Protein 2QB7 (pdb70)

B-factor: mean 24.37, std 9.55, range [9.09, 62.65]

GO terms:
  GO:0005737 cytoplasm (C, IDA)
  GO:0004309 exopolyphosphatase activity (F, IDA)
  GO:0006798 polyphosphate catabolic process (P, IDA)
  GO:0005759 mitochondrial matrix (C, IMP)
  GO:0004309 exopolyphosphatase activity (F, IMP)
  GO:0006798 polyphosphate catabolic process (P, IMP)

Solvent-accessible surface area: 35084 Å² total; per-residue (Å²): 155,68,47,0,19,88,0,0,41,55,1,74,84,37,77,40,92,136,6,16,62,149,90,42,0,14,0,0,0,2,10,48,2,1,45,3,2,4,1,0,0,0,0,1,4,0,0,1,26,27,1,13,46,94,24,117,34,14,122,183,104,174,180,45,42,46,6,0,2,1,5,6,9,54,62,152,11,4,62,14,6,68,7,0,57,29,0,5,101,101,26,127,9,106,74,107,28,1,10,0,24,81,28,1,100,56,10,63,145,102,22,65,191,67,12,77,2,16,0,38,1,0,2,21,4,20,14,5,124,75,1,98,141,53,18,76,64,18,49,0,1,0,0,25,48,154,28,96,108,90,51,120,134,9,126,10,60,33,28,125,112,13,9,0,0,2,0,16,0,4,18,52,2,8,89,60,3,117,2,20,61,84,3,2,86,33,0,7,30,0,0,19,0,0,0,4,10,37,0,20,11,20,85,76,122,3,46,68,17,0,20,18,0,20,15,0,1,33,40,9,93,50,28,114,76,125,62,14,64,27,100,40,18,92,79,18,30,99,29,32,108,69,0,65,70,76,62,58,57,5,132,76,19,53,6,39,31,2,0,52,20,30,11,36,46,58,64,3,112,26,136,18,183,171,13,6,30,0,0,0,0,28,7,29,61,106,1,68,62,0,28,125,67,35,64,26,87,83,81,0,33,81,71,1,82,131,4,20,79,120,96,53,13,70,0,0,0,0,14,2,36,48,123,152,99,64,91,26,77,52,9,1,4,0,1,4,91,40,86,34,0,84,73,0,3,98,133,3,30,130,117,0,91,22,85,99,84,17,51,73,19,88,54,1,29,0,4,11,98,3,88,24,42,130,4,36,28,107,51,0,12,65,48,1,80,116,4,24,56,75,22,160,163,194,70,79,43,0,17,86,0,0,41,58,0,75,82,29,72,47,87,133,8,17,42,134,86,46,0,14,0,0,0,2,10,53,2,1,46,4,3,3,2,0,0,0,0,2,4,0,1,1,28,30,1,20,41,80,21,121,38,41,192,146,138,106,197,48,43,48,6,0,2,0,4,6,9,51,109,116,10,1,56,10,6,66,7,1,53,39,0,5,116,115,24,173,9,139,38,116,34,3,10,1,28,78,41,0,77,45,18,58,146,92,21,64,193,58,15,80,0,17,0,37,0,0,2,19,4,35,23,6,153,74,0,126,141,54,21,72,67,20,48,0,1,1,0,31,40,166,33,94,116,103,65,116,134,10,142,24,60,36,33,119,102,10,3,0,0,2,0,11,0,3,19,46,8,10,102,86,4,104,3,28,131,43,5,3,95,24,2,2,40,1,0,20,0,0,0,4,9,22,0,16,9,19,85,70,135,4,35,72,19,0,19,18,0,20,15,2,0,34,48,17,80,52,41,112,85,107,59,14,67,29,100,42,16,99,75,15,20,114,28,30,144,61,0,63,70,88,63,61,36,4,121,83,20,53,1,43,32,1,0,49,20,32,25,34,57,64,85,2,122,79,6,48,0,0,0,0,29,7,30,64,111,0,68,54,0,23,125,84,30,66,29,80,77,64,0,10,79,64,2,109,183,2,22,77,128,77,55,13,66,0,0,0,1,7,0,35,49,120,155,105,55,94,26,78,46,8,2,2,1,2,18,80,39,76,36,0,60,44,0,4,106,90,3,28,137,119,0,93,22,90,91,84,15,46,83,66,93,52,4,16,0,2,6,102,3,85,26,43,135,3,45,26,95,65,1,14,52,46,2,78,111,5,24,45,104,46,109,195

CATH classification: 3.90.1640.10 (+1 more: 3.10.310.20)

Organism: Saccharomyces cerevisiae (strain ATCC 204508 / S288c) (NCBI:txid559292)

Secondary structure (DSSP, 8-state):
---HHHHHHHHHHS-HHHHSBTTEEEEEE--TT--HHHHHHHHHHHHHHHHHHHSGGGSSS------EEE-SS-GGGGGG-HHHHHHHHHTT--GGGS--HHHHHHHHHHS-TT-EEEEEEES-SS--GGGTTT--EEEEEEE-S------TT-SSEEE---S-HHHHHHHHHHHHTTT-HHHHHHHHHHHHHHHHHHTTTTTSS--HHHHHHHHHHHHHHH-S-SS--SHHHHHHHHHHHHHHHHHT--TT--HHHHHHTTEEEEEE--SSSS-EEEEEEEESS-HHHHHHHTTSHHHHHHHHHHHHHHTT-SEEEEEEEEEETTEEEEEEEEEE-HHHHHHHHHHHHHHHTEEEEEEEGGGTEEEEEE--TT--HHHHHHHHHHHHHTS--/----HHHHHHHHHHS-HHHHSBTTEEEEEE--TT--HHHHHHHHHHHHHHHHHHTS--SSSPPP---EEEE-SS-GGGGGG-HHHHHHHHHTT--GGGS--HHHHHHHHHHS-TT-EEEEEEES-SS--GGGTTT-SEEEEEEE-S------TT-SSEEE---S-HHHHHHHHHHHHTTT-HHHHHHHHHHHHHHHHHHTTTTTSS--HHHHHHHHHHHHHHH-S-SS--SHHHHHHHHHHHHHHHHHT--TT--HHHHHHTTEEEEEE--EEEEEEEESS-HHHHHHHTT-HHHHHHHHHHHHHHTT-SEEEEEEEEEETTEEEEEEEEEE-HHHHHHHHHHHHHHHTEEEEEEETTTTEEEEEE--TT--HHHHHHHHHHHHHHHH-

Foldseek 3Di:
DDFLQRVLVVVVVDDLPQQDDPLEHEAEFEEQLLALQGQLLRSLLQVLLVDLQVDPLCPVNHDGGGYAYEREDPLVLPVLQQLNVVLCVVLPRDSVSHHYPVNLVCSCVVDDVSHAYEYEYFQDADDHPVCPVRHDYYAAYQHAAPDPPPPVVHVPYHHHQALGSLLRSQVVSCVSVVLPLVSLVSSVSSSLSRLCVSQVHVPHSHDPSSVVSVVSSQPSVVDDDPDDDCVVSVVSVVSSVSSVVSNLDNQPPALLSQQSNRKGWDWFDAPDPGTFIEMEGEGADDPVVVQVRQVHDVRSVVVVVVNCVVVVGQKYKYWYWYDDPHDIWIKIKMAHALVLQVQLCVQCCVVQVWDWDDDDSNVRITMTTRPNRVDDPSRSVVSSSVSRRPDDD/DDDFLQRVLVVVVVDDLPQQADPQEHEEEFEEQLLALQRQLLRSLLQVLLVVLLPDDQDPDRDDGHGYAYEREDPLVLVVLQQLNVVLCVVLVHDSVSHHYPVNLVVSLVRGDPSHAYEYEYFQDADDHPVCVVSHDYHAAYQHAADDPCPPVVHVPYHYHQALGSLLVSQVVSCVSVVLPLVSLVRSVSSSLSRLCQSQVHVPHSHDPSSVVNVVSSQPSVVDDDVDDDCVVSVVSVVSSVVSNVSNLDNQPDALLSQQSNRKDWDQQVHFTEMEGEHADDPVVVQVRQVHDVRSVVVVVVSCVVVVGQKYKYWYWYDDPNDIWIKIKMAHPQVLQLQLCVQCCVVQVWDWDDDDSRPRITMTTRPNRVDDVSNVVVSSSVSVVVVPD

Sequence (782 aa):
RKTVPEFLAHLKSLPISKIASNDVLTICVGNESADMDSIASAITYSYCQYIYNEGTYSEEKKKGSFIVPIIDIPREDLSLRRDVMYVLEKLKIKEEELFFIEDLKSLKQNVSQGTELNSYLVDNNDTPKNLKNYIDNVVGIIDHHFDLQKHLDAEPRIVKVSGSCSSLVFNYWYEKLQGDREVVMNIAPLLMGAILIDTSNMRRKVEESDKLAIERCQAVLSGAVNEVSAQGLEDSSEFYKEIKSRKNDIKGFSVSDILKKDYKQFNFQGKGHKGLEIGLSSIVKRMSWLFNEHGGEADFVNQCRRFQAERGLDVLVLLTSWRKKAGDSHRELVILGDSNVVRELIERVSDKLQLQLFGGNLDGGVAMFKQLNVEATRKQVVPYLEEAYSNLEELRKTVPEFLAHLKSLPISKIASNDVLTICVGNESADMDSIASAITYSYCQYIYNEGTYSEEKKKGSFIVPIIDIPREDLSLRRDVMYVLEKLKIKEEELFFIEDLKSLKQNVSQGTELNSYLVDNNDTPKNLKNYIDNVVGIIDHHFDLQKHLDAEPRIVKVSGSCSSLVFNYWYEKLQGDREVVMNIAPLLMGAILIDTSNMRRKVEESDKLAIERCQAVLSGAVNEVSAQGLEDSSEFYKEIKSRKNDIKGFSVSDILKKDYKQFNFQGLEIGLSSIVKRMSWLFNEHGGEADFVNQCRRFQAERGLDVLVLLTSWRKAGDSHRELVILGDSNVVRELIERVSDKLQLQLFGGNLDGGVAMFKQLNVEATRKQVVPYLEEAYSNLEE

Nearest PDB structures (foldseek):
  2qb6-assembly1_A  TM=1.002E+00  e=1.529E-77  Saccharomyces cerevisiae
  2qb8-assembly2_B  TM=9.885E-01  e=1.041E-71  Saccharomyces cerevisiae
  2qb6-assembly2_B  TM=9.940E-01  e=3.792E-71  Saccharomyces cerevisiae
  6e52-assembly1_B  TM=3.989E-01  e=2.034E-01  Saccharomyces cerevisiae S288C
  4rf9-assembly1_A  TM=3.911E-01  e=1.098E+00  Anthopleura japonica

Structure (mmCIF, N/CA/C/O backbone):
data_2QB7
#
_entry.id   2QB7
#
_cell.length_a   79.992
_cell.length_b   83.039
_cell.length_c   118.900
_cell.angle_alpha   90.00
_cell.angle_beta   90.00
_cell.angle_gamma   90.00
#
_symmetry.space_group_name_H-M   'P 21 21 21'
#
loop_
_entity.id
_entity.type
_entity.pdbx_description
1 polymer Exopolyphosphatase
2 non-polymer 'COBALT (II) ION'
3 non-polymer 'PHOSPHATE ION'
4 non-polymer 'ACETATE ION'
5 non-polymer 1,2-ETHANEDIOL
6 water water
#
loop_
_atom_site.group_PDB
_atom_site.id
_atom_site.type_symbol
_atom_site.label_atom_id
_atom_site.label_alt_id
_atom_site.label_comp_id
_atom_site.label_asym_id
_atom_site.label_entity_id
_atom_site.label_seq_id
_atom_site.pdbx_PDB_ins_code
_atom_site.Cartn_x
_atom_site.Cartn_y
_atom_site.Cartn_z
_atom_site.occupancy
_atom_site.B_iso_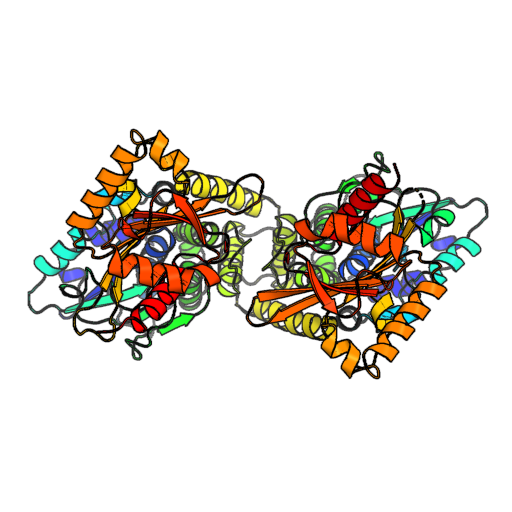or_equiv
_atom_site.auth_seq_id
_atom_site.auth_comp_id
_atom_site.auth_asym_id
_atom_site.auth_atom_id
_atom_site.pdbx_PDB_model_num
ATOM 1 N N . ARG A 1 5 ? 53.463 -27.719 17.490 1.00 29.26 5 ARG A N 1
ATOM 2 C CA . ARG A 1 5 ? 53.483 -26.942 18.777 1.00 28.26 5 ARG A CA 1
ATOM 3 C C . ARG A 1 5 ? 52.089 -26.572 19.255 1.00 27.02 5 ARG A C 1
ATOM 4 O O . ARG A 1 5 ? 51.475 -25.617 18.748 1.00 28.01 5 ARG A O 1
ATOM 12 N N . LYS A 1 6 ? 51.596 -27.293 20.259 1.00 24.31 6 LYS A N 1
ATOM 13 C CA . LYS A 1 6 ? 50.242 -27.082 20.698 1.00 22.09 6 LYS A CA 1
ATOM 14 C C . LYS A 1 6 ? 50.163 -25.826 21.553 1.00 19.32 6 LYS A C 1
ATOM 15 O O . LYS A 1 6 ? 51.051 -25.552 22.353 1.00 18.53 6 LYS A O 1
ATOM 21 N N . THR A 1 7 ? 49.082 -25.084 21.366 1.00 17.98 7 THR A N 1
ATOM 22 C CA . THR A 1 7 ? 48.705 -23.984 22.259 1.00 17.47 7 THR A CA 1
ATOM 23 C C . THR A 1 7 ? 48.153 -24.567 23.544 1.00 16.05 7 THR A C 1
ATOM 24 O O . THR A 1 7 ? 47.991 -25.775 23.662 1.00 14.35 7 THR A O 1
ATOM 28 N N . VAL A 1 8 ? 47.852 -23.715 24.513 1.00 14.68 8 VAL A N 1
ATOM 29 C CA . VAL A 1 8 ? 47.305 -24.217 25.766 1.00 14.28 8 VAL A CA 1
ATOM 30 C C . VAL A 1 8 ? 45.991 -24.987 25.578 1.00 14.03 8 VAL A C 1
ATOM 31 O O . VAL A 1 8 ? 45.862 -26.117 26.065 1.00 13.47 8 VAL A O 1
ATOM 35 N N . PRO A 1 9 ? 44.991 -24.401 24.893 1.00 14.97 9 PRO A N 1
ATOM 36 C CA . PRO A 1 9 ? 43.780 -25.201 24.682 1.00 15.07 9 PRO A CA 1
ATOM 37 C C . PRO A 1 9 ? 44.004 -26.504 23.909 1.00 15.24 9 PRO A C 1
ATOM 38 O O . PRO A 1 9 ? 43.345 -27.509 24.196 1.00 15.78 9 PRO A O 1
ATOM 42 N N . GLU A 1 10 ? 44.905 -26.480 22.936 1.00 15.59 10 GLU A N 1
ATOM 43 C CA . GLU A 1 10 ? 45.226 -27.681 22.158 1.00 16.40 10 GLU A CA 1
ATOM 44 C C . GLU A 1 10 ? 45.852 -28.760 23.065 1.00 15.92 10 GLU A C 1
ATOM 45 O O . GLU A 1 10 ? 45.556 -29.948 22.927 1.00 16.17 10 GLU A O 1
ATOM 51 N N . PHE A 1 11 ? 46.738 -28.333 23.960 1.00 14.86 11 PHE A N 1
ATOM 52 C CA . PHE A 1 11 ? 47.345 -29.225 24.970 1.00 14.97 11 PHE A CA 1
ATOM 53 C C . PHE A 1 11 ? 46.262 -29.843 25.872 1.00 14.16 11 PHE A C 1
ATOM 54 O O . PHE A 1 11 ? 46.243 -31.060 26.110 1.00 13.53 11 PHE A O 1
ATOM 62 N N . LEU A 1 12 ? 45.369 -29.011 26.376 1.00 13.20 12 LEU A N 1
ATOM 63 C CA . LEU A 1 12 ? 44.296 -29.485 27.249 1.00 13.30 12 LEU A CA 1
ATOM 64 C C . LEU A 1 12 ? 43.366 -30.444 26.518 1.00 13.63 12 LEU A C 1
ATOM 65 O O . LEU A 1 12 ? 43.020 -31.502 27.038 1.00 12.50 12 LEU A O 1
ATOM 70 N N . ALA A 1 13 ? 42.971 -30.085 25.308 1.00 13.66 13 ALA A N 1
ATOM 71 C CA . ALA A 1 13 ? 42.128 -30.971 24.503 1.00 14.64 13 ALA A CA 1
ATOM 72 C C . ALA A 1 13 ? 42.853 -32.296 24.210 1.00 15.07 13 ALA A C 1
ATOM 73 O O . ALA A 1 13 ? 42.225 -33.368 24.216 1.00 15.31 13 ALA A O 1
ATOM 75 N N . HIS A 1 14 ? 44.166 -32.240 23.986 1.00 14.86 14 HIS A N 1
ATOM 76 C CA . HIS A 1 14 ? 44.943 -33.468 23.799 1.00 15.27 14 HIS A CA 1
ATOM 77 C C . HIS A 1 14 ? 44.856 -34.352 25.029 1.00 15.11 14 HIS A C 1
ATOM 78 O O . HIS A 1 14 ? 44.631 -35.546 24.903 1.00 15.66 14 HIS A O 1
ATOM 85 N N . LEU A 1 15 ? 45.060 -33.793 26.219 1.00 14.34 15 LEU A N 1
ATOM 86 C CA . LEU A 1 15 ? 44.928 -34.597 27.453 1.00 14.32 15 LEU A CA 1
ATOM 87 C C . LEU A 1 15 ? 43.561 -35.267 27.546 1.00 14.42 15 LEU A C 1
ATOM 88 O O . LEU A 1 15 ? 43.455 -36.447 27.895 1.00 13.75 15 LEU A O 1
ATOM 93 N N . LYS A 1 16 ? 42.517 -34.506 27.246 1.00 14.21 16 LYS A N 1
ATOM 94 C CA . LYS A 1 16 ? 41.147 -34.999 27.312 1.00 14.64 16 LYS A CA 1
ATOM 95 C C . LYS A 1 16 ? 40.918 -36.138 26.327 1.00 14.76 16 LYS A C 1
ATOM 96 O O . LYS A 1 16 ? 40.087 -37.006 26.566 1.00 16.67 16 LYS A O 1
ATOM 102 N N . SER A 1 17 ? 41.659 -36.131 25.222 1.00 14.77 17 SER A N 1
ATOM 103 C CA . SER A 1 17 ? 41.518 -37.147 24.182 1.00 15.53 17 SER A CA 1
ATOM 104 C C . SER A 1 17 ? 42.237 -38.466 24.503 1.00 15.61 17 SER A C 1
ATOM 105 O O . SER A 1 17 ? 42.010 -39.460 23.827 1.00 16.54 17 SER A O 1
ATOM 108 N N . LEU A 1 18 ? 43.121 -38.462 25.499 1.00 15.13 18 LEU A N 1
ATOM 109 C CA . LEU A 1 18 ? 43.970 -39.612 25.775 1.00 15.71 18 LEU A CA 1
ATOM 110 C C . LEU A 1 18 ? 43.317 -40.564 26.762 1.00 15.35 18 LEU A C 1
ATOM 111 O O . LEU A 1 18 ? 42.587 -40.137 27.673 1.00 15.38 18 LEU A O 1
ATOM 116 N N . PRO A 1 19 ? 43.631 -41.869 26.630 1.00 16.09 19 PRO A N 1
ATOM 117 C CA . PRO A 1 19 ? 43.266 -42.798 27.690 1.00 17.09 19 PRO A CA 1
ATOM 118 C C . PRO A 1 19 ? 44.105 -42.520 28.917 1.00 17.36 19 PRO A C 1
ATOM 119 O O . PRO A 1 19 ? 45.256 -42.093 28.799 1.00 16.45 19 PRO A O 1
ATOM 123 N N . ILE A 1 20 ? 43.546 -42.783 30.089 1.00 18.38 20 ILE A N 1
ATOM 124 C CA . ILE A 1 20 ? 44.244 -42.507 31.333 1.00 18.76 20 ILE A CA 1
ATOM 125 C C . ILE A 1 20 ? 45.585 -43.254 31.348 1.00 19.01 20 ILE A C 1
ATOM 126 O O . ILE A 1 20 ? 46.571 -42.745 31.856 1.00 17.43 20 ILE A O 1
ATOM 131 N N . SER A 1 21 ? 45.628 -44.441 30.742 1.00 19.45 21 SER A N 1
ATOM 132 C CA . SER A 1 21 ? 46.876 -45.226 30.622 1.00 21.05 21 SER A CA 1
ATOM 133 C C . SER A 1 21 ? 48.018 -44.555 29.839 1.00 21.61 21 SER A C 1
ATOM 134 O O . SER A 1 21 ? 49.191 -44.912 30.024 1.00 23.36 21 SER A O 1
ATOM 138 N N . LYS A 1 22 ? 47.695 -43.618 28.952 1.00 22.03 22 LYS A N 1
ATOM 139 C CA . LYS A 1 22 ? 48.713 -42.852 28.205 1.00 21.89 22 LYS A CA 1
ATOM 140 C C . LYS A 1 22 ? 49.088 -41.543 28.884 1.00 21.74 22 LYS A C 1
ATOM 141 O O . LYS A 1 22 ? 50.005 -40.835 28.435 1.00 22.75 22 LYS A O 1
ATOM 147 N N . ILE A 1 23 ? 48.319 -41.176 29.899 1.00 20.14 23 ILE A N 1
ATOM 148 C CA . ILE A 1 23 ? 48.638 -40.022 30.718 1.00 19.22 23 ILE A CA 1
ATOM 149 C C . ILE A 1 23 ? 49.552 -40.515 31.846 1.00 19.35 23 ILE A C 1
ATOM 150 O O . ILE A 1 23 ? 50.606 -39.927 32.107 1.00 19.63 23 ILE A O 1
ATOM 155 N N . ALA A 1 24 ? 49.144 -41.594 32.507 1.00 19.69 24 ALA A N 1
ATOM 156 C CA . ALA A 1 24 ? 49.967 -42.236 33.524 1.00 20.70 24 ALA A CA 1
ATOM 157 C C . ALA A 1 24 ? 51.212 -42.857 32.906 1.00 22.28 24 ALA A C 1
ATOM 158 O O . ALA A 1 24 ? 51.248 -43.134 31.712 1.00 22.21 24 ALA A O 1
ATOM 160 N N . SER A 1 25 ? 52.228 -43.069 33.743 1.00 23.39 25 SER A N 1
ATOM 161 C CA . SER A 1 25 ? 53.438 -43.785 33.349 1.00 25.27 25 SER A CA 1
ATOM 162 C C . SER A 1 25 ? 53.880 -44.638 34.542 1.00 26.04 25 SER A C 1
ATOM 163 O O . SER A 1 25 ? 53.906 -44.137 35.666 1.00 26.47 25 SER A O 1
ATOM 166 N N . ASN A 1 26 ? 54.178 -45.916 34.288 1.00 27.67 26 ASN A N 1
ATOM 167 C CA . ASN A 1 26 ? 54.569 -46.913 35.312 1.00 28.33 26 ASN A CA 1
ATOM 168 C C . ASN A 1 26 ? 53.732 -46.883 36.610 1.00 28.42 26 ASN A C 1
ATOM 169 O O . ASN A 1 26 ? 54.258 -46.895 37.744 1.00 29.29 26 ASN A O 1
ATOM 174 N N . ASP A 1 27 ? 52.417 -46.896 36.418 1.00 27.83 27 ASP A N 1
ATOM 175 C CA . ASP A 1 27 ? 51.452 -46.944 37.511 1.00 27.03 27 ASP A CA 1
ATOM 176 C C . ASP A 1 27 ? 51.542 -45.711 38.417 1.00 25.99 27 ASP A C 1
ATOM 177 O O . ASP A 1 27 ? 51.227 -45.797 39.608 1.00 26.38 27 ASP A O 1
ATOM 182 N N . VAL A 1 28 ? 51.957 -44.575 37.826 1.00 24.36 28 VAL A N 1
ATOM 183 C CA . VAL A 1 28 ? 51.862 -43.235 38.448 1.00 22.87 28 VAL A CA 1
ATOM 184 C C . VAL A 1 28 ? 51.180 -42.234 37.508 1.00 21.62 28 VAL A C 1
ATOM 185 O O . VAL A 1 28 ? 51.629 -42.016 36.382 1.00 20.44 28 VAL A O 1
ATOM 189 N N . LEU A 1 29 ? 50.116 -41.623 38.010 1.00 20.30 29 LEU A N 1
ATOM 190 C CA . LEU A 1 29 ? 49.422 -40.539 37.322 1.00 19.91 29 LEU A CA 1
ATOM 191 C C . LEU A 1 29 ? 49.826 -39.257 38.041 1.00 18.63 29 LEU A C 1
ATOM 192 O O . LEU A 1 29 ? 49.680 -39.189 39.255 1.00 18.69 29 LEU A O 1
ATOM 197 N N . THR A 1 30 ? 50.355 -38.280 37.314 1.00 17.32 30 THR A N 1
ATOM 198 C CA . THR A 1 30 ? 50.834 -37.041 37.934 1.00 16.89 30 THR A CA 1
ATOM 199 C C . THR A 1 30 ? 49.928 -35.870 37.574 1.00 15.90 30 THR A C 1
ATOM 200 O O . THR A 1 30 ? 49.565 -35.677 36.413 1.00 14.65 30 THR A O 1
ATOM 204 N N . ILE A 1 31 ? 49.577 -35.094 38.599 1.00 14.42 31 ILE A N 1
ATOM 205 C CA . ILE A 1 31 ? 48.756 -33.896 38.455 1.00 14.08 31 ILE A CA 1
ATOM 206 C C . ILE A 1 31 ? 49.512 -32.698 39.001 1.00 13.06 31 ILE A C 1
ATOM 207 O O . ILE A 1 31 ? 50.557 -32.842 39.650 1.00 13.04 31 ILE A O 1
ATOM 212 N N . CYS A 1 32 ? 48.950 -31.522 38.762 1.00 12.48 32 CYS A N 1
ATOM 213 C CA . CYS A 1 32 ? 49.396 -30.291 39.402 1.00 12.46 32 CYS A CA 1
ATOM 214 C C . CYS A 1 32 ? 48.154 -29.571 39.852 1.00 12.42 32 CYS A C 1
ATOM 215 O O . CYS A 1 32 ? 47.256 -29.327 39.052 1.00 12.76 32 CYS A O 1
ATOM 218 N N . VAL A 1 33 ? 48.094 -29.222 41.130 1.00 11.65 33 VAL A N 1
ATOM 219 C CA . VAL A 1 33 ? 46.903 -28.599 41.669 1.00 11.65 33 VAL A CA 1
ATOM 220 C C . VAL A 1 33 ? 47.267 -27.373 42.492 1.00 11.01 33 VAL A C 1
ATOM 221 O O . VAL A 1 33 ? 48.284 -27.350 43.182 1.00 11.17 33 VAL A O 1
ATOM 225 N N . GLY A 1 34 ? 46.441 -26.340 42.364 1.00 10.75 34 GLY A N 1
ATOM 226 C CA . GLY A 1 34 ? 46.523 -25.152 43.196 1.00 11.02 34 GLY A CA 1
ATOM 227 C C . GLY A 1 34 ? 45.803 -25.344 44.513 1.00 10.95 34 GLY A C 1
ATOM 228 O O . GLY A 1 34 ? 45.626 -26.481 44.982 1.00 12.51 34 GLY A O 1
ATOM 229 N N . ASN A 1 35 ? 45.421 -24.244 45.156 1.00 10.77 35 ASN A N 1
ATOM 230 C CA . ASN A 1 35 ? 44.752 -24.342 46.438 1.00 10.92 35 ASN A CA 1
ATOM 231 C C . ASN A 1 35 ? 43.240 -24.347 46.289 1.00 10.93 35 ASN A C 1
ATOM 232 O O . ASN A 1 35 ? 42.691 -24.128 45.197 1.00 11.50 35 ASN A O 1
ATOM 237 N N . GLU A 1 36 ? 42.563 -24.587 47.402 1.00 12.12 36 GLU A N 1
ATOM 238 C CA . GLU A 1 36 ? 41.114 -24.778 47.389 1.00 13.41 36 GLU A CA 1
ATOM 239 C C . GLU A 1 36 ? 40.320 -23.515 47.036 1.00 12.96 36 GLU A C 1
ATOM 240 O O . GLU A 1 36 ? 39.111 -23.603 46.753 1.00 13.88 36 GLU A O 1
ATOM 246 N N . SER A 1 37 ? 40.955 -22.346 47.065 1.00 12.58 37 SER A N 1
ATOM 247 C CA . SER A 1 37 ? 40.248 -21.128 46.653 1.00 11.90 37 SER A CA 1
ATOM 248 C C . SER A 1 37 ? 40.015 -21.076 45.152 1.00 11.25 37 SER A C 1
ATOM 249 O O . SER A 1 37 ? 39.119 -20.378 44.703 1.00 11.71 37 SER A O 1
ATOM 252 N N . ALA A 1 38 ? 40.846 -21.786 44.375 1.00 10.46 38 ALA A N 1
ATOM 253 C CA . ALA A 1 38 ? 40.716 -21.845 42.910 1.00 11.14 38 ALA A CA 1
ATOM 254 C C . ALA A 1 38 ? 40.588 -20.446 42.320 1.00 11.01 38 ALA A C 1
ATOM 255 O O . ALA A 1 38 ? 39.734 -20.181 41.489 1.00 11.76 38 ALA A O 1
ATOM 257 N N . ASP A 1 39 ? 41.428 -19.553 42.813 1.00 11.16 39 ASP A N 1
ATOM 258 C CA . ASP A 1 39 ? 41.479 -18.198 42.290 1.00 10.23 39 ASP A CA 1
ATOM 259 C C . ASP A 1 39 ? 42.335 -18.145 41.017 1.00 9.80 39 ASP A C 1
ATOM 260 O O . ASP A 1 39 ? 42.854 -19.161 40.516 1.00 9.33 39 ASP A O 1
ATOM 265 N N . MET A 1 40 ? 42.466 -16.950 40.462 1.00 10.11 40 MET A N 1
ATOM 266 C CA . MET A 1 40 ? 43.250 -16.745 39.246 1.00 10.37 40 MET A CA 1
ATOM 267 C C . MET A 1 40 ? 44.653 -17.311 39.392 1.00 10.77 40 MET A C 1
ATOM 268 O O . MET A 1 40 ? 45.166 -17.992 38.488 1.00 11.10 40 MET A O 1
ATOM 273 N N . ASP A 1 41 ? 45.283 -17.033 40.527 1.00 10.06 41 ASP A N 1
ATOM 274 C CA . ASP A 1 41 ? 46.662 -17.504 40.750 1.00 9.66 41 ASP A CA 1
ATOM 275 C C . ASP A 1 41 ? 46.724 -19.037 40.729 1.00 9.65 41 ASP A C 1
ATOM 276 O O . ASP A 1 41 ? 47.568 -19.627 40.052 1.00 10.02 41 ASP A O 1
ATOM 281 N N . SER A 1 42 ? 45.825 -19.690 41.448 1.00 9.53 42 SER A N 1
ATOM 282 C CA . SER A 1 42 ? 45.837 -21.152 41.510 1.00 9.70 42 SER A CA 1
ATOM 283 C C . SER A 1 42 ? 45.573 -21.803 40.144 1.00 9.84 42 SER A C 1
ATOM 284 O O . SER A 1 42 ? 46.177 -22.825 39.783 1.00 10.86 42 SER A O 1
ATOM 287 N N . ILE A 1 43 ? 44.657 -21.209 39.391 1.00 10.05 43 ILE A N 1
ATOM 288 C CA . ILE A 1 43 ? 44.311 -21.744 38.073 1.00 10.23 43 ILE A CA 1
ATOM 289 C C . ILE A 1 43 ? 45.428 -21.480 37.060 1.00 10.66 43 ILE A C 1
ATOM 290 O O . ILE A 1 43 ? 45.868 -22.394 36.363 1.00 11.15 43 ILE A O 1
ATOM 295 N N . ALA A 1 44 ? 45.896 -20.232 36.981 1.00 10.14 44 ALA A N 1
ATOM 296 C CA . ALA A 1 44 ? 47.010 -19.877 36.101 1.00 10.61 44 ALA A CA 1
ATOM 297 C C . ALA A 1 44 ? 48.272 -20.665 36.409 1.00 11.02 44 ALA A C 1
ATOM 298 O O . ALA A 1 44 ? 48.934 -21.174 35.497 1.00 12.00 44 ALA A O 1
ATOM 300 N N . SER A 1 45 ? 48.613 -20.768 37.689 1.00 10.57 45 SER A N 1
ATOM 301 C CA . SER A 1 45 ? 49.805 -21.492 38.098 1.00 10.97 45 SER A CA 1
ATOM 302 C C . SER A 1 45 ? 49.767 -22.971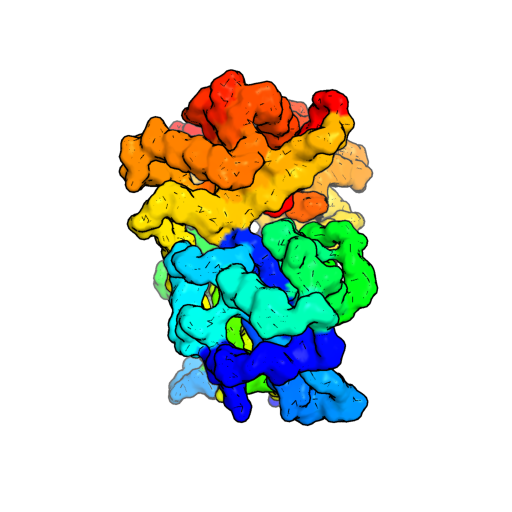 37.703 1.00 10.95 45 SER A C 1
ATOM 303 O O . SER A 1 45 ? 50.752 -23.488 37.169 1.00 11.75 45 SER A O 1
ATOM 306 N N . ALA A 1 46 ? 48.631 -23.642 37.912 1.00 10.39 46 ALA A N 1
ATOM 307 C CA . ALA A 1 46 ? 48.531 -25.091 37.600 1.00 11.15 46 ALA A CA 1
ATOM 308 C C . ALA A 1 46 ? 48.585 -25.333 36.095 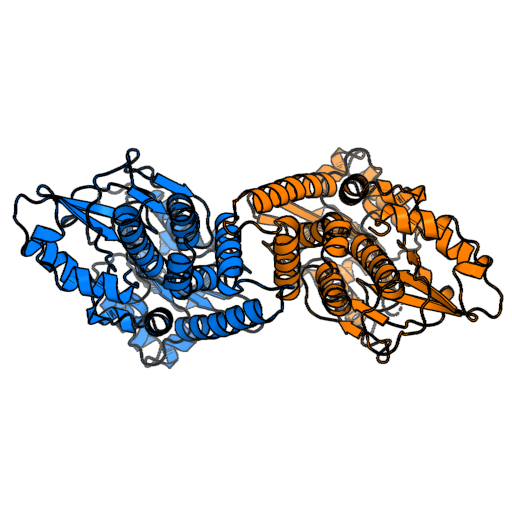1.00 11.21 46 ALA A C 1
ATOM 309 O O . ALA A 1 46 ? 49.271 -26.232 35.619 1.00 11.06 46 ALA A O 1
ATOM 311 N N . ILE A 1 47 ? 47.873 -24.519 35.325 1.00 11.59 47 ILE A N 1
ATOM 312 C CA . ILE A 1 47 ? 47.847 -24.697 33.873 1.00 11.94 47 ILE A CA 1
ATOM 313 C C . ILE A 1 47 ? 49.233 -24.387 33.290 1.00 12.33 47 ILE A C 1
ATOM 314 O O . ILE A 1 47 ? 49.745 -25.117 32.428 1.00 12.67 47 ILE A O 1
ATOM 319 N N . THR A 1 48 ? 49.864 -23.329 33.792 1.00 12.67 48 THR A N 1
ATOM 320 C CA . THR A 1 48 ? 51.176 -22.927 33.294 1.00 12.84 48 THR A CA 1
ATOM 321 C C . THR A 1 48 ? 52.192 -24.031 33.572 1.00 12.87 48 THR A C 1
ATOM 322 O O . THR A 1 48 ? 52.962 -24.406 32.692 1.00 12.91 48 THR A O 1
ATOM 326 N N . TYR A 1 49 ? 52.199 -24.556 34.792 1.00 12.28 49 TYR A N 1
ATOM 327 C CA . TYR A 1 49 ? 53.159 -25.593 35.173 1.00 13.04 49 TYR A CA 1
ATOM 328 C C . TYR A 1 49 ? 53.024 -26.781 34.234 1.00 13.03 49 TYR A C 1
ATOM 329 O O . TYR A 1 49 ? 54.018 -27.248 33.658 1.00 13.63 49 TYR A O 1
ATOM 338 N N . SER A 1 50 ? 51.792 -27.256 34.083 1.00 12.79 50 SER A N 1
ATOM 339 C CA . SER A 1 50 ? 51.501 -28.422 33.250 1.00 12.91 50 SER A CA 1
ATOM 340 C C . SER A 1 50 ? 51.838 -28.191 31.781 1.00 12.82 50 SER A C 1
ATOM 341 O O . SER A 1 50 ? 52.432 -29.060 31.119 1.00 13.37 50 SER A O 1
ATOM 344 N N . TYR A 1 51 ? 51.451 -27.032 31.262 1.00 13.10 51 TYR A N 1
ATOM 345 C CA . TYR A 1 51 ? 51.715 -26.722 29.862 1.00 13.47 51 TYR A CA 1
ATOM 346 C C . TYR A 1 51 ? 53.218 -26.584 29.571 1.00 13.93 51 TYR A C 1
ATOM 347 O O . TYR A 1 51 ? 53.720 -27.090 28.568 1.00 13.62 51 TYR A O 1
ATOM 356 N N . CYS A 1 52 ? 53.936 -25.865 30.426 1.00 14.13 52 CYS A N 1
ATOM 357 C CA . CYS A 1 52 ? 55.367 -25.697 30.239 1.00 15.00 52 CYS A CA 1
ATOM 358 C C . CYS A 1 52 ? 56.118 -27.019 30.349 1.00 15.40 52 CYS A C 1
ATOM 359 O O . CYS A 1 52 ? 57.071 -27.245 29.617 1.00 15.84 52 CYS A O 1
ATOM 362 N N . GLN A 1 53 ? 55.718 -27.881 31.278 1.00 15.18 53 GLN A N 1
ATOM 363 C CA . GLN A 1 53 ? 56.364 -29.197 31.360 1.00 16.07 53 GLN A CA 1
ATOM 364 C C . GLN A 1 53 ? 56.182 -29.962 30.045 1.00 16.68 53 GLN A C 1
ATOM 365 O O . GLN A 1 53 ? 57.106 -30.598 29.543 1.00 17.87 53 GLN A O 1
ATOM 371 N N . TYR A 1 54 ? 54.982 -29.895 29.484 1.00 16.93 54 TYR A N 1
ATOM 372 C CA . TYR A 1 54 ? 54.695 -30.541 28.202 1.00 17.17 54 TYR A CA 1
ATOM 373 C C . TYR A 1 54 ? 55.621 -30.042 27.087 1.00 17.33 54 TYR A C 1
ATOM 374 O O . TYR A 1 54 ? 56.214 -30.837 26.352 1.00 17.52 54 TYR A O 1
ATOM 383 N N . ILE A 1 55 ? 55.730 -28.723 26.951 1.00 16.96 55 ILE A N 1
ATOM 384 C CA . ILE A 1 55 ? 56.588 -28.138 25.908 1.00 17.65 55 ILE A CA 1
ATOM 385 C C . ILE A 1 55 ? 58.053 -28.496 26.145 1.00 18.21 55 ILE A C 1
ATOM 386 O O . ILE A 1 55 ? 58.773 -28.861 25.201 1.00 18.32 55 ILE A O 1
ATOM 391 N N . TYR A 1 56 ? 58.494 -28.405 27.394 1.00 18.33 56 TYR A N 1
ATOM 392 C CA . TYR A 1 56 ? 59.861 -28.793 27.772 1.00 19.97 56 TYR A CA 1
ATOM 393 C C . TYR A 1 56 ? 60.186 -30.233 27.368 1.00 20.96 56 TYR A C 1
ATOM 394 O O . TYR A 1 56 ? 61.229 -30.511 26.741 1.00 20.66 56 TYR A O 1
ATOM 403 N N . ASN A 1 57 ? 59.304 -31.157 27.725 1.00 21.71 57 ASN A N 1
ATOM 404 C CA . ASN A 1 57 ? 59.536 -32.578 27.460 1.00 24.06 57 ASN A CA 1
ATOM 405 C C . ASN A 1 57 ? 59.570 -32.891 25.969 1.00 25.46 57 ASN A C 1
ATOM 406 O O . ASN A 1 57 ? 60.217 -33.856 25.564 1.00 25.61 57 ASN A O 1
ATOM 411 N N . GLU A 1 58 ? 58.856 -32.106 25.162 1.00 26.79 58 GLU A N 1
ATOM 412 C CA . GLU A 1 58 ? 58.727 -32.368 23.717 1.00 28.82 58 GLU A CA 1
ATOM 413 C C . GLU A 1 58 ? 59.850 -31.704 22.907 1.00 29.97 58 GLU A C 1
ATOM 414 O O . GLU A 1 58 ? 60.109 -32.089 21.759 1.00 30.16 58 GLU A O 1
ATOM 420 N N . GLY A 1 59 ? 60.518 -30.723 23.511 1.00 30.89 59 GLY A N 1
ATOM 421 C CA . GLY A 1 59 ? 61.474 -29.875 22.808 1.00 32.70 59 GLY A CA 1
ATOM 422 C C . GLY A 1 59 ? 62.924 -30.263 23.016 1.00 34.24 59 GLY A C 1
ATOM 423 O O . GLY A 1 59 ? 63.232 -31.231 23.718 1.00 34.02 59 GLY A O 1
ATOM 424 N N . THR A 1 60 ? 63.815 -29.478 22.415 1.00 36.27 60 THR A N 1
ATOM 425 C CA . THR A 1 60 ? 65.248 -29.771 22.423 1.00 38.63 60 THR A CA 1
ATOM 426 C C . THR A 1 60 ? 65.948 -29.385 23.729 1.00 39.30 60 THR A C 1
ATOM 427 O O . THR A 1 60 ? 67.090 -29.771 23.950 1.00 40.34 60 THR A O 1
ATOM 431 N N . TYR A 1 61 ? 65.273 -28.626 24.588 1.00 40.18 61 TYR A N 1
ATOM 432 C CA . TYR A 1 61 ? 65.853 -28.240 25.886 1.00 40.95 61 TYR A CA 1
ATOM 433 C C . TYR A 1 61 ? 66.075 -29.479 26.753 1.00 42.39 61 TYR A C 1
ATOM 434 O O . TYR A 1 61 ? 67.038 -29.541 27.521 1.00 43.40 61 TYR A O 1
ATOM 443 N N . SER A 1 62 ? 65.178 -30.459 26.625 1.00 43.52 62 SER A N 1
ATOM 444 C CA . SER A 1 62 ? 65.221 -31.664 27.455 1.00 44.47 62 SER A CA 1
ATOM 445 C C . SER A 1 62 ? 65.952 -32.830 26.784 1.00 46.47 62 SER A C 1
ATOM 446 O O . SER A 1 62 ? 65.634 -33.991 27.046 1.00 46.85 62 SER A O 1
ATOM 449 N N . GLU A 1 63 ? 66.919 -32.532 25.921 1.00 48.34 63 GLU A N 1
ATOM 450 C CA . GLU A 1 63 ? 67.786 -33.571 25.358 1.00 50.03 63 GLU A CA 1
ATOM 451 C C . GLU A 1 63 ? 68.904 -33.875 26.361 1.00 51.11 63 GLU A C 1
ATOM 452 O O . GLU A 1 63 ? 69.357 -32.978 27.075 1.00 51.49 63 GLU A O 1
ATOM 458 N N . GLU A 1 64 ? 69.311 -35.146 26.429 1.00 52.37 64 GLU A N 1
ATOM 459 C CA . GLU A 1 64 ? 70.277 -35.660 27.429 1.00 53.02 64 GLU A CA 1
ATOM 460 C C . GLU A 1 64 ? 69.754 -35.625 28.874 1.00 52.75 64 GLU A C 1
ATOM 461 O O . GLU A 1 64 ? 70.137 -36.459 29.699 1.00 53.50 64 GLU A O 1
ATOM 467 N N . LYS A 1 65 ? 68.903 -34.652 29.182 1.00 51.97 65 LYS A N 1
ATOM 468 C CA . LYS A 1 65 ? 67.878 -34.837 30.201 1.00 51.21 65 LYS A CA 1
ATOM 469 C C . LYS A 1 65 ? 66.884 -35.801 29.547 1.00 50.92 65 LYS A C 1
ATOM 470 O O . LYS A 1 65 ? 66.998 -36.067 28.347 1.00 51.65 65 LYS A O 1
ATOM 476 N N . LYS A 1 66 ? 65.925 -36.342 30.294 1.00 50.00 66 LYS A N 1
ATOM 477 C CA . LYS A 1 66 ? 64.926 -37.227 29.666 1.00 49.36 66 LYS A CA 1
ATOM 478 C C . LYS A 1 66 ? 63.681 -37.455 30.526 1.00 48.15 66 LYS A C 1
ATOM 479 O O . LYS A 1 66 ? 63.346 -36.625 31.371 1.00 47.95 66 LYS A O 1
ATOM 485 N N . LYS A 1 67 ? 62.998 -38.576 30.275 1.00 47.25 67 LYS A N 1
ATOM 486 C CA . LYS A 1 67 ? 61.859 -39.046 31.064 1.00 45.69 67 LYS A CA 1
ATOM 487 C C . LYS A 1 67 ? 60.661 -38.138 30.791 1.00 43.64 67 LYS A C 1
ATOM 488 O O . LYS A 1 67 ? 60.301 -37.926 29.628 1.00 43.99 67 LYS A O 1
ATOM 494 N N . GLY A 1 68 ? 60.044 -37.597 31.836 1.00 41.06 68 GLY A N 1
ATOM 495 C CA . GLY A 1 68 ? 58.919 -36.708 31.651 1.00 38.34 68 GLY A CA 1
ATOM 496 C C . GLY A 1 68 ? 57.665 -37.450 31.218 1.00 36.54 68 GLY A C 1
ATOM 497 O O . GLY A 1 68 ? 57.649 -38.163 30.200 1.00 37.30 68 GLY A O 1
ATOM 498 N N . SER A 1 69 ? 56.628 -37.313 32.030 1.00 33.16 69 SER A N 1
ATOM 499 C CA . SER A 1 69 ? 55.293 -37.779 31.695 1.00 30.93 69 SER A CA 1
ATOM 500 C C . SER A 1 69 ? 54.429 -36.534 31.667 1.00 27.50 69 SER A C 1
ATOM 501 O O . SER A 1 69 ? 54.883 -35.459 32.071 1.00 26.43 69 SER A O 1
ATOM 504 N N . PHE A 1 70 ? 53.195 -36.677 31.196 1.00 24.56 70 PHE A N 1
ATOM 505 C CA . PHE A 1 70 ? 52.227 -35.573 31.240 1.00 22.50 70 PHE A CA 1
ATOM 506 C C . PHE A 1 70 ? 51.903 -35.240 32.688 1.00 20.08 70 PHE A C 1
ATOM 507 O O . PHE A 1 70 ? 51.940 -36.101 33.573 1.00 19.56 70 PHE A O 1
ATOM 515 N N . ILE A 1 71 ? 51.581 -33.972 32.917 1.00 17.10 71 ILE A N 1
ATOM 516 C CA . ILE A 1 71 ? 51.035 -33.508 34.193 1.00 16.39 71 ILE A CA 1
ATOM 517 C C . ILE A 1 71 ? 49.653 -32.940 33.919 1.00 15.12 71 ILE A C 1
ATOM 518 O O . ILE A 1 71 ? 49.511 -31.998 33.113 1.00 14.18 71 ILE A O 1
ATOM 523 N N . VAL A 1 72 ? 48.634 -33.479 34.580 1.00 13.01 72 VAL A N 1
ATOM 524 C CA . VAL A 1 72 ? 47.271 -33.000 34.373 1.00 13.25 72 VAL A CA 1
ATOM 525 C C . VAL A 1 72 ? 47.041 -31.842 35.341 1.00 12.68 72 VAL A C 1
ATOM 526 O O . VAL A 1 72 ? 47.153 -32.047 36.542 1.00 12.87 72 VAL A O 1
ATOM 530 N N . PRO A 1 73 ? 46.703 -30.637 34.829 1.00 12.12 73 PRO A N 1
ATOM 531 C CA . PRO A 1 73 ? 46.422 -29.518 35.714 1.00 11.69 73 PRO A CA 1
ATOM 532 C C . PRO A 1 73 ? 45.019 -29.687 36.284 1.00 11.48 73 PRO A C 1
ATOM 533 O O . PRO A 1 73 ? 44.079 -29.924 35.525 1.00 11.39 73 PRO A O 1
ATOM 537 N N . ILE A 1 74 ? 44.882 -29.542 37.599 1.00 12.22 74 ILE A N 1
ATOM 538 C CA . ILE A 1 74 ? 43.603 -29.685 38.286 1.00 11.74 74 ILE A CA 1
ATOM 539 C C . ILE A 1 74 ? 43.200 -28.362 38.927 1.00 11.69 74 ILE A C 1
ATOM 540 O O . ILE A 1 74 ? 44.041 -27.650 39.467 1.00 10.81 74 ILE A O 1
ATOM 545 N N . ILE A 1 75 ? 41.914 -28.050 38.846 1.00 11.20 75 IL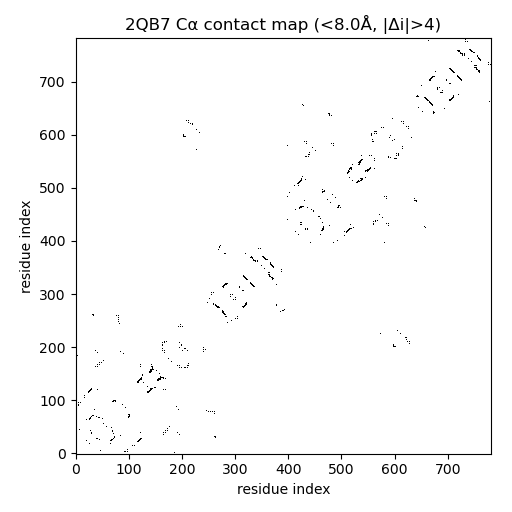E A N 1
ATOM 546 C CA . ILE A 1 75 ? 41.334 -26.883 39.518 1.00 11.34 75 ILE A CA 1
ATOM 547 C C . ILE A 1 75 ? 40.460 -27.458 40.650 1.00 11.75 75 ILE A C 1
ATOM 548 O O . ILE A 1 75 ? 39.520 -28.230 40.400 1.00 12.16 75 ILE A O 1
ATOM 553 N N . ASP A 1 76 ? 40.773 -27.099 41.895 1.00 11.72 76 ASP A N 1
ATOM 554 C CA . ASP A 1 76 ? 40.230 -27.813 43.041 1.00 12.14 76 ASP A CA 1
ATOM 555 C C . ASP A 1 76 ? 38.866 -27.304 43.485 1.00 12.38 76 ASP A C 1
ATOM 556 O O . ASP A 1 76 ? 38.704 -26.875 44.626 1.00 13.56 76 ASP A O 1
ATOM 561 N N . ILE A 1 77 ? 37.903 -27.348 42.572 1.00 12.41 77 ILE A N 1
ATOM 562 C CA . ILE A 1 77 ? 36.502 -27.012 42.863 1.00 13.33 77 ILE A CA 1
ATOM 563 C C . ILE A 1 77 ? 35.627 -27.862 41.956 1.00 13.73 77 ILE A C 1
ATOM 564 O O . ILE A 1 77 ? 36.108 -28.400 40.973 1.00 13.12 77 ILE A O 1
ATOM 569 N N . PRO A 1 78 ? 34.327 -27.941 42.259 1.00 13.99 78 PRO A N 1
ATOM 570 C CA . PRO A 1 78 ? 33.391 -28.524 41.299 1.00 14.75 78 PRO A CA 1
ATOM 571 C C . PRO A 1 78 ? 33.365 -27.715 40.000 1.00 14.65 78 PRO A C 1
ATOM 572 O O . PRO A 1 78 ? 33.467 -26.491 40.026 1.00 13.96 78 PRO A O 1
ATOM 576 N N . ARG A 1 79 ? 33.212 -28.401 38.872 1.00 15.63 79 ARG A N 1
ATOM 577 C CA . ARG A 1 79 ? 33.151 -27.763 37.562 1.00 16.46 79 ARG A CA 1
ATOM 578 C C . ARG A 1 79 ? 32.174 -26.585 37.511 1.00 16.47 79 ARG A C 1
ATOM 579 O O . ARG A 1 79 ? 32.480 -25.540 36.940 1.00 16.45 79 ARG A O 1
ATOM 587 N N . GLU A 1 80 ? 31.009 -26.761 38.124 1.00 17.44 80 GLU A N 1
ATOM 588 C CA . GLU A 1 80 ? 29.966 -25.756 38.101 1.00 17.66 80 GLU A CA 1
ATOM 589 C C . GLU A 1 80 ? 30.422 -24.446 38.746 1.00 15.99 80 GLU A C 1
ATOM 590 O O . GLU A 1 80 ? 29.890 -23.377 38.412 1.00 17.00 80 GLU A O 1
ATOM 596 N N . ASP A 1 81 ? 31.387 -24.515 39.666 1.00 14.19 81 ASP A N 1
ATOM 597 C CA . ASP A 1 81 ? 31.795 -23.335 40.428 1.00 14.43 81 ASP A CA 1
ATOM 598 C C . ASP A 1 81 ? 32.703 -22.413 39.621 1.00 12.92 81 ASP A C 1
ATOM 599 O O . ASP A 1 81 ? 32.953 -21.274 40.026 1.00 12.53 81 ASP A O 1
ATOM 604 N N . LEU A 1 82 ? 33.246 -22.874 38.503 1.00 13.21 82 LEU A N 1
ATOM 605 C CA . LEU A 1 82 ? 34.147 -22.020 37.730 1.00 13.73 82 LEU A CA 1
ATOM 606 C C . LEU A 1 82 ? 33.523 -20.671 37.354 1.00 13.55 82 LEU A C 1
ATOM 607 O O . LEU A 1 82 ? 34.177 -19.628 37.453 1.00 14.00 82 LEU A O 1
ATOM 612 N N . SER A 1 83 ? 32.256 -20.688 36.963 1.00 14.33 83 SER A N 1
ATOM 613 C CA . SER A 1 83 ? 31.590 -19.479 36.473 1.00 15.01 83 SER A CA 1
ATOM 614 C C . SER A 1 83 ? 31.402 -18.416 37.540 1.00 14.36 83 SER A C 1
ATOM 615 O O . SER A 1 83 ? 31.070 -17.276 37.213 1.00 15.50 83 SER A O 1
ATOM 618 N N . LEU A 1 84 ? 31.595 -18.779 38.808 1.00 12.99 84 LEU A N 1
ATOM 619 C CA . LEU A 1 84 ? 31.550 -17.788 39.875 1.00 13.20 84 LEU A CA 1
ATOM 620 C C . LEU A 1 84 ? 32.768 -16.875 39.875 1.00 12.82 84 LEU A C 1
ATOM 621 O O . LEU A 1 84 ? 32.749 -15.839 40.524 1.00 13.44 84 LEU A O 1
ATOM 626 N N . ARG A 1 85 ? 33.827 -17.263 39.162 1.00 12.61 85 ARG A N 1
ATOM 627 C CA . ARG A 1 85 ? 35.025 -16.434 39.054 1.00 12.35 85 ARG A CA 1
ATOM 628 C C . ARG A 1 85 ? 34.975 -15.717 37.703 1.00 11.77 85 ARG A C 1
ATOM 629 O O . ARG A 1 85 ? 35.578 -16.150 36.729 1.00 11.52 85 ARG A O 1
ATOM 637 N N . ARG A 1 86 ? 34.243 -14.614 37.643 1.00 12.18 86 ARG A N 1
ATOM 638 C CA . ARG A 1 86 ? 34.047 -13.918 36.359 1.00 12.71 86 ARG A CA 1
ATOM 639 C C . ARG A 1 86 ? 35.362 -13.398 35.766 1.00 12.53 86 ARG A C 1
ATOM 640 O O . ARG A 1 86 ? 35.509 -13.309 34.540 1.00 13.10 86 ARG A O 1
ATOM 648 N N . ASP A 1 87 ? 36.307 -13.034 36.624 1.00 12.05 87 ASP A N 1
ATOM 649 C CA . ASP A 1 87 ? 37.653 -12.655 36.170 1.00 11.70 87 ASP A CA 1
ATOM 650 C C . ASP A 1 87 ? 38.354 -13.817 35.448 1.00 11.89 87 ASP A C 1
ATOM 651 O O . ASP A 1 87 ? 38.903 -13.660 34.360 1.00 11.73 87 ASP A O 1
ATOM 656 N N . VAL A 1 88 ? 38.317 -14.989 36.048 1.00 11.25 88 VAL A N 1
ATOM 657 C CA . VAL A 1 88 ? 38.985 -16.147 35.459 1.00 11.78 88 VAL A CA 1
ATOM 658 C C . VAL A 1 88 ? 38.311 -16.507 34.130 1.00 12.67 88 VAL A C 1
ATOM 659 O O . VAL A 1 88 ? 38.982 -16.810 33.144 1.00 12.53 88 VAL A O 1
ATOM 663 N N . MET A 1 89 ? 36.986 -16.427 34.082 1.00 12.55 89 MET A N 1
ATOM 664 C CA . MET A 1 89 ? 36.270 -16.745 32.836 1.00 13.54 89 MET A CA 1
ATOM 665 C C . MET A 1 89 ? 36.759 -15.860 31.696 1.00 13.81 89 MET A C 1
ATOM 666 O O . MET A 1 89 ? 36.966 -16.325 30.569 1.00 14.38 89 MET A O 1
ATOM 671 N N . TYR A 1 90 ? 36.933 -14.573 31.984 1.00 14.04 90 TYR A N 1
ATOM 672 C CA . TYR A 1 90 ? 37.374 -13.601 30.990 1.00 14.83 90 TYR A CA 1
ATOM 673 C C . TYR A 1 90 ? 38.757 -13.976 30.457 1.00 14.62 90 TYR A C 1
ATOM 674 O O . TYR A 1 90 ? 38.998 -13.935 29.256 1.00 15.36 90 TYR A O 1
ATOM 683 N N . VAL A 1 91 ? 39.651 -14.351 31.365 1.00 14.42 91 VAL A N 1
ATOM 684 C CA . VAL A 1 91 ? 41.020 -14.663 30.999 1.00 14.60 91 VAL A CA 1
ATOM 685 C C . VAL A 1 91 ? 41.044 -15.966 30.190 1.00 15.11 91 VAL A C 1
ATOM 686 O O . VAL A 1 91 ? 41.730 -16.067 29.165 1.00 15.21 91 VAL A O 1
ATOM 690 N N . LEU A 1 92 ? 40.283 -16.961 30.631 1.00 14.48 92 LEU A N 1
ATOM 691 C CA . LEU A 1 92 ? 40.223 -18.222 29.866 1.00 16.14 92 LEU A CA 1
ATOM 692 C C . LEU A 1 92 ? 39.710 -17.986 28.445 1.00 17.79 92 LEU A C 1
ATOM 693 O O . LEU A 1 92 ? 40.213 -18.576 27.483 1.00 17.75 92 LEU A O 1
ATOM 698 N N . GLU A 1 93 ? 38.737 -17.091 28.315 1.00 18.22 93 GLU A N 1
ATOM 699 C CA . GLU A 1 93 ? 38.161 -16.718 27.017 1.00 20.25 93 GLU A CA 1
ATOM 700 C C . GLU A 1 93 ? 39.203 -16.076 26.095 1.00 20.49 93 GLU A C 1
ATOM 701 O O . GLU A 1 93 ? 39.221 -16.333 24.889 1.00 20.36 93 GLU A O 1
ATOM 707 N N . LYS A 1 94 ? 40.066 -15.230 26.644 1.00 20.95 94 LYS A N 1
ATOM 708 C CA . LYS A 1 94 ? 41.147 -14.624 25.850 1.00 21.84 94 LYS A CA 1
ATOM 709 C C . LYS A 1 94 ? 42.068 -15.660 25.206 1.00 22.12 94 LYS A C 1
ATOM 710 O O . LYS A 1 94 ? 42.593 -15.447 24.109 1.00 22.51 94 LYS A O 1
ATOM 716 N N . LEU A 1 95 ? 42.255 -16.781 25.891 1.00 20.93 95 LEU A N 1
ATOM 717 C CA . LEU A 1 95 ? 43.066 -17.871 25.360 1.00 21.23 95 LEU A CA 1
ATOM 718 C C . LEU A 1 95 ? 42.260 -18.970 24.663 1.00 20.71 95 LEU A C 1
ATOM 719 O O . LEU A 1 95 ? 42.839 -19.944 24.179 1.00 21.16 95 LEU A O 1
ATOM 724 N N . LYS A 1 96 ? 40.943 -18.812 24.594 1.00 19.85 96 LYS A N 1
ATOM 725 C CA . LYS A 1 96 ? 40.067 -19.796 23.968 1.00 20.17 96 LYS A CA 1
ATOM 726 C C . LYS A 1 96 ? 40.126 -21.156 24.668 1.00 19.12 96 LYS A C 1
ATOM 727 O O . LYS A 1 96 ? 39.995 -22.206 24.026 1.00 19.04 96 LYS A O 1
ATOM 733 N N . ILE A 1 97 ? 40.306 -21.120 25.989 1.00 18.04 97 ILE A N 1
ATOM 734 C CA . ILE A 1 97 ? 40.263 -22.312 26.808 1.00 18.11 97 ILE A CA 1
ATOM 735 C C . ILE A 1 97 ? 38.809 -22.530 27.184 1.00 19.24 97 ILE A C 1
ATOM 736 O O . ILE A 1 97 ? 38.203 -21.697 27.850 1.00 19.67 97 ILE A O 1
ATOM 741 N N . LYS A 1 98 ? 38.251 -23.638 26.720 1.00 19.62 98 LYS A N 1
ATOM 742 C CA . LYS A 1 98 ? 36.870 -24.015 27.013 1.00 20.26 98 LYS A CA 1
ATOM 743 C C . LYS A 1 98 ? 36.764 -24.737 28.344 1.00 19.95 98 LYS A C 1
ATOM 744 O O . LYS A 1 98 ? 37.657 -25.502 28.721 1.00 19.32 98 LYS A O 1
ATOM 750 N N . GLU A 1 99 ? 35.661 -24.547 29.065 1.00 19.91 99 GLU A N 1
ATOM 751 C CA . GLU A 1 99 ? 35.509 -25.243 30.342 1.00 20.20 99 GLU A CA 1
ATOM 752 C C . GLU A 1 99 ? 35.602 -26.765 30.191 1.00 19.69 99 GLU A C 1
ATOM 753 O O . GLU A 1 99 ? 36.147 -27.429 31.061 1.00 19.35 99 GLU A O 1
ATOM 759 N N . GLU A 1 100 ? 35.110 -27.319 29.080 1.00 19.43 100 GLU A N 1
ATOM 760 C CA . GLU A 1 100 ? 35.148 -28.767 28.868 1.00 19.24 100 GLU A CA 1
ATOM 761 C C . GLU A 1 100 ? 36.569 -29.312 28.621 1.00 18.37 100 GLU A C 1
ATOM 762 O O . GLU A 1 100 ? 36.764 -30.529 28.629 1.00 19.03 100 GLU A O 1
ATOM 768 N N . GLU A 1 101 ? 37.536 -28.411 28.410 1.00 16.76 101 GLU A N 1
ATOM 769 C CA . GLU A 1 101 ? 38.951 -28.763 28.280 1.00 16.56 101 GLU A CA 1
ATOM 770 C C . GLU A 1 101 ? 39.670 -28.783 29.624 1.00 15.21 101 GLU A C 1
ATOM 771 O O . GLU A 1 101 ? 40.816 -29.205 29.695 1.00 15.67 101 GLU A O 1
ATOM 777 N N . LEU A 1 102 ? 39.006 -28.328 30.682 1.00 14.47 102 LEU A N 1
ATOM 778 C CA . LEU A 1 102 ? 39.631 -28.230 31.998 1.00 14.10 102 LEU A CA 1
ATOM 779 C C . LEU A 1 102 ? 39.279 -29.419 32.859 1.00 13.70 102 LEU A C 1
ATOM 780 O O . LEU A 1 102 ? 38.348 -30.161 32.567 1.00 13.51 102 LEU A O 1
ATOM 785 N N . PHE A 1 103 ? 40.051 -29.595 33.924 1.00 13.04 103 PHE A N 1
ATOM 786 C CA . PHE A 1 103 ? 39.901 -30.707 34.840 1.00 13.25 103 PHE A CA 1
ATOM 787 C C . PHE A 1 103 ? 39.590 -30.158 36.230 1.00 12.99 103 PHE A C 1
ATOM 788 O O . PHE A 1 103 ? 40.336 -29.341 36.764 1.00 12.64 103 PHE A O 1
ATOM 796 N N . PHE A 1 104 ? 38.492 -30.633 36.794 1.00 12.97 104 PHE A N 1
ATOM 797 C CA . PHE A 1 104 ? 37.992 -30.201 38.091 1.00 13.59 104 PHE A CA 1
ATOM 798 C C . PHE A 1 104 ? 37.976 -31.371 39.066 1.00 13.96 104 PHE A C 1
ATOM 799 O O . PHE A 1 104 ? 38.509 -32.435 38.783 1.00 14.68 104 PHE A O 1
ATOM 807 N N . ILE A 1 105 ? 37.366 -31.178 40.232 1.00 15.01 105 ILE A N 1
ATOM 808 C CA . ILE A 1 105 ? 37.305 -32.244 41.224 1.00 16.37 105 ILE A CA 1
ATOM 809 C C . ILE A 1 105 ? 36.627 -33.491 40.647 1.00 17.63 105 ILE A C 1
ATOM 810 O O . ILE A 1 105 ? 37.085 -34.603 40.893 1.00 18.81 105 ILE A O 1
ATOM 815 N N . GLU A 1 106 ? 35.544 -33.302 39.901 1.00 18.45 106 GLU A N 1
ATOM 816 C CA . GLU A 1 106 ? 34.837 -34.431 39.280 1.00 19.90 106 GLU A CA 1
ATOM 817 C C . GLU A 1 106 ? 35.774 -35.213 38.388 1.00 20.82 106 GLU A C 1
ATOM 818 O O . GLU A 1 106 ? 35.697 -36.438 38.326 1.00 21.14 106 GLU A O 1
ATOM 824 N N . ASP A 1 107 ? 36.642 -34.506 37.678 1.00 21.01 107 ASP A N 1
ATOM 825 C CA . ASP A 1 107 ? 37.591 -35.156 36.764 1.00 21.93 107 ASP A CA 1
ATOM 826 C C . ASP A 1 107 ? 38.684 -35.903 37.516 1.00 22.81 107 ASP A C 1
ATOM 827 O O . ASP A 1 107 ? 39.085 -37.017 37.116 1.00 23.73 107 ASP A O 1
ATOM 832 N N . LEU A 1 108 ? 39.158 -35.312 38.606 1.00 23.20 108 LEU A N 1
ATOM 833 C CA . LEU A 1 108 ? 40.172 -35.942 39.426 1.00 24.40 108 LEU A CA 1
ATOM 834 C C . LEU A 1 108 ? 39.599 -37.213 40.063 1.00 25.86 108 LEU A C 1
ATOM 835 O O . LEU A 1 108 ? 40.272 -38.238 40.103 1.00 26.87 108 LEU A O 1
ATOM 840 N N . LYS A 1 109 ? 38.353 -37.154 40.530 1.00 27.19 109 LYS A N 1
ATOM 841 C CA . LYS A 1 109 ? 37.670 -38.353 41.040 1.00 28.78 109 LYS A CA 1
ATOM 842 C C . LYS A 1 109 ? 37.561 -39.441 39.971 1.00 29.91 109 LYS A C 1
ATOM 843 O O . LYS A 1 109 ? 37.807 -40.620 40.255 1.00 30.75 109 LYS A O 1
ATOM 849 N N . SER A 1 110 ? 37.194 -39.050 38.756 1.00 30.57 110 SER A N 1
ATOM 850 C CA . SER A 1 110 ? 37.136 -39.984 37.630 1.00 31.66 110 SER A CA 1
ATOM 851 C C . SER A 1 110 ? 38.516 -40.587 37.349 1.00 32.55 110 SER A C 1
ATOM 852 O O . SER A 1 110 ? 38.620 -41.783 37.059 1.00 32.97 110 SER A O 1
ATOM 855 N N . LEU A 1 111 ? 39.568 -39.770 37.447 1.00 32.79 111 LEU A N 1
ATOM 856 C CA . LEU A 1 111 ? 40.953 -40.245 37.272 1.00 33.41 111 LEU A CA 1
ATOM 857 C C . LEU A 1 111 ? 41.383 -41.263 38.323 1.00 34.33 111 LEU A C 1
ATOM 858 O O . LEU A 1 111 ? 41.992 -42.286 37.994 1.00 35.04 111 LEU A O 1
ATOM 863 N N . LYS A 1 112 ? 41.095 -40.973 39.588 1.00 34.69 112 LYS A N 1
ATOM 864 C CA . LYS A 1 112 ? 41.389 -41.906 40.668 1.00 35.49 112 LYS A CA 1
ATOM 865 C C . LYS A 1 112 ? 40.596 -43.203 40.444 1.00 36.43 112 LYS A C 1
ATOM 866 O O . LYS A 1 112 ? 41.088 -44.296 40.744 1.00 36.98 112 LYS A O 1
ATOM 872 N N . GLN A 1 113 ? 39.393 -43.082 39.881 1.00 36.97 113 GLN A N 1
ATOM 873 C CA . GLN A 1 113 ? 38.490 -44.231 39.682 1.00 38.02 113 GLN A CA 1
ATOM 874 C C . GLN A 1 113 ? 38.800 -45.073 38.446 1.00 38.46 113 GLN A C 1
ATOM 875 O O . GLN A 1 113 ? 38.910 -46.299 38.541 1.00 39.27 113 GLN A O 1
ATOM 881 N N . ASN A 1 114 ? 38.901 -44.420 37.289 1.00 38.28 114 ASN A N 1
ATOM 882 C CA . ASN A 1 114 ? 39.020 -45.127 36.006 1.00 38.73 114 ASN A CA 1
ATOM 883 C C . ASN A 1 114 ? 40.409 -45.701 35.727 1.00 38.84 114 ASN A C 1
ATOM 884 O O . ASN A 1 114 ? 40.581 -46.474 34.781 1.00 39.84 114 ASN A O 1
ATOM 889 N N . VAL A 1 115 ? 41.389 -45.319 36.537 1.00 38.57 115 VAL A N 1
ATOM 890 C CA . VAL A 1 115 ? 42.729 -45.877 36.448 1.00 38.96 115 VAL A CA 1
ATOM 891 C C . VAL A 1 115 ? 42.779 -47.161 37.295 1.00 39.29 115 VAL A C 1
ATOM 892 O O . VAL A 1 115 ? 41.799 -47.517 37.954 1.00 39.40 115 VAL A O 1
ATOM 896 N N . SER A 1 116 ? 43.908 -47.857 37.269 1.00 39.92 116 SER A N 1
ATOM 897 C CA . SER A 1 116 ? 44.070 -49.100 38.042 1.00 40.32 116 SER A CA 1
ATOM 898 C C . SER A 1 116 ? 44.049 -48.801 39.538 1.00 40.10 116 SER A C 1
ATOM 899 O O . SER A 1 116 ? 44.435 -47.709 39.946 1.00 39.75 116 SER A O 1
ATOM 902 N N . GLN A 1 117 ? 43.611 -49.756 40.366 1.00 40.32 117 GLN A N 1
ATOM 903 C CA . GLN A 1 117 ? 43.669 -49.540 41.819 1.00 39.94 117 GLN A CA 1
ATOM 904 C C . GLN A 1 117 ? 45.122 -49.497 42.313 1.00 39.25 117 GLN A C 1
ATOM 905 O O . GLN A 1 117 ? 45.409 -48.846 43.315 1.00 39.27 117 GLN A O 1
ATOM 911 N N . GLY A 1 118 ? 46.033 -50.165 41.603 1.00 38.61 118 GLY A N 1
ATOM 912 C CA . GLY A 1 118 ? 47.461 -50.127 41.955 1.00 37.78 118 GLY A CA 1
ATOM 913 C C . GLY A 1 118 ? 48.256 -48.935 41.425 1.00 36.55 118 GLY A C 1
ATOM 914 O O . GLY A 1 118 ? 49.477 -48.889 41.589 1.00 37.54 118 GLY A O 1
ATOM 915 N N . THR A 1 119 ? 47.579 -47.977 40.786 1.00 34.47 119 THR A N 1
ATOM 916 C CA . THR A 1 119 ? 48.223 -46.775 40.237 1.00 32.57 119 THR A CA 1
ATOM 917 C C . THR A 1 119 ? 48.303 -45.674 41.307 1.00 30.66 119 THR A C 1
ATOM 918 O O . THR A 1 119 ? 47.299 -45.390 41.956 1.00 30.72 119 THR A O 1
ATOM 922 N N . GLU A 1 120 ? 49.486 -45.083 41.497 1.00 28.96 120 GLU A N 1
ATOM 923 C CA . GLU A 1 120 ? 49.663 -43.940 42.432 1.00 28.17 120 GLU A CA 1
ATOM 924 C C . GLU A 1 120 ? 49.293 -42.617 41.786 1.00 25.67 120 GLU A C 1
ATOM 925 O O . GLU A 1 120 ? 49.609 -42.388 40.627 1.00 25.10 120 GLU A O 1
ATOM 931 N N . LEU A 1 121 ? 48.685 -41.725 42.564 1.00 23.25 121 LEU A N 1
ATOM 932 C CA . LEU A 1 121 ? 48.383 -40.386 42.077 1.00 22.55 121 LEU A CA 1
ATOM 933 C C . LEU A 1 121 ? 49.268 -39.397 42.820 1.00 20.70 121 LEU A C 1
ATOM 934 O O . LEU A 1 121 ? 49.069 -39.133 44.001 1.00 21.10 121 LEU A O 1
ATOM 939 N N . ASN A 1 122 ? 50.265 -38.888 42.109 1.00 19.26 122 ASN A N 1
ATOM 940 C CA . ASN A 1 122 ? 51.247 -37.958 42.664 1.00 18.88 122 ASN A CA 1
ATOM 941 C C . ASN A 1 122 ? 50.947 -36.544 42.199 1.00 17.49 122 ASN A C 1
ATOM 942 O O . ASN A 1 122 ? 50.439 -36.352 41.096 1.00 17.56 122 ASN A O 1
ATOM 947 N N . SER A 1 123 ? 51.247 -35.548 43.038 1.00 16.31 123 SER A N 1
ATOM 948 C CA . SER A 1 123 ? 50.907 -34.177 42.690 1.00 15.63 123 SER A CA 1
ATOM 949 C C . SER A 1 123 ? 52.045 -33.191 42.866 1.00 14.76 123 SER A C 1
ATOM 950 O O . SER A 1 123 ? 52.783 -33.257 43.857 1.00 15.05 123 SER A O 1
ATOM 953 N N . TYR A 1 124 ? 52.187 -32.305 41.890 1.00 13.30 124 TYR A N 1
ATOM 954 C CA . TYR A 1 124 ? 52.889 -31.046 42.076 1.00 13.23 124 TYR A CA 1
ATOM 955 C C . TYR A 1 124 ? 51.896 -30.117 42.744 1.00 13.44 124 TYR A C 1
ATOM 956 O O . TYR A 1 124 ? 50.708 -30.116 42.400 1.00 13.72 124 TYR A O 1
ATOM 965 N N . LEU A 1 125 ? 52.376 -29.312 43.685 1.00 12.31 125 LEU A N 1
ATOM 966 C CA . LEU A 1 125 ? 51.541 -28.291 44.326 1.00 12.01 125 LEU A CA 1
ATOM 967 C C . LEU A 1 125 ? 52.004 -26.934 43.870 1.00 11.58 125 LEU A C 1
ATOM 968 O O . LEU A 1 125 ? 53.206 -26.656 43.886 1.00 12.06 125 LEU A O 1
ATOM 973 N N . VAL A 1 126 ? 51.051 -26.098 43.447 1.00 10.89 126 VAL A N 1
ATOM 974 C CA . VAL A 1 126 ? 51.319 -24.684 43.211 1.00 11.13 126 VAL A CA 1
ATOM 975 C C . VAL A 1 126 ? 50.366 -23.864 44.042 1.00 10.62 126 VAL A C 1
ATOM 976 O O . VAL A 1 126 ? 49.243 -24.290 44.274 1.00 11.49 126 VAL A O 1
ATOM 980 N N . ASP A 1 127 ? 50.811 -22.703 44.533 1.00 10.55 127 ASP A N 1
ATOM 981 C CA . ASP A 1 127 ? 49.944 -21.789 45.280 1.00 10.69 127 ASP A CA 1
ATOM 982 C C . ASP A 1 127 ? 49.436 -22.395 46.599 1.00 10.96 127 ASP A C 1
ATOM 983 O O . ASP A 1 127 ? 48.513 -21.873 47.231 1.00 11.46 127 ASP A O 1
ATOM 988 N N . ASN A 1 128 ? 50.069 -23.506 47.011 1.00 10.96 128 ASN A N 1
ATOM 989 C CA . ASN A 1 128 ? 50.045 -24.010 48.371 1.00 11.89 128 ASN A CA 1
ATOM 990 C C . ASN A 1 128 ? 51.234 -24.943 48.562 1.00 11.72 128 ASN A C 1
ATOM 991 O O . ASN A 1 128 ? 51.884 -25.335 47.591 1.00 10.97 128 ASN A O 1
ATOM 996 N N . ASN A 1 129 ? 51.562 -25.270 49.801 1.00 11.95 129 ASN A N 1
ATOM 997 C CA . ASN A 1 129 ? 52.722 -26.164 50.025 1.00 12.89 129 ASN A CA 1
ATOM 998 C C . ASN A 1 129 ? 52.412 -27.411 50.850 1.00 13.99 129 ASN A C 1
ATOM 999 O O . ASN A 1 129 ? 53.320 -28.168 51.229 1.00 13.80 129 ASN A O 1
ATOM 1004 N N . ASP A 1 130 ? 51.126 -27.664 51.080 1.00 14.79 130 ASP A N 1
ATOM 1005 C CA . ASP A 1 130 ? 50.669 -28.984 51.515 1.00 15.33 130 ASP A CA 1
ATOM 1006 C C . ASP A 1 130 ? 49.380 -29.260 50.763 1.00 16.23 130 ASP A C 1
ATOM 1007 O O . ASP A 1 130 ? 48.736 -28.338 50.264 1.00 16.95 130 ASP A O 1
ATOM 1012 N N . THR A 1 131 ? 49.042 -30.534 50.646 1.00 16.73 131 THR A N 1
ATOM 1013 C CA . THR A 1 131 ? 47.918 -30.965 49.856 1.00 17.33 131 THR A CA 1
ATOM 1014 C C . THR A 1 131 ? 46.602 -30.365 50.360 1.00 16.99 131 THR A C 1
ATOM 1015 O O . THR A 1 131 ? 46.350 -30.363 51.561 1.00 17.76 131 THR A O 1
ATOM 1019 N N . PRO A 1 132 ? 45.757 -29.844 49.441 1.00 17.64 132 PRO A N 1
ATOM 1020 C CA . PRO A 1 132 ? 44.437 -29.399 49.888 1.00 18.44 132 PRO A CA 1
ATOM 1021 C C . PRO A 1 132 ? 43.722 -30.498 50.678 1.00 19.45 132 PRO A C 1
ATOM 1022 O O . PRO A 1 132 ? 43.757 -31.676 50.291 1.00 20.49 132 PRO A O 1
ATOM 1026 N N . LYS A 1 133 ? 43.102 -30.121 51.798 1.00 22.01 133 LYS A N 1
ATOM 1027 C CA . LYS A 1 133 ? 42.540 -31.124 52.699 1.00 23.26 133 LYS A CA 1
ATOM 1028 C C . LYS A 1 133 ? 41.499 -31.985 52.001 1.00 23.21 133 LYS A C 1
ATOM 1029 O O . LYS A 1 133 ? 41.422 -33.189 52.245 1.00 23.72 133 LYS A O 1
ATOM 1035 N N . ASN A 1 134 ? 40.725 -31.385 51.096 1.00 23.18 134 ASN A N 1
ATOM 1036 C CA . ASN A 1 134 ? 39.679 -32.133 50.409 1.00 23.98 134 ASN A CA 1
ATOM 1037 C C . ASN A 1 134 ? 40.228 -33.192 49.450 1.00 24.47 134 ASN A C 1
ATOM 1038 O O . ASN A 1 134 ? 39.496 -34.094 49.030 1.00 25.11 134 ASN A O 1
ATOM 1043 N N . LEU A 1 135 ? 41.523 -33.105 49.119 1.00 24.96 135 LEU A N 1
ATOM 1044 C CA . LEU A 1 135 ? 42.154 -34.067 48.216 1.00 26.14 135 LEU A CA 1
ATOM 1045 C C . LEU A 1 135 ? 43.102 -35.062 48.897 1.00 27.70 135 LEU A C 1
ATOM 1046 O O . LEU A 1 135 ? 43.808 -35.803 48.222 1.00 27.77 135 LEU A O 1
ATOM 1051 N N . LYS A 1 136 ? 43.111 -35.101 50.221 1.00 29.31 136 LYS A N 1
ATOM 1052 C CA . LYS A 1 136 ? 44.080 -35.949 50.920 1.00 31.08 136 LYS A CA 1
ATOM 1053 C C . LYS A 1 136 ? 43.823 -37.458 50.784 1.00 32.05 136 LYS A C 1
ATOM 1054 O O . LYS A 1 136 ? 44.727 -38.255 51.036 1.00 33.42 136 LYS A O 1
ATOM 1060 N N . ASN A 1 137 ? 42.630 -37.859 50.351 1.00 32.60 137 ASN A N 1
ATOM 1061 C CA . ASN A 1 137 ? 42.383 -39.278 50.037 1.00 33.67 137 ASN A CA 1
ATOM 1062 C C . ASN A 1 137 ? 42.535 -39.601 48.550 1.00 33.36 137 ASN A C 1
ATOM 1063 O O . ASN A 1 137 ? 42.274 -40.730 48.130 1.00 34.94 1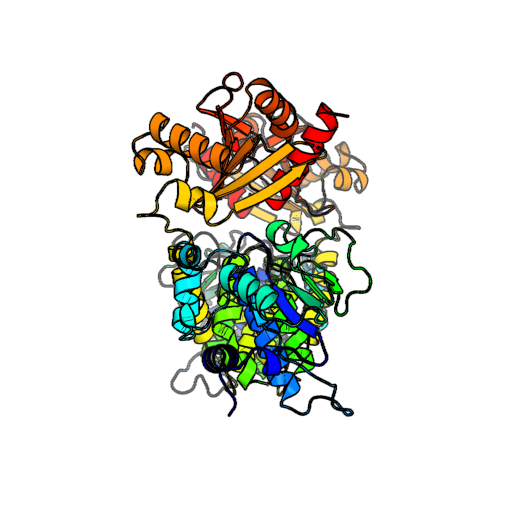37 ASN A O 1
ATOM 1068 N N . TYR A 1 138 ? 42.945 -38.617 47.755 1.00 32.30 138 TYR A N 1
ATOM 1069 C CA . TYR A 1 138 ? 43.198 -38.835 46.332 1.00 31.50 138 TYR A CA 1
ATOM 1070 C C . TYR A 1 138 ? 44.690 -38.809 46.010 1.00 30.56 138 TYR A C 1
ATOM 1071 O O . TYR A 1 138 ? 45.158 -39.595 45.185 1.00 31.04 138 TYR A O 1
ATOM 1080 N N . ILE A 1 139 ? 45.433 -37.925 46.680 1.00 28.32 139 ILE A N 1
ATOM 1081 C CA . ILE A 1 139 ? 46.845 -37.716 46.385 1.00 27.13 139 ILE A CA 1
ATOM 1082 C C . ILE A 1 139 ? 47.723 -38.578 47.293 1.00 26.77 139 ILE A C 1
ATOM 1083 O O . ILE A 1 139 ? 47.703 -38.438 48.523 1.00 26.84 139 ILE A O 1
ATOM 1088 N N . ASP A 1 140 ? 48.505 -39.451 46.665 1.00 25.92 140 ASP A N 1
ATOM 1089 C CA . ASP A 1 140 ? 49.393 -40.370 47.376 1.00 26.02 140 ASP A CA 1
ATOM 1090 C C . ASP A 1 140 ? 50.700 -39.710 47.805 1.00 25.37 140 ASP A C 1
ATOM 1091 O O . ASP A 1 140 ? 51.153 -39.923 48.930 1.00 26.36 140 ASP A O 1
ATOM 1096 N N . ASN A 1 141 ? 51.306 -38.921 46.914 1.00 23.46 141 ASN A N 1
ATOM 1097 C CA . ASN A 1 141 ? 52.600 -38.292 47.182 1.00 22.52 141 ASN A CA 1
ATOM 1098 C C . ASN A 1 141 ? 52.657 -36.906 46.583 1.00 20.86 141 ASN A C 1
ATOM 1099 O O . ASN A 1 141 ? 52.114 -36.678 45.511 1.00 20.76 141 ASN A O 1
ATOM 1104 N N . VAL A 1 142 ? 53.340 -36.002 47.274 1.00 19.78 142 VAL A N 1
ATOM 1105 C CA . VAL A 1 142 ? 53.655 -34.681 46.743 1.00 18.72 142 VAL A CA 1
ATOM 1106 C C . VAL A 1 142 ? 55.056 -34.750 46.178 1.00 19.08 142 VAL A C 1
ATOM 1107 O O . VAL A 1 142 ? 55.985 -35.139 46.901 1.00 20.98 142 VAL A O 1
ATOM 1111 N N . VAL A 1 143 ? 55.230 -34.396 44.913 1.00 18.13 143 VAL A N 1
ATOM 1112 C CA . VAL A 1 143 ? 56.544 -34.532 44.283 1.00 18.64 143 VAL A CA 1
ATOM 1113 C C . VAL A 1 143 ? 57.302 -33.240 43.975 1.00 17.62 143 VAL A C 1
ATOM 1114 O O . VAL A 1 143 ? 58.521 -33.273 43.823 1.00 18.16 143 VAL A O 1
ATOM 1118 N N . GLY A 1 144 ? 56.603 -32.112 43.928 1.00 15.70 144 GLY A N 1
ATOM 1119 C CA . GLY A 1 144 ? 57.241 -30.811 43.711 1.00 14.80 144 GLY A CA 1
ATOM 1120 C C . GLY A 1 144 ? 56.328 -29.707 44.211 1.00 13.99 144 GLY A C 1
ATOM 1121 O O . GLY A 1 144 ? 55.109 -29.900 44.291 1.00 12.99 144 GLY A O 1
ATOM 1122 N N . ILE A 1 145 ? 56.918 -28.568 44.562 1.00 12.98 145 ILE A N 1
ATOM 1123 C CA . ILE A 1 145 ? 56.165 -27.430 45.089 1.00 13.06 145 ILE A CA 1
ATOM 1124 C C . ILE A 1 145 ? 56.710 -26.107 44.570 1.00 12.91 145 ILE A C 1
ATOM 1125 O O . ILE A 1 145 ? 57.916 -25.878 44.586 1.00 12.72 145 ILE A O 1
ATOM 1130 N N . ILE A 1 146 ? 55.811 -25.236 44.111 1.00 12.10 146 ILE A N 1
ATOM 1131 C CA . ILE A 1 146 ? 56.141 -23.828 43.894 1.00 12.14 146 ILE A CA 1
ATOM 1132 C C . ILE A 1 146 ? 55.028 -22.999 44.542 1.00 11.16 146 ILE A C 1
ATOM 1133 O O . ILE A 1 146 ? 53.861 -23.080 44.151 1.00 11.22 146 ILE A O 1
ATOM 1138 N N . ASP A 1 147 ? 55.389 -22.224 45.560 1.00 11.57 147 ASP A N 1
ATOM 1139 C CA . ASP A 1 147 ? 54.386 -21.514 46.350 1.00 11.18 147 ASP A CA 1
ATOM 1140 C C . ASP A 1 147 ? 54.939 -20.227 46.950 1.00 11.12 147 ASP A C 1
ATOM 1141 O O . ASP A 1 147 ? 56.157 -20.006 46.966 1.00 10.90 147 ASP A O 1
ATOM 1146 N N . HIS A 1 148 ? 54.031 -19.377 47.409 1.00 10.72 148 HIS A N 1
ATOM 1147 C CA . HIS A 1 148 ? 54.358 -18.112 48.018 1.00 11.02 148 HIS A CA 1
ATOM 1148 C C . HIS A 1 148 ? 53.606 -17.859 49.327 1.00 11.37 148 HIS A C 1
ATOM 1149 O O . HIS A 1 148 ? 53.376 -16.712 49.694 1.00 12.04 148 HIS A O 1
ATOM 1156 N N . HIS A 1 149 ? 53.225 -18.933 50.013 1.00 11.52 149 HIS A N 1
ATOM 1157 C CA . HIS A 1 149 ? 52.525 -18.845 51.302 1.00 11.25 149 HIS A CA 1
ATOM 1158 C C . HIS A 1 149 ? 53.484 -19.206 52.411 1.00 11.38 149 HIS A C 1
ATOM 1159 O O . HIS A 1 149 ? 54.622 -19.599 52.139 1.00 11.97 149 HIS A O 1
ATOM 1166 N N . PHE A 1 150 ? 53.028 -19.046 53.660 1.00 11.88 150 PHE A N 1
ATOM 1167 C CA . PHE A 1 150 ? 53.798 -19.483 54.821 1.00 12.41 150 PHE A CA 1
ATOM 1168 C C . PHE A 1 150 ? 54.253 -20.927 54.620 1.00 12.35 150 PHE A C 1
ATOM 1169 O O . PHE A 1 150 ? 53.443 -21.795 54.269 1.00 12.75 150 PHE A O 1
ATOM 1177 N N . ASP A 1 151 ? 55.534 -21.186 54.862 1.00 12.61 151 ASP A N 1
ATOM 1178 C CA . ASP A 1 151 ? 56.094 -22.508 54.612 1.00 13.12 151 ASP A CA 1
ATOM 1179 C C . ASP A 1 151 ? 55.789 -23.450 55.782 1.00 12.96 151 ASP A C 1
ATOM 1180 O O . ASP A 1 151 ? 56.307 -23.279 56.891 1.00 14.04 151 ASP A O 1
ATOM 1185 N N . LEU A 1 152 ? 54.945 -24.442 55.524 1.00 13.12 152 LEU A N 1
ATOM 1186 C CA . LEU A 1 152 ? 54.579 -25.452 56.526 1.00 13.55 152 LEU A CA 1
ATOM 1187 C C . LEU A 1 152 ? 55.686 -26.481 56.757 1.00 13.68 152 LEU A C 1
ATOM 1188 O O . LEU A 1 152 ? 55.568 -27.317 57.648 1.00 14.01 152 LEU A O 1
ATOM 1193 N N . GLN A 1 153 ? 56.746 -26.423 55.951 1.00 12.85 153 GLN A N 1
ATOM 1194 C CA . GLN A 1 153 ? 57.950 -27.245 56.137 1.00 13.91 153 GLN A CA 1
ATOM 1195 C C . GLN A 1 153 ? 57.700 -28.752 55.986 1.00 14.11 153 GLN A C 1
ATOM 1196 O O . GLN A 1 153 ? 58.385 -29.589 56.605 1.00 14.61 153 GLN A O 1
ATOM 1202 N N . LYS A 1 154 ? 56.740 -29.084 55.122 1.00 14.06 154 LYS A N 1
ATOM 1203 C CA . LYS A 1 154 ? 56.436 -30.459 54.756 1.00 14.70 154 LYS A CA 1
ATOM 1204 C C . LYS A 1 154 ? 56.990 -30.758 53.365 1.00 14.41 154 LYS A C 1
ATOM 1205 O O . LYS A 1 154 ? 57.305 -29.847 52.600 1.00 14.21 154 LYS A O 1
ATOM 1211 N N . HIS A 1 155 ? 57.131 -32.038 53.040 1.00 14.91 155 HIS A N 1
ATOM 1212 C CA . HIS A 1 155 ? 57.580 -32.450 51.710 1.00 14.83 155 HIS A CA 1
ATOM 1213 C C . HIS A 1 155 ? 58.921 -31.817 51.387 1.00 14.25 155 HIS A C 1
ATOM 1214 O O . HIS A 1 155 ? 59.107 -31.237 50.323 1.00 14.28 155 HIS A O 1
ATOM 1221 N N . LEU A 1 156 ? 59.864 -31.927 52.326 1.00 15.15 156 LEU A N 1
ATOM 1222 C CA . LEU A 1 156 ? 61.151 -31.248 52.167 1.00 15.81 156 LEU A CA 1
ATOM 1223 C C . LEU A 1 156 ? 62.019 -31.839 51.049 1.00 16.10 156 LEU A C 1
ATOM 1224 O O . LEU A 1 156 ? 62.971 -31.177 50.602 1.00 16.57 156 LEU A O 1
ATOM 1229 N N . ASP A 1 157 ? 61.659 -33.030 50.568 1.00 16.50 157 ASP A N 1
ATOM 1230 C CA . ASP A 1 157 ? 62.365 -33.665 49.449 1.00 17.61 157 ASP A CA 1
ATOM 1231 C C . ASP A 1 157 ? 61.723 -33.382 48.091 1.00 17.07 157 ASP A C 1
ATOM 1232 O O . ASP A 1 157 ? 62.166 -33.925 47.078 1.00 18.06 157 ASP A O 1
ATOM 1237 N N . ALA A 1 158 ? 60.682 -32.564 48.075 1.00 16.66 158 ALA A N 1
ATOM 1238 C CA . ALA A 1 158 ? 60.011 -32.166 46.822 1.00 16.44 158 ALA A CA 1
ATOM 1239 C C . ALA A 1 158 ? 61.018 -31.543 45.846 1.00 16.91 158 ALA A C 1
ATOM 1240 O O . ALA A 1 158 ? 61.968 -30.852 46.252 1.00 16.00 158 ALA A O 1
ATOM 1242 N N . GLU A 1 159 ? 60.805 -31.797 44.555 1.00 17.34 159 GLU A N 1
ATOM 1243 C CA . GLU A 1 159 ? 61.636 -31.257 43.489 1.00 17.72 159 GLU A CA 1
ATOM 1244 C C . GLU A 1 159 ? 60.737 -30.771 42.342 1.00 16.73 159 GLU A C 1
ATOM 1245 O O . GLU A 1 159 ? 60.041 -31.577 41.725 1.00 18.24 159 GLU A O 1
ATOM 1251 N N . PRO A 1 160 ? 60.723 -29.461 42.076 1.00 16.16 160 PRO A N 1
ATOM 1252 C CA . PRO A 1 160 ? 61.408 -28.402 42.789 1.00 15.50 160 PRO A CA 1
ATOM 1253 C C . PRO A 1 160 ? 60.746 -28.188 44.136 1.00 14.97 160 PRO A C 1
ATOM 1254 O O . PRO A 1 160 ? 59.689 -28.778 44.419 1.00 14.01 160 PRO A O 1
ATOM 1258 N N . ARG A 1 161 ? 61.357 -27.361 44.967 1.00 14.41 161 ARG A N 1
ATOM 1259 C CA . ARG A 1 161 ? 60.691 -26.909 46.192 1.00 14.13 161 ARG A CA 1
ATOM 1260 C C . ARG A 1 161 ? 61.030 -25.449 46.395 1.00 14.74 161 ARG A C 1
ATOM 1261 O O . ARG A 1 161 ? 62.042 -25.094 47.005 1.00 15.73 161 ARG A O 1
ATOM 1269 N N . ILE A 1 162 ? 60.175 -24.604 45.838 1.00 13.68 162 ILE A N 1
ATOM 1270 C CA . ILE A 1 162 ? 60.307 -23.159 45.892 1.00 14.30 162 ILE A CA 1
ATOM 1271 C C . ILE A 1 162 ? 59.143 -22.650 46.722 1.00 14.11 162 ILE A C 1
ATOM 1272 O O . ILE A 1 162 ? 57.982 -22.790 46.331 1.00 14.30 162 ILE A O 1
ATOM 1277 N N . VAL A 1 163 ? 59.447 -22.138 47.910 1.00 14.12 163 VAL A N 1
ATOM 1278 C CA . VAL A 1 163 ? 58.453 -21.461 48.740 1.00 14.27 163 VAL A CA 1
ATOM 1279 C C . VAL A 1 163 ? 59.082 -20.128 49.113 1.00 14.63 163 VAL A C 1
ATOM 1280 O O . VAL A 1 163 ? 59.970 -20.064 49.967 1.00 14.65 163 VAL A O 1
ATOM 1284 N N . LYS A 1 164 ? 58.650 -19.070 48.439 1.00 14.43 164 LYS A N 1
ATOM 1285 C CA . LYS A 1 164 ? 59.335 -17.790 48.472 1.00 16.33 164 LYS A CA 1
ATOM 1286 C C . LYS A 1 164 ? 58.334 -16.668 48.387 1.00 15.77 164 LYS A C 1
ATOM 1287 O O . LYS A 1 164 ? 57.235 -16.854 47.861 1.00 14.42 164 LYS A O 1
ATOM 1293 N N . VAL A 1 165 ? 58.706 -15.498 48.897 1.00 15.45 165 VAL A N 1
ATOM 1294 C CA . VAL A 1 165 ? 57.858 -14.313 48.775 1.00 15.57 165 VAL A CA 1
ATOM 1295 C C . VAL A 1 165 ? 57.615 -13.956 47.302 1.00 14.73 165 VAL A C 1
ATOM 1296 O O . VAL A 1 165 ? 58.525 -14.001 46.474 1.00 15.47 165 VAL A O 1
ATOM 1300 N N . SER A 1 166 ? 56.362 -13.626 46.996 1.00 13.67 166 SER A N 1
ATOM 1301 C CA . SER A 1 166 ? 55.967 -13.222 45.657 1.00 13.35 166 SER A CA 1
ATOM 1302 C C . SER A 1 166 ? 54.580 -12.604 45.717 1.00 12.59 166 SER A C 1
ATOM 1303 O O . SER A 1 166 ? 53.727 -13.063 46.477 1.00 11.49 166 SER A O 1
ATOM 1306 N N . GLY A 1 167 ? 54.342 -11.571 44.914 1.00 12.26 167 GLY A N 1
ATOM 1307 C CA . GLY A 1 167 ? 52.987 -11.033 44.785 1.00 12.08 167 GLY A CA 1
ATOM 1308 C C . GLY A 1 167 ? 52.043 -12.098 44.279 1.00 11.58 167 GLY A C 1
ATOM 1309 O O . GLY A 1 167 ? 50.950 -12.280 44.808 1.00 12.35 167 GLY A O 1
ATOM 1310 N N . SER A 1 168 ? 52.503 -12.846 43.278 1.00 11.71 168 SER A N 1
ATOM 1311 C CA . SER A 1 168 ? 51.722 -13.913 42.659 1.00 12.03 168 SER A CA 1
ATOM 1312 C C . SER A 1 168 ? 52.557 -15.184 42.578 1.00 12.12 168 SER A C 1
ATOM 1313 O O . SER A 1 168 ? 53.733 -15.141 42.207 1.00 11.89 168 SER A O 1
ATOM 1316 N N . CYS A 1 169 ? 51.968 -16.325 42.901 1.00 11.53 169 CYS A N 1
ATOM 1317 C CA . CYS A 1 169 ? 52.650 -17.598 42.690 1.00 11.63 169 CYS A CA 1
ATOM 1318 C C . CYS A 1 169 ? 53.004 -17.788 41.221 1.00 11.34 169 CYS A C 1
ATOM 1319 O O . CYS A 1 169 ? 54.046 -18.347 40.882 1.00 11.59 169 CYS A O 1
ATOM 1322 N N . SER A 1 170 ? 52.104 -17.327 40.356 1.00 10.95 170 SER A N 1
ATOM 1323 C CA . SER A 1 170 ? 52.278 -17.436 38.926 1.00 11.16 170 SER A CA 1
ATOM 1324 C C . SER A 1 170 ? 53.649 -16.911 38.467 1.00 11.18 170 SER A C 1
ATOM 1325 O O . SER A 1 170 ? 54.251 -17.468 37.549 1.00 11.83 170 SER A O 1
ATOM 1329 N N . SER A 1 171 ? 54.160 -15.867 39.123 1.00 11.33 171 SER A N 1
ATOM 1330 C CA . SER A 1 171 ? 55.467 -15.291 38.745 1.00 12.26 171 SER A CA 1
ATOM 1331 C C . SER A 1 171 ? 56.586 -16.296 38.985 1.00 12.87 171 SER A C 1
ATOM 1332 O O . SER A 1 171 ? 57.502 -16.432 38.172 1.00 13.26 171 SER A O 1
ATOM 1335 N N . LEU A 1 172 ? 56.506 -16.989 40.118 1.00 12.52 172 LEU A N 1
ATOM 1336 C CA . LEU A 1 172 ? 57.494 -17.980 40.504 1.00 12.87 172 LEU A CA 1
ATOM 1337 C C . LEU A 1 172 ? 57.465 -19.176 39.548 1.00 12.69 172 LEU A C 1
ATOM 1338 O O . LEU A 1 172 ? 58.512 -19.675 39.121 1.00 13.39 172 LEU A O 1
ATOM 1343 N N . VAL A 1 173 ? 56.259 -19.638 39.217 1.00 12.38 173 VAL A N 1
ATOM 1344 C CA . VAL A 1 173 ? 56.083 -20.743 38.277 1.00 12.82 173 VAL A CA 1
ATOM 1345 C C . VAL A 1 173 ? 56.631 -20.377 36.904 1.00 13.39 173 VAL A C 1
ATOM 1346 O O . VAL A 1 173 ? 57.368 -21.163 36.285 1.00 13.79 173 VAL A O 1
ATOM 1350 N N . PHE A 1 174 ? 56.259 -19.194 36.430 1.00 13.22 174 PHE A N 1
ATOM 1351 C CA . PHE A 1 174 ? 56.695 -18.715 35.120 1.00 13.65 174 PHE A CA 1
ATOM 1352 C C . PHE A 1 174 ? 58.203 -18.570 35.044 1.00 14.18 174 PHE A C 1
ATOM 1353 O O . PHE A 1 174 ? 58.824 -19.044 34.099 1.00 14.40 174 PHE A O 1
ATOM 1361 N N . ASN A 1 175 ? 58.805 -17.923 36.036 1.00 14.00 175 ASN A N 1
ATOM 1362 C CA . ASN A 1 175 ? 60.243 -17.702 35.971 1.00 14.54 175 ASN A CA 1
ATOM 1363 C C . ASN A 1 175 ? 61.021 -19.024 35.985 1.00 14.77 175 ASN A C 1
ATOM 1364 O O . ASN A 1 175 ? 62.014 -19.165 35.270 1.00 15.21 175 ASN A O 1
ATOM 1369 N N . TYR A 1 176 ? 60.561 -19.984 36.795 1.00 14.28 176 TYR A N 1
ATOM 1370 C CA . TYR A 1 176 ? 61.140 -21.343 36.840 1.00 15.01 176 TYR A CA 1
ATOM 1371 C C . TYR A 1 176 ? 61.151 -21.982 35.454 1.00 15.39 176 TYR A C 1
ATOM 1372 O O . TYR A 1 176 ? 62.197 -22.430 34.959 1.00 15.74 176 TYR A O 1
ATOM 1381 N N . TRP A 1 177 ? 59.990 -21.992 34.814 1.00 15.15 177 TRP A N 1
ATOM 1382 C CA . TRP A 1 177 ? 59.863 -22.584 33.478 1.00 15.33 177 TRP A CA 1
ATOM 1383 C C . TRP A 1 177 ? 60.528 -21.794 32.364 1.00 15.85 177 TRP A C 1
ATOM 1384 O O . TRP A 1 177 ? 61.058 -22.371 31.416 1.00 16.29 177 TRP A O 1
ATOM 1395 N N . TYR A 1 178 ? 60.516 -20.474 32.477 1.00 16.05 178 TYR A N 1
ATOM 1396 C CA . TYR A 1 178 ? 61.133 -19.623 31.462 1.00 16.66 178 TYR A CA 1
ATOM 1397 C C . TYR A 1 178 ? 62.603 -19.953 31.338 1.00 17.87 178 TYR A C 1
ATOM 1398 O O . TYR A 1 178 ? 63.139 -20.021 30.228 1.00 18.03 178 TYR A O 1
ATOM 1407 N N . GLU A 1 179 ? 63.263 -20.174 32.472 1.00 18.61 179 GLU A N 1
ATOM 1408 C CA . GLU A 1 179 ? 64.687 -20.548 32.462 1.00 20.15 179 GLU A CA 1
ATOM 1409 C C . GLU A 1 179 ? 64.899 -21.907 31.810 1.00 21.11 179 GLU A C 1
ATOM 1410 O O . GLU A 1 179 ? 65.797 -22.061 30.983 1.00 21.52 179 GLU A O 1
ATOM 1416 N N . LYS A 1 180 ? 64.075 -22.883 32.174 1.00 20.32 180 LYS A N 1
ATOM 1417 C CA . LYS A 1 180 ? 64.181 -24.229 31.596 1.00 21.28 180 LYS A CA 1
ATOM 1418 C C . LYS A 1 180 ? 63.916 -24.228 30.099 1.00 21.21 180 LYS A C 1
ATOM 1419 O O . LYS A 1 180 ? 64.514 -25.032 29.364 1.00 21.25 180 LYS A O 1
ATOM 1425 N N . LEU A 1 181 ? 63.033 -23.329 29.657 1.00 20.70 181 LEU A N 1
ATOM 1426 C CA . LEU A 1 181 ? 62.644 -23.221 28.240 1.00 20.87 181 LEU A CA 1
ATOM 1427 C C . LEU A 1 181 ? 63.487 -22.212 27.458 1.00 21.31 181 LEU A C 1
ATOM 1428 O O . LEU A 1 181 ? 63.159 -21.882 26.318 1.00 21.13 181 LEU A O 1
ATOM 1433 N N . GLN A 1 182 ? 64.549 -21.716 28.078 1.00 22.47 182 GLN A N 1
ATOM 1434 C CA . GLN A 1 182 ? 65.425 -20.714 27.476 1.00 23.58 182 GLN A CA 1
ATOM 1435 C C . GLN A 1 182 ? 64.644 -19.542 26.861 1.00 23.19 182 GLN A C 1
ATOM 1436 O O . GLN A 1 182 ? 64.954 -19.062 25.772 1.00 23.53 182 GLN A O 1
ATOM 1442 N N . GLY A 1 183 ? 63.636 -19.066 27.587 1.00 22.67 183 GLY A N 1
ATOM 1443 C CA . GLY A 1 183 ? 62.863 -17.896 27.168 1.00 22.86 183 GLY A CA 1
ATOM 1444 C C . GLY A 1 183 ? 61.955 -18.080 25.958 1.00 23.05 183 GLY A C 1
ATOM 1445 O O . GLY A 1 183 ? 61.534 -17.101 25.341 1.00 23.90 183 GLY A O 1
ATOM 1446 N N . ASP A 1 184 ? 61.621 -19.327 25.643 1.00 23.48 184 ASP A N 1
ATOM 1447 C CA . ASP A 1 184 ? 60.786 -19.652 24.476 1.00 23.71 184 ASP A CA 1
ATOM 1448 C C . ASP A 1 184 ? 59.649 -18.645 24.274 1.00 23.52 184 ASP A C 1
ATOM 1449 O O . ASP A 1 184 ? 58.669 -18.620 25.016 1.00 21.91 184 ASP A O 1
ATOM 1454 N N . ARG A 1 185 ? 59.793 -17.803 23.256 1.00 24.17 185 ARG A N 1
ATOM 1455 C CA . ARG A 1 185 ? 58.869 -16.698 23.055 1.00 24.76 185 ARG A CA 1
ATOM 1456 C C . ARG A 1 185 ? 57.449 -17.140 22.744 1.00 23.85 185 ARG A C 1
ATOM 1457 O O . ARG A 1 185 ? 56.507 -16.458 23.112 1.00 22.35 185 ARG A O 1
ATOM 1465 N N . GLU A 1 186 ? 57.311 -18.271 22.053 1.00 24.33 186 GLU A N 1
ATOM 1466 C CA . GLU A 1 186 ? 55.995 -18.825 21.698 1.00 24.74 186 GLU A CA 1
ATOM 1467 C C . GLU A 1 186 ? 55.227 -19.261 22.929 1.00 23.36 186 GLU A C 1
ATOM 1468 O O . GLU A 1 186 ? 54.029 -18.996 23.051 1.00 22.87 186 GLU A O 1
ATOM 1474 N N . VAL A 1 187 ? 55.915 -19.935 23.844 1.00 22.34 187 VAL A N 1
ATOM 1475 C CA . VAL A 1 187 ? 55.297 -20.328 25.104 1.00 21.36 187 VAL A CA 1
ATOM 1476 C C . VAL A 1 187 ? 54.823 -19.065 25.831 1.00 20.39 187 VAL A C 1
ATOM 1477 O O . VAL A 1 187 ? 53.693 -19.003 26.305 1.00 19.64 187 VAL A O 1
ATOM 1481 N N . VAL A 1 188 ? 55.669 -18.041 25.874 1.00 19.89 188 VAL A N 1
ATOM 1482 C CA . VAL A 1 188 ? 55.301 -16.804 26.570 1.00 19.35 188 VAL A CA 1
ATOM 1483 C C . VAL A 1 188 ? 54.049 -16.175 25.939 1.00 19.61 188 VAL A C 1
ATOM 1484 O O . VAL A 1 188 ? 53.119 -15.798 26.629 1.00 18.64 188 VAL A O 1
ATOM 1488 N N . MET A 1 189 ? 54.028 -16.058 24.615 1.00 20.53 189 MET A N 1
ATOM 1489 C CA . MET A 1 189 ? 52.841 -15.548 23.938 1.00 21.39 189 MET A CA 1
ATOM 1490 C C . MET A 1 189 ? 51.599 -16.385 24.275 1.00 20.17 189 MET A C 1
ATOM 1491 O O . MET A 1 189 ? 50.525 -15.825 24.481 1.00 19.89 189 MET A O 1
ATOM 1496 N N . ASN A 1 190 ? 51.770 -17.712 24.335 1.00 19.92 190 ASN A N 1
ATOM 1497 C CA . ASN A 1 190 ? 50.656 -18.653 24.517 1.00 19.56 190 ASN A CA 1
ATOM 1498 C C . ASN A 1 190 ? 50.079 -18.666 25.932 1.00 18.96 190 ASN A C 1
ATOM 1499 O O . ASN A 1 190 ? 48.948 -19.108 26.127 1.00 18.49 190 ASN A O 1
ATOM 1504 N N . ILE A 1 191 ? 50.863 -18.216 26.911 1.00 18.11 191 ILE A N 1
ATOM 1505 C CA . ILE A 1 191 ? 50.404 -18.200 28.313 1.00 18.49 191 ILE A CA 1
ATOM 1506 C C . ILE A 1 191 ? 50.212 -16.789 28.863 1.00 18.17 191 ILE A C 1
ATOM 1507 O O . ILE A 1 191 ? 49.645 -16.612 29.941 1.00 17.08 191 ILE A O 1
ATOM 1512 N N . ALA A 1 192 ? 50.673 -15.771 28.141 1.00 18.79 192 ALA A N 1
ATOM 1513 C CA . ALA A 1 192 ? 50.698 -14.411 28.702 1.00 18.60 192 ALA A CA 1
ATOM 1514 C C . ALA A 1 192 ? 49.403 -13.920 29.366 1.00 18.80 192 ALA A C 1
ATOM 1515 O O . ALA A 1 192 ? 49.455 -13.340 30.452 1.00 18.43 192 ALA A O 1
ATOM 1517 N N . PRO A 1 193 ? 48.238 -14.102 28.721 1.00 19.21 193 PRO A N 1
ATOM 1518 C CA . PRO A 1 193 ? 47.031 -13.584 29.369 1.00 19.19 193 PRO A CA 1
ATOM 1519 C C . PRO A 1 193 ? 46.740 -14.257 30.705 1.00 18.96 193 PRO A C 1
ATOM 1520 O O . PRO A 1 193 ? 46.234 -13.629 31.619 1.00 18.29 193 PRO A O 1
ATOM 1524 N N . LEU A 1 194 ? 47.063 -15.542 30.810 1.00 18.74 194 LEU A N 1
ATOM 1525 C CA . LEU A 1 194 ? 46.809 -16.289 32.030 1.00 18.50 194 LEU A CA 1
ATOM 1526 C C . LEU A 1 194 ? 47.779 -15.828 33.133 1.00 17.42 194 LEU A C 1
ATOM 1527 O O . LEU A 1 194 ? 47.386 -15.481 34.253 1.00 17.04 194 LEU A O 1
ATOM 1532 N N . LEU A 1 195 ? 49.059 -15.794 32.786 1.00 17.49 195 LEU A N 1
ATOM 1533 C CA . LEU A 1 195 ? 50.091 -15.327 33.684 1.00 17.20 195 LEU A CA 1
ATOM 1534 C C . LEU A 1 195 ? 49.859 -13.891 34.137 1.00 16.36 195 LEU A C 1
ATOM 1535 O O . LEU A 1 195 ? 49.876 -13.598 35.328 1.00 16.52 195 LEU A O 1
ATOM 1540 N N . MET A 1 196 ? 49.654 -12.989 33.182 1.00 16.16 196 MET A N 1
ATOM 1541 C CA . MET A 1 196 ? 49.414 -11.592 33.521 1.00 16.42 196 MET A CA 1
ATOM 1542 C C . MET A 1 196 ? 48.120 -11.404 34.291 1.00 14.49 196 MET A C 1
ATOM 1543 O O . MET A 1 196 ? 48.039 -10.537 35.152 1.00 13.91 196 MET A O 1
ATOM 1548 N N . GLY A 1 197 ? 47.115 -12.213 33.994 1.00 13.68 197 GLY A N 1
ATOM 1549 C CA . GLY A 1 197 ? 45.876 -12.162 34.749 1.00 13.16 197 GLY A CA 1
ATOM 1550 C C . GLY A 1 197 ? 46.141 -12.347 36.225 1.00 12.68 197 GLY A C 1
ATOM 1551 O O . GLY A 1 197 ? 45.663 -11.592 37.068 1.00 12.80 197 GLY A O 1
ATOM 1552 N N . ALA A 1 198 ? 46.911 -13.382 36.545 1.00 11.84 198 ALA A N 1
ATOM 1553 C CA . ALA A 1 198 ? 47.245 -13.665 37.922 1.00 11.93 198 ALA A CA 1
ATOM 1554 C C . ALA A 1 198 ? 48.145 -12.589 38.517 1.00 11.57 198 ALA A C 1
ATOM 1555 O O . ALA A 1 198 ? 47.887 -12.112 39.616 1.00 11.94 198 ALA A O 1
ATOM 1557 N N . ILE A 1 199 ? 49.217 -12.220 37.814 1.00 12.00 199 ILE A N 1
ATOM 1558 C CA . ILE A 1 199 ? 50.149 -11.255 38.389 1.00 12.49 199 ILE A CA 1
ATOM 1559 C C . ILE A 1 199 ? 49.431 -9.942 38.653 1.00 11.92 199 ILE A C 1
ATOM 1560 O O . ILE A 1 199 ? 49.578 -9.354 39.719 1.00 12.00 199 ILE A O 1
ATOM 1565 N N . LEU A 1 200 ? 48.677 -9.454 37.663 1.00 12.41 200 LEU A N 1
ATOM 1566 C CA . LEU A 1 200 ? 48.085 -8.138 37.797 1.00 12.43 200 LEU A CA 1
ATOM 1567 C C . LEU A 1 200 ? 46.959 -8.098 38.830 1.00 12.40 200 LEU A C 1
ATOM 1568 O O . LEU A 1 200 ? 46.871 -7.144 39.601 1.00 13.00 200 LEU A O 1
ATOM 1573 N N . ILE A 1 201 ? 46.150 -9.152 38.911 1.00 12.27 201 ILE A N 1
ATOM 1574 C CA . ILE A 1 201 ? 45.126 -9.174 39.948 1.00 13.01 201 ILE A CA 1
ATOM 1575 C C . ILE A 1 201 ? 45.787 -9.234 41.335 1.00 12.34 201 ILE A C 1
ATOM 1576 O O . ILE A 1 201 ? 45.382 -8.499 42.246 1.00 12.91 201 ILE A O 1
ATOM 1581 N N . ASP A 1 202 ? 46.824 -10.060 41.486 1.00 11.46 202 ASP A N 1
ATOM 1582 C CA . ASP A 1 202 ? 47.409 -10.296 42.795 1.00 12.30 202 ASP A CA 1
ATOM 1583 C C . ASP A 1 202 ? 48.155 -9.070 43.320 1.00 12.20 202 ASP A C 1
ATOM 1584 O O . ASP A 1 202 ? 48.221 -8.872 44.541 1.00 13.90 202 ASP A O 1
ATOM 1589 N N . THR A 1 203 ? 48.720 -8.273 42.397 1.00 11.58 203 THR A N 1
ATOM 1590 C CA . THR A 1 203 ? 49.512 -7.091 42.756 1.00 12.39 203 THR A CA 1
ATOM 1591 C C . THR A 1 203 ? 48.770 -5.775 42.519 1.00 12.95 203 THR A C 1
ATOM 1592 O O . THR A 1 203 ? 49.372 -4.716 42.573 1.00 12.20 203 THR A O 1
ATOM 1596 N N . SER A 1 204 ? 47.468 -5.847 42.255 1.00 13.13 204 SER A N 1
ATOM 1597 C CA . SER A 1 204 ? 46.682 -4.657 41.946 1.00 13.38 204 SER A CA 1
ATOM 1598 C C . SER A 1 204 ? 47.391 -3.825 40.861 1.00 13.21 204 SER A C 1
ATOM 1599 O O . SER A 1 204 ? 47.626 -2.639 41.020 1.00 13.77 204 SER A O 1
ATOM 1602 N N . ASN A 1 205 ? 47.740 -4.482 39.770 1.00 12.72 205 ASN A N 1
ATOM 1603 C CA . ASN A 1 205 ? 48.412 -3.866 38.631 1.00 12.89 205 ASN A CA 1
ATOM 1604 C C . ASN A 1 205 ? 49.807 -3.342 38.973 1.00 13.45 205 ASN A C 1
ATOM 1605 O O . ASN A 1 205 ? 50.181 -2.224 38.639 1.00 13.18 205 ASN A O 1
ATOM 1610 N N . MET A 1 206 ? 50.571 -4.209 39.627 1.00 12.89 206 MET A N 1
ATOM 1611 C CA . MET A 1 206 ? 51.962 -3.964 39.988 1.00 13.60 206 MET A CA 1
ATOM 1612 C C . MET A 1 206 ? 52.147 -2.737 40.898 1.00 13.96 206 MET A C 1
ATOM 1613 O O . MET A 1 206 ? 53.202 -2.065 40.874 1.00 14.47 206 MET A O 1
ATOM 1618 N N . ARG A 1 207 ? 51.147 -2.493 41.742 1.00 14.62 207 ARG A N 1
ATOM 1619 C CA . ARG A 1 207 ? 51.171 -1.383 42.698 1.00 15.92 207 ARG A CA 1
ATOM 1620 C C . ARG A 1 207 ? 51.189 -1.802 44.172 1.00 15.68 207 ARG A C 1
ATOM 1621 O O . ARG A 1 207 ? 51.424 -0.953 45.044 1.00 15.29 207 ARG A O 1
ATOM 1629 N N . ARG A 1 208 ? 50.923 -3.081 44.450 1.00 14.86 208 ARG A N 1
ATOM 1630 C CA . ARG A 1 208 ? 50.920 -3.629 45.814 1.00 16.35 208 ARG A CA 1
ATOM 1631 C C . ARG A 1 208 ? 51.515 -5.033 45.808 1.00 14.77 208 ARG A C 1
ATOM 1632 O O . ARG A 1 208 ? 51.409 -5.751 44.816 1.00 13.88 208 ARG A O 1
ATOM 1640 N N . LYS A 1 209 ? 52.153 -5.427 46.908 1.00 14.78 209 LYS A N 1
ATOM 1641 C CA . LYS A 1 209 ? 52.643 -6.805 47.082 1.00 14.97 209 LYS A CA 1
ATOM 1642 C C . LYS A 1 209 ? 53.712 -7.231 46.060 1.00 14.06 209 LYS A C 1
ATOM 1643 O O . LYS A 1 209 ? 54.002 -8.412 45.941 1.00 14.60 209 LYS A O 1
ATOM 1649 N N . VAL A 1 210 ? 54.339 -6.266 45.383 1.00 14.12 210 VAL A N 1
ATOM 1650 C CA . VAL A 1 210 ? 55.287 -6.560 44.322 1.00 14.15 210 VAL A CA 1
ATOM 1651 C C . VAL A 1 210 ? 56.592 -7.058 44.921 1.00 14.22 210 VAL A C 1
ATOM 1652 O O . VAL A 1 210 ? 57.130 -6.455 45.862 1.00 14.72 210 VAL A O 1
ATOM 1656 N N . GLU A 1 211 ? 57.074 -8.164 44.362 1.00 13.75 211 GLU A N 1
ATOM 1657 C CA . GLU A 1 211 ? 58.378 -8.712 44.675 1.00 14.42 211 GLU A CA 1
ATOM 1658 C C . GLU A 1 211 ? 59.228 -8.814 43.407 1.00 14.50 211 GLU A C 1
ATOM 1659 O O . GLU A 1 211 ? 58.743 -8.607 42.283 1.00 14.33 211 GLU A O 1
ATOM 1665 N N . GLU A 1 212 ? 60.503 -9.155 43.585 1.00 14.91 212 GLU A N 1
ATOM 1666 C CA . GLU A 1 212 ? 61.428 -9.263 42.461 1.00 15.48 212 GLU A CA 1
ATOM 1667 C C . GLU A 1 212 ? 60.929 -10.261 41.429 1.00 14.87 212 GLU A C 1
ATOM 1668 O O . GLU A 1 212 ? 61.085 -10.071 40.224 1.00 16.44 212 GLU A O 1
ATOM 1674 N N . SER A 1 213 ? 60.347 -11.347 41.913 1.00 14.56 213 SER A N 1
ATOM 1675 C CA . SER A 1 213 ? 59.771 -12.373 41.050 1.00 13.83 213 SER A CA 1
ATOM 1676 C C . SER A 1 213 ? 58.752 -11.791 40.071 1.00 13.00 213 SER A C 1
ATOM 1677 O O . SER A 1 213 ? 58.784 -12.071 38.872 1.00 12.63 213 SER A O 1
ATOM 1680 N N . ASP A 1 214 ? 57.845 -10.975 40.594 1.00 12.33 214 ASP A N 1
ATOM 1681 C CA . ASP A 1 214 ? 56.788 -10.408 39.764 1.00 12.57 214 ASP A CA 1
ATOM 1682 C C . ASP A 1 214 ? 57.388 -9.427 38.751 1.00 12.84 214 ASP A C 1
ATOM 1683 O O . ASP A 1 214 ? 56.977 -9.382 37.603 1.00 12.82 214 ASP A O 1
ATOM 1688 N N . LYS A 1 215 ? 58.341 -8.619 39.198 1.00 13.31 215 LYS A N 1
ATOM 1689 C CA . LYS A 1 215 ? 58.986 -7.652 38.302 1.00 14.09 215 LYS A CA 1
ATOM 1690 C C . LYS A 1 215 ? 59.664 -8.353 37.134 1.00 14.11 215 LYS A C 1
ATOM 1691 O O . LYS A 1 215 ? 59.606 -7.902 35.997 1.00 13.98 215 LYS A O 1
ATOM 1697 N N . LEU A 1 216 ? 60.323 -9.461 37.429 1.00 14.37 216 LEU A N 1
ATOM 1698 C CA . LEU A 1 216 ? 61.037 -10.205 36.404 1.00 14.78 216 LEU A CA 1
ATOM 1699 C C . LEU A 1 216 ? 60.076 -10.885 35.426 1.00 14.57 216 LEU A C 1
ATOM 1700 O O . LEU A 1 216 ? 60.320 -10.899 34.235 1.00 15.75 216 LEU A O 1
ATOM 1705 N N . ALA A 1 217 ? 58.982 -11.439 35.943 1.00 14.08 217 ALA A N 1
ATOM 1706 C CA . ALA A 1 217 ? 57.993 -12.097 35.098 1.00 13.89 217 ALA A CA 1
ATOM 1707 C C . ALA A 1 217 ? 57.377 -11.095 34.140 1.00 14.39 217 ALA A C 1
ATOM 1708 O O . ALA A 1 217 ? 57.208 -11.387 32.959 1.00 13.88 217 ALA A O 1
ATOM 1710 N N . ILE A 1 218 ? 57.056 -9.919 34.663 1.00 13.99 218 ILE A N 1
ATOM 1711 C CA . ILE A 1 218 ? 56.471 -8.845 33.854 1.00 14.33 218 ILE A CA 1
ATOM 1712 C C . ILE A 1 218 ? 57.481 -8.362 32.815 1.00 14.65 218 ILE A C 1
ATOM 1713 O O . ILE A 1 218 ? 57.134 -8.197 31.643 1.00 14.37 218 ILE A O 1
ATOM 1718 N N . GLU A 1 219 ? 58.734 -8.181 33.224 1.00 14.77 219 GLU A N 1
ATOM 1719 C CA . GLU A 1 219 ? 59.767 -7.728 32.285 1.00 15.94 219 GLU A CA 1
ATOM 1720 C C . GLU A 1 219 ? 59.862 -8.679 31.085 1.00 16.39 219 GLU A C 1
ATOM 1721 O O . GLU A 1 219 ? 59.979 -8.258 29.925 1.00 16.93 219 GLU A O 1
ATOM 1727 N N . ARG A 1 220 ? 59.821 -9.967 31.393 1.00 16.19 220 ARG A N 1
ATOM 1728 C CA . ARG A 1 220 ? 59.916 -11.028 30.400 1.00 16.17 220 ARG A CA 1
ATOM 1729 C C . ARG A 1 220 ? 58.721 -11.038 29.448 1.00 16.36 220 ARG A C 1
ATOM 1730 O O . ARG A 1 220 ? 58.879 -11.186 28.242 1.00 16.50 220 ARG A O 1
ATOM 1738 N N . CYS A 1 221 ? 57.523 -10.873 29.984 1.00 15.71 221 CYS A N 1
ATOM 1739 C CA . CYS A 1 221 ? 56.343 -10.758 29.145 1.00 16.77 221 CYS A CA 1
ATOM 1740 C C . CYS A 1 221 ? 56.402 -9.514 28.267 1.00 17.39 221 CYS A C 1
ATOM 1741 O O . CYS A 1 221 ? 56.075 -9.579 27.095 1.00 18.41 221 CYS A O 1
ATOM 1744 N N . GLN A 1 222 ? 56.789 -8.380 28.839 1.00 18.07 222 GLN A N 1
ATOM 1745 C CA . GLN A 1 222 ? 56.877 -7.149 28.058 1.00 18.80 222 GLN A CA 1
ATOM 1746 C C . GLN A 1 222 ? 57.782 -7.304 26.847 1.00 19.74 222 GLN A C 1
ATOM 1747 O O . GLN A 1 222 ? 57.438 -6.864 25.745 1.00 20.26 222 GLN A O 1
ATOM 1753 N N . ALA A 1 223 ? 58.947 -7.909 27.063 1.00 20.32 223 ALA A N 1
ATOM 1754 C CA . ALA A 1 223 ? 59.939 -8.098 26.000 1.00 21.52 223 ALA A CA 1
ATOM 1755 C C . ALA A 1 223 ? 59.350 -8.884 24.840 1.00 22.29 223 ALA A C 1
ATOM 1756 O O . ALA A 1 223 ? 59.566 -8.552 23.661 1.00 22.70 223 ALA A O 1
ATOM 1758 N N . VAL A 1 224 ? 58.591 -9.922 25.168 1.00 22.58 224 VAL A N 1
ATOM 1759 C CA . VAL A 1 224 ? 58.011 -10.793 24.160 1.00 23.70 224 VAL A CA 1
ATOM 1760 C C . VAL A 1 224 ? 56.835 -10.144 23.438 1.00 24.89 224 VAL A C 1
ATOM 1761 O O . VAL A 1 224 ? 56.743 -10.220 22.205 1.00 25.98 224 VAL A O 1
ATOM 1765 N N . LEU A 1 225 ? 55.939 -9.515 24.193 1.00 25.54 225 LEU A N 1
ATOM 1766 C CA . LEU A 1 225 ? 54.728 -8.917 23.631 1.00 26.79 225 LEU A CA 1
ATOM 1767 C C . LEU A 1 225 ? 55.024 -7.696 22.757 1.00 28.53 225 LEU A C 1
ATOM 1768 O O . LEU A 1 225 ? 54.254 -7.394 21.842 1.00 29.99 225 LEU A O 1
ATOM 1773 N N . SER A 1 226 ? 56.131 -7.006 23.034 1.00 29.61 226 SER A N 1
ATOM 1774 C CA . SER A 1 226 ? 56.550 -5.846 22.222 1.00 31.12 226 SER A CA 1
ATOM 1775 C C . SER A 1 226 ? 57.148 -6.306 20.901 1.00 32.27 226 SER A C 1
ATOM 1776 O O . SER A 1 226 ? 56.925 -5.690 19.851 1.00 33.21 226 SER A O 1
ATOM 1779 N N . GLY A 1 227 ? 57.927 -7.383 20.965 1.00 32.70 227 GLY A N 1
ATOM 1780 C CA . GLY A 1 227 ? 58.648 -7.876 19.803 1.00 33.62 227 GLY A CA 1
ATOM 1781 C C . GLY A 1 227 ? 59.781 -6.935 19.458 1.00 34.70 227 GLY A C 1
ATOM 1782 O O . GLY A 1 227 ? 60.261 -6.172 20.306 1.00 35.05 227 GLY A O 1
ATOM 1783 N N . ALA A 1 228 ? 60.211 -6.992 18.204 1.00 35.39 228 ALA A N 1
ATOM 1784 C CA . ALA A 1 228 ? 61.264 -6.123 17.707 1.00 36.02 228 ALA A CA 1
ATOM 1785 C C . ALA A 1 228 ? 60.732 -4.700 17.532 1.00 36.32 228 ALA A C 1
ATOM 1786 O O . ALA A 1 228 ? 59.894 -4.449 16.659 1.00 37.15 228 ALA A O 1
ATOM 1788 N N . VAL A 1 229 ? 61.211 -3.787 18.378 1.00 35.71 229 VAL A N 1
ATOM 1789 C CA . VAL A 1 229 ? 60.831 -2.368 18.321 1.00 35.48 229 VAL A CA 1
ATOM 1790 C C . VAL A 1 229 ? 62.048 -1.462 18.544 1.00 35.65 229 VAL A C 1
ATOM 1791 O O . VAL A 1 229 ? 62.950 -1.794 19.316 1.00 36.00 229 VAL A O 1
ATOM 1795 N N . ASN A 1 230 ? 62.048 -0.309 17.880 1.00 35.35 230 ASN A N 1
ATOM 1796 C CA . ASN A 1 230 ? 63.173 0.631 17.926 1.00 35.26 230 ASN A CA 1
ATOM 1797 C C . ASN A 1 230 ? 63.124 1.521 19.157 1.00 33.95 230 ASN A C 1
ATOM 1798 O O . ASN A 1 230 ? 64.131 2.093 19.569 1.00 34.49 230 ASN A O 1
ATOM 1803 N N . GLU A 1 231 ? 61.936 1.651 19.726 1.00 31.62 231 GLU A N 1
ATOM 1804 C CA . GLU A 1 231 ? 61.766 2.319 20.999 1.00 30.11 231 GLU A CA 1
ATOM 1805 C C . GLU A 1 231 ? 60.524 1.738 21.641 1.00 27.82 231 GLU A C 1
ATOM 1806 O O . GLU A 1 231 ? 59.739 1.060 20.977 1.00 27.34 231 GLU A O 1
ATOM 1812 N N . VAL A 1 232 ? 60.356 2.003 22.926 1.00 25.19 232 VAL A N 1
ATOM 1813 C CA . VAL A 1 232 ? 59.267 1.411 23.696 1.00 23.52 232 VAL A CA 1
ATOM 1814 C C . VAL A 1 232 ? 58.154 2.438 23.847 1.00 22.25 232 VAL A C 1
ATOM 1815 O O . VAL A 1 232 ? 58.339 3.463 24.500 1.00 20.92 232 VAL A O 1
ATOM 1819 N N . SER A 1 233 ? 57.001 2.175 23.237 1.00 21.51 233 SER A N 1
ATOM 1820 C CA . SER A 1 233 ? 55.857 3.073 23.353 1.00 21.41 233 SER A CA 1
ATOM 1821 C C . SER A 1 233 ? 55.108 2.795 24.637 1.00 20.27 233 SER A C 1
ATOM 1822 O O . SER A 1 233 ? 55.377 1.819 25.317 1.00 19.33 233 SER A O 1
ATOM 1825 N N . ALA A 1 234 ? 54.144 3.653 24.935 1.00 20.50 234 ALA A N 1
ATOM 1826 C CA . ALA A 1 234 ? 53.301 3.462 26.104 1.00 20.37 234 ALA A CA 1
ATOM 1827 C C . ALA A 1 234 ? 52.213 2.424 25.873 1.00 20.38 234 ALA A C 1
ATOM 1828 O O . ALA A 1 234 ? 51.503 2.050 26.818 1.00 19.96 234 ALA A O 1
ATOM 1830 N N . GLN A 1 235 ? 52.061 1.945 24.640 1.00 20.97 235 GLN A N 1
ATOM 1831 C CA . GLN A 1 235 ? 50.944 1.037 24.320 1.00 20.87 235 GLN A CA 1
ATOM 1832 C C . GLN A 1 235 ? 50.865 -0.241 25.164 1.00 19.95 235 GLN A C 1
ATOM 1833 O O . GLN A 1 235 ? 49.772 -0.626 25.575 1.00 19.92 235 GLN A O 1
ATOM 1839 N N . GLY A 1 236 ? 51.996 -0.909 25.424 1.00 18.53 236 GLY A N 1
ATOM 1840 C CA . GLY A 1 236 ? 52.005 -2.155 26.178 1.00 18.13 236 GLY A CA 1
ATOM 1841 C C . GLY A 1 236 ? 51.422 -1.985 27.558 1.00 16.69 236 GLY A C 1
ATOM 1842 O O . GLY A 1 236 ? 50.591 -2.776 27.988 1.00 16.78 236 GLY A O 1
ATOM 1843 N N . LEU A 1 237 ? 51.849 -0.938 28.252 1.00 16.43 237 LEU A N 1
ATOM 1844 C CA . LEU A 1 237 ? 51.336 -0.686 29.601 1.00 16.05 237 LEU A CA 1
ATOM 1845 C C . LEU A 1 237 ? 49.886 -0.226 29.549 1.00 16.11 237 LEU A C 1
ATOM 1846 O O . LEU A 1 237 ? 49.092 -0.574 30.424 1.00 14.93 237 LEU A O 1
ATOM 1851 N N . GLU A 1 238 ? 49.525 0.533 28.522 1.00 16.68 238 GLU A N 1
ATOM 1852 C CA . GLU A 1 238 ? 48.138 0.935 28.345 1.00 17.83 238 GLU A CA 1
ATOM 1853 C C . GLU A 1 238 ? 47.249 -0.300 28.179 1.00 17.27 238 GLU A C 1
ATOM 1854 O O . GLU A 1 238 ? 46.181 -0.398 28.789 1.00 16.68 238 GLU A O 1
ATOM 1860 N N . ASP A 1 239 ? 47.706 -1.258 27.377 1.00 17.04 239 ASP A N 1
ATOM 1861 C CA . ASP A 1 239 ? 46.973 -2.512 27.172 1.00 17.27 239 ASP A CA 1
ATOM 1862 C C . ASP A 1 239 ? 46.864 -3.332 28.461 1.00 16.98 239 ASP A C 1
ATOM 1863 O O . ASP A 1 239 ? 45.814 -3.903 28.769 1.00 15.96 239 ASP A O 1
ATOM 1868 N N . SER A 1 240 ? 47.948 -3.396 29.224 1.00 16.03 240 SER A N 1
ATOM 1869 C CA . SER A 1 240 ? 47.922 -4.088 30.514 1.00 15.65 240 SER A CA 1
ATOM 1870 C C . SER A 1 240 ? 46.921 -3.433 31.460 1.00 15.06 240 SER A C 1
ATOM 1871 O O . SER A 1 240 ? 46.244 -4.099 32.227 1.00 14.39 240 SER A O 1
ATOM 1874 N N . SER A 1 241 ? 46.851 -2.112 31.432 1.00 14.83 241 SER A N 1
ATOM 1875 C CA . SER A 1 241 ? 45.928 -1.383 32.280 1.00 15.27 241 SER A CA 1
ATOM 1876 C C . SER A 1 241 ? 44.476 -1.666 31.889 1.00 13.71 241 SER A C 1
ATOM 1877 O O . SER A 1 241 ? 43.619 -1.832 32.761 1.00 13.13 241 SER A O 1
ATOM 1881 N N . GLU A 1 242 ? 44.184 -1.698 30.589 1.00 14.25 242 GLU A N 1
ATOM 1882 C CA . GLU A 1 242 ? 42.815 -1.997 30.142 1.00 14.58 242 GLU A CA 1
ATOM 1883 C C . GLU A 1 242 ? 42.448 -3.420 30.539 1.00 13.86 242 GLU A C 1
ATOM 1884 O O . GLU A 1 242 ? 41.325 -3.669 30.987 1.00 13.67 242 GLU A O 1
ATOM 1890 N N . PHE A 1 243 ? 43.399 -4.340 30.387 1.00 13.63 243 PHE A N 1
ATOM 1891 C CA . PHE A 1 243 ? 43.217 -5.739 30.773 1.00 13.53 243 PHE A CA 1
ATOM 1892 C C . PHE A 1 243 ? 42.969 -5.851 32.273 1.00 13.23 243 PHE A C 1
ATOM 1893 O O . PHE A 1 243 ? 42.047 -6.559 32.701 1.00 13.31 243 PHE A O 1
ATOM 1901 N N . TYR A 1 244 ? 43.765 -5.139 33.071 1.00 13.06 244 TYR A N 1
ATOM 1902 C CA . TYR A 1 244 ? 43.558 -5.123 34.519 1.00 12.41 244 TYR A CA 1
ATOM 1903 C C . TYR A 1 244 ? 42.153 -4.630 34.901 1.00 12.19 244 TYR A C 1
ATOM 1904 O O . TYR A 1 244 ? 41.488 -5.237 35.743 1.00 12.45 244 TYR A O 1
ATOM 1913 N N . LYS A 1 245 ? 41.695 -3.543 34.295 1.00 12.09 245 LYS A N 1
ATOM 1914 C CA . LYS A 1 245 ? 40.367 -3.041 34.634 1.00 12.50 245 LYS A CA 1
ATOM 1915 C C . LYS A 1 245 ? 39.288 -4.082 34.344 1.00 12.48 245 LYS A C 1
ATOM 1916 O O . LYS A 1 245 ? 38.316 -4.206 35.108 1.00 12.67 245 LYS A O 1
ATOM 1922 N N . GLU A 1 246 ? 39.441 -4.826 33.256 1.00 12.59 246 GLU A N 1
ATOM 1923 C CA . GLU A 1 246 ? 38.463 -5.869 32.912 1.00 12.85 246 GLU A CA 1
ATOM 1924 C C . GLU A 1 246 ? 38.451 -6.949 33.982 1.00 12.86 246 GLU A C 1
ATOM 1925 O O . GLU A 1 246 ? 37.387 -7.309 34.490 1.00 13.34 246 GLU A O 1
ATOM 1931 N N . ILE A 1 247 ? 39.630 -7.457 34.321 1.00 12.17 247 ILE A N 1
ATOM 1932 C CA . ILE A 1 247 ? 39.700 -8.529 35.311 1.00 12.16 247 ILE A CA 1
ATOM 1933 C C . ILE A 1 247 ? 39.304 -8.082 36.711 1.00 12.44 247 ILE A C 1
ATOM 1934 O O . ILE A 1 247 ? 38.601 -8.815 37.420 1.00 12.22 247 ILE A O 1
ATOM 1939 N N . LYS A 1 248 ? 39.726 -6.888 37.109 1.00 12.12 248 LYS A N 1
ATOM 1940 C CA . LYS A 1 248 ? 39.417 -6.366 38.447 1.00 12.01 248 LYS A CA 1
ATOM 1941 C C . LYS A 1 248 ? 37.919 -6.112 38.598 1.00 12.86 248 LYS A C 1
ATOM 1942 O O . LYS A 1 248 ? 37.301 -6.480 39.592 1.00 12.10 248 LYS A O 1
ATOM 1948 N N . SER A 1 249 ? 37.330 -5.476 37.601 1.00 12.73 249 SER A N 1
ATOM 1949 C CA . SER A 1 249 ? 35.907 -5.211 37.632 1.00 13.57 249 SER A CA 1
ATOM 1950 C C . SER A 1 249 ? 35.108 -6.536 37.717 1.00 13.42 249 SER A C 1
ATOM 1951 O O . SER A 1 249 ? 34.125 -6.636 38.452 1.00 13.75 249 SER A O 1
ATOM 1955 N N . ARG A 1 250 ? 35.571 -7.570 37.025 1.00 12.50 250 ARG A N 1
ATOM 1956 C CA . ARG A 1 250 ? 34.879 -8.862 37.044 1.00 12.96 250 ARG A CA 1
ATOM 1957 C C . ARG A 1 250 ? 35.071 -9.606 38.374 1.00 12.04 250 ARG A C 1
ATOM 1958 O O . ARG A 1 250 ? 34.132 -10.245 38.864 1.00 12.47 250 ARG A O 1
ATOM 1966 N N . LYS A 1 251 ? 36.259 -9.496 38.972 1.00 11.77 251 LYS A N 1
ATOM 1967 C CA . LYS A 1 251 ? 36.460 -10.047 40.311 1.00 11.66 251 LYS A CA 1
ATOM 1968 C C . LYS A 1 251 ? 35.548 -9.334 41.301 1.00 11.26 251 LYS A C 1
ATOM 1969 O O . LYS A 1 251 ? 35.035 -9.949 42.260 1.00 11.80 251 LYS A O 1
ATOM 1975 N N . ASN A 1 252 ? 35.362 -8.032 41.091 1.00 11.06 252 ASN A N 1
ATOM 1976 C CA . ASN A 1 252 ? 34.513 -7.230 41.978 1.00 12.36 252 ASN A CA 1
ATOM 1977 C C . ASN A 1 252 ? 33.008 -7.408 41.717 1.00 12.94 252 ASN A C 1
ATOM 1978 O O . ASN A 1 252 ? 32.192 -6.787 42.418 1.00 15.28 252 ASN A O 1
ATOM 1983 N N . ASP A 1 253 ? 32.630 -8.220 40.732 1.00 13.23 253 ASP A N 1
ATOM 1984 C CA . ASP A 1 253 ? 31.233 -8.371 40.334 1.00 13.47 253 ASP A CA 1
ATOM 1985 C C . ASP A 1 253 ? 30.649 -9.679 40.867 1.00 13.28 253 ASP A C 1
ATOM 1986 O O . ASP A 1 253 ? 30.884 -10.763 40.303 1.00 13.15 253 ASP A O 1
ATOM 1991 N N . ILE A 1 254 ? 29.867 -9.577 41.939 1.00 13.36 254 ILE A N 1
ATOM 1992 C CA . ILE A 1 254 ? 29.133 -10.740 42.459 1.00 13.39 254 ILE A CA 1
ATOM 1993 C C . ILE A 1 254 ? 27.614 -10.560 42.399 1.00 13.96 254 ILE A C 1
ATOM 1994 O O . ILE A 1 254 ? 26.861 -11.268 43.054 1.00 13.53 254 ILE A O 1
ATOM 1999 N N . LYS A 1 255 ? 27.167 -9.606 41.591 1.00 15.13 255 LYS A N 1
ATOM 2000 C CA . LYS A 1 255 ? 25.744 -9.410 41.330 1.00 16.11 255 LYS A CA 1
ATOM 2001 C C . LYS A 1 255 ? 25.163 -10.661 40.696 1.00 16.05 255 LYS A C 1
ATOM 2002 O O . LYS A 1 255 ? 25.782 -11.245 39.821 1.00 16.72 255 LYS A O 1
ATOM 2013 N N . GLY A 1 256 ? 23.991 -11.081 41.162 1.00 15.45 256 GLY A N 1
ATOM 2014 C CA . GLY A 1 256 ? 23.311 -12.246 40.620 1.00 16.26 256 GLY A CA 1
ATOM 2015 C C . GLY A 1 256 ? 23.673 -13.566 41.279 1.00 16.13 256 GLY A C 1
ATOM 2016 O O . GLY A 1 256 ? 22.987 -14.569 41.066 1.00 17.55 256 GLY A O 1
ATOM 2017 N N . PHE A 1 257 ? 24.729 -13.581 42.090 1.00 15.18 257 PHE A N 1
ATOM 2018 C CA . PHE A 1 257 ? 25.131 -14.780 42.790 1.00 14.26 257 PHE A CA 1
ATOM 2019 C C . PHE A 1 257 ? 24.277 -14.968 44.028 1.00 14.35 257 PHE A C 1
ATOM 2020 O O . PHE A 1 257 ? 23.794 -13.994 44.595 1.00 15.10 257 PHE A O 1
ATOM 2028 N N . SER A 1 258 ? 24.125 -16.215 44.452 1.00 13.72 258 SER A N 1
ATOM 2029 C CA . SER A 1 258 ? 23.453 -16.548 45.711 1.00 13.42 258 SER A CA 1
ATOM 2030 C C . SER A 1 258 ? 24.414 -16.329 46.866 1.00 12.72 258 SER A C 1
ATOM 2031 O O . SER A 1 258 ? 25.627 -16.202 46.666 1.00 12.82 258 SER A O 1
ATOM 2034 N N . VAL A 1 259 ? 23.882 -16.313 48.086 1.00 12.33 259 VAL A N 1
ATOM 2035 C CA . VAL A 1 259 ? 24.748 -16.195 49.264 1.00 11.38 259 VAL A CA 1
ATOM 2036 C C . VAL A 1 259 ? 25.730 -17.367 49.307 1.00 11.41 259 VAL A C 1
ATOM 2037 O O . VAL A 1 259 ? 26.915 -17.169 49.547 1.00 11.10 259 VAL A O 1
ATOM 2041 N N . SER A 1 260 ? 25.233 -18.578 49.079 1.00 12.02 260 SER A N 1
ATOM 2042 C CA . SER A 1 260 ? 26.085 -19.770 49.064 1.00 12.02 260 SER A CA 1
ATOM 2043 C C . SER A 1 260 ? 27.219 -19.624 48.033 1.00 11.52 260 SER A C 1
ATOM 2044 O O . SER A 1 260 ? 28.384 -19.914 48.329 1.00 10.96 260 SER A O 1
ATOM 2047 N N . ASP A 1 261 ? 26.868 -19.125 46.845 1.00 11.21 261 ASP A N 1
ATOM 2048 C CA . ASP A 1 261 ? 27.863 -18.816 45.808 1.00 11.77 261 ASP A CA 1
ATOM 2049 C C . ASP A 1 261 ? 28.955 -17.896 46.336 1.00 11.03 261 ASP A C 1
ATOM 2050 O O . ASP A 1 261 ? 30.149 -18.132 46.164 1.00 10.57 261 ASP A O 1
ATOM 2055 N N . ILE A 1 262 ? 28.536 -16.808 46.956 1.00 10.21 262 ILE A N 1
ATOM 2056 C CA . ILE A 1 262 ? 29.461 -15.812 47.465 1.00 10.57 262 ILE A CA 1
ATOM 2057 C C . ILE A 1 262 ? 30.357 -16.393 48.566 1.00 9.98 262 ILE A C 1
ATOM 2058 O O . ILE A 1 262 ? 31.564 -16.144 48.600 1.00 10.88 262 ILE A O 1
ATOM 2063 N N . LEU A 1 263 ? 29.774 -17.165 49.460 1.00 10.16 263 LEU A N 1
ATOM 2064 C CA . LEU A 1 263 ? 30.552 -17.804 50.521 1.00 9.89 263 LEU A CA 1
ATOM 2065 C C . LEU A 1 263 ? 31.532 -18.867 50.016 1.00 10.24 263 LEU A C 1
ATOM 2066 O O . LEU A 1 263 ? 32.569 -19.065 50.625 1.00 11.04 263 LEU A O 1
ATOM 2071 N N . LYS A 1 264 ? 31.188 -19.578 48.946 1.00 9.74 264 LYS A N 1
ATOM 2072 C CA . LYS A 1 264 ? 32.044 -20.662 48.463 1.00 11.14 264 LYS A CA 1
ATOM 2073 C C . LYS A 1 264 ? 33.055 -20.271 47.394 1.00 10.62 264 LYS A C 1
ATOM 2074 O O . LYS A 1 264 ? 33.939 -21.072 47.084 1.00 11.34 264 LYS A O 1
ATOM 2080 N N . LYS A 1 265 ? 32.914 -19.098 46.788 1.00 10.02 265 LYS A N 1
ATOM 2081 C CA . LYS A 1 265 ? 33.730 -18.784 45.621 1.00 10.41 265 LYS A CA 1
ATOM 2082 C C . LYS A 1 265 ? 35.168 -18.369 45.891 1.00 9.42 265 LYS A C 1
ATOM 2083 O O . LYS A 1 265 ? 35.972 -18.377 44.967 1.00 10.50 265 LYS A O 1
ATOM 2089 N N . ASP A 1 266 ? 35.488 -18.003 47.128 1.00 9.12 266 ASP A N 1
ATOM 2090 C CA . ASP A 1 266 ? 36.877 -17.739 47.516 1.00 9.09 266 ASP A CA 1
ATOM 2091 C C . ASP A 1 266 ? 37.014 -18.101 48.978 1.00 9.37 266 ASP A C 1
ATOM 2092 O O . ASP A 1 266 ? 37.052 -17.234 49.864 1.00 9.28 266 ASP A O 1
ATOM 2097 N N . TYR A 1 267 ? 37.048 -19.406 49.206 1.00 9.93 267 TYR A N 1
ATOM 2098 C CA . TYR A 1 267 ? 36.830 -20.022 50.498 1.00 10.22 267 TYR A CA 1
ATOM 2099 C C . TYR A 1 267 ? 37.974 -20.957 50.862 1.00 10.61 267 TYR A C 1
ATOM 2100 O O . TYR A 1 267 ? 38.449 -21.710 50.027 1.00 11.46 267 TYR A O 1
ATOM 2109 N N . LYS A 1 268 ? 38.411 -20.886 52.123 1.00 11.20 268 LYS A N 1
ATOM 2110 C CA . LYS A 1 268 ? 39.401 -21.814 52.65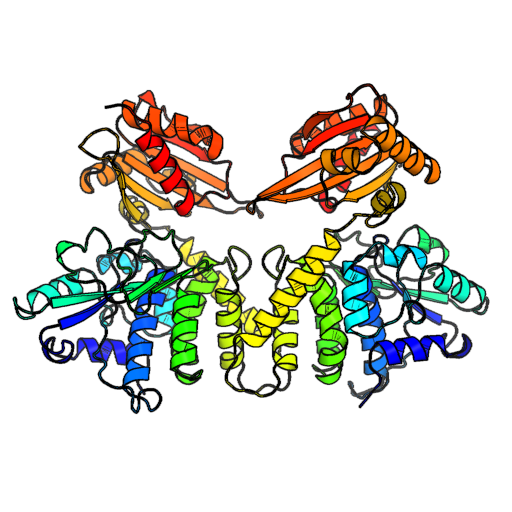2 1.00 12.00 268 LYS A CA 1
ATOM 2111 C C . LYS A 1 268 ? 38.954 -22.327 54.007 1.00 12.64 268 LYS A C 1
ATOM 2112 O O . LYS A 1 268 ? 38.371 -21.589 54.788 1.00 12.14 268 LYS A O 1
ATOM 2118 N N . GLN A 1 269 ? 39.241 -23.599 54.256 1.00 14.11 269 GLN A N 1
ATOM 2119 C CA . GLN A 1 269 ? 38.826 -24.297 55.475 1.00 15.49 269 GLN A CA 1
ATOM 2120 C C . GLN A 1 269 ? 40.057 -24.890 56.170 1.00 16.70 269 GLN A C 1
ATOM 2121 O O . GLN A 1 269 ? 41.000 -25.379 55.517 1.00 17.51 269 GLN A O 1
ATOM 2127 N N . PHE A 1 270 ? 40.052 -24.839 57.495 1.00 17.53 270 PHE A N 1
ATOM 2128 C CA . PHE A 1 270 ? 41.199 -25.262 58.293 1.00 18.92 270 PHE A CA 1
ATOM 2129 C C . PHE A 1 270 ? 40.681 -26.049 59.470 1.00 20.49 270 PHE A C 1
ATOM 2130 O O . PHE A 1 270 ? 39.524 -25.896 59.874 1.00 19.34 270 PHE A O 1
ATOM 2138 N N . ASN A 1 271 ? 41.548 -26.885 60.035 1.00 22.36 271 ASN A N 1
ATOM 2139 C CA . ASN A 1 271 ? 41.302 -27.428 61.349 1.00 25.07 271 ASN A CA 1
ATOM 2140 C C . ASN A 1 271 ? 42.445 -26.985 62.259 1.00 26.16 271 ASN A C 1
ATOM 2141 O O . ASN A 1 271 ? 43.612 -27.305 62.000 1.00 27.61 271 ASN A O 1
ATOM 2146 N N . PHE A 1 272 ? 42.110 -26.207 63.283 1.00 27.15 272 PHE A N 1
ATOM 2147 C CA . PHE A 1 272 ? 43.085 -25.701 64.235 1.00 28.91 272 PHE A CA 1
ATOM 2148 C C . PHE A 1 272 ? 43.211 -26.720 65.353 1.00 31.36 272 PHE A C 1
ATOM 2149 O O . PHE A 1 272 ? 42.209 -27.184 65.883 1.00 31.22 272 PHE A O 1
ATOM 2157 N N . GLN A 1 273 ? 44.435 -27.058 65.727 1.00 33.94 273 GLN A N 1
ATOM 2158 C CA . GLN A 1 273 ? 44.624 -27.887 66.903 1.00 36.75 273 GLN A CA 1
ATOM 2159 C C . GLN A 1 273 ? 44.895 -26.975 68.088 1.00 37.86 273 GLN A C 1
ATOM 2160 O O . GLN A 1 273 ? 45.599 -25.975 67.965 1.00 38.16 273 GLN A O 1
ATOM 2166 N N . GLY A 1 274 ? 44.282 -27.297 69.216 1.00 39.55 274 GLY A N 1
ATOM 2167 C CA . GLY A 1 274 ? 44.434 -26.517 70.432 1.00 40.53 274 GLY A CA 1
ATOM 2168 C C . GLY A 1 274 ? 44.953 -27.401 71.539 1.00 43.06 274 GLY A C 1
ATOM 2169 O O . GLY A 1 274 ? 45.556 -28.448 71.289 1.00 44.33 274 GLY A O 1
ATOM 2170 N N . LYS A 1 275 ? 44.715 -26.972 72.770 1.00 44.39 275 LYS A N 1
ATOM 2171 C CA . LYS A 1 275 ? 45.074 -27.760 73.942 1.00 46.76 275 LYS A CA 1
ATOM 2172 C C . LYS A 1 275 ? 44.118 -28.950 74.062 1.00 48.01 275 LYS A C 1
ATOM 2173 O O . LYS A 1 275 ? 44.477 -29.994 74.617 1.00 50.04 275 LYS A O 1
ATOM 2179 N N . GLY A 1 276 ? 42.899 -28.772 73.550 1.00 47.43 276 GLY A N 1
ATOM 2180 C CA . GLY A 1 276 ? 41.927 -29.854 73.430 1.00 48.05 276 GLY A CA 1
ATOM 2181 C C . GLY A 1 276 ? 42.286 -30.775 72.279 1.00 48.36 276 GLY A C 1
ATOM 2182 O O . GLY A 1 276 ? 42.886 -30.346 71.290 1.00 47.64 276 GLY A O 1
ATOM 2183 N N . HIS A 1 277 ? 41.912 -32.045 72.415 1.00 49.84 277 HIS A N 1
ATOM 2184 C CA . HIS A 1 277 ? 42.266 -33.081 71.438 1.00 49.94 277 HIS A CA 1
ATOM 2185 C C . HIS A 1 277 ? 41.402 -33.017 70.179 1.00 48.13 277 HIS A C 1
ATOM 2186 O O . HIS A 1 277 ? 41.806 -33.519 69.124 1.00 48.36 277 HIS A O 1
ATOM 2193 N N . LYS A 1 278 ? 40.214 -32.422 70.288 1.00 46.48 278 LYS A N 1
ATOM 2194 C CA . LYS A 1 278 ? 39.419 -32.107 69.107 1.00 43.92 278 LYS A CA 1
ATOM 2195 C C . LYS A 1 278 ? 39.743 -30.679 68.671 1.00 41.01 278 LYS A C 1
ATOM 2196 O O . LYS A 1 278 ? 39.692 -29.741 69.472 1.00 40.93 278 LYS A O 1
ATOM 2202 N N . GLY A 1 279 ? 40.082 -30.518 67.399 1.00 38.02 279 GLY A N 1
ATOM 2203 C CA . GLY A 1 279 ? 40.437 -29.219 66.877 1.00 34.95 279 GLY A CA 1
ATOM 2204 C C . GLY A 1 279 ? 39.229 -28.331 66.648 1.00 32.09 279 GLY A C 1
ATOM 2205 O O . GLY A 1 279 ? 38.119 -28.622 67.104 1.00 32.17 279 GLY A O 1
ATOM 2206 N N . LEU A 1 280 ? 39.465 -27.226 65.961 1.00 28.71 280 LEU A N 1
ATOM 2207 C CA . LEU A 1 280 ? 38.404 -26.310 65.579 1.00 26.32 280 LEU A CA 1
ATOM 2208 C C . LEU A 1 280 ? 38.309 -26.332 64.064 1.00 24.18 280 LEU A C 1
ATOM 2209 O O . LEU A 1 280 ? 39.286 -26.001 63.374 1.00 23.83 280 LEU A O 1
ATOM 2214 N N . GLU A 1 281 ? 37.146 -26.729 63.547 1.00 22.55 281 GLU A N 1
ATOM 2215 C CA . GLU A 1 281 ? 36.891 -26.683 62.105 1.00 21.30 281 GLU A CA 1
ATOM 2216 C C . GLU A 1 281 ? 36.386 -25.287 61.774 1.00 19.01 281 GLU A C 1
ATOM 2217 O O . GLU A 1 281 ? 35.321 -24.880 62.229 1.00 18.34 281 GLU A O 1
ATOM 2223 N N . ILE A 1 282 ? 37.166 -24.555 60.991 1.00 16.81 282 ILE A N 1
ATOM 2224 C CA . ILE A 1 282 ? 36.882 -23.152 60.720 1.00 16.20 282 ILE A CA 1
ATOM 2225 C C . ILE A 1 282 ? 36.988 -22.877 59.225 1.00 14.93 282 ILE A C 1
ATOM 2226 O O . ILE A 1 282 ? 37.916 -23.328 58.549 1.00 15.46 282 ILE A O 1
ATOM 2231 N N . GLY A 1 283 ? 36.002 -22.158 58.708 1.00 13.20 283 GLY A N 1
ATOM 2232 C CA . GLY A 1 283 ? 35.956 -21.776 57.291 1.00 13.33 283 GLY A CA 1
ATOM 2233 C C . GLY A 1 283 ? 35.984 -20.268 57.195 1.00 12.10 283 GLY A C 1
ATOM 2234 O O . GLY A 1 283 ? 35.369 -19.588 58.008 1.00 12.89 283 GLY A O 1
ATOM 2235 N N . LEU A 1 284 ? 36.707 -19.742 56.205 1.00 11.20 284 LEU A N 1
ATOM 2236 C CA . LEU A 1 284 ? 36.828 -18.308 56.002 1.00 11.40 284 LEU A CA 1
ATOM 2237 C C . LEU A 1 284 ? 36.541 -17.991 54.537 1.00 10.48 284 LEU A C 1
ATOM 2238 O O . LEU A 1 284 ? 37.216 -18.487 53.633 1.00 10.24 284 LEU A O 1
ATOM 2243 N N . SER A 1 285 ? 35.520 -17.165 54.328 1.00 10.21 285 SER A N 1
ATOM 2244 C CA . SER A 1 285 ? 35.079 -16.702 53.007 1.00 10.22 285 SER A CA 1
ATOM 2245 C C . SER A 1 285 ? 35.535 -15.269 52.798 1.00 10.28 285 SER A C 1
ATOM 2246 O O . SER A 1 285 ? 35.207 -14.388 53.609 1.00 11.13 285 SER A O 1
ATOM 2249 N N . SER A 1 286 ? 36.274 -15.034 51.718 1.00 10.04 286 SER A N 1
ATOM 2250 C CA . SER A 1 286 ? 36.738 -13.702 51.364 1.00 10.48 286 SER A CA 1
ATOM 2251 C C . SER A 1 286 ? 35.785 -13.137 50.333 1.00 10.35 286 SER A C 1
ATOM 2252 O O . SER A 1 286 ? 35.481 -13.792 49.323 1.00 10.38 286 SER A O 1
ATOM 2255 N N . ILE A 1 287 ? 35.316 -11.916 50.589 1.00 10.52 287 ILE A N 1
ATOM 2256 C CA . ILE A 1 287 ? 34.223 -11.331 49.816 1.00 10.53 287 ILE A CA 1
ATOM 2257 C C . ILE A 1 287 ? 34.571 -9.886 49.425 1.00 10.86 287 ILE A C 1
ATOM 2258 O O . ILE A 1 287 ? 35.174 -9.162 50.208 1.00 11.29 287 ILE A O 1
ATOM 2263 N N . VAL A 1 288 ? 34.174 -9.478 48.220 1.00 11.47 288 VAL A N 1
ATOM 2264 C CA . VAL A 1 288 ? 34.593 -8.191 47.635 1.00 12.07 288 VAL A CA 1
ATOM 2265 C C . VAL A 1 288 ? 33.620 -7.022 47.791 1.00 12.20 288 VAL A C 1
ATOM 2266 O O . VAL A 1 288 ? 33.872 -5.928 47.239 1.00 12.72 288 VAL A O 1
ATOM 2270 N N . LYS A 1 289 ? 32.503 -7.255 48.490 1.00 12.00 289 LYS A N 1
ATOM 2271 C CA . LYS A 1 289 ? 31.530 -6.202 48.790 1.00 12.97 289 LYS A CA 1
ATOM 2272 C C . LYS A 1 289 ? 31.284 -6.166 50.286 1.00 12.60 289 LYS A C 1
ATOM 2273 O O . LYS A 1 289 ? 31.423 -7.166 50.967 1.00 12.42 289 LYS A O 1
ATOM 2279 N N . ARG A 1 290 ? 30.871 -5.003 50.783 1.00 13.15 290 ARG A N 1
ATOM 2280 C CA . ARG A 1 290 ? 30.623 -4.799 52.212 1.00 13.51 290 ARG A CA 1
ATOM 2281 C C . ARG A 1 290 ? 29.310 -5.441 52.664 1.00 12.62 290 ARG A C 1
ATOM 2282 O O . ARG A 1 290 ? 28.416 -5.695 51.856 1.00 12.42 290 ARG A O 1
ATOM 2290 N N . MET A 1 291 ? 29.191 -5.675 53.963 1.00 12.84 291 MET A N 1
ATOM 2291 C CA . MET A 1 291 ? 28.002 -6.334 54.523 1.00 12.81 291 MET A CA 1
ATOM 2292 C C . MET A 1 291 ? 26.695 -5.620 54.168 1.00 13.80 291 MET A C 1
ATOM 2293 O O . MET A 1 291 ? 25.728 -6.256 53.829 1.00 13.86 291 MET A O 1
ATOM 2298 N N . SER A 1 292 ? 26.645 -4.289 54.251 1.00 14.44 292 SER A N 1
ATOM 2299 C CA . SER A 1 292 ? 25.409 -3.586 53.908 1.00 15.41 292 SER A CA 1
ATOM 2300 C C . SER A 1 292 ? 24.962 -3.848 52.462 1.00 15.19 292 SER A C 1
ATOM 2301 O O . SER A 1 292 ? 23.770 -3.915 52.189 1.00 16.40 292 SER A O 1
ATOM 2304 N N . TRP A 1 293 ? 25.923 -4.011 51.553 1.00 15.12 293 TRP A N 1
ATOM 2305 C CA . TRP A 1 293 ? 25.626 -4.311 50.147 1.00 15.14 293 TRP A CA 1
ATOM 2306 C C . TRP A 1 293 ? 25.077 -5.727 50.052 1.00 14.33 293 TRP A C 1
ATOM 2307 O O . TRP A 1 293 ? 24.043 -5.957 49.420 1.00 15.11 293 TRP A O 1
ATOM 2318 N N . LEU A 1 294 ? 25.746 -6.664 50.720 1.00 13.39 294 LEU A N 1
ATOM 2319 C CA . LEU A 1 294 ? 25.312 -8.058 50.724 1.00 12.75 294 LEU A CA 1
ATOM 2320 C C . LEU A 1 294 ? 23.906 -8.198 51.294 1.00 12.75 294 LEU A C 1
ATOM 2321 O O . LEU A 1 294 ? 23.090 -8.917 50.740 1.00 14.15 294 LEU A O 1
ATOM 2326 N N . PHE A 1 295 ? 23.622 -7.519 52.394 1.00 13.09 295 PHE A N 1
ATOM 2327 C CA . PHE A 1 295 ? 22.276 -7.570 52.973 1.00 14.08 295 PHE A CA 1
ATOM 2328 C C . PHE A 1 295 ? 21.226 -7.052 51.986 1.00 15.46 295 PHE A C 1
ATOM 2329 O O . PHE A 1 295 ? 20.167 -7.669 51.807 1.00 17.14 295 PHE A O 1
ATOM 2337 N N . ASN A 1 296 ? 21.517 -5.930 51.340 1.00 16.30 296 ASN A N 1
ATOM 2338 C CA . ASN A 1 296 ? 20.562 -5.312 50.421 1.00 17.14 296 ASN A CA 1
ATOM 2339 C C . ASN A 1 296 ? 20.252 -6.171 49.199 1.00 16.93 296 ASN A C 1
ATOM 2340 O O . ASN A 1 296 ? 19.136 -6.113 48.670 1.00 17.75 296 ASN A O 1
ATOM 2345 N N . GLU A 1 297 ? 21.230 -6.964 48.761 1.00 16.21 297 GLU A N 1
ATOM 2346 C CA . GLU A 1 297 ? 21.084 -7.818 47.580 1.00 16.79 297 GLU A CA 1
ATOM 2347 C C . GLU A 1 297 ? 20.451 -9.167 47.891 1.00 16.36 297 GLU A C 1
ATOM 2348 O O . GLU A 1 297 ? 20.099 -9.920 46.965 1.00 17.72 297 GLU A O 1
ATOM 2354 N N . HIS A 1 298 ? 20.324 -9.480 49.179 1.00 15.35 298 HIS A N 1
ATOM 2355 C CA . HIS A 1 298 ? 19.926 -10.816 49.619 1.00 15.20 298 HIS A CA 1
ATOM 2356 C C . HIS A 1 298 ? 18.816 -10.831 50.653 1.00 15.49 298 HIS A C 1
ATOM 2357 O O . HIS A 1 298 ? 18.758 -11.711 51.503 1.00 15.75 298 HIS A O 1
ATOM 2364 N N . GLY A 1 299 ? 17.916 -9.865 50.533 1.00 16.44 299 GLY A N 1
ATOM 2365 C CA . GLY A 1 299 ? 16.670 -9.890 51.304 1.00 16.89 299 GLY A CA 1
ATOM 2366 C C . GLY A 1 299 ? 16.788 -9.301 52.691 1.00 16.50 299 GLY A C 1
ATOM 2367 O O . GLY A 1 299 ? 15.824 -9.360 53.456 1.00 17.84 299 GLY A O 1
ATOM 2368 N N . GLY A 1 300 ? 17.938 -8.697 53.000 1.00 16.01 300 GLY A N 1
ATOM 2369 C CA . GLY A 1 300 ? 18.177 -8.103 54.296 1.00 15.31 300 GLY A CA 1
ATOM 2370 C C . GLY A 1 300 ? 19.042 -8.944 55.206 1.00 14.18 300 GLY A C 1
ATOM 2371 O O . GLY A 1 300 ? 19.367 -10.102 54.906 1.00 13.07 300 GLY A O 1
ATOM 2372 N N . GLU A 1 301 ? 19.420 -8.346 56.326 1.00 14.68 301 GLU A N 1
ATOM 2373 C CA . GLU A 1 301 ? 20.322 -8.971 57.292 1.00 14.08 301 GLU A CA 1
ATOM 2374 C C . GLU A 1 301 ? 19.879 -10.350 57.752 1.00 13.75 301 GLU A C 1
ATOM 2375 O O . GLU A 1 301 ? 20.677 -11.283 57.768 1.00 12.03 301 GLU A O 1
ATOM 2381 N N . ALA A 1 302 ? 18.623 -10.481 58.164 1.00 13.38 302 ALA A N 1
ATOM 2382 C CA . ALA A 1 302 ? 18.157 -11.763 58.699 1.00 13.22 302 ALA A CA 1
ATOM 2383 C C . ALA A 1 302 ? 18.271 -12.898 57.671 1.00 12.89 302 ALA A C 1
ATOM 2384 O O . ALA A 1 302 ? 18.794 -13.969 57.984 1.00 12.22 302 ALA A O 1
ATOM 2386 N N . ASP A 1 303 ? 17.790 -12.657 56.456 1.00 13.22 303 ASP A N 1
ATOM 2387 C CA . ASP A 1 303 ? 17.852 -13.662 55.391 1.00 13.27 303 ASP A CA 1
ATOM 2388 C C . ASP A 1 303 ? 19.307 -14.017 55.102 1.00 12.54 303 ASP A C 1
ATOM 2389 O O . ASP A 1 303 ? 19.666 -15.191 54.934 1.00 12.80 303 ASP A O 1
ATOM 2394 N N . PHE A 1 304 ? 20.160 -13.005 55.038 1.00 12.27 304 PHE A N 1
ATOM 2395 C CA . PHE A 1 304 ? 21.572 -13.234 54.739 1.00 11.42 304 PHE A CA 1
ATOM 2396 C C . PHE A 1 304 ? 22.237 -14.109 55.803 1.00 11.09 304 PHE A C 1
ATOM 2397 O O . PHE A 1 304 ? 22.934 -15.082 55.499 1.00 10.31 304 PHE A O 1
ATOM 2405 N N . VAL A 1 305 ? 21.990 -13.779 57.062 1.00 11.16 305 VAL A N 1
ATOM 2406 C CA . VAL A 1 305 ? 22.568 -14.519 58.171 1.00 11.29 305 VAL A CA 1
ATOM 2407 C C . VAL A 1 305 ? 22.020 -15.953 58.211 1.00 11.38 305 VAL A C 1
ATOM 2408 O O . VAL A 1 305 ? 22.785 -16.891 58.437 1.00 11.45 305 VAL A O 1
ATOM 2412 N N . ASN A 1 306 ? 20.726 -16.131 57.939 1.00 12.16 306 ASN A N 1
ATOM 2413 C CA . ASN A 1 306 ? 20.165 -17.477 57.798 1.00 12.47 306 ASN A CA 1
ATOM 2414 C C . ASN A 1 306 ? 20.947 -18.283 56.766 1.00 12.44 306 ASN A C 1
ATOM 2415 O O . ASN A 1 306 ? 21.295 -19.441 57.010 1.00 13.32 306 ASN A O 1
ATOM 2420 N N . GLN A 1 307 ? 21.255 -17.662 55.631 1.00 11.89 307 GLN A N 1
ATOM 2421 C CA . GLN A 1 307 ? 21.973 -18.396 54.593 1.00 12.31 307 GLN A CA 1
ATOM 2422 C C . GLN A 1 307 ? 23.400 -18.738 55.027 1.00 11.78 307 GLN A C 1
ATOM 2423 O O . GLN A 1 307 ? 23.913 -19.790 54.659 1.00 12.05 307 GLN A O 1
ATOM 2429 N N . CYS A 1 308 ? 24.046 -17.842 55.768 1.00 11.56 308 CYS A N 1
ATOM 2430 C CA . CYS A 1 308 ? 25.366 -18.124 56.341 1.00 11.22 308 CYS A CA 1
ATOM 2431 C C . CYS A 1 308 ? 25.324 -19.296 57.312 1.00 12.04 308 CYS A C 1
ATOM 2432 O O . CYS A 1 308 ? 26.193 -20.153 57.269 1.00 12.16 308 CYS A O 1
ATOM 2435 N N . ARG A 1 309 ? 24.306 -19.345 58.170 1.00 12.47 309 ARG A N 1
ATOM 2436 C CA . ARG A 1 309 ? 24.158 -20.473 59.111 1.00 13.69 309 ARG A CA 1
ATOM 2437 C C . ARG A 1 309 ? 23.955 -21.788 58.368 1.00 14.03 309 ARG A C 1
ATOM 2438 O O . ARG A 1 309 ? 24.477 -22.816 58.784 1.00 13.58 309 ARG A O 1
ATOM 2446 N N . ARG A 1 310 ? 23.225 -21.750 57.257 1.00 14.09 310 ARG A N 1
ATOM 2447 C CA . ARG A 1 310 ? 23.024 -22.959 56.440 1.00 16.10 310 ARG A CA 1
ATOM 2448 C C . ARG A 1 310 ? 24.347 -23.439 55.847 1.00 15.13 310 ARG A C 1
ATOM 2449 O O . ARG A 1 310 ? 24.655 -24.633 55.850 1.00 16.84 310 ARG A O 1
ATOM 2457 N N . PHE A 1 311 ? 25.115 -22.490 55.325 1.00 14.07 311 PHE A N 1
ATOM 2458 C CA . PHE A 1 311 ? 26.427 -22.779 54.781 1.00 14.43 311 PHE A CA 1
ATOM 2459 C C . PHE A 1 311 ? 27.319 -23.403 55.846 1.00 15.01 311 PHE A C 1
ATOM 2460 O O . PHE A 1 311 ? 27.968 -24.399 55.596 1.00 15.41 311 PHE A O 1
ATOM 2468 N N . GLN A 1 312 ? 27.342 -22.802 57.026 1.00 15.09 312 GLN A N 1
ATOM 2469 C CA . GLN A 1 312 ? 28.153 -23.285 58.139 1.00 15.51 312 GLN A CA 1
ATOM 2470 C C . GLN A 1 312 ? 27.802 -24.729 58.478 1.00 16.37 312 GLN A C 1
ATOM 2471 O O . GLN A 1 312 ? 28.688 -25.551 58.682 1.00 17.38 312 GLN A O 1
ATOM 2477 N N . ALA A 1 313 ? 26.505 -25.019 58.555 1.00 16.77 313 ALA A N 1
ATOM 2478 C CA . ALA A 1 313 ? 26.035 -26.377 58.889 1.00 18.50 313 ALA A CA 1
ATOM 2479 C C . ALA A 1 313 ? 26.443 -27.375 57.808 1.00 19.24 313 ALA A C 1
ATOM 2480 O O . ALA A 1 313 ? 26.929 -28.467 58.120 1.00 20.74 313 ALA A O 1
ATOM 2482 N N . GLU A 1 314 ? 26.265 -26.993 56.546 1.00 19.61 314 GLU A N 1
ATOM 2483 C CA . GLU A 1 314 ? 26.563 -27.865 55.409 1.00 21.37 314 GLU A CA 1
ATOM 2484 C C . GLU A 1 314 ? 28.035 -28.254 55.299 1.00 21.73 314 GLU A C 1
ATOM 2485 O O . GLU A 1 314 ? 28.347 -29.392 54.898 1.00 22.99 314 GLU A O 1
ATOM 2491 N N . ARG A 1 315 ? 28.927 -27.333 55.651 1.00 21.55 315 ARG A N 1
ATOM 2492 C CA . ARG A 1 315 ? 30.376 -27.556 55.567 1.00 21.95 315 ARG A CA 1
ATOM 2493 C C . ARG A 1 315 ? 30.938 -28.116 56.897 1.00 22.32 315 ARG A C 1
ATOM 2494 O O . ARG A 1 315 ? 32.146 -28.343 57.013 1.00 22.84 315 ARG A O 1
ATOM 2508 N N . GLY A 1 316 ? 30.076 -28.345 57.889 1.00 21.80 316 GLY A N 1
ATOM 2509 C CA . GLY A 1 316 ? 30.489 -28.955 59.158 1.00 21.66 316 GLY A CA 1
ATOM 2510 C C . GLY A 1 316 ? 31.386 -28.080 60.020 1.00 20.57 316 GLY A C 1
ATOM 2511 O O . GLY A 1 316 ? 32.258 -28.582 60.750 1.00 20.75 316 GLY A O 1
ATOM 2512 N N . LEU A 1 317 ? 31.152 -26.775 59.969 1.00 17.63 317 LEU A N 1
ATOM 2513 C CA . LEU A 1 317 ? 32.034 -25.820 60.641 1.00 17.22 317 LEU A CA 1
ATOM 2514 C C . LEU A 1 317 ? 31.646 -25.508 62.082 1.00 16.87 317 LEU A C 1
ATOM 2515 O O . LEU A 1 317 ? 30.488 -25.239 62.392 1.00 17.24 317 LEU A O 1
ATOM 2520 N N . ASP A 1 318 ? 32.640 -25.478 62.956 1.00 17.45 318 ASP A N 1
ATOM 2521 C CA . ASP A 1 318 ? 32.465 -24.897 64.280 1.00 18.05 318 ASP A CA 1
ATOM 2522 C C . ASP A 1 318 ? 32.348 -23.389 64.200 1.00 16.98 318 ASP A C 1
ATOM 2523 O O . ASP A 1 318 ? 31.584 -22.769 64.953 1.00 17.65 318 ASP A O 1
ATOM 2528 N N . VAL A 1 319 ? 33.122 -22.803 63.290 1.00 16.27 319 VAL A N 1
ATOM 2529 C CA . VAL A 1 319 ? 33.181 -21.349 63.130 1.00 14.80 319 VAL A CA 1
ATOM 2530 C C . VAL A 1 319 ? 33.230 -21.013 61.646 1.00 13.83 319 VAL A C 1
ATOM 2531 O O . VAL A 1 319 ? 33.964 -21.635 60.900 1.00 13.70 319 VAL A O 1
ATOM 2535 N N . LEU A 1 320 ? 32.411 -20.058 61.233 1.00 12.86 320 LEU A N 1
ATOM 2536 C CA . LEU A 1 320 ? 32.481 -19.449 59.892 1.00 12.53 320 LEU A CA 1
ATOM 2537 C C . LEU A 1 320 ? 32.877 -17.968 60.013 1.00 12.48 320 LEU A C 1
ATOM 2538 O O . LEU A 1 320 ? 32.302 -17.241 60.817 1.00 13.00 320 LEU A O 1
ATOM 2543 N N . VAL A 1 321 ? 33.864 -17.541 59.230 1.00 12.16 321 VAL A N 1
ATOM 2544 C CA . VAL A 1 321 ? 34.293 -16.145 59.225 1.00 12.01 321 VAL A CA 1
ATOM 2545 C C . VAL A 1 321 ? 34.111 -15.573 57.835 1.00 12.01 321 VAL A C 1
ATOM 2546 O O . VAL A 1 321 ? 34.480 -16.216 56.857 1.00 11.50 321 VAL A O 1
ATOM 2550 N N . LEU A 1 322 ? 33.504 -14.394 57.760 1.00 11.53 322 LEU A N 1
ATOM 2551 C CA . LEU A 1 322 ? 33.405 -13.649 56.510 1.00 12.00 322 LEU A CA 1
ATOM 2552 C C . LEU A 1 322 ? 34.405 -12.524 56.622 1.00 11.49 322 LEU A C 1
ATOM 2553 O O . LEU A 1 322 ? 34.452 -11.821 57.619 1.00 12.17 322 LEU A O 1
ATOM 2558 N N . LEU A 1 323 ? 35.220 -12.367 55.599 1.00 10.76 323 LEU A N 1
ATOM 2559 C CA . LEU A 1 323 ? 36.185 -11.290 55.514 1.00 11.36 323 LEU A CA 1
ATOM 2560 C C . LEU A 1 323 ? 35.872 -10.468 54.284 1.00 11.54 323 LEU A C 1
ATOM 2561 O O . LEU A 1 323 ? 36.090 -10.930 53.181 1.00 12.36 323 LEU A O 1
ATOM 2566 N N . THR A 1 324 ? 35.355 -9.253 54.458 1.00 11.62 324 THR A N 1
ATOM 2567 C CA . THR A 1 324 ? 35.052 -8.408 53.310 1.00 12.62 324 THR A CA 1
ATOM 2568 C C . THR A 1 324 ? 36.155 -7.379 53.119 1.00 13.23 324 THR A C 1
ATOM 2569 O O . THR A 1 324 ? 36.835 -6.971 54.080 1.00 12.88 324 THR A O 1
ATOM 2573 N N . SER A 1 325 ? 36.328 -6.938 51.876 1.00 13.82 325 SER A N 1
ATOM 2574 C CA . SER A 1 325 ? 37.260 -5.851 51.596 1.00 15.57 325 SER A CA 1
ATOM 2575 C C . SER A 1 325 ? 36.818 -5.112 50.360 1.00 16.62 325 SER A C 1
ATOM 2576 O O . SER A 1 325 ? 36.282 -5.713 49.427 1.00 15.47 325 SER A O 1
ATOM 2579 N N . TRP A 1 326 ? 37.051 -3.803 50.355 1.00 17.36 326 TRP A N 1
ATOM 2580 C CA . TRP A 1 326 ? 36.741 -2.980 49.185 1.00 19.84 326 TRP A CA 1
ATOM 2581 C C . TRP A 1 326 ? 37.497 -1.657 49.210 1.00 22.41 326 TRP A C 1
ATOM 2582 O O . TRP A 1 326 ? 38.126 -1.312 50.207 1.00 21.98 326 TRP A O 1
ATOM 2593 N N . ARG A 1 327 ? 37.426 -0.944 48.089 1.00 25.06 327 ARG A N 1
ATOM 2594 C CA . ARG A 1 327 ? 38.031 0.374 47.940 1.00 28.86 327 ARG A CA 1
ATOM 2595 C C . ARG A 1 327 ? 36.997 1.365 47.441 1.00 30.44 327 ARG A C 1
ATOM 2596 O O . ARG A 1 327 ? 36.156 1.033 46.607 1.00 30.83 327 ARG A O 1
ATOM 2604 N N . LYS A 1 328 ? 37.034 2.569 47.998 1.00 32.92 328 LYS A N 1
ATOM 2605 C CA A LYS A 1 328 ? 36.201 3.671 47.531 0.50 34.37 328 LYS A CA 1
ATOM 2606 C CA B LYS A 1 328 ? 36.219 3.670 47.504 0.50 34.51 328 LYS A CA 1
ATOM 2607 C C . LYS A 1 328 ? 36.972 4.968 47.735 1.00 36.50 328 LYS A C 1
ATOM 2608 O O . LYS A 1 328 ? 37.466 5.221 48.831 1.00 37.45 328 LYS A O 1
ATOM 2619 N N . ALA A 1 329 ? 37.086 5.770 46.678 1.00 38.37 329 ALA A N 1
ATOM 2620 C CA . ALA A 1 329 ? 37.801 7.041 46.739 1.00 40.07 329 ALA A CA 1
ATOM 2621 C C . ALA A 1 329 ? 39.228 6.871 47.277 1.00 40.49 329 ALA A C 1
ATOM 2622 O O . ALA A 1 329 ? 39.694 7.672 48.089 1.00 42.26 329 ALA A O 1
ATOM 2624 N N . GLY A 1 330 ? 39.901 5.809 46.835 1.00 39.62 330 GLY A N 1
ATOM 2625 C CA . GLY A 1 330 ? 41.318 5.587 47.139 1.00 39.33 330 GLY A CA 1
ATOM 2626 C C . GLY A 1 330 ? 41.655 4.802 48.400 1.00 38.27 330 GLY A C 1
ATOM 2627 O O . GLY A 1 330 ? 42.796 4.346 48.551 1.00 39.51 330 GLY A O 1
ATOM 2628 N N . ASP A 1 331 ? 40.683 4.624 49.296 1.00 36.66 331 ASP A N 1
ATOM 2629 C CA . ASP A 1 331 ? 40.948 4.068 50.624 1.00 34.66 331 ASP A CA 1
ATOM 2630 C C . ASP A 1 331 ? 40.399 2.653 50.760 1.00 31.92 331 ASP A C 1
ATOM 2631 O O . ASP A 1 331 ? 39.274 2.397 50.337 1.00 31.90 331 ASP A O 1
ATOM 2636 N N . SER A 1 332 ? 41.203 1.768 51.356 1.00 29.47 332 SER A N 1
ATOM 2637 C CA . SER A 1 332 ? 40.805 0.397 51.699 1.00 27.31 332 SER A CA 1
ATOM 2638 C C . SER A 1 332 ? 39.902 0.359 52.928 1.00 25.69 332 SER A C 1
ATOM 2639 O O . SER A 1 332 ? 40.073 1.135 53.873 1.00 25.41 332 SER A O 1
ATOM 2644 N N . HIS A 1 333 ? 38.938 -0.558 52.900 1.00 22.87 333 HIS A N 1
ATOM 2645 C CA . HIS A 1 333 ? 38.095 -0.851 54.049 1.00 21.63 333 HIS A CA 1
ATOM 2646 C C . HIS A 1 333 ? 37.978 -2.356 54.160 1.00 19.58 333 HIS A C 1
ATOM 2647 O O . HIS A 1 333 ? 38.033 -3.039 53.148 1.00 18.36 333 HIS A O 1
ATOM 2654 N N . ARG A 1 334 ? 37.818 -2.849 55.386 1.00 18.31 334 ARG A N 1
ATOM 2655 C CA . ARG A 1 334 ? 37.592 -4.275 55.649 1.00 16.86 334 ARG A CA 1
ATOM 2656 C C . ARG A 1 334 ? 36.579 -4.454 56.753 1.00 15.79 334 ARG A C 1
ATOM 2657 O O . ARG A 1 334 ? 36.405 -3.577 57.603 1.00 16.72 334 ARG A O 1
ATOM 2672 N N . GLU A 1 335 ? 35.926 -5.605 56.733 1.00 14.59 335 GLU A N 1
ATOM 2673 C CA . GLU A 1 335 ? 35.059 -6.037 57.826 1.00 14.37 335 GLU A CA 1
ATOM 2674 C C . GLU A 1 335 ? 35.353 -7.482 58.134 1.00 13.82 335 GLU A C 1
ATOM 2675 O O . GLU A 1 335 ? 35.849 -8.240 57.271 1.00 13.78 335 GLU A O 1
ATOM 2681 N N . LEU A 1 336 ? 34.999 -7.887 59.351 1.00 13.68 336 LEU A N 1
ATOM 2682 C CA . LEU A 1 336 ? 35.112 -9.267 59.772 1.00 12.94 336 LEU A CA 1
ATOM 2683 C C . LEU A 1 336 ? 33.815 -9.655 60.460 1.00 13.40 336 LEU A C 1
ATOM 2684 O O . LEU A 1 336 ? 33.376 -8.966 61.367 1.00 13.55 336 LEU A O 1
ATOM 2689 N N . VAL A 1 337 ? 33.189 -10.728 59.987 1.00 12.95 337 VAL A N 1
ATOM 2690 C CA . VAL A 1 337 ? 31.958 -11.246 60.588 1.00 12.79 337 VAL A CA 1
ATOM 2691 C C . VAL A 1 337 ? 32.235 -12.667 61.033 1.00 13.52 337 VAL A C 1
ATOM 2692 O O . VAL A 1 337 ? 32.858 -13.433 60.305 1.00 13.81 337 VAL A O 1
ATOM 2696 N N . ILE A 1 338 ? 31.784 -13.027 62.229 1.00 13.54 338 ILE A N 1
ATOM 2697 C CA . ILE A 1 338 ? 32.039 -14.366 62.748 1.00 14.05 338 ILE A CA 1
ATOM 2698 C C . ILE A 1 338 ? 30.727 -14.996 63.205 1.00 14.16 338 ILE A C 1
ATOM 2699 O O . ILE A 1 338 ? 29.875 -14.321 63.805 1.00 13.61 338 ILE A O 1
ATOM 2704 N N . LEU A 1 339 ? 30.576 -16.279 62.882 1.00 14.34 339 LEU A N 1
ATOM 2705 C CA . LEU A 1 339 ? 29.423 -17.078 63.307 1.00 15.51 339 LEU A CA 1
ATOM 2706 C C . LEU A 1 339 ? 29.932 -18.365 63.950 1.00 16.29 339 LEU A C 1
ATOM 2707 O O . LEU A 1 339 ? 30.763 -19.056 63.372 1.00 16.78 339 LEU A O 1
ATOM 2712 N N . GLY A 1 340 ? 29.459 -18.686 65.151 1.00 17.99 340 GLY A N 1
ATOM 2713 C CA . GLY A 1 340 ? 29.873 -19.925 65.813 1.00 19.99 340 GLY A CA 1
ATOM 2714 C C . GLY A 1 340 ? 29.235 -20.025 67.179 1.00 22.10 340 GLY A C 1
ATOM 2715 O O . GLY A 1 340 ? 28.318 -19.266 67.471 1.00 22.66 340 GLY A O 1
ATOM 2716 N N . ASP A 1 341 ? 29.708 -20.955 68.009 1.00 24.66 341 ASP A N 1
ATOM 2717 C CA . ASP A 1 341 ? 29.226 -21.063 69.387 1.00 26.00 341 ASP A CA 1
ATOM 2718 C C . ASP A 1 341 ? 29.777 -19.877 70.171 1.00 26.55 341 ASP A C 1
ATOM 2719 O O . ASP A 1 341 ? 30.949 -19.530 70.042 1.00 25.99 341 ASP A O 1
ATOM 2724 N N . SER A 1 342 ? 28.921 -19.254 70.975 1.00 27.10 342 SER A N 1
ATOM 2725 C CA . SER A 1 342 ? 29.246 -17.995 71.643 1.00 27.72 342 SER A CA 1
ATOM 2726 C C . SER A 1 342 ? 30.514 -18.046 72.477 1.00 28.55 342 SER A C 1
ATOM 2727 O O . SER A 1 342 ? 31.268 -17.069 72.511 1.00 28.53 342 SER A O 1
ATOM 2730 N N . ASN A 1 343 ? 30.739 -19.171 73.154 1.00 29.76 343 ASN A N 1
ATOM 2731 C CA . ASN A 1 343 ? 31.944 -19.356 73.966 1.00 31.07 343 ASN A CA 1
ATOM 2732 C C . ASN A 1 343 ? 33.237 -19.235 73.158 1.00 29.89 343 ASN A C 1
ATOM 2733 O O . ASN A 1 343 ? 34.123 -18.435 73.485 1.00 30.06 343 ASN A O 1
ATOM 2738 N N . VAL A 1 344 ? 33.330 -20.011 72.088 1.00 28.67 344 VAL A N 1
ATOM 2739 C CA . VAL A 1 344 ? 34.538 -20.039 71.282 1.00 27.88 344 VAL A CA 1
ATOM 2740 C C . VAL A 1 344 ? 34.719 -18.726 70.532 1.00 26.13 344 VAL A C 1
ATOM 2741 O O . VAL A 1 344 ? 35.818 -18.192 70.487 1.00 25.49 344 VAL A O 1
ATOM 2745 N N . VAL A 1 345 ? 33.657 -18.206 69.915 1.00 24.55 345 VAL A N 1
ATOM 2746 C CA . VAL A 1 345 ? 33.819 -16.973 69.140 1.00 23.89 345 VAL A CA 1
ATOM 2747 C C . VAL A 1 345 ? 34.186 -15.754 70.004 1.00 23.76 345 VAL A C 1
ATOM 2748 O O . VAL A 1 345 ? 34.960 -14.914 69.566 1.00 22.29 345 VAL A O 1
ATOM 2752 N N . ARG A 1 346 ? 33.639 -15.649 71.218 1.00 25.02 346 ARG A N 1
ATOM 2753 C CA . ARG A 1 346 ? 33.995 -14.526 72.103 1.00 26.02 346 ARG A CA 1
ATOM 2754 C C . ARG A 1 346 ? 35.497 -14.546 72.409 1.00 26.09 346 ARG A C 1
ATOM 2755 O O . ARG A 1 346 ? 36.187 -13.532 72.301 1.00 25.56 346 ARG A O 1
ATOM 2763 N N . GLU A 1 347 ? 35.987 -15.719 72.777 1.00 26.50 347 GLU A N 1
ATOM 2764 C CA . GLU A 1 347 ? 37.388 -15.896 73.152 1.00 27.84 347 GLU A CA 1
ATOM 2765 C C . GLU A 1 347 ? 38.331 -15.607 71.989 1.00 26.55 347 GLU A C 1
ATOM 2766 O O . GLU A 1 347 ? 39.332 -14.899 72.150 1.00 27.00 347 GLU A O 1
ATOM 2772 N N . LEU A 1 348 ? 38.007 -16.137 70.811 1.00 24.60 348 LEU A N 1
ATOM 2773 C CA . LEU A 1 348 ? 38.806 -15.862 69.619 1.00 23.56 348 LEU A CA 1
ATOM 2774 C C . LEU A 1 348 ? 38.864 -14.376 69.314 1.00 22.61 348 LEU A C 1
ATOM 2775 O O . LEU A 1 348 ? 39.949 -13.835 69.106 1.00 22.55 348 LEU A O 1
ATOM 2780 N N . ILE A 1 349 ? 37.708 -13.715 69.269 1.00 22.03 349 ILE A N 1
ATOM 2781 C CA . ILE A 1 349 ? 37.672 -12.313 68.866 1.00 22.39 349 ILE A CA 1
ATOM 2782 C C . ILE A 1 349 ? 38.363 -11.425 69.896 1.00 23.45 349 ILE A C 1
ATOM 2783 O O . ILE A 1 349 ? 39.087 -10.503 69.533 1.00 23.54 349 ILE A O 1
ATOM 2788 N N . GLU A 1 350 ? 38.161 -11.708 71.175 1.00 24.80 350 GLU A N 1
ATOM 2789 C CA . GLU A 1 350 ? 38.810 -10.906 72.210 1.00 26.30 350 GLU A CA 1
ATOM 2790 C C . GLU A 1 350 ? 40.337 -10.960 72.100 1.00 26.83 350 GLU A C 1
ATOM 2791 O O . GLU A 1 350 ? 41.020 -10.003 72.471 1.00 27.84 350 GLU A O 1
ATOM 2797 N N . ARG A 1 351 ? 40.861 -12.067 71.574 1.00 26.25 351 ARG A N 1
ATOM 2798 C CA . ARG A 1 351 ? 42.305 -12.253 71.430 1.00 26.51 351 ARG A CA 1
ATOM 2799 C C . ARG A 1 351 ? 42.907 -11.658 70.160 1.00 25.40 351 ARG A C 1
ATOM 2800 O O . ARG A 1 351 ? 44.119 -11.429 70.105 1.00 26.67 351 ARG A O 1
ATOM 2808 N N . VAL A 1 352 ? 42.082 -11.407 69.148 1.00 23.43 352 VAL A N 1
ATOM 2809 C CA . VAL A 1 352 ? 42.570 -10.796 67.917 1.00 22.68 352 VAL A CA 1
ATOM 2810 C C . VAL A 1 352 ? 42.074 -9.367 67.709 1.00 22.29 352 VAL A C 1
ATOM 2811 O O . VAL A 1 352 ? 42.493 -8.700 66.767 1.00 22.40 352 VAL A O 1
ATOM 2815 N N . SER A 1 353 ? 41.188 -8.884 68.576 1.00 23.47 353 SER A N 1
ATOM 2816 C CA . SER A 1 353 ? 40.561 -7.587 68.338 1.00 24.20 353 SER A CA 1
ATOM 2817 C C . SER A 1 353 ? 41.539 -6.428 68.357 1.00 25.09 353 SER A C 1
ATOM 2818 O O . SER A 1 353 ? 41.393 -5.512 67.571 1.00 24.98 353 SER A O 1
ATOM 2821 N N . ASP A 1 354 ? 42.540 -6.465 69.240 1.00 27.04 354 ASP A N 1
ATOM 2822 C CA . ASP A 1 354 ? 43.537 -5.381 69.299 1.00 28.28 354 ASP A CA 1
ATOM 2823 C C . ASP A 1 354 ? 44.364 -5.348 68.007 1.00 27.77 354 ASP A C 1
ATOM 2824 O O . ASP A 1 354 ? 44.494 -4.304 67.367 1.00 27.94 354 ASP A O 1
ATOM 2829 N N . LYS A 1 355 ? 44.912 -6.493 67.623 1.00 27.33 355 LYS A N 1
ATOM 2830 C CA . LYS A 1 355 ? 45.768 -6.570 66.445 1.00 26.83 355 LYS A CA 1
ATOM 2831 C C . LYS A 1 355 ? 45.022 -6.157 65.172 1.00 25.62 355 LYS A C 1
ATOM 2832 O O . LYS A 1 355 ? 45.569 -5.432 64.332 1.00 25.94 355 LYS A O 1
ATOM 2838 N N . LEU A 1 356 ? 43.786 -6.641 65.026 1.00 24.19 356 LEU A N 1
ATOM 2839 C CA . LEU A 1 356 ? 42.963 -6.352 63.849 1.00 22.72 356 LEU A CA 1
ATOM 2840 C C . LEU A 1 356 ? 42.195 -5.033 63.948 1.00 22.75 356 LEU A C 1
ATOM 2841 O O . LEU A 1 356 ? 41.552 -4.617 62.976 1.00 22.13 356 LEU A O 1
ATOM 2846 N N . GLN A 1 357 ? 42.289 -4.361 65.099 1.00 23.29 357 GLN A N 1
ATOM 2847 C CA . GLN A 1 357 ? 41.580 -3.102 65.331 1.00 24.34 357 GLN A CA 1
ATOM 2848 C C . GLN A 1 357 ? 40.089 -3.251 65.009 1.00 22.99 357 GLN A C 1
ATOM 2849 O O . GLN A 1 357 ? 39.521 -2.467 64.251 1.00 22.95 357 GLN A O 1
ATOM 2855 N N . LEU A 1 358 ? 39.469 -4.254 65.622 1.00 22.14 358 LEU A N 1
ATOM 2856 C CA . LEU A 1 358 ? 38.055 -4.560 65.382 1.00 21.89 358 LEU A CA 1
ATOM 2857 C C . LEU A 1 358 ? 37.142 -3.630 66.161 1.00 22.38 358 LEU A C 1
ATOM 2858 O O . LEU A 1 358 ? 37.408 -3.328 67.331 1.00 24.50 358 LEU A O 1
ATOM 2863 N N . GLN A 1 359 ? 36.082 -3.172 65.503 1.00 21.78 359 GLN A N 1
ATOM 2864 C CA . GLN A 1 359 ? 35.057 -2.340 66.133 1.00 22.78 359 GLN A CA 1
ATOM 2865 C C . GLN A 1 359 ? 33.698 -2.939 65.808 1.00 21.33 359 GLN A C 1
ATOM 2866 O O . GLN A 1 359 ? 33.312 -3.001 64.643 1.00 20.36 359 GLN A O 1
ATOM 2872 N N . LEU A 1 360 ? 32.981 -3.374 66.841 1.00 20.74 360 LEU A N 1
ATOM 2873 C CA . LEU A 1 360 ? 31.666 -3.977 66.667 1.00 20.31 360 LEU A CA 1
ATOM 2874 C C . LEU A 1 360 ? 30.710 -2.993 66.019 1.00 20.51 360 LEU A C 1
ATOM 2875 O O . LEU A 1 360 ? 30.629 -1.829 66.444 1.00 22.06 360 LEU A O 1
ATOM 2880 N N . PHE A 1 361 ? 29.983 -3.455 64.999 1.00 19.44 361 PHE A N 1
ATOM 2881 C CA . PHE A 1 361 ? 28.886 -2.681 64.432 1.00 19.60 361 PHE A CA 1
ATOM 2882 C C . PHE A 1 361 ? 27.560 -3.425 64.340 1.00 19.21 361 PHE A C 1
ATOM 2883 O O . PHE A 1 361 ? 26.540 -2.813 64.046 1.00 20.30 361 PHE A O 1
ATOM 2891 N N . GLY A 1 362 ? 27.564 -4.728 64.608 1.00 18.07 362 GLY A N 1
ATOM 2892 C CA . GLY A 1 362 ? 26.338 -5.502 64.592 1.00 17.62 362 GLY A CA 1
ATOM 2893 C C . GLY A 1 362 ? 26.471 -6.789 65.366 1.00 17.30 362 GLY A C 1
ATOM 2894 O O . GLY A 1 362 ? 27.557 -7.332 65.515 1.00 16.18 362 GLY A O 1
ATOM 2895 N N . GLY A 1 363 ? 25.351 -7.293 65.857 1.00 17.73 363 GLY A N 1
ATOM 2896 C CA . GLY A 1 363 ? 25.369 -8.551 66.574 1.00 17.99 363 GLY A CA 1
ATOM 2897 C C . GLY A 1 363 ? 25.950 -8.438 67.970 1.00 19.01 363 GLY A C 1
ATOM 2898 O O . GLY A 1 363 ? 25.958 -7.366 68.567 1.00 19.83 363 GLY A O 1
ATOM 2899 N N . ASN A 1 364 ? 26.463 -9.554 68.472 1.00 19.48 364 ASN A N 1
ATOM 2900 C CA . ASN A 1 364 ? 26.897 -9.678 69.855 1.00 21.29 364 ASN A CA 1
ATOM 2901 C C . ASN A 1 364 ? 27.681 -10.981 69.963 1.00 21.52 364 ASN A C 1
ATOM 2902 O O . ASN A 1 364 ? 27.174 -12.029 69.582 1.00 21.33 364 ASN A O 1
ATOM 2907 N N . LEU A 1 365 ? 28.908 -10.928 70.478 1.00 22.37 365 LEU A N 1
ATOM 2908 C CA . LEU A 1 365 ? 29.697 -12.157 70.632 1.00 23.07 365 LEU A CA 1
ATOM 2909 C C . LEU A 1 365 ? 28.986 -13.238 71.461 1.00 24.11 365 LEU A C 1
ATOM 2910 O O . LEU A 1 365 ? 29.105 -14.434 71.179 1.00 24.84 365 LEU A O 1
ATOM 2915 N N . ASP A 1 366 ? 28.243 -12.815 72.469 1.00 24.90 366 ASP A N 1
ATOM 2916 C CA . ASP A 1 366 ? 27.471 -13.742 73.298 1.00 25.68 366 ASP A CA 1
ATOM 2917 C C . ASP A 1 366 ? 26.348 -14.476 72.567 1.00 24.86 366 ASP A C 1
ATOM 2918 O O . ASP A 1 366 ? 25.863 -15.498 73.060 1.00 25.37 366 ASP A O 1
ATOM 2923 N N . GLY A 1 367 ? 25.914 -13.945 71.421 1.00 23.28 367 GLY A N 1
ATOM 2924 C CA . GLY A 1 367 ? 24.920 -14.603 70.579 1.00 22.49 367 GLY A CA 1
ATOM 2925 C C . GLY A 1 367 ? 25.529 -15.517 69.534 1.00 21.66 367 GLY A C 1
ATOM 2926 O O . GLY A 1 367 ? 24.816 -16.232 68.835 1.00 21.51 367 GLY A O 1
ATOM 2927 N N . GLY A 1 368 ? 26.850 -15.478 69.398 1.00 20.35 368 GLY A N 1
ATOM 2928 C CA . GLY A 1 368 ? 27.530 -16.312 68.424 1.00 19.95 368 GLY A CA 1
ATOM 2929 C C . GLY A 1 368 ? 27.575 -15.741 67.020 1.00 18.76 368 GLY A C 1
ATOM 2930 O O . GLY A 1 368 ? 28.109 -16.401 66.117 1.00 19.91 368 GLY A O 1
ATOM 2931 N N . VAL A 1 369 ? 27.015 -14.546 66.814 1.00 17.34 369 VAL A N 1
ATOM 2932 C CA . VAL A 1 369 ? 27.127 -13.822 65.517 1.00 16.26 369 VAL A CA 1
ATOM 2933 C C . VAL A 1 369 ? 27.454 -12.365 65.783 1.00 16.08 369 VAL A C 1
ATOM 2934 O O . VAL A 1 369 ? 26.704 -11.669 66.466 1.00 15.97 369 VAL A O 1
ATOM 2938 N N . ALA A 1 370 ? 28.580 -11.896 65.249 1.00 15.17 370 ALA A N 1
ATOM 2939 C CA . ALA A 1 370 ? 29.028 -10.530 65.488 1.00 15.98 370 ALA A CA 1
ATOM 2940 C C . ALA A 1 370 ? 29.762 -10.013 64.275 1.00 15.30 370 ALA A C 1
ATOM 2941 O O . ALA A 1 370 ? 30.416 -10.785 63.567 1.00 15.08 370 ALA A O 1
ATOM 2943 N N . MET A 1 371 ? 29.630 -8.712 64.055 1.00 15.74 371 MET A N 1
ATOM 2944 C CA . MET A 1 371 ? 30.114 -8.063 62.857 1.00 17.43 371 MET A CA 1
ATOM 2945 C C . MET A 1 371 ? 30.970 -6.886 63.253 1.00 16.70 371 MET A C 1
ATOM 2946 O O . MET A 1 371 ? 30.550 -6.064 64.072 1.00 16.00 371 MET A O 1
ATOM 2951 N N . PHE A 1 372 ? 32.158 -6.804 62.657 1.00 16.49 372 PHE A N 1
ATOM 2952 C CA . PHE A 1 372 ? 33.158 -5.809 63.043 1.00 16.88 372 PHE A CA 1
ATOM 2953 C C . PHE A 1 372 ? 33.705 -5.051 61.860 1.00 17.65 372 PHE A C 1
ATOM 2954 O O . PHE A 1 372 ? 33.946 -5.635 60.806 1.00 16.74 372 PHE A O 1
ATOM 2962 N N . LYS A 1 373 ? 33.909 -3.753 62.055 1.00 18.19 373 LYS A N 1
ATOM 2963 C CA . LYS A 1 373 ? 34.786 -2.999 61.172 1.00 19.38 373 LYS A CA 1
ATOM 2964 C C . LYS A 1 373 ? 36.198 -3.446 61.515 1.00 19.34 373 LYS A C 1
ATOM 2965 O O . LYS A 1 373 ? 36.537 -3.570 62.698 1.00 19.83 373 LYS A O 1
ATOM 2971 N N . GLN A 1 374 ? 37.016 -3.698 60.498 1.00 19.01 374 GLN A N 1
ATOM 2972 C CA . GLN A 1 374 ? 38.407 -4.095 60.704 1.00 19.48 374 GLN A CA 1
ATOM 2973 C C . GLN A 1 374 ? 39.303 -2.938 60.264 1.00 20.91 374 GLN A C 1
ATOM 2974 O O . GLN A 1 374 ? 39.535 -2.743 59.075 1.00 20.64 374 GLN A O 1
ATOM 2980 N N . LEU A 1 375 ? 39.787 -2.160 61.225 1.00 22.37 375 LEU A N 1
ATOM 2981 C CA . LEU A 1 375 ? 40.549 -0.951 60.897 1.00 24.15 375 LEU A CA 1
ATOM 2982 C C . LEU A 1 375 ? 42.018 -1.232 60.545 1.00 24.75 375 LEU A C 1
ATOM 2983 O O . LEU A 1 375 ? 42.687 -0.373 59.977 1.00 25.66 375 LEU A O 1
ATOM 2988 N N . ASN A 1 376 ? 42.514 -2.423 60.878 1.00 24.45 376 ASN A N 1
ATOM 2989 C CA . ASN A 1 376 ? 43.779 -2.913 60.315 1.00 24.74 376 ASN A CA 1
ATOM 2990 C C . ASN A 1 376 ? 43.507 -3.411 58.892 1.00 24.15 376 ASN A C 1
ATOM 2991 O O . ASN A 1 376 ? 43.236 -4.597 58.668 1.00 23.02 376 ASN A O 1
ATOM 2996 N N . VAL A 1 377 ? 43.583 -2.494 57.928 1.00 25.14 377 VAL A N 1
ATOM 2997 C CA . VAL A 1 377 ? 43.261 -2.823 56.536 1.00 24.72 377 VAL A CA 1
ATOM 2998 C C . VAL A 1 377 ? 44.387 -3.579 55.806 1.00 24.90 377 VAL A C 1
ATOM 2999 O O . VAL A 1 377 ? 44.186 -4.096 54.694 1.00 25.63 377 VAL A O 1
ATOM 3003 N N . GLU A 1 378 ? 45.552 -3.677 56.429 1.00 25.19 378 GLU A N 1
ATOM 3004 C CA . GLU A 1 378 ? 46.651 -4.449 55.856 1.00 25.35 378 GLU A CA 1
ATOM 3005 C C . GLU A 1 378 ? 46.453 -5.944 56.041 1.00 23.77 378 GLU A C 1
ATOM 3006 O O . GLU A 1 378 ? 46.979 -6.728 55.247 1.00 24.35 378 GLU A O 1
ATOM 3012 N N . ALA A 1 379 ? 45.707 -6.335 57.075 1.00 22.28 379 ALA A N 1
ATOM 3013 C CA . ALA A 1 379 ? 45.531 -7.749 57.422 1.00 20.90 379 ALA A CA 1
ATOM 3014 C C . ALA A 1 379 ? 44.520 -8.431 56.513 1.00 19.52 379 ALA A C 1
ATOM 3015 O O . ALA A 1 379 ? 43.320 -8.181 56.593 1.00 19.82 379 ALA A O 1
ATOM 3017 N N . THR A 1 380 ? 45.022 -9.315 55.662 1.00 18.15 380 THR A N 1
ATOM 3018 C CA . THR A 1 380 ? 44.183 -10.110 54.781 1.00 16.81 380 THR A CA 1
ATOM 3019 C C . THR A 1 380 ? 43.919 -11.463 55.443 1.00 15.30 380 THR A C 1
ATOM 3020 O O . THR A 1 380 ? 44.360 -11.718 56.553 1.00 15.82 380 THR A O 1
ATOM 3024 N N . ARG A 1 381 ? 43.182 -12.335 54.772 1.00 14.18 381 ARG A N 1
ATOM 3025 C CA . ARG A 1 381 ? 42.966 -13.676 55.309 1.00 13.69 381 ARG A CA 1
ATOM 3026 C C . ARG A 1 381 ? 44.284 -14.396 55.643 1.00 14.53 381 ARG A C 1
ATOM 3027 O O . ARG A 1 381 ? 44.354 -15.156 56.623 1.00 15.06 381 ARG A O 1
ATOM 3035 N N . LYS A 1 382 ? 45.312 -14.152 54.828 1.00 15.40 382 LYS A N 1
ATOM 3036 C CA . LYS A 1 382 ? 46.642 -14.752 55.038 1.00 15.95 382 LYS A CA 1
ATOM 3037 C C . LYS A 1 382 ? 47.219 -14.389 56.410 1.00 17.18 382 LYS A C 1
ATOM 3038 O O . LYS A 1 382 ? 47.949 -15.180 57.022 1.00 16.86 382 LYS A O 1
ATOM 3044 N N . GLN A 1 383 ? 46.878 -13.197 56.903 1.00 17.05 383 GLN A N 1
ATOM 3045 C CA . GLN A 1 383 ? 47.263 -12.773 58.249 1.00 18.25 383 GLN A CA 1
ATOM 3046 C C . GLN A 1 383 ? 46.227 -13.148 59.309 1.00 18.08 383 GLN A C 1
ATOM 3047 O O . GLN A 1 383 ? 46.572 -13.593 60.397 1.00 19.37 383 GLN A O 1
ATOM 3053 N N . VAL A 1 384 ? 44.940 -12.986 58.994 1.00 16.78 384 VAL A N 1
ATOM 3054 C CA . VAL A 1 384 ? 43.886 -13.273 59.950 1.00 16.79 384 VAL A CA 1
ATOM 3055 C C . VAL A 1 384 ? 43.920 -14.737 60.425 1.00 16.78 384 VAL A C 1
ATOM 3056 O O . VAL A 1 384 ? 43.712 -15.008 61.598 1.00 17.84 384 VAL A O 1
ATOM 3060 N N . VAL A 1 385 ? 44.189 -15.672 59.522 1.00 16.47 385 VAL A N 1
ATOM 3061 C CA . VAL A 1 385 ? 44.204 -17.083 59.880 1.00 17.16 385 VAL A CA 1
ATOM 3062 C C . VAL A 1 385 ? 45.244 -17.409 60.980 1.00 18.42 385 VAL A C 1
ATOM 3063 O O . VAL A 1 385 ? 44.874 -17.963 62.022 1.00 19.39 385 VAL A O 1
ATOM 3067 N N . PRO A 1 386 ? 46.531 -17.076 60.754 1.00 18.77 386 PRO A N 1
ATOM 3068 C CA . PRO A 1 386 ? 47.479 -17.275 61.867 1.00 20.34 386 PRO A CA 1
ATOM 3069 C C . PRO A 1 386 ? 47.119 -16.564 63.184 1.00 21.05 386 PRO A C 1
ATOM 3070 O O . PRO A 1 386 ? 47.371 -17.122 64.257 1.00 22.08 386 PRO A O 1
ATOM 3074 N N . TYR A 1 387 ? 46.584 -15.348 63.127 1.00 20.36 387 TYR A N 1
ATOM 3075 C CA . TYR A 1 387 ? 46.157 -14.665 64.354 1.00 21.00 387 TYR A CA 1
ATOM 3076 C C . TYR A 1 387 ? 45.106 -15.499 65.065 1.00 20.52 387 TYR A C 1
ATOM 3077 O O . TYR A 1 387 ? 45.156 -15.658 66.288 1.00 20.68 387 TYR A O 1
ATOM 3086 N N . LEU A 1 388 ? 44.143 -16.044 64.314 1.00 18.91 388 LEU A N 1
ATOM 3087 C CA . LEU A 1 388 ? 43.086 -16.858 64.934 1.00 19.74 388 LEU A CA 1
ATOM 3088 C C . LEU A 1 388 ? 43.612 -18.199 65.430 1.00 20.85 388 LEU A C 1
ATOM 3089 O O . LEU A 1 388 ? 43.154 -18.723 66.449 1.00 21.57 388 LEU A O 1
ATOM 3094 N N . GLU A 1 389 ? 44.591 -18.735 64.711 1.00 21.77 389 GLU A N 1
ATOM 3095 C CA . GLU A 1 389 ? 45.244 -19.989 65.072 1.00 23.52 389 GLU A CA 1
ATOM 3096 C C . GLU A 1 389 ? 45.971 -19.831 66.402 1.00 24.16 389 GLU A C 1
ATOM 3097 O O . GLU A 1 389 ? 45.857 -20.683 67.287 1.00 24.73 389 GLU A O 1
ATOM 3103 N N . GLU A 1 390 ? 46.705 -18.730 66.530 1.00 24.45 390 GLU A N 1
ATOM 3104 C CA . GLU A 1 390 ? 47.406 -18.392 67.781 1.00 25.85 390 GLU A CA 1
ATOM 3105 C C . GLU A 1 390 ? 46.416 -18.145 68.922 1.00 26.05 390 GLU A C 1
ATOM 3106 O O . GLU A 1 390 ? 46.635 -18.582 70.062 1.00 26.56 390 GLU A O 1
ATOM 3112 N N . ALA A 1 391 ? 45.342 -17.419 68.627 1.00 24.94 391 ALA A N 1
ATOM 3113 C CA . ALA A 1 391 ? 44.295 -17.179 69.617 1.00 25.43 391 ALA A CA 1
ATOM 3114 C C . ALA A 1 391 ? 43.720 -18.509 70.090 1.00 26.09 391 ALA A C 1
ATOM 3115 O O . ALA A 1 391 ? 43.577 -18.728 71.294 1.00 26.64 391 ALA A O 1
ATOM 3117 N N . TYR A 1 392 ? 43.430 -19.410 69.150 1.00 25.62 392 TYR A N 1
ATOM 3118 C CA . TYR A 1 392 ? 42.883 -20.730 69.505 1.00 26.61 392 TYR A CA 1
ATOM 3119 C C . TYR A 1 392 ? 43.848 -21.577 70.350 1.00 28.41 392 TYR A C 1
ATOM 3120 O O . TYR A 1 392 ? 43.416 -22.305 71.252 1.00 28.95 392 TYR A O 1
ATOM 3129 N N . SER A 1 393 ? 45.149 -21.455 70.092 1.00 29.41 393 SER A N 1
ATOM 3130 C CA . SER A 1 393 ? 46.163 -22.179 70.880 1.00 32.15 393 SER A CA 1
ATOM 3131 C C . SER A 1 393 ? 46.206 -21.775 72.351 1.00 33.58 393 SER A C 1
ATOM 3132 O O . SER A 1 393 ? 46.724 -22.521 73.191 1.00 35.56 393 SER A O 1
ATOM 3135 N N . ASN A 1 394 ? 45.673 -20.598 72.661 1.00 33.88 394 ASN A N 1
ATOM 3136 C CA . ASN A 1 394 ? 45.671 -20.090 74.030 1.00 35.70 394 ASN A CA 1
ATOM 3137 C C . ASN A 1 394 ? 44.407 -20.428 74.806 1.00 36.50 394 ASN A C 1
ATOM 3138 O O . ASN A 1 394 ? 44.349 -20.219 76.019 1.00 37.82 394 ASN A O 1
ATOM 3143 N N . LEU A 1 395 ? 43.405 -20.970 74.118 1.00 36.32 395 LEU A N 1
ATOM 3144 C CA . LEU A 1 395 ? 42.167 -21.389 74.776 1.00 37.33 395 LEU A CA 1
ATOM 3145 C C . LEU A 1 395 ? 42.388 -22.662 75.587 1.00 39.21 395 LEU A C 1
ATOM 3146 O O . LEU A 1 395 ? 43.117 -23.563 75.176 1.00 39.10 395 LEU A O 1
ATOM 3151 N N . GLU A 1 396 ? 41.754 -22.721 76.751 1.00 40.95 396 GLU A N 1
ATOM 3152 C CA . GLU A 1 396 ? 41.940 -23.832 77.662 1.00 43.26 396 GLU A CA 1
ATOM 3153 C C . GLU A 1 396 ? 41.070 -25.033 77.286 1.00 44.10 396 GLU A C 1
ATOM 3154 O O . GLU A 1 396 ? 39.963 -24.869 76.770 1.00 43.20 396 GLU A O 1
ATOM 3160 N N . GLU A 1 397 ? 41.623 -26.227 77.514 1.00 46.68 397 GLU A N 1
ATOM 3161 C CA . GLU A 1 397 ? 40.882 -27.504 77.624 1.00 48.07 397 GLU A CA 1
ATOM 3162 C C . GLU A 1 397 ? 41.849 -28.677 77.509 1.00 49.80 397 GLU A C 1
ATOM 3163 O O . GLU A 1 397 ? 42.362 -28.955 76.425 1.00 49.63 397 GLU A O 1
ATOM 3169 N N . LEU B 1 4 ? 79.052 9.522 18.784 1.00 34.44 4 LEU B N 1
ATOM 3170 C CA . LEU B 1 4 ? 79.293 9.398 20.263 1.00 33.37 4 LEU B CA 1
ATOM 3171 C C . LEU B 1 4 ? 79.437 10.788 20.902 1.00 32.39 4 LEU B C 1
ATOM 3172 O O . LEU B 1 4 ? 80.468 11.452 20.767 1.00 33.01 4 LEU B O 1
ATOM 3177 N N . ARG B 1 5 ? 78.383 11.219 21.587 1.00 30.33 5 ARG B N 1
ATOM 3178 C CA . ARG B 1 5 ? 78.258 12.591 22.081 1.00 29.08 5 ARG B CA 1
ATOM 3179 C C . ARG B 1 5 ? 78.698 12.692 23.540 1.00 27.70 5 ARG B C 1
ATOM 3180 O O . ARG B 1 5 ? 79.068 11.686 24.150 1.00 27.55 5 ARG B O 1
ATOM 3188 N N . LYS B 1 6 ? 78.668 13.906 24.088 1.00 26.08 6 LYS B N 1
ATOM 3189 C CA . LYS B 1 6 ? 79.077 14.135 25.474 1.00 25.63 6 LYS B CA 1
ATOM 3190 C C . LYS B 1 6 ? 78.152 13.404 26.452 1.00 24.09 6 LYS B C 1
ATOM 3191 O O . LYS B 1 6 ? 76.934 13.389 26.282 1.00 23.88 6 LYS B O 1
ATOM 3197 N N . THR B 1 7 ? 78.763 12.791 27.458 1.00 23.34 7 THR B N 1
ATOM 3198 C CA . THR B 1 7 ? 78.064 12.217 28.598 1.00 22.77 7 THR B CA 1
ATOM 3199 C C . THR B 1 7 ? 77.599 13.348 29.530 1.00 21.87 7 THR B C 1
ATOM 3200 O O . THR B 1 7 ? 77.876 14.522 29.298 1.00 21.17 7 THR B O 1
ATOM 3204 N N . VAL B 1 8 ? 76.905 12.997 30.608 1.00 21.00 8 VAL B N 1
ATOM 3205 C CA . VAL B 1 8 ? 76.387 14.012 31.511 1.00 20.95 8 VAL B CA 1
ATOM 3206 C C . VAL B 1 8 ? 77.505 14.827 32.172 1.00 21.14 8 VAL B C 1
ATOM 3207 O O . VAL B 1 8 ? 77.491 16.046 32.105 1.00 21.32 8 VAL B O 1
ATOM 3211 N N . PRO B 1 9 ? 78.510 14.165 32.778 1.00 21.80 9 PRO B N 1
ATOM 3212 C CA . PRO B 1 9 ? 79.583 14.994 33.326 1.00 22.52 9 PRO B CA 1
ATOM 3213 C C . PRO B 1 9 ? 80.317 15.824 32.262 1.00 23.15 9 PRO B C 1
ATOM 3214 O O . PRO B 1 9 ? 80.743 16.936 32.544 1.00 23.68 9 PRO B O 1
ATOM 3218 N N . GLU B 1 10 ? 80.445 15.295 31.051 1.00 23.76 10 GLU B N 1
ATOM 3219 C CA . GLU B 1 10 ? 81.103 16.029 29.966 1.00 23.90 10 GLU B CA 1
ATOM 3220 C C . GLU B 1 10 ? 80.280 17.259 29.570 1.00 23.43 10 GLU B C 1
ATOM 3221 O O . GLU B 1 10 ? 80.826 18.334 29.327 1.00 23.89 10 GLU B O 1
ATOM 3227 N N . PHE B 1 11 ? 78.959 17.100 29.515 1.00 22.18 11 PHE B N 1
ATOM 3228 C CA . PHE B 1 11 ? 78.060 18.232 29.289 1.00 22.17 11 PHE B CA 1
ATOM 3229 C C . PHE B 1 11 ? 78.195 19.304 30.370 1.00 22.18 11 PHE B C 1
ATOM 3230 O O . PHE B 1 11 ? 78.354 20.477 30.067 1.00 21.82 11 PHE B O 1
ATOM 3238 N N . LEU B 1 12 ? 78.134 18.895 31.631 1.00 21.77 12 LEU B N 1
ATOM 3239 C CA . LEU B 1 12 ? 78.236 19.831 32.749 1.00 21.98 12 LEU B CA 1
ATOM 3240 C C . LEU B 1 12 ? 79.567 20.596 32.754 1.00 22.56 12 LEU B C 1
ATOM 3241 O O . LEU B 1 12 ? 79.600 21.817 32.915 1.00 22.07 12 LEU B O 1
ATOM 3246 N N . ALA B 1 13 ? 80.653 19.867 32.549 1.00 23.49 13 ALA B N 1
ATOM 3247 C CA . ALA B 1 13 ? 81.976 20.484 32.454 1.00 24.94 13 ALA B CA 1
ATOM 3248 C C . ALA B 1 13 ? 82.048 21.469 31.296 1.00 25.80 13 ALA B C 1
ATOM 3249 O O . ALA B 1 13 ? 82.692 22.513 31.398 1.00 26.55 13 ALA B O 1
ATOM 3251 N N . HIS B 1 14 ? 81.398 21.131 30.188 1.00 26.25 14 HIS B N 1
ATOM 3252 C CA . HIS B 1 14 ? 81.338 22.029 29.042 1.00 26.55 14 HIS B CA 1
ATOM 3253 C C . HIS B 1 14 ? 80.613 23.326 29.402 1.00 26.70 14 HIS B C 1
ATOM 3254 O O . HIS B 1 14 ? 81.095 24.403 29.104 1.00 26.70 14 HIS B O 1
ATOM 3261 N N . LEU B 1 15 ? 79.448 23.218 30.041 1.00 26.52 15 LEU B N 1
ATOM 3262 C CA . LEU B 1 15 ? 78.725 24.406 30.511 1.00 26.99 15 LEU B CA 1
ATOM 3263 C C . LEU B 1 15 ? 79.584 25.299 31.398 1.00 27.79 15 LEU B C 1
ATOM 3264 O O . LEU B 1 15 ? 79.584 26.517 31.235 1.00 28.34 15 LEU B O 1
ATOM 3269 N N . LYS B 1 16 ? 80.287 24.686 32.348 1.00 28.22 16 LYS B N 1
ATOM 3270 C CA . LYS B 1 16 ? 81.206 25.416 33.243 1.00 29.17 16 LYS B CA 1
ATOM 3271 C C . LYS B 1 16 ? 82.302 26.165 32.493 1.00 30.58 16 LYS B C 1
ATOM 3272 O O . LYS B 1 16 ? 82.751 27.229 32.928 1.00 31.53 16 LYS B O 1
ATOM 3278 N N . SER B 1 17 ? 82.747 25.606 31.372 1.00 31.07 17 SER B N 1
ATOM 3279 C CA . SER B 1 17 ? 83.865 26.177 30.618 1.00 32.11 17 SER B CA 1
ATOM 3280 C C . SER B 1 17 ? 83.464 27.405 29.799 1.00 32.88 17 SER B C 1
ATOM 3281 O O . SER B 1 17 ? 84.322 28.197 29.404 1.00 33.90 17 SER B O 1
ATOM 3284 N N . LEU B 1 18 ? 82.167 27.555 29.538 1.00 32.69 18 LEU B N 1
ATOM 3285 C CA . LEU B 1 18 ? 81.659 28.618 28.671 1.00 33.19 18 LEU B CA 1
ATOM 3286 C C . LEU B 1 18 ? 81.550 29.965 29.383 1.00 33.65 18 LEU B C 1
ATOM 3287 O O . LEU B 1 18 ? 81.228 30.022 30.569 1.00 33.90 18 LEU B O 1
ATOM 3292 N N . PRO B 1 19 ? 81.808 31.062 28.651 1.00 34.51 19 PRO B N 1
ATOM 3293 C CA . PRO B 1 19 ? 81.558 32.392 29.184 1.00 34.91 19 PRO B CA 1
ATOM 3294 C C . PRO B 1 19 ? 80.069 32.689 29.163 1.00 34.53 19 PRO B C 1
ATOM 3295 O O . PRO B 1 19 ? 79.336 32.096 28.369 1.00 33.90 19 PRO B O 1
ATOM 3299 N N . ILE B 1 20 ? 79.630 33.606 30.019 1.00 34.70 20 ILE B N 1
ATOM 3300 C CA . ILE B 1 20 ? 78.207 33.915 30.163 1.00 34.49 20 ILE B CA 1
ATOM 3301 C C . ILE B 1 20 ? 77.547 34.294 28.834 1.00 34.38 20 ILE B C 1
ATOM 3302 O O . ILE B 1 20 ? 76.376 33.977 28.601 1.00 33.74 20 ILE B O 1
ATOM 3307 N N . SER B 1 21 ? 78.305 34.959 27.963 1.00 34.79 21 SER B N 1
ATOM 3308 C CA . SER B 1 21 ? 77.796 35.376 26.660 1.00 34.99 21 SER B CA 1
ATOM 3309 C C . SER B 1 21 ? 77.400 34.194 25.782 1.00 34.17 21 SER B C 1
ATOM 3310 O O . SER B 1 21 ? 76.556 34.335 24.902 1.00 34.18 21 SER B O 1
ATOM 3313 N N . LYS B 1 22 ? 78.024 33.042 26.016 1.00 33.69 22 LYS B N 1
ATOM 3314 C CA . LYS B 1 22 ? 77.718 31.831 25.260 1.00 33.32 22 LYS B CA 1
ATOM 3315 C C . LYS B 1 22 ? 76.692 30.937 25.960 1.00 31.87 22 LYS B C 1
ATOM 3316 O O . LYS B 1 22 ? 76.212 29.972 25.366 1.00 31.28 22 LYS B O 1
ATOM 3322 N N . ILE B 1 23 ? 76.364 31.244 27.211 1.00 31.09 23 ILE B N 1
ATOM 3323 C CA . ILE B 1 23 ? 75.310 30.505 27.914 1.00 30.37 23 ILE B CA 1
ATOM 3324 C C . ILE B 1 23 ? 73.986 31.222 27.702 1.00 30.07 23 ILE B C 1
ATOM 3325 O O . ILE B 1 23 ? 72.995 30.605 27.316 1.00 29.44 23 ILE B O 1
ATOM 3330 N N . ALA B 1 24 ? 73.976 32.534 27.931 1.00 30.22 24 ALA B N 1
ATOM 3331 C CA . ALA B 1 24 ? 72.807 33.340 27.609 1.00 30.73 24 ALA B CA 1
ATOM 3332 C C . ALA B 1 24 ? 72.685 33.430 26.090 1.00 31.08 24 ALA B C 1
ATOM 3333 O O . ALA B 1 24 ? 73.671 33.279 25.377 1.00 31.90 24 ALA B O 1
ATOM 3335 N N . SER B 1 25 ? 71.468 33.639 25.604 1.00 31.27 25 SER B N 1
ATOM 3336 C CA . SER B 1 25 ? 71.225 33.754 24.172 1.00 31.76 25 SER B CA 1
ATOM 3337 C C . SER B 1 25 ? 70.089 34.732 23.920 1.00 31.94 25 SER B C 1
ATOM 3338 O O . SER B 1 25 ? 69.006 34.583 24.478 1.00 31.63 25 SER B O 1
ATOM 3341 N N . ASN B 1 26 ? 70.344 35.750 23.100 1.00 32.72 26 ASN B N 1
ATOM 3342 C CA . ASN B 1 26 ? 69.313 36.721 22.748 1.00 32.84 26 ASN B CA 1
ATOM 3343 C C . ASN B 1 26 ? 68.614 37.294 23.980 1.00 32.02 26 ASN B C 1
ATOM 3344 O O . ASN B 1 26 ? 67.385 37.329 24.047 1.00 31.91 26 ASN B O 1
ATOM 3349 N N . ASP B 1 27 ? 69.430 37.718 24.945 1.00 31.41 27 ASP B N 1
ATOM 3350 C CA . ASP B 1 27 ? 68.982 38.377 26.180 1.00 31.19 27 ASP B CA 1
ATOM 3351 C C . ASP B 1 27 ? 68.081 37.517 27.054 1.00 29.93 27 ASP B C 1
ATOM 3352 O O . ASP B 1 27 ? 67.237 38.038 27.782 1.00 29.29 27 ASP B O 1
ATOM 3357 N N . VAL B 1 28 ? 68.281 36.201 26.976 1.00 28.78 28 VAL B N 1
ATOM 3358 C CA . VAL B 1 28 ? 67.647 35.251 27.882 1.00 27.87 28 VAL B CA 1
ATOM 3359 C C . VAL B 1 28 ? 68.691 34.255 28.368 1.00 26.90 28 VAL B C 1
ATOM 3360 O O . VAL B 1 28 ? 69.429 33.668 27.568 1.00 26.29 28 VAL B O 1
ATOM 3364 N N . LEU B 1 29 ? 68.728 34.060 29.683 1.00 26.28 29 LEU B N 1
ATOM 3365 C CA . LEU B 1 29 ? 69.487 32.986 30.299 1.00 25.50 29 LEU B CA 1
ATOM 3366 C C . LEU B 1 29 ? 68.465 32.033 30.878 1.00 23.98 29 LEU B C 1
ATOM 3367 O O . LEU B 1 29 ? 67.605 32.449 31.648 1.00 23.79 29 LEU B O 1
ATOM 3372 N N . THR B 1 30 ? 68.552 30.760 30.507 1.00 22.27 30 THR B N 1
ATOM 3373 C CA . THR B 1 30 ? 67.569 29.781 30.937 1.00 21.42 30 THR B CA 1
ATOM 3374 C C . THR B 1 30 ? 68.171 28.763 31.897 1.00 20.37 30 THR B C 1
ATOM 3375 O O . THR B 1 30 ? 69.267 28.255 31.678 1.00 19.38 30 THR B O 1
ATOM 3379 N N . ILE B 1 31 ? 67.434 28.493 32.968 1.00 19.56 31 ILE B N 1
ATOM 3380 C CA . ILE B 1 31 ? 67.810 27.480 33.948 1.00 19.61 31 ILE B CA 1
ATOM 3381 C C . ILE B 1 31 ? 66.700 26.451 34.081 1.00 18.58 31 ILE B C 1
ATOM 3382 O O . ILE B 1 31 ? 65.597 26.635 33.564 1.00 19.36 31 ILE B O 1
ATOM 3387 N N . CYS B 1 32 ? 67.015 25.362 34.769 1.00 17.84 32 CYS B N 1
ATOM 3388 C CA . CYS B 1 32 ? 66.012 24.395 35.216 1.00 17.36 32 CYS B CA 1
ATOM 3389 C C . CYS B 1 32 ? 66.335 24.070 36.660 1.00 16.89 32 CYS B C 1
ATOM 3390 O O . CYS B 1 32 ? 67.471 23.710 36.970 1.00 16.29 32 CYS B O 1
ATOM 3393 N N . VAL B 1 33 ? 65.345 24.216 37.544 1.00 16.33 33 VAL B N 1
ATOM 3394 C CA . VAL B 1 33 ? 65.577 24.031 38.986 1.00 16.59 33 VAL B CA 1
ATOM 3395 C C . VAL B 1 33 ? 64.502 23.159 39.611 1.00 15.89 33 VAL B C 1
ATOM 3396 O O . VAL B 1 33 ? 63.325 23.242 39.228 1.00 15.02 33 VAL B O 1
ATOM 3400 N N . GLY B 1 34 ? 64.931 22.311 40.552 1.00 15.53 34 GLY B N 1
ATOM 3401 C CA . GLY B 1 34 ? 64.049 21.465 41.342 1.00 15.92 34 GLY B CA 1
ATOM 3402 C C . GLY B 1 34 ? 63.526 22.228 42.550 1.00 16.49 34 GLY B C 1
ATOM 3403 O O . GLY B 1 34 ? 63.511 23.466 42.553 1.00 17.84 34 GLY B O 1
ATOM 3404 N N . ASN B 1 35 ? 63.133 21.506 43.592 1.00 15.80 35 ASN B N 1
ATOM 3405 C CA . ASN B 1 35 ? 62.593 22.145 44.782 1.00 16.53 35 ASN B CA 1
ATOM 3406 C C . ASN B 1 35 ? 63.653 22.383 45.857 1.00 16.57 35 ASN B C 1
ATOM 3407 O O . ASN B 1 35 ? 64.788 21.918 45.747 1.00 16.41 35 ASN B O 1
ATOM 3412 N N . GLU B 1 36 ? 63.273 23.122 46.884 1.00 17.55 36 GLU B N 1
ATOM 3413 C CA . GLU B 1 36 ? 64.215 23.553 47.897 1.00 18.68 36 GLU B CA 1
ATOM 3414 C C . GLU B 1 36 ? 64.790 22.413 48.748 1.00 17.87 36 GLU B C 1
ATOM 3415 O O . GLU B 1 36 ? 65.779 22.618 49.459 1.00 19.15 36 GLU B O 1
ATOM 3421 N N . SER B 1 37 ? 64.183 21.226 48.713 1.00 17.71 37 SER B N 1
ATOM 3422 C CA . SER B 1 37 ? 64.729 20.090 49.475 1.00 17.71 37 SER B CA 1
ATOM 3423 C C . SER B 1 37 ? 65.950 19.476 48.788 1.00 17.70 37 SER B C 1
ATOM 3424 O O . SER B 1 37 ? 66.711 18.763 49.419 1.00 17.86 37 SER B O 1
ATOM 3427 N N . ALA B 1 38 ? 66.118 19.740 47.493 1.00 17.02 38 ALA B N 1
ATOM 3428 C CA . ALA B 1 38 ? 67.277 19.262 46.747 1.00 17.41 38 ALA B CA 1
ATOM 3429 C C . ALA B 1 38 ? 67.547 17.780 47.044 1.00 17.23 38 ALA B C 1
ATOM 3430 O O . ALA B 1 38 ? 68.676 17.384 47.357 1.00 18.50 38 ALA B O 1
ATOM 3432 N N . ASP B 1 39 ? 66.492 16.976 46.956 1.00 16.69 39 ASP B N 1
ATOM 3433 C CA . ASP B 1 39 ? 66.616 15.514 47.102 1.00 16.27 39 ASP B CA 1
ATOM 3434 C C . ASP B 1 39 ? 67.011 14.886 45.758 1.00 16.05 39 ASP B C 1
ATOM 3435 O O . ASP B 1 39 ? 67.173 15.582 44.761 1.00 15.05 39 ASP B O 1
ATOM 3440 N N . MET B 1 40 ? 67.176 13.565 45.752 1.00 15.63 40 MET B N 1
ATOM 3441 C CA . MET B 1 40 ? 67.516 12.827 44.534 1.00 15.28 40 MET B CA 1
ATOM 3442 C C . MET B 1 40 ? 66.614 13.193 43.350 1.00 14.93 40 MET B C 1
ATOM 3443 O O . MET B 1 40 ? 67.093 13.396 42.235 1.00 14.88 40 MET B O 1
ATOM 3448 N N . ASP B 1 41 ? 65.307 13.252 43.581 1.00 14.26 41 ASP B N 1
ATOM 3449 C CA . ASP B 1 41 ? 64.369 13.538 42.503 1.00 13.61 41 ASP B CA 1
ATOM 3450 C C . ASP B 1 41 ? 64.610 14.932 41.919 1.00 13.44 41 ASP B C 1
ATOM 3451 O O . ASP B 1 41 ? 64.704 15.091 40.709 1.00 13.09 41 ASP B O 1
ATOM 3456 N N . SER B 1 42 ? 64.767 15.937 42.771 1.00 13.33 42 SER B N 1
ATOM 3457 C CA . SER B 1 42 ? 64.966 17.298 42.282 1.00 14.05 42 SER B CA 1
ATOM 3458 C C . SER B 1 42 ? 66.267 17.434 41.512 1.00 14.10 42 SER B C 1
ATOM 3459 O O . SER B 1 42 ? 66.343 18.170 40.513 1.00 15.12 42 SER B O 1
ATOM 3462 N N . ILE B 1 43 ? 67.297 16.738 41.987 1.00 14.51 43 ILE B N 1
ATOM 3463 C CA . ILE B 1 43 ? 68.620 16.805 41.383 1.00 14.85 43 ILE B CA 1
ATOM 3464 C C . ILE B 1 43 ? 68.640 16.044 40.056 1.00 14.70 43 ILE B C 1
ATOM 3465 O O . ILE B 1 43 ? 69.066 16.576 39.016 1.00 15.19 43 ILE B O 1
ATOM 3470 N N . ALA B 1 44 ? 68.147 14.813 40.083 1.00 14.48 44 ALA B N 1
ATOM 3471 C CA . ALA B 1 44 ? 68.087 13.993 38.885 1.00 14.61 44 ALA B CA 1
ATOM 3472 C C . ALA B 1 44 ? 67.207 14.643 37.825 1.00 14.57 44 ALA B C 1
ATOM 3473 O O . ALA B 1 44 ? 67.554 14.643 36.637 1.00 15.31 44 ALA B O 1
ATOM 3475 N N . SER B 1 45 ? 66.081 15.205 38.241 1.00 13.83 45 SER B N 1
ATOM 3476 C CA . SER B 1 45 ? 65.144 15.786 37.269 1.00 14.25 45 SER B CA 1
ATOM 3477 C C . SER B 1 45 ? 65.735 17.012 36.589 1.00 14.74 45 SER B C 1
ATOM 3478 O O . SER B 1 45 ? 65.558 17.190 35.394 1.00 14.84 45 SER B O 1
ATOM 3481 N N . ALA B 1 46 ? 66.414 17.872 37.347 1.00 14.47 46 ALA B N 1
ATOM 3482 C CA . ALA B 1 46 ? 66.960 19.110 36.775 1.00 15.13 46 ALA B CA 1
ATOM 3483 C C . ALA B 1 46 ? 68.089 18.792 35.805 1.00 15.77 46 ALA B C 1
ATOM 3484 O O . ALA B 1 46 ? 68.140 19.339 34.691 1.00 15.96 46 ALA B O 1
ATOM 3486 N N . ILE B 1 47 ? 68.990 17.907 36.216 1.00 16.13 47 ILE B N 1
ATOM 3487 C CA . ILE B 1 47 ? 70.140 17.557 35.378 1.00 16.80 47 ILE B CA 1
ATOM 3488 C C . ILE B 1 47 ? 69.648 16.857 34.112 1.00 17.32 47 ILE B C 1
ATOM 3489 O O . ILE B 1 47 ? 70.123 17.153 33.007 1.00 18.26 47 ILE B O 1
ATOM 3494 N N . THR B 1 48 ? 68.696 15.935 34.266 1.00 17.04 48 THR B N 1
ATOM 3495 C CA . THR B 1 48 ? 68.115 15.211 33.123 1.00 17.10 48 THR B CA 1
ATOM 3496 C C . THR B 1 48 ? 67.492 16.173 32.117 1.00 16.84 48 THR B C 1
ATOM 3497 O O . THR B 1 48 ? 67.741 16.043 30.922 1.00 16.69 48 THR B O 1
ATOM 3501 N N . TYR B 1 49 ? 66.695 17.129 32.596 1.00 16.01 49 TYR B N 1
ATOM 3502 C CA . TYR B 1 49 ? 66.009 18.051 31.692 1.00 16.31 49 TYR B CA 1
ATOM 3503 C C . TYR B 1 49 ? 67.043 18.838 30.874 1.00 16.40 49 TYR B C 1
ATOM 3504 O O . TYR B 1 49 ? 66.946 18.931 29.634 1.00 16.65 49 TYR B O 1
ATOM 3513 N N . SER B 1 50 ? 68.034 19.405 31.565 1.00 16.46 50 SER B N 1
ATOM 3514 C CA . SER B 1 50 ? 69.085 20.190 30.907 1.00 16.61 50 SER B CA 1
ATOM 3515 C C . SER B 1 50 ? 69.890 19.386 29.895 1.00 16.58 50 SER B C 1
ATOM 3516 O O . SER B 1 50 ? 70.126 19.849 28.785 1.00 17.39 50 SER B O 1
ATOM 3519 N N . TYR B 1 51 ? 70.312 18.186 30.284 1.00 16.07 51 TYR B N 1
ATOM 3520 C CA . TYR B 1 51 ? 71.125 17.327 29.418 1.00 16.28 51 TYR B CA 1
ATOM 3521 C C . TYR B 1 51 ? 70.342 16.899 28.179 1.00 16.02 51 TYR B C 1
ATOM 3522 O O . TYR B 1 51 ? 70.864 16.914 27.051 1.00 16.70 51 TYR B O 1
ATOM 3531 N N . CYS B 1 52 ? 69.087 16.514 28.376 1.00 15.99 52 CYS B N 1
ATOM 3532 C CA . CYS B 1 52 ? 68.270 16.066 27.247 1.00 15.91 52 CYS B CA 1
ATOM 3533 C C . CYS B 1 52 ? 68.010 17.196 26.256 1.00 15.96 52 CYS B C 1
ATOM 3534 O O . CYS B 1 52 ? 68.011 16.983 25.049 1.00 15.68 52 CYS B O 1
ATOM 3537 N N . GLN B 1 53 ? 67.817 18.411 26.758 1.00 15.25 53 GLN B N 1
ATOM 3538 C CA . GLN B 1 53 ? 67.646 19.563 25.875 1.00 15.63 53 GLN B CA 1
ATOM 3539 C C . GLN B 1 53 ? 68.910 19.807 25.042 1.00 15.99 53 GLN B C 1
ATOM 3540 O O . GLN B 1 53 ? 68.839 20.124 23.844 1.00 16.05 53 GLN B O 1
ATOM 3546 N N . TYR B 1 54 ? 70.065 19.674 25.690 1.00 16.53 54 TYR B N 1
ATOM 3547 C CA . TYR B 1 54 ? 71.352 19.810 25.023 1.00 17.24 54 TYR B CA 1
ATOM 3548 C C . TYR B 1 54 ? 71.480 18.794 23.877 1.00 17.51 54 TYR B C 1
ATOM 3549 O O . TYR B 1 54 ? 71.868 19.141 22.757 1.00 18.80 54 TYR B O 1
ATOM 3558 N N . ILE B 1 55 ? 71.144 17.537 24.155 1.00 17.22 55 ILE B N 1
ATOM 3559 C CA . ILE B 1 55 ? 71.263 16.506 23.124 1.00 17.54 55 ILE B CA 1
ATOM 3560 C C . ILE B 1 55 ? 70.270 16.763 21.994 1.00 17.49 55 ILE B C 1
ATOM 3561 O O . ILE B 1 55 ? 70.600 16.628 20.823 1.00 18.22 55 ILE B O 1
ATOM 3566 N N . TYR B 1 56 ? 69.048 17.137 22.356 1.00 17.43 56 TYR B N 1
ATOM 3567 C CA . TYR B 1 56 ? 68.005 17.429 21.383 1.00 17.90 56 TYR B CA 1
ATOM 3568 C C . TYR B 1 56 ? 68.453 18.521 20.420 1.00 18.78 56 TYR B C 1
ATOM 3569 O O . TYR B 1 56 ? 68.283 18.404 19.203 1.00 18.31 56 TYR B O 1
ATOM 3578 N N . ASN B 1 57 ? 69.056 19.571 20.974 1.00 18.76 57 ASN B N 1
ATOM 3579 C CA . ASN B 1 57 ? 69.497 20.714 20.172 1.00 20.22 57 ASN B CA 1
ATOM 3580 C C . ASN B 1 57 ? 70.641 20.415 19.202 1.00 20.90 57 ASN B C 1
ATOM 3581 O O . ASN B 1 57 ? 70.847 21.179 18.244 1.00 21.05 57 ASN B O 1
ATOM 3586 N N . GLU B 1 58 ? 71.391 19.340 19.442 1.00 21.37 58 GLU B N 1
ATOM 3587 C CA . GLU B 1 58 ? 72.488 18.953 18.536 1.00 22.64 58 GLU B CA 1
ATOM 3588 C C . GLU B 1 58 ? 72.204 17.696 17.724 1.00 23.02 58 GLU B C 1
ATOM 3589 O O . GLU B 1 58 ? 73.138 17.051 17.219 1.00 24.34 58 GLU B O 1
ATOM 3595 N N . GLY B 1 59 ? 70.928 17.362 17.558 1.00 22.13 59 GLY B N 1
ATOM 3596 C CA . GLY B 1 59 ? 70.519 16.293 16.652 1.00 22.32 59 GLY B CA 1
ATOM 3597 C C . GLY B 1 59 ? 69.308 16.686 15.828 1.00 22.33 59 GLY B C 1
ATOM 3598 O O . GLY B 1 59 ? 68.774 17.787 15.982 1.00 22.41 59 GLY B O 1
ATOM 3599 N N . THR B 1 60 ? 68.889 15.787 14.944 1.00 22.50 60 THR B N 1
ATOM 3600 C CA . THR B 1 60 ? 67.718 15.998 14.100 1.00 23.09 60 THR B CA 1
ATOM 3601 C C . THR B 1 60 ? 66.543 15.181 14.605 1.00 22.80 60 THR B C 1
ATOM 3602 O O . THR B 1 60 ? 66.478 13.960 14.405 1.00 23.36 60 THR B O 1
ATOM 3606 N N . TYR B 1 61 ? 65.607 15.861 15.259 1.00 22.34 61 TYR B N 1
ATOM 3607 C CA . TYR B 1 61 ? 64.444 15.211 15.855 1.00 22.21 61 TYR B CA 1
ATOM 3608 C C . TYR B 1 61 ? 63.115 15.806 15.392 1.00 22.74 61 TYR B C 1
ATOM 3609 O O . TYR B 1 61 ? 62.043 15.468 15.928 1.00 22.92 61 TYR B O 1
ATOM 3618 N N . SER B 1 62 ? 63.190 16.696 14.410 1.00 23.84 62 SER B N 1
ATOM 3619 C CA . SER B 1 62 ? 62.014 17.323 13.837 1.00 24.72 62 SER B CA 1
ATOM 3620 C C . SER B 1 62 ? 62.329 17.795 12.412 1.00 25.54 62 SER B C 1
ATOM 3621 O O . SER B 1 62 ? 63.489 17.869 12.017 1.00 25.90 62 SER B O 1
ATOM 3624 N N . GLU B 1 63 ? 61.281 18.060 11.640 1.00 26.37 63 GLU B N 1
ATOM 3625 C CA . GLU B 1 63 ? 61.386 18.572 10.265 1.00 27.61 63 GLU B CA 1
ATOM 3626 C C . GLU B 1 63 ? 61.883 20.015 10.144 1.00 27.00 63 GLU B C 1
ATOM 3627 O O . GLU B 1 63 ? 62.374 20.400 9.091 1.00 26.38 63 GLU B O 1
ATOM 3633 N N . GLU B 1 64 ? 61.705 20.809 11.197 1.00 26.52 64 GLU B N 1
ATOM 3634 C CA . GLU B 1 64 ? 62.148 22.208 11.233 1.00 27.22 64 GLU B CA 1
ATOM 3635 C C . GLU B 1 64 ? 62.961 22.403 12.505 1.00 27.04 64 GLU B C 1
ATOM 3636 O O . GLU B 1 64 ? 62.426 22.279 13.603 1.00 25.89 64 GLU B O 1
ATOM 3642 N N . LYS B 1 65 ? 64.251 22.699 12.372 1.00 28.41 65 LYS B N 1
ATOM 3643 C CA . LYS B 1 65 ? 65.120 22.732 13.546 1.00 29.02 65 LYS B CA 1
ATOM 3644 C C . LYS B 1 65 ? 64.787 23.944 14.407 1.00 30.14 65 LYS B C 1
ATOM 3645 O O . LYS B 1 65 ? 64.878 25.073 13.949 1.00 31.18 65 LYS B O 1
ATOM 3651 N N . LYS B 1 66 ? 64.387 23.692 15.647 1.00 31.36 66 LYS B N 1
ATOM 3652 C CA . LYS B 1 66 ? 64.018 24.763 16.574 1.00 32.16 66 LYS B CA 1
ATOM 3653 C C . LYS B 1 66 ? 65.243 25.549 17.008 1.00 33.05 66 LYS B C 1
ATOM 3654 O O . LYS B 1 66 ? 66.331 24.978 17.163 1.00 33.65 66 LYS B O 1
ATOM 3660 N N . LYS B 1 67 ? 65.072 26.861 17.185 1.00 33.48 67 LYS B N 1
ATOM 3661 C CA . LYS B 1 67 ? 66.109 27.695 17.799 1.00 33.17 67 LYS B CA 1
ATOM 3662 C C . LYS B 1 67 ? 66.332 27.169 19.208 1.00 31.83 67 LYS B C 1
ATOM 3663 O O . LYS B 1 67 ? 65.380 26.751 19.875 1.00 32.24 67 LYS B O 1
ATOM 3669 N N . GLY B 1 68 ? 67.582 27.145 19.652 1.00 30.34 68 GLY B N 1
ATOM 3670 C CA . GLY B 1 68 ? 67.904 26.502 20.914 1.00 28.89 68 GLY B CA 1
ATOM 3671 C C . GLY B 1 68 ? 68.920 27.255 21.730 1.00 27.42 68 GLY B C 1
ATOM 3672 O O . GLY B 1 68 ? 69.671 28.088 21.209 1.00 27.05 68 GLY B O 1
ATOM 3673 N N . SER B 1 69 ? 68.932 26.954 23.022 1.00 25.63 69 SER B N 1
ATOM 3674 C CA . SER B 1 69 ? 69.916 27.520 23.917 1.00 24.79 69 SER B CA 1
ATOM 3675 C C . SER B 1 69 ? 70.194 26.535 25.043 1.00 23.80 69 SER B C 1
ATOM 3676 O O . SER B 1 69 ? 69.420 25.603 25.269 1.00 23.18 69 SER B O 1
ATOM 3679 N N . PHE B 1 70 ? 71.300 26.758 25.744 1.00 22.81 70 PHE B N 1
ATOM 3680 C CA . PHE B 1 70 ? 71.629 25.960 26.913 1.00 22.06 70 PHE B CA 1
ATOM 3681 C C . PHE B 1 70 ? 70.621 26.181 28.036 1.00 21.30 70 PHE B C 1
ATOM 3682 O O . PHE B 1 70 ? 70.122 27.289 28.247 1.00 20.88 70 PHE B O 1
ATOM 3690 N N . ILE B 1 71 ? 70.357 25.117 28.780 1.00 19.57 71 ILE B N 1
ATOM 3691 C CA . ILE B 1 71 ? 69.594 25.204 30.014 1.00 19.44 71 ILE B CA 1
ATOM 3692 C C . ILE B 1 71 ? 70.542 24.807 31.128 1.00 19.72 71 ILE B C 1
ATOM 3693 O O . ILE B 1 71 ? 71.056 23.697 31.121 1.00 20.01 71 ILE B O 1
ATOM 3698 N N . VAL B 1 72 ? 70.771 25.707 32.083 1.00 19.30 72 VAL B N 1
ATOM 3699 C CA . VAL B 1 72 ? 71.678 25.422 33.194 1.00 19.01 72 VAL B CA 1
ATOM 3700 C C . VAL B 1 72 ? 70.888 24.720 34.307 1.00 17.78 72 VAL B C 1
ATOM 3701 O O . VAL B 1 72 ? 69.939 25.308 34.826 1.00 17.76 72 VAL B O 1
ATOM 3705 N N . PRO B 1 73 ? 71.273 23.482 34.687 1.00 17.43 73 PRO B N 1
ATOM 3706 C CA . PRO B 1 73 ? 70.550 22.846 35.787 1.00 17.38 73 PRO B CA 1
ATOM 3707 C C . PRO B 1 73 ? 71.015 23.416 37.126 1.00 17.76 73 PRO B C 1
ATOM 3708 O O . PRO B 1 73 ? 72.213 23.515 37.360 1.00 19.10 73 PRO B O 1
ATOM 3712 N N . ILE B 1 74 ? 70.070 23.794 37.979 1.00 17.57 74 ILE B N 1
ATOM 3713 C CA . ILE B 1 74 ? 70.382 24.343 39.298 1.00 17.88 74 ILE B CA 1
ATOM 3714 C C . ILE B 1 74 ? 69.908 23.403 40.396 1.00 17.33 74 ILE B C 1
ATOM 3715 O O . ILE B 1 74 ? 68.818 22.831 40.312 1.00 17.59 74 ILE B O 1
ATOM 3720 N N . ILE B 1 75 ? 70.749 23.256 41.417 1.00 17.64 75 ILE B N 1
ATOM 3721 C CA . ILE B 1 75 ? 70.405 22.533 42.628 1.00 17.66 75 ILE B CA 1
ATOM 3722 C C . ILE B 1 75 ? 70.206 23.589 43.709 1.00 18.03 75 ILE B C 1
ATOM 3723 O O . ILE B 1 75 ? 71.132 24.329 44.009 1.00 18.19 75 ILE B O 1
ATOM 3728 N N . ASP B 1 76 ? 68.997 23.678 44.269 1.00 18.06 76 ASP B N 1
ATOM 3729 C CA . ASP B 1 76 ? 68.610 24.831 45.097 1.00 18.78 76 ASP B CA 1
ATOM 3730 C C . ASP B 1 76 ? 69.030 24.697 46.565 1.00 19.33 76 ASP B C 1
ATOM 3731 O O . ASP B 1 76 ? 68.198 24.749 47.486 1.00 20.26 76 ASP B O 1
ATOM 3736 N N . ILE B 1 77 ? 70.330 24.511 46.765 1.00 19.00 77 ILE B N 1
ATOM 3737 C CA . ILE B 1 77 ? 70.965 24.557 48.087 1.00 19.79 77 ILE B CA 1
ATOM 3738 C C . ILE B 1 77 ? 72.373 25.121 47.913 1.00 20.23 77 ILE B C 1
ATOM 3739 O O . ILE B 1 77 ? 72.882 25.174 46.791 1.00 19.54 77 ILE B O 1
ATOM 3744 N N . PRO B 1 78 ? 73.019 25.524 49.018 1.00 20.96 78 PRO B N 1
ATOM 3745 C CA . PRO B 1 78 ? 74.437 25.867 48.931 1.00 21.55 78 PRO B CA 1
ATOM 3746 C C . PRO B 1 78 ? 75.255 24.628 48.575 1.00 21.58 78 PRO B C 1
ATOM 3747 O O . PRO B 1 78 ? 74.916 23.523 48.999 1.00 21.13 78 PRO B O 1
ATOM 3751 N N . ARG B 1 79 ? 76.329 24.820 47.816 1.00 22.24 79 ARG B N 1
ATOM 3752 C CA . ARG B 1 79 ? 77.195 23.720 47.401 1.00 23.02 79 ARG B CA 1
ATOM 3753 C C . ARG B 1 79 ? 77.558 22.788 48.558 1.00 23.13 79 ARG B C 1
ATOM 3754 O O . ARG B 1 79 ? 77.512 21.575 48.411 1.00 22.58 79 ARG B O 1
ATOM 3762 N N . GLU B 1 80 ? 77.914 23.348 49.711 1.00 24.32 80 GLU B N 1
ATOM 3763 C CA . GLU B 1 80 ? 78.410 22.507 50.815 1.00 25.25 80 GLU B CA 1
ATOM 3764 C C . GLU B 1 80 ? 77.338 21.615 51.462 1.00 24.82 80 GLU B C 1
ATOM 3765 O O . GLU B 1 80 ? 77.666 20.704 52.217 1.00 25.43 80 GLU B O 1
ATOM 3771 N N . ASP B 1 81 ? 76.067 21.882 51.169 1.00 24.00 81 ASP B N 1
ATOM 3772 C CA . ASP B 1 81 ? 74.971 21.048 51.664 1.00 23.75 81 ASP B CA 1
ATOM 3773 C C . ASP B 1 81 ? 74.835 19.736 50.884 1.00 22.75 81 ASP B C 1
ATOM 3774 O O . ASP B 1 81 ? 74.170 18.814 51.342 1.00 21.78 81 ASP B O 1
ATOM 3779 N N . LEU B 1 82 ? 75.458 19.636 49.715 1.00 22.67 82 LEU B N 1
ATOM 3780 C CA . LEU B 1 82 ? 75.294 18.427 48.923 1.00 22.39 82 LEU B CA 1
ATOM 3781 C C . LEU B 1 82 ? 75.796 17.177 49.661 1.00 22.06 82 LEU B C 1
ATOM 3782 O O . LEU B 1 82 ? 75.165 16.120 49.587 1.00 22.10 82 LEU B O 1
ATOM 3787 N N . SER B 1 83 ? 76.899 17.320 50.401 1.00 22.80 83 SER B N 1
ATOM 3788 C CA . SER B 1 83 ? 77.500 16.218 51.171 1.00 22.61 83 SER B CA 1
ATOM 3789 C C . SER B 1 83 ? 76.551 15.554 52.173 1.00 22.30 83 SER B C 1
ATOM 3790 O O . SER B 1 83 ? 76.790 14.426 52.603 1.00 23.48 83 SER B O 1
ATOM 3793 N N . LEU B 1 84 ? 75.502 16.266 52.571 1.00 21.08 84 LEU B N 1
ATOM 3794 C CA . LEU B 1 84 ? 74.544 15.749 53.537 1.00 20.64 84 LEU B CA 1
ATOM 3795 C C . LEU B 1 84 ? 73.608 14.708 52.928 1.00 19.88 84 LEU B C 1
ATOM 3796 O O . LEU B 1 84 ? 72.958 13.960 53.648 1.00 19.26 84 LEU B O 1
ATOM 3801 N N . ARG B 1 85 ? 73.557 14.662 51.602 1.00 19.72 85 ARG B N 1
ATOM 3802 C CA . ARG B 1 85 ? 72.754 13.676 50.889 1.00 19.04 85 ARG B CA 1
ATOM 3803 C C . ARG B 1 85 ? 73.650 12.540 50.396 1.00 18.87 85 ARG B C 1
ATOM 3804 O O . ARG B 1 85 ? 74.088 12.542 49.251 1.00 18.20 85 ARG B O 1
ATOM 3812 N N . ARG B 1 86 ? 73.923 11.568 51.269 1.00 18.83 86 ARG B N 1
ATOM 3813 C CA . ARG B 1 86 ? 74.901 10.529 50.934 1.00 19.26 86 ARG B CA 1
ATOM 3814 C C . ARG B 1 86 ? 74.449 9.641 49.780 1.00 18.50 86 ARG B C 1
ATOM 3815 O O . ARG B 1 86 ? 75.282 9.123 49.031 1.00 18.75 86 ARG B O 1
ATOM 3823 N N . ASP B 1 87 ? 73.134 9.473 49.660 1.00 18.27 87 ASP B N 1
ATOM 3824 C CA . ASP B 1 87 ? 72.539 8.760 48.533 1.00 18.31 87 ASP B CA 1
ATOM 3825 C C . ASP B 1 87 ? 72.840 9.457 47.216 1.00 18.37 87 ASP B C 1
ATOM 3826 O O . ASP B 1 87 ? 73.262 8.816 46.258 1.00 18.54 87 ASP B O 1
ATOM 3831 N N . VAL B 1 88 ? 72.632 10.767 47.175 1.00 18.13 88 VAL B N 1
ATOM 3832 C CA . VAL B 1 88 ? 72.858 11.538 45.958 1.00 18.57 88 VAL B CA 1
ATOM 3833 C C . VAL B 1 88 ? 74.341 11.530 45.608 1.00 19.54 88 VAL B C 1
ATOM 3834 O O . VAL B 1 88 ? 74.707 11.385 44.439 1.00 19.20 88 VAL B O 1
ATOM 3838 N N . MET B 1 89 ? 75.200 11.660 46.617 1.00 20.18 89 MET B N 1
ATOM 3839 C CA . MET B 1 89 ? 76.639 11.649 46.369 1.00 21.45 89 MET B CA 1
ATOM 3840 C C . MET B 1 89 ? 77.055 10.335 45.703 1.00 22.03 89 MET B C 1
ATOM 3841 O O . MET B 1 89 ? 77.848 10.341 44.766 1.00 22.67 89 MET B O 1
ATOM 3846 N N . TYR B 1 90 ? 76.509 9.221 46.179 1.00 22.21 90 TYR B N 1
ATOM 3847 C CA . TYR B 1 90 ? 76.815 7.902 45.619 1.00 22.91 90 TYR B CA 1
ATOM 3848 C C . TYR B 1 90 ? 76.400 7.805 44.156 1.00 22.88 90 TYR B C 1
ATOM 3849 O O . TYR B 1 90 ? 77.169 7.335 43.316 1.00 23.51 90 TYR B O 1
ATOM 3858 N N . VAL B 1 91 ? 75.185 8.253 43.854 1.00 22.55 91 VAL B N 1
ATOM 3859 C CA . VAL B 1 91 ? 74.682 8.196 42.481 1.00 22.48 91 VAL B CA 1
ATOM 3860 C C . VAL B 1 91 ? 75.493 9.104 41.547 1.00 23.25 91 VAL B C 1
ATOM 3861 O O . VAL B 1 91 ? 75.847 8.693 40.435 1.00 23.39 91 VAL B O 1
ATOM 3865 N N . LEU B 1 92 ? 75.799 10.322 41.990 1.00 23.64 92 LEU B N 1
ATOM 3866 C CA . LEU B 1 92 ? 76.633 11.232 41.196 1.00 24.78 92 LEU B CA 1
ATOM 3867 C C . LEU B 1 92 ? 78.003 10.620 40.923 1.00 26.08 92 LEU B C 1
ATOM 3868 O O . LEU B 1 92 ? 78.522 10.720 39.811 1.00 26.60 92 LEU B O 1
ATOM 3873 N N . GLU B 1 93 ? 78.578 9.976 41.930 1.00 27.03 93 GLU B N 1
ATOM 3874 C CA . GLU B 1 93 ? 79.859 9.299 41.759 1.00 29.25 93 GLU B CA 1
ATOM 3875 C C . GLU B 1 93 ? 79.779 8.133 40.771 1.00 29.64 93 GLU B C 1
ATOM 3876 O O . GLU B 1 93 ? 80.738 7.897 40.032 1.00 30.19 93 GLU B O 1
ATOM 3882 N N . LYS B 1 94 ? 78.651 7.424 40.728 1.00 30.05 94 LYS B N 1
ATOM 3883 C CA . LYS B 1 94 ? 78.448 6.393 39.700 1.00 30.97 94 LYS B CA 1
ATOM 3884 C C . LYS B 1 94 ? 78.564 6.988 38.298 1.00 31.24 94 LYS B C 1
ATOM 3885 O O . LYS B 1 94 ? 79.172 6.386 37.414 1.00 31.82 94 LYS B O 1
ATOM 3891 N N . LEU B 1 95 ? 78.004 8.179 38.109 1.00 30.90 95 LEU B N 1
ATOM 3892 C CA . LEU B 1 95 ? 78.052 8.848 36.807 1.00 30.99 95 LEU B CA 1
ATOM 3893 C C . LEU B 1 95 ? 79.332 9.658 36.573 1.00 31.24 95 LEU B C 1
ATOM 3894 O O . LEU B 1 95 ? 79.474 10.293 35.529 1.00 31.25 95 LEU B O 1
ATOM 3899 N N . LYS B 1 96 ? 80.263 9.618 37.527 1.00 31.25 96 LYS B N 1
ATOM 3900 C CA . LYS B 1 96 ? 81.509 10.389 37.465 1.00 32.09 96 LYS B CA 1
ATOM 3901 C C . LYS B 1 96 ? 81.269 11.896 37.396 1.00 31.31 96 LYS B C 1
ATOM 3902 O O . LYS B 1 96 ? 82.039 12.636 36.786 1.00 31.41 96 LYS B O 1
ATOM 3908 N N . ILE B 1 97 ? 80.196 12.343 38.042 1.00 30.50 97 ILE B N 1
ATOM 3909 C CA . ILE B 1 97 ? 79.884 13.756 38.139 1.00 30.28 97 ILE B CA 1
ATOM 3910 C C . ILE B 1 97 ? 80.484 14.297 39.420 1.00 30.88 97 ILE B C 1
ATOM 3911 O O . ILE B 1 97 ? 80.329 13.709 40.494 1.00 30.73 97 ILE B O 1
ATOM 3916 N N . LYS B 1 98 ? 81.134 15.446 39.291 1.00 31.64 98 LYS B N 1
ATOM 3917 C CA . LYS B 1 98 ? 81.897 16.041 40.355 1.00 32.09 98 LYS B CA 1
ATOM 3918 C C . LYS B 1 98 ? 81.221 17.322 40.811 1.00 31.68 98 LYS B C 1
ATOM 3919 O O . LYS B 1 98 ? 80.706 18.082 39.992 1.00 31.22 98 LYS B O 1
ATOM 3925 N N . GLU B 1 99 ? 81.235 17.561 42.121 1.00 31.41 99 GLU B N 1
ATOM 3926 C CA . GLU B 1 99 ? 80.599 18.736 42.714 1.00 30.71 99 GLU B CA 1
ATOM 3927 C C . GLU B 1 99 ? 80.926 20.027 41.961 1.00 30.15 99 GLU B C 1
ATOM 3928 O O . GLU B 1 99 ? 80.071 20.892 41.794 1.00 29.24 99 GLU B O 1
ATOM 3934 N N . GLU B 1 100 ? 82.169 20.145 41.502 1.00 29.95 100 GLU B N 1
ATOM 3935 C CA . GLU B 1 100 ? 82.635 21.358 40.842 1.00 29.84 100 GLU B CA 1
ATOM 3936 C C . GLU B 1 100 ? 82.041 21.544 39.433 1.00 28.56 100 GLU B C 1
ATOM 3937 O O . GLU B 1 100 ? 82.155 22.631 38.856 1.00 28.10 100 GLU B O 1
ATOM 3943 N N . GLU B 1 101 ? 81.430 20.489 38.894 1.00 27.08 101 GLU B N 1
ATOM 3944 C CA . GLU B 1 101 ? 80.721 20.533 37.609 1.00 26.55 101 GLU B CA 1
ATOM 3945 C C . GLU B 1 101 ? 79.239 20.871 37.782 1.00 24.97 101 GLU B C 1
ATOM 3946 O O . GLU B 1 101 ? 78.511 21.039 36.796 1.00 24.45 101 GLU B O 1
ATOM 3952 N N . LEU B 1 102 ? 78.781 20.949 39.028 1.00 23.78 102 LEU B N 1
ATOM 3953 C CA . LEU B 1 102 ? 77.373 21.248 39.293 1.00 22.73 102 LEU B CA 1
ATOM 3954 C C . LEU B 1 102 ? 77.173 22.719 39.649 1.00 22.16 102 LEU B C 1
ATOM 3955 O O . LEU B 1 102 ? 78.128 23.430 39.981 1.00 22.76 102 LEU B O 1
ATOM 3960 N N . PHE B 1 103 ? 75.917 23.154 39.565 1.00 21.45 103 PHE B N 1
ATOM 3961 C CA . PHE B 1 103 ? 75.528 24.537 39.786 1.00 21.25 103 PHE B CA 1
ATOM 3962 C C . PHE B 1 103 ? 74.576 24.612 40.981 1.00 20.41 103 PHE B C 1
ATOM 3963 O O . PHE B 1 103 ? 73.549 23.926 41.016 1.00 18.84 103 PHE B O 1
ATOM 3971 N N . PHE B 1 104 ? 74.926 25.442 41.962 1.00 20.47 104 PHE B N 1
ATOM 3972 C CA . PHE B 1 104 ? 74.154 25.588 43.193 1.00 21.00 104 PHE B CA 1
ATOM 3973 C C . PHE B 1 104 ? 73.656 27.029 43.329 1.00 21.59 104 PHE B C 1
ATOM 3974 O O . PHE B 1 104 ? 73.746 27.798 42.376 1.00 21.65 104 PHE B O 1
ATOM 3982 N N . ILE B 1 105 ? 73.129 27.405 44.496 1.00 22.52 105 ILE B N 1
ATOM 3983 C CA . ILE B 1 105 ? 72.596 28.760 44.681 1.00 23.57 105 ILE B CA 1
ATOM 3984 C C . ILE B 1 105 ? 73.671 29.817 44.413 1.00 24.59 105 ILE B C 1
ATOM 3985 O O . ILE B 1 105 ? 73.400 30.819 43.757 1.00 25.22 105 ILE B O 1
ATOM 3990 N N . GLU B 1 106 ? 74.886 29.578 44.903 1.00 25.26 106 GLU B N 1
ATOM 3991 C CA . GLU B 1 106 ? 75.998 30.518 44.692 1.00 26.65 106 GLU B CA 1
ATOM 3992 C C . GLU B 1 106 ? 76.216 30.772 43.208 1.00 26.50 106 GLU B C 1
ATOM 3993 O O . GLU B 1 106 ? 76.449 31.911 42.783 1.00 26.50 106 GLU B O 1
ATOM 3999 N N . ASP B 1 107 ? 76.152 29.701 42.429 1.00 25.98 107 ASP B N 1
ATOM 4000 C CA . ASP B 1 107 ? 76.346 29.781 40.987 1.00 26.75 107 ASP B CA 1
ATOM 4001 C C . ASP B 1 107 ? 75.206 30.529 40.294 1.00 26.72 107 ASP B C 1
ATOM 4002 O O . ASP B 1 107 ? 75.452 31.326 39.386 1.00 27.26 107 ASP B O 1
ATOM 4007 N N . LEU B 1 108 ? 73.966 30.303 40.731 1.00 26.68 108 LEU B N 1
ATOM 4008 C CA . LEU B 1 108 ? 72.831 31.052 40.185 1.00 27.01 108 LEU B CA 1
ATOM 4009 C C . LEU B 1 108 ? 72.952 32.551 40.479 1.00 27.85 108 LEU B C 1
ATOM 4010 O O . LEU B 1 108 ? 72.695 33.390 39.614 1.00 28.17 108 LEU B O 1
ATOM 4015 N N . LYS B 1 109 ? 73.351 32.876 41.704 1.00 28.60 109 LYS B N 1
ATOM 4016 C CA . LYS B 1 109 ? 73.543 34.267 42.108 1.00 29.95 109 LYS B CA 1
ATOM 4017 C C . LYS B 1 109 ? 74.567 34.936 41.195 1.00 30.58 109 LYS B C 1
ATOM 4018 O O . LYS B 1 109 ? 74.348 36.051 40.724 1.00 31.17 109 LYS B O 1
ATOM 4024 N N . SER B 1 110 ? 75.666 34.235 40.919 1.00 30.86 110 SER B N 1
ATOM 4025 C CA . SER B 1 110 ? 76.733 34.769 40.075 1.00 32.01 110 SER B CA 1
ATOM 4026 C C . SER B 1 110 ? 76.286 34.949 38.630 1.00 32.12 110 SER B C 1
ATOM 4027 O O . SER B 1 110 ? 76.651 35.932 37.985 1.00 32.35 110 SER B O 1
ATOM 4030 N N . LEU B 1 111 ? 75.513 33.996 38.116 1.00 31.40 111 LEU B N 1
ATOM 4031 C CA . LEU B 1 111 ? 74.956 34.121 36.773 1.00 31.64 111 LEU B CA 1
ATOM 4032 C C . LEU B 1 111 ? 74.072 35.365 36.668 1.00 32.27 111 LEU B C 1
ATOM 4033 O O . LEU B 1 111 ? 74.208 36.152 35.722 1.00 32.44 111 LEU B O 1
ATOM 4038 N N . LYS B 1 112 ? 73.182 35.538 37.645 1.00 32.82 112 LYS B N 1
ATOM 4039 C CA . LYS B 1 112 ? 72.294 36.701 37.713 1.00 33.83 112 LYS B CA 1
ATOM 4040 C C . LYS B 1 112 ? 73.108 38.000 37.760 1.00 35.44 112 LYS B C 1
ATOM 4041 O O . LYS B 1 112 ? 72.712 39.008 37.174 1.00 35.96 112 LYS B O 1
ATOM 4047 N N . GLN B 1 113 ? 74.243 37.961 38.452 1.00 36.43 113 GLN B N 1
ATOM 4048 C CA . GLN B 1 113 ? 75.133 39.119 38.574 1.00 37.94 113 GLN B CA 1
ATOM 4049 C C . GLN B 1 113 ? 75.897 39.437 37.286 1.00 38.43 113 GLN B C 1
ATOM 4050 O O . GLN B 1 113 ? 76.105 40.612 36.960 1.00 39.12 113 GLN B O 1
ATOM 4056 N N . ASN B 1 114 ? 76.323 38.395 36.574 1.00 38.24 114 ASN B N 1
ATOM 4057 C CA . ASN B 1 114 ? 77.212 38.538 35.416 1.00 38.91 114 ASN B CA 1
ATOM 4058 C C . ASN B 1 114 ? 76.480 38.698 34.088 1.00 38.80 114 ASN B C 1
ATOM 4059 O O . ASN B 1 114 ? 77.102 38.913 33.049 1.00 39.31 114 ASN B O 1
ATOM 4064 N N . VAL B 1 115 ? 75.161 38.569 34.115 1.00 38.25 115 VAL B N 1
ATOM 4065 C CA . VAL B 1 115 ? 74.373 38.713 32.910 1.00 38.33 115 VAL B CA 1
ATOM 4066 C C . VAL B 1 115 ? 74.082 40.213 32.694 1.00 38.99 115 VAL B C 1
ATOM 4067 O O . VAL B 1 115 ? 74.111 41.001 33.645 1.00 38.82 115 VAL B O 1
ATOM 4071 N N . SER B 1 116 ? 73.838 40.606 31.445 1.00 39.19 116 SER B N 1
ATOM 4072 C CA . SER B 1 116 ? 73.583 42.013 31.119 1.00 40.21 116 SER B CA 1
ATOM 4073 C C . SER B 1 116 ? 72.266 42.460 31.742 1.00 40.27 116 SER B C 1
ATOM 4074 O O . SER B 1 116 ? 71.359 41.650 31.920 1.00 39.80 116 SER B O 1
ATOM 4077 N N . GLN B 1 117 ? 72.152 43.751 32.055 1.00 41.30 117 GLN B N 1
ATOM 4078 C CA . GLN B 1 117 ? 70.944 44.269 32.712 1.00 40.90 117 GLN B CA 1
ATOM 4079 C C . GLN B 1 117 ? 69.702 44.016 31.849 1.00 40.12 117 GLN B C 1
ATOM 4080 O O . GLN B 1 117 ? 68.582 43.967 32.361 1.00 39.81 117 GLN B O 1
ATOM 4086 N N . GLY B 1 118 ? 69.916 43.848 30.542 1.00 39.35 118 GLY B N 1
ATOM 4087 C CA . GLY B 1 118 ? 68.843 43.549 29.610 1.00 38.54 118 GLY B CA 1
ATOM 4088 C C . GLY B 1 118 ? 68.411 42.091 29.540 1.00 37.15 118 GLY B C 1
ATOM 4089 O O . GLY B 1 118 ? 67.428 41.757 28.875 1.00 36.92 118 GLY B O 1
ATOM 4090 N N . THR B 1 119 ? 69.133 41.215 30.225 1.00 35.80 119 THR B N 1
ATOM 4091 C CA . THR B 1 119 ? 68.889 39.784 30.106 1.00 34.50 119 THR B CA 1
ATOM 4092 C C . THR B 1 119 ? 67.881 39.284 31.130 1.00 33.23 119 THR B C 1
ATOM 4093 O O . THR B 1 119 ? 68.010 39.552 32.327 1.00 32.90 119 THR B O 1
ATOM 4097 N N . GLU B 1 120 ? 66.884 38.554 30.638 1.00 32.15 120 GLU B N 1
ATOM 4098 C CA . GLU B 1 120 ? 65.910 37.893 31.495 1.00 31.84 120 GLU B CA 1
ATOM 4099 C C . GLU B 1 120 ? 66.432 36.528 31.925 1.00 30.33 120 GLU B C 1
ATOM 4100 O O . GLU B 1 120 ? 67.102 35.843 31.154 1.00 29.68 120 GLU B O 1
ATOM 4106 N N . LEU B 1 121 ? 66.142 36.154 33.169 1.00 29.44 121 LEU B N 1
ATOM 4107 C CA . LEU B 1 121 ? 66.467 34.824 33.667 1.00 28.52 121 LEU B CA 1
ATOM 4108 C C . LEU B 1 121 ? 65.168 34.033 33.735 1.00 27.29 121 LEU B C 1
ATOM 4109 O O . LEU B 1 121 ? 64.295 34.311 34.558 1.00 27.57 121 LEU B O 1
ATOM 4114 N N . ASN B 1 122 ? 65.026 33.071 32.833 1.00 25.89 122 ASN B N 1
ATOM 4115 C CA . ASN B 1 122 ? 63.823 32.266 32.756 1.00 25.07 122 ASN B CA 1
ATOM 4116 C C . ASN B 1 122 ? 64.105 30.855 33.240 1.00 23.69 122 ASN B C 1
ATOM 4117 O O . ASN B 1 122 ? 65.226 30.352 33.093 1.00 23.52 122 ASN B O 1
ATOM 4122 N N . SER B 1 123 ? 63.102 30.222 33.837 1.00 22.46 123 SER B N 1
ATOM 4123 C CA . SER B 1 123 ? 63.316 28.930 34.465 1.00 21.68 123 SER B CA 1
ATOM 4124 C C . SER B 1 123 ? 62.288 27.887 34.049 1.00 19.80 123 SER B C 1
ATOM 4125 O O . SER B 1 123 ? 61.091 28.163 33.963 1.00 19.45 123 SER B O 1
ATOM 4128 N N . TYR B 1 124 ? 62.778 26.675 33.818 1.00 18.70 124 TYR B N 1
ATOM 4129 C CA . TYR B 1 124 ? 61.946 25.501 33.873 1.00 18.00 124 TYR B CA 1
ATOM 4130 C C . TYR B 1 124 ? 61.921 25.037 35.332 1.00 17.67 124 TYR B C 1
ATOM 4131 O O . TYR B 1 124 ? 62.937 25.131 36.046 1.00 18.39 124 TYR B O 1
ATOM 4140 N N . LEU B 1 125 ? 60.750 24.607 35.793 1.00 16.51 125 LEU B N 1
ATOM 4141 C CA . LEU B 1 125 ? 60.601 24.011 37.125 1.00 16.22 125 LEU B CA 1
ATOM 4142 C C . LEU B 1 125 ? 60.403 22.512 36.970 1.00 15.67 125 LEU B C 1
ATOM 4143 O O . LEU B 1 125 ? 59.576 22.062 36.165 1.00 16.61 125 LEU B O 1
ATOM 4148 N N . VAL B 1 126 ? 61.164 21.744 37.739 1.00 15.01 126 VAL B N 1
ATOM 4149 C CA . VAL B 1 126 ? 60.901 20.320 37.890 1.00 14.47 126 VAL B CA 1
ATOM 4150 C C . VAL B 1 126 ? 60.725 19.997 39.360 1.00 14.66 126 VAL B C 1
ATOM 4151 O O . VAL B 1 126 ? 61.322 20.645 40.216 1.00 13.71 126 VAL B O 1
ATOM 4155 N N . ASP B 1 127 ? 59.880 19.025 39.669 1.00 14.03 127 ASP B N 1
ATOM 4156 C CA . ASP B 1 127 ? 59.697 18.573 41.060 1.00 14.03 127 ASP B CA 1
ATOM 4157 C C . ASP B 1 127 ? 59.136 19.696 41.956 1.00 14.86 127 ASP B C 1
ATOM 4158 O O . ASP B 1 127 ? 59.197 19.622 43.180 1.00 15.31 127 ASP B O 1
ATOM 4163 N N . ASN B 1 128 ? 58.611 20.737 41.320 1.00 15.45 128 ASN B N 1
ATOM 4164 C CA . ASN B 1 128 ? 57.756 21.723 41.960 1.00 16.34 128 ASN B CA 1
ATOM 4165 C C . ASN B 1 128 ? 57.007 22.482 40.859 1.00 16.95 128 ASN B C 1
ATOM 4166 O O . ASN B 1 128 ? 57.372 22.387 39.688 1.00 16.24 128 ASN B O 1
ATOM 4171 N N . ASN B 1 129 ? 55.921 23.163 41.207 1.00 17.36 129 ASN B N 1
ATOM 4172 C CA . ASN B 1 129 ? 55.156 23.876 40.173 1.00 17.86 129 ASN B CA 1
ATOM 4173 C C . ASN B 1 129 ? 54.978 25.377 40.413 1.00 18.95 129 ASN B C 1
ATOM 4174 O O . ASN B 1 129 ? 54.273 26.044 39.664 1.00 19.10 129 ASN B O 1
ATOM 4179 N N . ASP B 1 130 ? 55.664 25.907 41.427 1.00 19.56 130 ASP B N 1
ATOM 4180 C CA . ASP B 1 130 ? 55.897 27.332 41.548 1.00 20.51 130 ASP B CA 1
ATOM 4181 C C . ASP B 1 130 ? 57.329 27.511 42.021 1.00 20.66 130 ASP B C 1
ATOM 4182 O O . ASP B 1 130 ? 57.902 26.605 42.630 1.00 21.66 130 ASP B O 1
ATOM 4187 N N . THR B 1 131 ? 57.881 28.681 41.747 1.00 21.68 131 THR B N 1
ATOM 4188 C CA . THR B 1 131 ? 59.285 28.979 41.994 1.00 21.90 131 THR B CA 1
ATOM 4189 C C . THR B 1 131 ? 59.604 28.877 43.484 1.00 22.16 131 THR B C 1
ATOM 4190 O O . THR B 1 131 ? 58.847 29.392 44.317 1.00 22.16 131 THR B O 1
ATOM 4194 N N . PRO B 1 132 ? 60.711 28.196 43.835 1.00 21.98 132 PRO B N 1
ATOM 4195 C CA . PRO B 1 132 ? 61.134 28.215 45.241 1.00 22.45 132 PRO B CA 1
ATOM 4196 C C . PRO B 1 132 ? 61.259 29.646 45.749 1.00 22.91 132 PRO B C 1
ATOM 4197 O O . PRO B 1 132 ? 61.778 30.509 45.038 1.00 22.50 132 PRO B O 1
ATOM 4201 N N . LYS B 1 133 ? 60.733 29.902 46.943 1.00 24.31 133 LYS B N 1
ATOM 4202 C CA . LYS B 1 133 ? 60.651 31.268 47.458 1.00 25.73 133 LYS B CA 1
ATOM 4203 C C . LYS B 1 133 ? 62.024 31.922 47.501 1.00 26.08 133 LYS B C 1
ATOM 4204 O O . LYS B 1 133 ? 62.163 33.102 47.179 1.00 26.90 133 LYS B O 1
ATOM 4210 N N . ASN B 1 134 ? 63.042 31.159 47.881 1.00 26.48 134 ASN B N 1
ATOM 4211 C CA . ASN B 1 134 ? 64.393 31.714 47.972 1.00 27.68 134 ASN B CA 1
ATOM 4212 C C . ASN B 1 134 ? 64.948 32.189 46.631 1.00 28.13 134 ASN B C 1
ATOM 4213 O O . ASN B 1 134 ? 65.861 33.007 46.592 1.00 28.66 134 ASN B O 1
ATOM 4218 N N . LEU B 1 135 ? 64.375 31.700 45.532 1.00 28.05 135 LEU B N 1
ATOM 4219 C CA . LEU B 1 135 ? 64.798 32.101 44.193 1.00 28.98 135 LEU B CA 1
ATOM 4220 C C . LEU B 1 135 ? 63.850 33.109 43.500 1.00 29.99 135 LEU B C 1
ATOM 4221 O O . LEU B 1 135 ? 64.096 33.499 42.361 1.00 30.13 135 LEU B O 1
ATOM 4226 N N . LYS B 1 136 ? 62.796 33.554 44.188 1.00 31.55 136 LYS B N 1
ATOM 4227 C CA . LYS B 1 136 ? 61.740 34.376 43.559 1.00 32.57 136 LYS B CA 1
ATOM 4228 C C . LYS B 1 136 ? 62.236 35.687 42.934 1.00 33.80 136 LYS B C 1
ATOM 4229 O O . LYS B 1 136 ? 61.720 36.105 41.897 1.00 34.36 136 LYS B O 1
ATOM 4235 N N . ASN B 1 137 ? 63.232 36.322 43.546 1.00 34.69 137 ASN B N 1
ATOM 4236 C CA . ASN B 1 137 ? 63.786 37.571 43.006 1.00 35.53 137 ASN B CA 1
ATOM 4237 C C . ASN B 1 137 ? 64.782 37.350 41.865 1.00 35.53 137 ASN B C 1
ATOM 4238 O O . ASN B 1 137 ? 65.161 38.313 41.192 1.00 36.17 137 ASN B O 1
ATOM 4243 N N . TYR B 1 138 ? 65.197 36.100 41.644 1.00 34.63 138 TYR B N 1
ATOM 4244 C CA . TYR B 1 138 ? 66.169 35.775 40.597 1.00 34.31 138 TYR B CA 1
ATOM 4245 C C . TYR B 1 138 ? 65.515 35.449 39.261 1.00 33.34 138 TYR B C 1
ATOM 4246 O O . TYR B 1 138 ? 66.089 35.714 38.208 1.00 33.40 138 TYR B O 1
ATOM 4255 N N . ILE B 1 139 ? 64.310 34.890 39.309 1.00 32.26 139 ILE B N 1
ATOM 4256 C CA . ILE B 1 139 ? 63.636 34.387 38.114 1.00 31.27 139 ILE B CA 1
ATOM 4257 C C . ILE B 1 139 ? 62.578 35.364 37.590 1.00 31.11 139 ILE B C 1
ATOM 4258 O O . ILE B 1 139 ? 61.722 35.835 38.343 1.00 31.09 139 ILE B O 1
ATOM 4263 N N . ASP B 1 140 ? 62.664 35.666 36.292 1.00 30.25 140 ASP B N 1
ATOM 4264 C CA . ASP B 1 140 ? 61.790 36.641 35.632 1.00 30.36 140 ASP B CA 1
ATOM 4265 C C . ASP B 1 140 ? 60.527 36.000 35.056 1.00 29.76 140 ASP B C 1
ATOM 4266 O O . ASP B 1 140 ? 59.458 36.627 35.031 1.00 30.13 140 ASP B O 1
ATOM 4271 N N . ASN B 1 141 ? 60.666 34.767 34.563 1.00 28.02 141 ASN B N 1
ATOM 4272 C CA . ASN B 1 141 ? 59.546 34.009 34.003 1.00 27.12 141 ASN B CA 1
ATOM 4273 C C . ASN B 1 141 ? 59.735 32.521 34.236 1.00 25.49 141 ASN B C 1
ATOM 4274 O O . ASN B 1 141 ? 60.847 32.011 34.110 1.00 24.98 141 ASN B O 1
ATOM 4279 N N . VAL B 1 142 ? 58.649 31.834 34.575 1.00 24.06 142 VAL B N 1
ATOM 4280 C CA . VAL B 1 142 ? 58.620 30.378 34.537 1.00 23.29 142 VAL B CA 1
ATOM 4281 C C . VAL B 1 142 ? 58.086 30.005 33.170 1.00 22.92 142 VAL B C 1
ATOM 4282 O O . VAL B 1 142 ? 56.963 30.379 32.813 1.00 23.54 142 VAL B O 1
ATOM 4286 N N . VAL B 1 143 ? 58.865 29.240 32.417 1.00 22.29 143 VAL B N 1
ATOM 4287 C CA . VAL B 1 143 ? 58.505 28.951 31.037 1.00 21.66 143 VAL B CA 1
ATOM 4288 C C . VAL B 1 143 ? 57.994 27.545 30.808 1.00 19.85 143 VAL B C 1
ATOM 4289 O O . VAL B 1 143 ? 57.315 27.312 29.813 1.00 20.37 143 VAL B O 1
ATOM 4293 N N . GLY B 1 144 ? 58.295 26.616 31.719 1.00 18.93 144 GLY B N 1
ATOM 4294 C CA . GLY B 1 144 ? 57.845 25.224 31.585 1.00 18.34 144 GLY B CA 1
ATOM 4295 C C . GLY B 1 144 ? 57.893 24.524 32.929 1.00 17.74 144 GLY B C 1
ATOM 4296 O O . GLY B 1 144 ? 58.674 24.908 33.790 1.00 17.46 144 GLY B O 1
ATOM 4297 N N . ILE B 1 145 ? 57.041 23.515 33.107 1.00 16.85 145 ILE B N 1
ATOM 4298 C CA . ILE B 1 145 ? 56.919 22.817 34.388 1.00 16.49 145 ILE B CA 1
ATOM 4299 C C . ILE B 1 145 ? 56.734 21.325 34.130 1.00 15.67 145 ILE B C 1
ATOM 4300 O O . ILE B 1 145 ? 55.914 20.937 33.293 1.00 16.05 145 ILE B O 1
ATOM 4305 N N . ILE B 1 146 ? 57.488 20.490 34.844 1.00 15.50 146 ILE B N 1
ATOM 4306 C CA . ILE B 1 146 ? 57.155 19.067 34.973 1.00 15.34 146 ILE B CA 1
ATOM 4307 C C . ILE B 1 146 ? 57.214 18.709 36.442 1.00 14.98 146 ILE B C 1
ATOM 4308 O O . ILE B 1 146 ? 58.259 18.832 37.066 1.00 15.14 146 ILE B O 1
ATOM 4313 N N . ASP B 1 147 ? 56.082 18.278 36.990 1.00 15.46 147 ASP B N 1
ATOM 4314 C CA . ASP B 1 147 ? 55.981 18.062 38.446 1.00 15.57 147 ASP B CA 1
ATOM 4315 C C . ASP B 1 147 ? 54.928 17.010 38.797 1.00 15.26 147 ASP B C 1
ATOM 4316 O O . ASP B 1 147 ? 54.095 16.628 37.962 1.00 15.28 147 ASP B O 1
ATOM 4321 N N . HIS B 1 148 ? 55.025 16.509 40.026 1.00 15.51 148 HIS B N 1
ATOM 4322 C CA . HIS B 1 148 ? 54.119 15.497 40.565 1.00 16.02 148 HIS B CA 1
ATOM 4323 C C . HIS B 1 148 ? 53.596 15.867 41.949 1.00 16.82 148 HIS B C 1
ATOM 4324 O O . HIS B 1 148 ? 53.235 14.982 42.716 1.00 18.00 148 HIS B O 1
ATOM 4331 N N . HIS B 1 149 ? 53.547 17.162 42.267 1.00 17.03 149 HIS B N 1
ATOM 4332 C CA . HIS B 1 149 ? 52.975 17.638 43.519 1.00 17.89 149 HIS B CA 1
ATOM 4333 C C . HIS B 1 149 ? 51.596 18.251 43.307 1.00 18.57 149 HIS B C 1
ATOM 4334 O O . HIS B 1 149 ? 51.160 18.460 42.170 1.00 19.25 149 HIS B O 1
ATOM 4341 N N . PHE B 1 150 ? 50.916 18.566 44.409 1.00 19.85 150 PHE B N 1
ATOM 4342 C CA . PHE B 1 150 ? 49.672 19.327 44.356 1.00 20.79 150 PHE B CA 1
ATOM 4343 C C . PHE B 1 150 ? 49.815 20.530 43.423 1.00 20.80 150 PHE B C 1
ATOM 4344 O O . PHE B 1 150 ? 50.765 21.300 43.531 1.00 20.11 150 PHE B O 1
ATOM 4352 N N . ASP B 1 151 ? 48.865 20.684 42.502 1.00 21.02 151 ASP B N 1
ATOM 4353 C CA . ASP B 1 151 ? 48.940 21.758 41.522 1.00 21.69 151 ASP B CA 1
ATOM 4354 C C . ASP B 1 151 ? 48.437 23.076 42.103 1.00 22.27 151 ASP B C 1
ATOM 4355 O O . ASP B 1 151 ? 47.247 23.224 42.411 1.00 22.88 151 ASP B O 1
ATOM 4360 N N . LEU B 1 152 ? 49.353 24.029 42.243 1.00 22.50 152 LEU B N 1
ATOM 4361 C CA . LEU B 1 152 ? 49.035 25.348 42.765 1.00 23.97 152 LEU B CA 1
ATOM 4362 C C . LEU B 1 152 ? 48.344 26.229 41.722 1.00 24.51 152 LEU B C 1
ATOM 4363 O O . LEU B 1 152 ? 47.928 27.342 42.048 1.00 24.97 152 LEU B O 1
ATOM 4368 N N . GLN B 1 153 ? 48.241 25.727 40.485 1.00 24.88 153 GLN B N 1
ATOM 4369 C CA . GLN B 1 153 ? 47.480 26.356 39.391 1.00 25.54 153 GLN B CA 1
ATOM 4370 C C . GLN B 1 153 ? 48.070 27.698 38.945 1.00 25.81 153 GLN B C 1
ATOM 4371 O O . GLN B 1 153 ? 47.338 28.619 38.546 1.00 26.92 153 GLN B O 1
ATOM 4377 N N . LYS B 1 154 ? 49.396 27.795 39.010 1.00 24.41 154 LYS B N 1
ATOM 4378 C CA . LYS B 1 154 ? 50.143 28.977 38.588 1.00 24.71 154 LYS B CA 1
ATOM 4379 C C . LYS B 1 154 ? 50.876 28.700 37.278 1.00 23.59 154 LYS B C 1
ATOM 4380 O O . LYS B 1 154 ? 51.041 27.553 36.878 1.00 22.51 154 LYS B O 1
ATOM 4386 N N . HIS B 1 155 ? 51.309 29.760 36.609 1.00 23.74 155 HIS B N 1
ATOM 4387 C CA . HIS B 1 155 ? 52.024 29.621 35.331 1.00 23.78 155 HIS B CA 1
ATOM 4388 C C . HIS B 1 155 ? 51.283 28.691 34.376 1.00 23.46 155 HIS B C 1
ATOM 4389 O O . HIS B 1 155 ? 51.837 27.727 33.847 1.00 22.22 155 HIS B O 1
ATOM 4396 N N . LEU B 1 156 ? 50.014 29.010 34.147 1.00 23.98 156 LEU B N 1
ATOM 4397 C CA . LEU B 1 156 ? 49.124 28.159 33.369 1.00 24.74 156 LEU B CA 1
ATOM 4398 C C . LEU B 1 156 ? 49.477 28.116 31.886 1.00 24.59 156 LEU B C 1
ATOM 4399 O O . LEU B 1 156 ? 49.075 27.189 31.188 1.00 25.45 156 LEU B O 1
ATOM 4404 N N . ASP B 1 157 ? 50.227 29.104 31.408 1.00 25.39 157 ASP B N 1
ATOM 4405 C CA . ASP B 1 157 ? 50.645 29.133 30.007 1.00 25.56 157 ASP B CA 1
ATOM 4406 C C . ASP B 1 157 ? 52.007 28.469 29.776 1.00 24.81 157 ASP B C 1
ATOM 4407 O O . ASP B 1 157 ? 52.500 28.457 28.645 1.00 25.08 157 ASP B O 1
ATOM 4412 N N . ALA B 1 158 ? 52.603 27.889 30.822 1.00 23.98 158 ALA B N 1
ATOM 4413 C CA . ALA B 1 158 ? 53.906 27.210 30.690 1.00 23.30 158 ALA B CA 1
ATOM 4414 C C . ALA B 1 158 ? 53.876 26.091 29.644 1.00 22.70 158 ALA B C 1
ATOM 4415 O O . ALA B 1 158 ? 52.859 25.434 29.448 1.00 22.11 158 ALA B O 1
ATOM 4417 N N . GLU B 1 159 ? 54.989 25.902 28.947 1.00 22.77 159 GLU B N 1
ATOM 4418 C CA . GLU B 1 159 ? 55.075 24.879 27.908 1.00 23.32 159 GLU B CA 1
ATOM 4419 C C . GLU B 1 159 ? 56.442 24.206 28.047 1.00 22.36 159 GLU B C 1
ATOM 4420 O O . GLU B 1 159 ? 57.458 24.866 27.903 1.00 22.77 159 GLU B O 1
ATOM 4426 N N . PRO B 1 160 ? 56.483 22.908 28.419 1.00 21.49 160 PRO B N 1
ATOM 4427 C CA . PRO B 1 160 ? 55.358 22.047 28.761 1.00 21.11 160 PRO B CA 1
ATOM 4428 C C . PRO B 1 160 ? 54.777 22.436 30.100 1.00 20.74 160 PRO B C 1
ATOM 4429 O O . PRO B 1 160 ? 55.377 23.223 30.820 1.00 19.26 160 PRO B O 1
ATOM 4433 N N . ARG B 1 161 ? 53.609 21.890 30.419 1.00 20.57 161 ARG B N 1
ATOM 4434 C CA . ARG B 1 161 ? 53.058 22.034 31.748 1.00 20.75 161 ARG B CA 1
ATOM 4435 C C . ARG B 1 161 ? 52.448 20.699 32.126 1.00 20.86 161 ARG B C 1
ATOM 4436 O O . ARG B 1 161 ? 51.283 20.411 31.840 1.00 22.05 161 ARG B O 1
ATOM 4444 N N . ILE B 1 162 ? 53.297 19.857 32.697 1.00 20.20 162 ILE B N 1
ATOM 4445 C CA . ILE B 1 162 ? 52.929 18.530 33.101 1.00 20.25 162 ILE B CA 1
ATOM 4446 C C . ILE B 1 162 ? 52.903 18.511 34.615 1.00 20.20 162 ILE B C 1
ATOM 4447 O O . ILE B 1 162 ? 53.953 18.597 35.253 1.00 19.35 162 ILE B O 1
ATOM 4452 N N . VAL B 1 163 ? 51.702 18.442 35.186 1.00 20.50 163 VAL B N 1
ATOM 4453 C CA . VAL B 1 163 ? 51.558 18.271 36.626 1.00 20.70 163 VAL B CA 1
ATOM 4454 C C . VAL B 1 163 ? 50.600 17.115 36.869 1.00 21.34 163 VAL B C 1
ATOM 4455 O O . VAL B 1 163 ? 49.383 17.248 36.682 1.00 21.47 163 VAL B O 1
ATOM 4459 N N . LYS B 1 164 ? 51.146 15.967 37.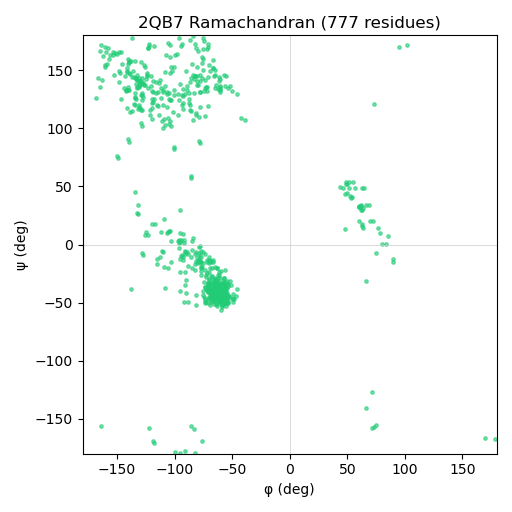262 1.00 20.88 164 LYS B N 1
ATOM 4460 C CA . LYS B 1 164 ? 50.335 14.766 37.397 1.00 22.15 164 LYS B CA 1
ATOM 4461 C C . LYS B 1 164 ? 50.962 13.738 38.329 1.00 20.63 164 LYS B C 1
ATOM 4462 O O . LYS B 1 164 ? 52.111 13.865 38.735 1.00 19.52 164 LYS B O 1
ATOM 4468 N N . VAL B 1 165 ? 50.177 12.727 38.664 1.00 21.10 165 VAL B N 1
ATOM 4469 C CA . VAL B 1 165 ? 50.594 11.735 39.635 1.00 20.42 165 VAL B CA 1
ATOM 4470 C C . VAL B 1 165 ? 51.795 10.933 39.110 1.00 19.25 165 VAL B C 1
ATOM 4471 O O . VAL B 1 165 ? 51.851 10.518 37.945 1.00 20.30 165 VAL B O 1
ATOM 4475 N N . SER B 1 166 ? 52.781 10.750 39.975 1.00 17.44 166 SER B N 1
ATOM 4476 C CA . SER B 1 166 ? 53.966 9.969 39.646 1.00 16.53 166 SER B CA 1
ATOM 4477 C C . SER B 1 166 ? 54.675 9.618 40.941 1.00 15.84 166 SER B C 1
ATOM 4478 O O . SER B 1 166 ? 54.737 10.436 41.857 1.00 15.27 166 SER B O 1
ATOM 4481 N N . GLY B 1 167 ? 55.215 8.406 41.037 1.00 14.79 167 GLY B N 1
ATOM 4482 C CA . GLY B 1 167 ? 56.060 8.062 42.173 1.00 15.16 167 GLY B CA 1
ATOM 4483 C C . GLY B 1 167 ? 57.232 9.026 42.262 1.00 14.35 167 GLY B C 1
ATOM 4484 O O . GLY B 1 167 ? 57.579 9.513 43.335 1.00 14.99 167 GLY B O 1
ATOM 4485 N N . SER B 1 168 ? 57.835 9.298 41.109 1.00 14.37 168 SER B N 1
ATOM 4486 C CA . SER B 1 168 ? 58.994 10.162 41.011 1.00 13.94 168 SER B CA 1
ATOM 4487 C C . SER B 1 168 ? 58.783 11.142 39.874 1.00 13.68 168 SER B C 1
ATOM 4488 O O . SER B 1 168 ? 58.316 10.767 38.800 1.00 13.41 168 SER B O 1
ATOM 4491 N N . CYS B 1 169 ? 59.151 12.394 40.094 1.00 13.88 169 CYS B N 1
ATOM 4492 C CA . CYS B 1 169 ? 59.086 13.373 39.018 1.00 14.13 169 CYS B CA 1
ATOM 4493 C C . CYS B 1 169 ? 60.020 12.957 37.881 1.00 13.83 169 CYS B C 1
ATOM 4494 O O . CYS B 1 169 ? 59.741 13.186 36.693 1.00 13.85 169 CYS B O 1
ATOM 4497 N N . SER B 1 170 ? 61.144 12.346 38.254 1.00 14.14 170 SER B N 1
ATOM 4498 C CA . SER B 1 170 ? 62.165 11.926 37.298 1.00 14.00 170 SER B CA 1
ATOM 4499 C C . SER B 1 170 ? 61.554 11.045 36.179 1.00 13.92 170 SER B C 1
ATOM 4500 O O . SER B 1 170 ? 61.947 11.140 35.016 1.00 14.27 170 SER B O 1
ATOM 4504 N N . SER B 1 171 ? 60.545 10.251 36.517 1.00 14.07 171 SER B N 1
ATOM 4505 C CA . SER B 1 171 ? 59.859 9.438 35.517 1.00 14.27 171 SER B CA 1
ATOM 4506 C C . SER B 1 171 ? 59.128 10.281 34.454 1.00 14.82 171 SER B C 1
ATOM 4507 O O . SER B 1 171 ? 59.170 9.978 33.250 1.00 15.19 171 SER B O 1
ATOM 4510 N N . LEU B 1 172 ? 58.453 11.333 34.901 1.00 13.81 172 LEU B N 1
ATOM 4511 C CA . LEU B 1 172 ? 57.754 12.258 33.998 1.00 14.44 172 LEU B CA 1
ATOM 4512 C C . LEU B 1 172 ? 58.735 12.998 33.091 1.00 14.76 172 LEU B C 1
ATOM 4513 O O . LEU B 1 172 ? 58.503 13.145 31.896 1.00 15.36 172 LEU B O 1
ATOM 4518 N N . VAL B 1 173 ? 59.823 13.488 33.678 1.00 14.66 173 VAL B N 1
ATOM 4519 C CA . VAL B 1 173 ? 60.854 14.189 32.917 1.00 14.77 173 VAL B CA 1
ATOM 4520 C C . VAL B 1 173 ? 61.459 13.266 31.869 1.00 15.10 173 VAL B C 1
ATOM 4521 O O . VAL B 1 173 ? 61.556 13.636 30.690 1.00 15.60 173 VAL B O 1
ATOM 4525 N N . PHE B 1 174 ? 61.833 12.065 32.296 1.00 14.97 174 PHE B N 1
ATOM 4526 C CA . PHE B 1 174 ? 62.411 11.060 31.408 1.00 15.23 174 PHE B CA 1
ATOM 4527 C C . PHE B 1 174 ? 61.486 10.712 30.261 1.00 15.05 174 PHE B C 1
ATOM 4528 O O . PHE B 1 174 ? 61.910 10.684 29.110 1.00 14.75 174 PHE B O 1
ATOM 4536 N N . ASN B 1 175 ? 60.230 10.402 30.570 1.00 14.57 175 ASN B N 1
ATOM 4537 C CA . ASN B 1 175 ? 59.294 9.998 29.519 1.00 15.20 175 ASN B CA 1
ATOM 4538 C C . ASN B 1 175 ? 59.074 11.126 28.505 1.00 15.49 175 ASN B C 1
ATOM 4539 O O . ASN B 1 175 ? 58.987 10.874 27.316 1.00 16.31 175 ASN B O 1
ATOM 4544 N N . TYR B 1 176 ? 58.973 12.359 28.984 1.00 15.52 176 TYR B N 1
ATOM 4545 C CA . TYR B 1 176 ? 58.819 13.516 28.100 1.00 15.89 176 TYR B CA 1
ATOM 4546 C C . TYR B 1 176 ? 59.980 13.578 27.113 1.00 15.96 176 TYR B C 1
ATOM 4547 O O . TYR B 1 176 ? 59.784 13.666 25.903 1.00 15.59 176 TYR B O 1
ATOM 4556 N N . TRP B 1 177 ? 61.200 13.493 27.620 1.00 15.99 177 TRP B N 1
ATOM 4557 C CA . TRP B 1 177 ? 62.379 13.603 26.751 1.00 16.54 177 TRP B CA 1
ATOM 4558 C C . TRP B 1 177 ? 62.646 12.362 25.894 1.00 17.30 177 TRP B C 1
ATOM 4559 O O . TRP B 1 177 ? 63.139 12.478 24.760 1.00 18.27 177 TRP B O 1
ATOM 4570 N N . TYR B 1 178 ? 62.310 11.182 26.414 1.00 16.85 178 TYR B N 1
ATOM 4571 C CA . TYR B 1 178 ? 62.463 9.948 25.657 1.00 17.62 178 TYR B CA 1
ATOM 4572 C C . TYR B 1 178 ? 61.655 10.047 24.375 1.00 18.73 178 TYR B C 1
ATOM 4573 O O . TYR B 1 178 ? 62.114 9.635 23.305 1.00 19.23 178 TYR B O 1
ATOM 4582 N N . GLU B 1 179 ? 60.452 10.601 24.472 1.00 18.69 179 GLU B N 1
ATOM 4583 C CA . GLU B 1 179 ? 59.606 10.729 23.286 1.00 20.04 179 GLU B CA 1
ATOM 4584 C C . GLU B 1 179 ? 60.139 11.783 22.318 1.00 19.37 179 GLU B C 1
ATOM 4585 O O . GLU B 1 179 ? 60.145 11.562 21.105 1.00 19.87 179 GLU B O 1
ATOM 4591 N N . LYS B 1 180 ? 60.616 12.908 22.850 1.00 18.95 180 LYS B N 1
ATOM 4592 C CA . LYS B 1 180 ? 61.210 13.952 21.998 1.00 19.96 180 LYS B CA 1
ATOM 4593 C C . LYS B 1 180 ? 62.463 13.463 21.262 1.00 19.69 180 LYS B C 1
ATOM 4594 O O . LYS B 1 180 ? 62.705 13.878 20.133 1.00 19.69 180 LYS B O 1
ATOM 4600 N N . LEU B 1 181 ? 63.243 12.594 21.906 1.00 18.89 181 LEU B N 1
ATOM 4601 C CA . LEU B 1 181 ? 64.515 12.107 21.379 1.00 19.54 181 LEU B CA 1
ATOM 4602 C C . LEU B 1 181 ? 64.344 10.777 20.662 1.00 20.00 181 LEU B C 1
ATOM 4603 O O . LEU B 1 181 ? 65.331 10.102 20.323 1.00 20.50 181 LEU B O 1
ATOM 4608 N N . GLN B 1 182 ? 63.089 10.400 20.451 1.00 20.72 182 GLN B N 1
ATOM 4609 C CA . GLN B 1 182 ? 62.743 9.176 19.726 1.00 22.04 182 GLN B CA 1
ATOM 4610 C C . GLN B 1 182 ? 63.446 7.945 20.315 1.00 21.97 182 GLN B C 1
ATOM 4611 O O . GLN B 1 182 ? 63.901 7.067 19.589 1.00 22.94 182 GLN B O 1
ATOM 4617 N N . GLY B 1 183 ? 63.514 7.888 21.646 1.00 21.78 183 GLY B N 1
ATOM 4618 C CA . GLY B 1 183 ? 64.084 6.752 22.357 1.00 22.17 183 GLY B CA 1
ATOM 4619 C C . GLY B 1 183 ? 65.590 6.591 22.286 1.00 22.90 183 GLY B C 1
ATOM 4620 O O . GLY B 1 183 ? 66.114 5.510 22.542 1.00 23.30 183 GLY B O 1
ATOM 4621 N N . ASP B 1 184 ? 66.289 7.666 21.954 1.00 23.44 184 ASP B N 1
ATOM 4622 C CA . ASP B 1 184 ? 67.751 7.640 21.765 1.00 24.07 184 ASP B CA 1
ATOM 4623 C C . ASP B 1 184 ? 68.454 6.802 22.842 1.00 24.25 184 ASP B C 1
ATOM 4624 O O . ASP B 1 184 ? 68.506 7.198 24.008 1.00 23.50 184 ASP B O 1
ATOM 4629 N N . ARG B 1 185 ? 68.974 5.639 22.451 1.00 25.30 185 ARG B N 1
ATOM 4630 C CA . ARG B 1 185 ? 69.571 4.677 23.390 1.00 26.05 185 ARG B CA 1
ATOM 4631 C C . ARG B 1 185 ? 70.801 5.192 24.150 1.00 25.59 185 ARG B C 1
ATOM 4632 O O . ARG B 1 185 ? 70.998 4.870 25.316 1.00 24.73 185 ARG B O 1
ATOM 4640 N N . GLU B 1 186 ? 71.629 5.988 23.483 1.00 25.85 186 GLU B N 1
ATOM 4641 C CA . GLU B 1 186 ? 72.821 6.547 24.109 1.00 26.10 186 GLU B CA 1
ATOM 4642 C C . GLU B 1 186 ? 72.463 7.480 25.257 1.00 25.03 186 GLU B C 1
ATOM 4643 O O . GLU B 1 186 ? 73.091 7.431 26.313 1.00 24.83 186 GLU B O 1
ATOM 4649 N N . VAL B 1 187 ? 71.454 8.321 25.045 1.00 24.31 187 VAL B N 1
ATOM 4650 C CA . VAL B 1 187 ? 70.979 9.234 26.090 1.00 23.71 187 VAL B CA 1
ATOM 4651 C C . VAL B 1 187 ? 70.473 8.424 27.271 1.00 23.18 187 VAL B C 1
ATOM 4652 O O . VAL B 1 187 ? 70.846 8.696 28.407 1.00 22.46 187 VAL B O 1
ATOM 4656 N N . VAL B 1 188 ? 69.639 7.424 26.997 1.00 22.87 188 VAL B N 1
ATOM 4657 C CA . VAL B 1 188 ? 69.110 6.567 28.068 1.00 22.81 188 VAL B CA 1
ATOM 4658 C C . VAL B 1 188 ? 70.241 5.928 28.864 1.00 22.84 188 VAL B C 1
ATOM 4659 O O . VAL B 1 188 ? 70.245 5.977 30.087 1.00 21.90 188 VAL B O 1
ATOM 4663 N N . MET B 1 189 ? 71.223 5.355 28.168 1.00 23.72 189 MET B N 1
ATOM 4664 C CA . MET B 1 189 ? 72.395 4.799 28.834 1.00 24.60 189 MET B CA 1
ATOM 4665 C C . MET B 1 189 ? 73.080 5.810 29.751 1.00 24.08 189 MET B C 1
ATOM 4666 O O . MET B 1 189 ? 73.444 5.483 30.877 1.00 24.42 189 MET B O 1
ATOM 4671 N N . ASN B 1 190 ? 73.241 7.036 29.261 1.00 23.58 190 ASN B N 1
ATOM 4672 C CA . ASN B 1 190 ? 73.976 8.083 29.975 1.00 23.62 190 ASN B CA 1
ATOM 4673 C C . ASN B 1 190 ? 73.268 8.669 31.187 1.00 22.96 190 ASN B C 1
ATOM 4674 O O . ASN B 1 190 ? 73.926 9.174 32.086 1.00 22.40 190 ASN B O 1
ATOM 4679 N N . ILE B 1 191 ? 71.938 8.626 31.193 1.00 23.03 191 ILE B N 1
ATOM 4680 C CA . ILE B 1 191 ? 71.176 9.170 32.315 1.00 23.17 191 ILE B CA 1
ATOM 4681 C C . ILE B 1 191 ? 70.630 8.084 33.243 1.00 23.34 191 ILE B C 1
ATOM 4682 O O . ILE B 1 191 ? 70.247 8.387 34.369 1.00 23.07 191 ILE B O 1
ATOM 4687 N N . ALA B 1 192 ? 70.622 6.830 32.792 1.00 23.94 192 ALA B N 1
ATOM 4688 C CA . ALA B 1 192 ? 69.920 5.754 33.530 1.00 24.54 192 ALA B CA 1
ATOM 4689 C C . ALA B 1 192 ? 70.242 5.690 35.030 1.00 24.90 192 ALA B C 1
ATOM 4690 O O . ALA B 1 192 ? 69.327 5.645 35.844 1.00 23.99 192 ALA B O 1
ATOM 4692 N N . PRO B 1 193 ? 71.532 5.693 35.412 1.00 25.67 193 PRO B N 1
ATOM 4693 C CA . PRO B 1 193 ? 71.848 5.622 36.845 1.00 25.84 193 PRO B CA 1
ATOM 4694 C C . PRO B 1 193 ? 71.254 6.766 37.672 1.00 25.61 193 PRO B C 1
ATOM 4695 O O . PRO B 1 193 ? 70.819 6.568 38.806 1.00 26.00 193 PRO B O 1
ATOM 4699 N N . LEU B 1 194 ? 71.224 7.954 37.086 1.00 25.28 194 LEU B N 1
ATOM 4700 C CA . LEU B 1 194 ? 70.662 9.124 37.719 1.00 24.45 194 LEU B CA 1
ATOM 4701 C C . LEU B 1 194 ? 69.141 8.999 37.847 1.00 23.36 194 LEU B C 1
ATOM 4702 O O . LEU B 1 194 ? 68.569 9.181 38.920 1.00 22.88 194 LEU B O 1
ATOM 4707 N N . LEU B 1 195 ? 68.497 8.699 36.728 1.00 22.59 195 LEU B N 1
ATOM 4708 C CA . LEU B 1 195 ? 67.056 8.508 36.688 1.00 22.27 195 LEU B CA 1
ATOM 4709 C C . LEU B 1 195 ? 66.626 7.402 37.635 1.00 21.15 195 LEU B C 1
ATOM 4710 O O . LEU B 1 195 ? 65.695 7.580 38.421 1.00 20.41 195 LEU B O 1
ATOM 4715 N N . MET B 1 196 ? 67.283 6.249 37.546 1.00 21.36 196 MET B N 1
ATOM 4716 C CA . MET B 1 196 ? 66.903 5.104 38.375 1.00 21.74 196 MET B CA 1
ATOM 4717 C C . MET B 1 196 ? 67.161 5.359 39.855 1.00 20.31 196 MET B C 1
ATOM 4718 O O . MET B 1 196 ? 66.450 4.838 40.717 1.00 19.38 196 MET B O 1
ATOM 4723 N N . GLY B 1 197 ? 68.165 6.171 40.163 1.00 18.93 197 GLY B N 1
ATOM 4724 C CA . GLY B 1 197 ? 68.396 6.551 41.547 1.00 18.53 197 GLY B CA 1
ATOM 4725 C C . GLY B 1 197 ? 67.151 7.201 42.119 1.00 17.17 197 GLY B C 1
ATOM 4726 O O . GLY B 1 197 ? 66.710 6.870 43.227 1.00 17.11 197 GLY B O 1
ATOM 4727 N N . ALA B 1 198 ? 66.597 8.143 41.365 1.00 16.16 198 ALA B N 1
ATOM 4728 C CA . ALA B 1 198 ? 65.399 8.871 41.781 1.00 15.90 198 ALA B CA 1
ATOM 4729 C C . ALA B 1 198 ? 64.172 7.977 41.801 1.00 15.81 198 ALA B C 1
ATOM 4730 O O . ALA B 1 198 ? 63.420 7.943 42.779 1.00 15.08 198 ALA B O 1
ATOM 4732 N N . ILE B 1 199 ? 63.954 7.239 40.720 1.00 15.58 199 ILE B N 1
ATOM 4733 C CA . ILE B 1 199 ? 62.758 6.408 40.670 1.00 15.59 199 ILE B CA 1
ATOM 4734 C C . ILE B 1 199 ? 62.775 5.359 41.791 1.00 15.76 199 ILE B C 1
ATOM 4735 O O . ILE B 1 199 ? 61.783 5.185 42.508 1.00 15.09 199 ILE B O 1
ATOM 4740 N N . LEU B 1 200 ? 63.900 4.661 41.937 1.00 15.74 200 LEU B N 1
ATOM 4741 C CA . LEU B 1 200 ? 63.988 3.581 42.920 1.00 16.27 200 LEU B CA 1
ATOM 4742 C C . LEU B 1 200 ? 63.901 4.080 44.358 1.00 16.26 200 LEU B C 1
ATOM 4743 O O . LEU B 1 200 ? 63.229 3.467 45.200 1.00 15.62 200 LEU B O 1
ATOM 4748 N N . ILE B 1 201 ? 64.530 5.209 44.656 1.00 16.28 201 ILE B N 1
ATOM 4749 C CA . ILE B 1 201 ? 64.468 5.733 46.022 1.00 17.46 201 ILE B CA 1
ATOM 4750 C C . ILE B 1 201 ? 63.040 6.219 46.332 1.00 16.55 201 ILE B C 1
ATOM 4751 O O . ILE B 1 201 ? 62.508 6.001 47.430 1.00 17.19 201 ILE B O 1
ATOM 4756 N N . ASP B 1 202 ? 62.397 6.848 45.349 1.00 15.82 202 ASP B N 1
ATOM 4757 C CA . ASP B 1 202 ? 61.065 7.404 45.547 1.00 15.47 202 ASP B CA 1
ATOM 4758 C C . ASP B 1 202 ? 59.986 6.348 45.678 1.00 15.74 202 ASP B C 1
ATOM 4759 O O . ASP B 1 202 ? 59.002 6.557 46.389 1.00 16.24 202 ASP B O 1
ATOM 4764 N N . THR B 1 203 ? 60.148 5.227 44.973 1.00 15.40 203 THR B N 1
ATOM 4765 C CA . THR B 1 203 ? 59.145 4.165 44.979 1.00 15.33 203 THR B CA 1
ATOM 4766 C C . THR B 1 203 ? 59.556 2.974 45.846 1.00 15.70 203 THR B C 1
ATOM 4767 O O . THR B 1 203 ? 58.952 1.913 45.777 1.00 15.91 203 THR B O 1
ATOM 4771 N N . SER B 1 204 ? 60.599 3.135 46.654 1.00 15.97 204 SER B N 1
ATOM 4772 C CA . SER B 1 204 ? 61.121 2.021 47.436 1.00 16.39 204 SER B CA 1
ATOM 4773 C C . SER B 1 204 ? 61.330 0.775 46.573 1.00 16.60 204 SER B C 1
ATOM 4774 O O . SER B 1 204 ? 60.847 -0.306 46.905 1.00 17.69 204 SER B O 1
ATOM 4777 N N . ASN B 1 205 ? 62.056 0.964 45.471 1.00 16.43 205 ASN B N 1
ATOM 4778 C CA . ASN B 1 205 ? 62.369 -0.096 44.522 1.00 16.26 205 ASN B CA 1
ATOM 4779 C C . ASN B 1 205 ? 61.118 -0.677 43.858 1.00 16.31 205 ASN B C 1
ATOM 4780 O O . ASN B 1 205 ? 60.935 -1.902 43.770 1.00 16.66 205 ASN B O 1
ATOM 4785 N N . MET B 1 206 ? 60.273 0.235 43.380 1.00 15.56 206 MET B N 1
ATOM 4786 C CA . MET B 1 206 ? 59.067 -0.078 42.602 1.00 15.80 206 MET B CA 1
ATOM 4787 C C . MET B 1 206 ? 58.051 -0.916 43.392 1.00 15.88 206 MET B C 1
ATOM 4788 O O . MET B 1 206 ? 57.287 -1.685 42.835 1.00 15.87 206 MET B O 1
ATOM 4793 N N . ARG B 1 207 ? 58.011 -0.665 44.690 1.00 16.00 207 ARG B N 1
ATOM 4794 C CA . ARG B 1 207 ? 57.124 -1.364 45.611 1.00 17.53 207 ARG B CA 1
ATOM 4795 C C . ARG B 1 207 ? 56.078 -0.459 46.256 1.00 17.12 207 ARG B C 1
ATOM 4796 O O . ARG B 1 207 ? 55.095 -0.961 46.809 1.00 17.43 207 ARG B O 1
ATOM 4804 N N . ARG B 1 208 ? 56.288 0.857 46.196 1.00 16.80 208 ARG B N 1
ATOM 4805 C CA . ARG B 1 208 ? 55.363 1.830 46.780 1.00 17.71 208 ARG B CA 1
ATOM 4806 C C . ARG B 1 208 ? 55.229 3.041 45.880 1.00 16.70 208 ARG B C 1
ATOM 4807 O O . ARG B 1 208 ? 56.175 3.389 45.180 1.00 15.32 208 ARG B O 1
ATOM 4815 N N . LYS B 1 209 ? 54.049 3.661 45.897 1.00 16.52 209 LYS B N 1
ATOM 4816 C CA . LYS B 1 209 ? 53.770 4.897 45.148 1.00 17.25 209 LYS B CA 1
ATOM 4817 C C . LYS B 1 209 ? 53.946 4.790 43.638 1.00 16.16 209 LYS B C 1
ATOM 4818 O O . LYS B 1 209 ? 54.070 5.802 42.950 1.00 15.66 209 LYS B O 1
ATOM 4824 N N . VAL B 1 210 ? 53.915 3.567 43.115 1.00 15.18 210 VAL B N 1
ATOM 4825 C CA . VAL B 1 210 ? 54.138 3.342 41.678 1.00 15.33 210 VAL B CA 1
ATOM 4826 C C . VAL B 1 210 ? 52.954 3.817 40.837 1.00 14.80 210 VAL B C 1
ATOM 4827 O O . VAL B 1 210 ? 51.794 3.522 41.137 1.00 15.76 210 VAL B O 1
ATOM 4831 N N . GLU B 1 211 ? 53.270 4.564 39.786 1.00 14.84 211 GLU B N 1
ATOM 4832 C CA . GLU B 1 211 ? 52.289 5.017 38.803 1.00 15.13 211 GLU B CA 1
ATOM 4833 C C . GLU B 1 211 ? 52.718 4.544 37.410 1.00 14.97 211 GLU B C 1
ATOM 4834 O O . GLU B 1 211 ? 53.836 4.076 37.219 1.00 14.87 211 GLU B O 1
ATOM 4840 N N . GLU B 1 212 ? 51.826 4.685 36.434 1.00 15.01 212 GLU B N 1
ATOM 4841 C CA . GLU B 1 212 ? 52.135 4.299 35.061 1.00 14.91 212 GLU B CA 1
ATOM 4842 C C . GLU B 1 212 ? 53.397 4.969 34.517 1.00 14.57 212 GLU B C 1
ATOM 4843 O O . GLU B 1 212 ? 54.154 4.361 33.763 1.00 15.33 212 GLU B O 1
ATOM 4849 N N . SER B 1 213 ? 53.614 6.233 34.876 1.00 14.25 213 SER B N 1
ATOM 4850 C CA . SER B 1 213 ? 54.833 6.945 34.463 1.00 14.16 213 SER B CA 1
ATOM 4851 C C . SER B 1 213 ? 56.099 6.195 34.891 1.00 13.27 213 SER B C 1
ATOM 4852 O O . SER B 1 213 ? 57.027 5.985 34.103 1.00 13.74 213 SER B O 1
ATOM 4855 N N . ASP B 1 214 ? 56.122 5.761 36.141 1.00 13.79 214 ASP B N 1
ATOM 4856 C CA . ASP B 1 214 ? 57.297 5.083 36.675 1.00 13.96 214 ASP B CA 1
ATOM 4857 C C . ASP B 1 214 ? 57.499 3.739 35.981 1.00 14.67 214 ASP B C 1
ATOM 4858 O O . ASP B 1 214 ? 58.616 3.348 35.665 1.00 15.19 214 ASP B O 1
ATOM 4863 N N . LYS B 1 215 ? 56.404 3.011 35.778 1.00 14.81 215 LYS B N 1
ATOM 4864 C CA . LYS B 1 215 ? 56.468 1.710 35.101 1.00 15.45 215 LYS B CA 1
ATOM 4865 C C . LYS B 1 215 ? 57.037 1.864 33.695 1.00 15.16 215 LYS B C 1
ATOM 4866 O O . LYS B 1 215 ? 57.817 1.036 33.244 1.00 15.55 215 LYS B O 1
ATOM 4872 N N . LEU B 1 216 ? 56.622 2.911 32.999 1.00 15.33 216 LEU B N 1
ATOM 4873 C CA . LEU B 1 216 ? 57.065 3.132 31.617 1.00 15.32 216 LEU B CA 1
ATOM 4874 C C . LEU B 1 216 ? 58.532 3.549 31.560 1.00 15.76 216 LEU B C 1
ATOM 4875 O O . LEU B 1 216 ? 59.278 3.088 30.715 1.00 16.20 216 LEU B O 1
ATOM 4880 N N . ALA B 1 217 ? 58.948 4.406 32.480 1.00 15.11 217 ALA B N 1
ATOM 4881 C CA . ALA B 1 217 ? 60.336 4.835 32.540 1.00 15.39 217 ALA B CA 1
ATOM 4882 C C . ALA B 1 217 ? 61.264 3.666 32.828 1.00 15.81 217 ALA B C 1
ATOM 4883 O O . ALA B 1 217 ? 62.306 3.523 32.196 1.00 16.72 217 ALA B O 1
ATOM 4885 N N . ILE B 1 218 ? 60.873 2.815 33.768 1.00 16.08 218 ILE B N 1
ATOM 4886 C CA . ILE B 1 218 ? 61.640 1.623 34.095 1.00 16.40 218 ILE B CA 1
ATOM 4887 C C . ILE B 1 218 ? 61.706 0.666 32.912 1.00 16.61 218 ILE B C 1
ATOM 4888 O O . ILE B 1 218 ? 62.793 0.198 32.568 1.00 17.36 218 ILE B O 1
ATOM 4893 N N . GLU B 1 219 ? 60.571 0.437 32.249 1.00 16.33 219 GLU B N 1
ATOM 4894 C CA . GLU B 1 219 ? 60.529 -0.455 31.080 1.00 17.05 219 GLU B CA 1
ATOM 4895 C C . GLU B 1 219 ? 61.493 0.012 29.987 1.00 17.60 219 GLU B C 1
ATOM 4896 O O . GLU B 1 219 ? 62.190 -0.791 29.361 1.00 17.66 219 GLU B O 1
ATOM 4902 N N . ARG B 1 220 ? 61.488 1.315 29.746 1.00 17.22 220 ARG B N 1
ATOM 4903 C CA . ARG B 1 220 ? 62.351 1.912 28.736 1.00 18.20 220 ARG B CA 1
ATOM 4904 C C . ARG B 1 220 ? 63.823 1.760 29.079 1.00 19.05 220 ARG B C 1
ATOM 4905 O O . ARG B 1 220 ? 64.643 1.516 28.191 1.00 20.22 220 ARG B O 1
ATOM 4913 N N . CYS B 1 221 ? 64.158 1.914 30.356 1.00 19.16 221 CYS B N 1
ATOM 4914 C CA . CYS B 1 221 ? 65.547 1.772 30.817 1.00 20.39 221 CYS B CA 1
ATOM 4915 C C . CYS B 1 221 ? 66.005 0.336 30.703 1.00 21.42 221 CYS B C 1
ATOM 4916 O O . CYS B 1 221 ? 67.110 0.054 30.228 1.00 21.97 221 CYS B O 1
ATOM 4919 N N . GLN B 1 222 ? 65.142 -0.577 31.136 1.00 20.83 222 GLN B N 1
ATOM 4920 C CA . GLN B 1 222 ? 65.432 -2.011 31.027 1.00 22.18 222 GLN B CA 1
ATOM 4921 C C . GLN B 1 222 ? 65.747 -2.430 29.598 1.00 23.55 222 GLN B C 1
ATOM 4922 O O . GLN B 1 222 ? 66.701 -3.183 29.361 1.00 24.65 222 GLN B O 1
ATOM 4928 N N . ALA B 1 223 ? 64.956 -1.937 28.648 1.00 23.98 223 ALA B N 1
ATOM 4929 C CA . ALA B 1 223 ? 65.126 -2.288 27.240 1.00 25.03 223 ALA B CA 1
ATOM 4930 C C . ALA B 1 223 ? 66.480 -1.833 26.709 1.00 25.96 223 ALA B C 1
ATOM 4931 O O . ALA B 1 223 ? 67.129 -2.552 25.959 1.00 26.40 223 ALA B O 1
ATOM 4933 N N . VAL B 1 224 ? 66.898 -0.634 27.094 1.00 25.91 224 VAL B N 1
ATOM 4934 C CA . VAL B 1 224 ? 68.184 -0.088 26.638 1.00 27.36 224 VAL B CA 1
ATOM 4935 C C . VAL B 1 224 ? 69.363 -0.773 27.320 1.00 28.73 224 VAL B C 1
ATOM 4936 O O . VAL B 1 224 ? 70.327 -1.168 26.650 1.00 29.81 224 VAL B O 1
ATOM 4940 N N . LEU B 1 225 ? 69.286 -0.916 28.642 1.00 29.66 225 LEU B N 1
ATOM 4941 C CA . LEU B 1 225 ? 70.386 -1.481 29.436 1.00 30.95 225 LEU B CA 1
ATOM 4942 C C . LEU B 1 225 ? 70.672 -2.940 29.096 1.00 32.51 225 LEU B C 1
ATOM 4943 O O . LEU B 1 225 ? 71.810 -3.393 29.224 1.00 33.25 225 LEU B O 1
ATOM 4948 N N . SER B 1 226 ? 69.641 -3.668 28.671 1.00 33.26 226 SER B N 1
ATOM 4949 C CA . SER B 1 226 ? 69.795 -5.045 28.207 1.00 34.47 226 SER B CA 1
ATOM 4950 C C . SER B 1 226 ? 70.417 -5.080 26.819 1.00 35.53 226 SER B C 1
ATOM 4951 O O . SER B 1 226 ? 71.301 -5.897 26.550 1.00 36.64 226 SER B O 1
ATOM 4954 N N . GLY B 1 227 ? 69.946 -4.194 25.941 1.00 35.86 227 GLY B N 1
ATOM 4955 C CA . GLY B 1 227 ? 70.320 -4.229 24.529 1.00 36.60 227 GLY B CA 1
ATOM 4956 C C . GLY B 1 227 ? 69.632 -5.402 23.852 1.00 37.55 227 GLY B C 1
ATOM 4957 O O . GLY B 1 227 ? 68.607 -5.886 24.330 1.00 38.07 227 GLY B O 1
ATOM 4958 N N . ALA B 1 228 ? 70.195 -5.866 22.741 1.00 38.46 228 ALA B N 1
ATOM 4959 C CA . ALA B 1 228 ? 69.665 -7.040 22.043 1.00 38.98 228 ALA B CA 1
ATOM 4960 C C . ALA B 1 228 ? 70.081 -8.317 22.770 1.00 39.68 228 ALA B C 1
ATOM 4961 O O . ALA B 1 228 ? 71.275 -8.593 22.894 1.00 40.60 228 ALA B O 1
ATOM 4963 N N . VAL B 1 229 ? 69.097 -9.085 23.249 1.00 39.39 229 VAL B N 1
ATOM 4964 C CA . VAL B 1 229 ? 69.357 -10.354 23.956 1.00 39.36 229 VAL B CA 1
ATOM 4965 C C . VAL B 1 229 ? 68.409 -11.516 23.582 1.00 39.49 229 VAL B C 1
ATOM 4966 O O . VAL B 1 229 ? 68.830 -12.667 23.515 1.00 40.49 229 VAL B O 1
ATOM 4970 N N . ASN B 1 230 ? 67.133 -11.215 23.367 1.00 38.46 230 ASN B N 1
ATOM 4971 C CA . ASN B 1 230 ? 66.076 -12.233 23.168 1.00 37.89 230 ASN B CA 1
ATOM 4972 C C . ASN B 1 230 ? 65.962 -13.435 24.146 1.00 36.87 230 ASN B C 1
ATOM 4973 O O . ASN B 1 230 ? 65.275 -14.409 23.848 1.00 37.96 230 ASN B O 1
ATOM 4978 N N . GLU B 1 231 ? 66.640 -13.366 25.286 1.00 34.44 231 GLU B N 1
ATOM 4979 C CA . GLU B 1 231 ? 66.147 -13.971 26.535 1.00 33.00 231 GLU B CA 1
ATOM 4980 C C . GLU B 1 231 ? 66.510 -12.950 27.601 1.00 30.17 231 GLU B C 1
ATOM 4981 O O . GLU B 1 231 ? 67.615 -12.414 27.588 1.00 29.33 231 GLU B O 1
ATOM 4987 N N . VAL B 1 232 ? 65.577 -12.674 28.506 1.00 27.44 232 VAL B N 1
ATOM 4988 C CA . VAL B 1 232 ? 65.783 -11.688 29.565 1.00 25.99 232 VAL B CA 1
ATOM 4989 C C . VAL B 1 232 ? 66.221 -12.413 30.840 1.00 24.95 232 VAL B C 1
ATOM 4990 O O . VAL B 1 232 ? 65.441 -13.146 31.441 1.00 24.38 232 VAL B O 1
ATOM 4994 N N . SER B 1 233 ? 67.468 -12.207 31.251 1.00 23.85 233 SER B N 1
ATOM 4995 C CA . SER B 1 233 ? 67.973 -12.810 32.478 1.00 23.73 233 SER B CA 1
ATOM 4996 C C . SER B 1 233 ? 67.536 -12.002 33.691 1.00 22.48 233 SER B C 1
ATOM 4997 O O . SER B 1 233 ? 67.050 -10.877 33.563 1.00 20.71 233 SER B O 1
ATOM 5000 N N . ALA B 1 234 ? 67.751 -12.590 34.862 1.00 22.62 234 ALA B N 1
ATOM 5001 C CA . ALA B 1 234 ? 67.467 -11.928 36.121 1.00 22.48 234 ALA B CA 1
ATOM 5002 C C . ALA B 1 234 ? 68.474 -10.826 36.465 1.00 22.05 234 ALA B C 1
ATOM 5003 O O . ALA B 1 234 ? 68.281 -10.114 37.448 1.00 22.07 234 ALA B O 1
ATOM 5005 N N . GLN B 1 235 ? 69.554 -10.703 35.692 1.00 23.00 235 GLN B N 1
ATOM 5006 C CA . GLN B 1 235 ? 70.673 -9.816 36.061 1.00 22.80 235 GLN B CA 1
ATOM 5007 C C . GLN B 1 235 ? 70.303 -8.349 36.211 1.00 21.91 235 GLN B C 1
ATOM 5008 O O . GLN B 1 235 ? 70.715 -7.697 37.175 1.00 21.69 235 GLN B O 1
ATOM 5014 N N . GLY B 1 236 ? 69.539 -7.824 35.257 1.00 21.16 236 GLY B N 1
ATOM 5015 C CA . GLY B 1 236 ? 69.145 -6.422 35.280 1.00 20.36 236 GLY B CA 1
ATOM 5016 C C . GLY B 1 236 ? 68.459 -6.037 36.576 1.00 19.81 236 GLY B C 1
ATOM 5017 O O . GLY B 1 236 ? 68.833 -5.053 37.224 1.00 19.59 236 GLY B O 1
ATOM 5018 N N . LEU B 1 237 ? 67.459 -6.820 36.977 1.00 19.61 237 LEU B N 1
ATOM 5019 C CA . LEU B 1 237 ? 66.748 -6.538 38.223 1.00 19.78 237 LEU B CA 1
ATOM 5020 C C . LEU B 1 237 ? 67.600 -6.775 39.460 1.00 20.19 237 LEU B C 1
ATOM 5021 O O . LEU B 1 237 ? 67.455 -6.063 40.445 1.00 19.92 237 LEU B O 1
ATOM 5026 N N . GLU B 1 238 ? 68.478 -7.774 39.414 1.00 20.78 238 GLU B N 1
ATOM 5027 C CA . GLU B 1 238 ? 69.428 -7.996 40.503 1.00 22.06 238 GLU B CA 1
ATOM 5028 C C . GLU B 1 238 ? 70.336 -6.779 40.677 1.00 21.62 238 GLU B C 1
ATOM 5029 O O . GLU B 1 238 ? 70.558 -6.326 41.801 1.00 22.07 238 GLU B O 1
ATOM 5035 N N . ASP B 1 239 ? 70.815 -6.227 39.568 1.00 21.75 239 ASP B N 1
ATOM 5036 C CA . ASP B 1 239 ? 71.632 -5.006 39.591 1.00 21.54 239 ASP B CA 1
ATOM 5037 C C . ASP B 1 239 ? 70.861 -3.831 40.190 1.00 20.97 239 ASP B C 1
ATOM 5038 O O . ASP B 1 239 ? 71.391 -3.104 41.028 1.00 20.72 239 ASP B O 1
ATOM 5043 N N . SER B 1 240 ? 69.608 -3.654 39.772 1.00 20.62 240 SER B N 1
ATOM 5044 C CA . SER B 1 240 ? 68.770 -2.576 40.319 1.00 20.26 240 SER B CA 1
ATOM 5045 C C . SER B 1 240 ? 68.554 -2.722 41.815 1.00 20.29 240 SER B C 1
ATOM 5046 O O . SER B 1 240 ? 68.575 -1.735 42.554 1.00 20.15 240 SER B O 1
ATOM 5049 N N . SER B 1 241 ? 68.302 -3.948 42.254 1.00 21.00 241 SER B N 1
ATOM 5050 C CA . SER B 1 241 ? 68.077 -4.228 43.667 1.00 21.44 241 SER B CA 1
ATOM 5051 C C . SER B 1 241 ? 69.318 -3.926 44.493 1.00 21.75 241 SER B C 1
ATOM 5052 O O . SER B 1 241 ? 69.210 -3.383 45.594 1.00 21.76 241 SER B O 1
ATOM 5056 N N . GLU B 1 242 ? 70.494 -4.292 43.986 1.00 22.17 242 GLU B N 1
ATOM 5057 C CA . GLU B 1 242 ? 71.739 -4.007 44.706 1.00 22.84 242 GLU B CA 1
ATOM 5058 C C . GLU B 1 242 ? 72.001 -2.494 44.749 1.00 21.74 242 GLU B C 1
ATOM 5059 O O . GLU B 1 242 ? 72.425 -1.960 45.770 1.00 21.56 242 GLU B O 1
ATOM 5065 N N . PHE B 1 243 ? 71.752 -1.820 43.633 1.00 20.89 243 PHE B N 1
ATOM 5066 C CA . PHE B 1 243 ? 71.856 -0.361 43.538 1.00 20.30 243 PHE B CA 1
ATOM 5067 C C . PHE B 1 243 ? 70.906 0.299 44.552 1.00 20.10 243 PHE B C 1
ATOM 5068 O O . PHE B 1 243 ? 71.304 1.190 45.297 1.00 18.91 243 PHE B O 1
ATOM 5076 N N . TYR B 1 244 ? 69.663 -0.173 44.595 1.00 18.68 244 TYR B N 1
ATOM 5077 C CA . TYR B 1 244 ? 68.689 0.372 45.536 1.00 19.01 244 TYR B CA 1
ATOM 5078 C C . TYR B 1 244 ? 69.152 0.190 46.979 1.00 19.42 244 TYR B C 1
ATOM 5079 O O . TYR B 1 244 ? 69.095 1.124 47.780 1.00 19.16 244 TYR B O 1
ATOM 5088 N N . LYS B 1 245 ? 69.621 -1.001 47.316 1.00 20.73 245 LYS B N 1
ATOM 5089 C CA . LYS B 1 245 ? 70.130 -1.248 48.664 1.00 22.22 245 LYS B CA 1
ATOM 5090 C C . LYS B 1 245 ? 71.233 -0.269 49.055 1.00 22.35 245 LYS B C 1
ATOM 5091 O O . LYS B 1 245 ? 71.249 0.216 50.190 1.00 22.48 245 LYS B O 1
ATOM 5097 N N . GLU B 1 246 ? 72.134 0.030 48.124 1.00 22.82 246 GLU B N 1
ATOM 5098 C CA . GLU B 1 246 ? 73.232 0.976 48.384 1.00 23.26 246 GLU B CA 1
ATOM 5099 C C . GLU B 1 246 ? 72.710 2.387 48.618 1.00 22.62 246 GLU B C 1
ATOM 5100 O O . GLU B 1 246 ? 73.098 3.039 49.594 1.00 23.35 246 GLU B O 1
ATOM 5106 N N . ILE B 1 247 ? 71.833 2.864 47.736 1.00 21.32 247 ILE B N 1
ATOM 5107 C CA . ILE B 1 247 ? 71.312 4.231 47.869 1.00 20.82 247 ILE B CA 1
ATOM 5108 C C . ILE B 1 247 ? 70.408 4.387 49.093 1.00 19.85 247 ILE B C 1
ATOM 5109 O O . ILE B 1 247 ? 70.458 5.416 49.757 1.00 19.20 247 ILE B O 1
ATOM 5114 N N . LYS B 1 248 ? 69.624 3.361 49.412 1.00 19.79 248 LYS B N 1
ATOM 5115 C CA . LYS B 1 248 ? 68.732 3.424 50.561 1.00 19.61 248 LYS B CA 1
ATOM 5116 C C . LYS B 1 248 ? 69.518 3.449 51.883 1.00 19.77 248 LYS B C 1
ATOM 5117 O O . LYS B 1 248 ? 69.198 4.229 52.785 1.00 19.15 248 LYS B O 1
ATOM 5123 N N . SER B 1 249 ? 70.547 2.609 51.980 1.00 20.21 249 SER B N 1
ATOM 5124 C CA . SER B 1 249 ? 71.426 2.606 53.153 1.00 21.33 249 SER B CA 1
ATOM 5125 C C . SER B 1 249 ? 72.016 3.996 53.387 1.00 20.77 249 SER B C 1
ATOM 5126 O O . SER B 1 249 ? 72.087 4.489 54.521 1.00 20.09 249 SER B O 1
ATOM 5129 N N . ARG B 1 250 ? 72.415 4.640 52.305 1.00 20.15 250 ARG B N 1
ATOM 5130 C CA . ARG B 1 250 ? 73.052 5.949 52.396 1.00 20.51 250 ARG B CA 1
ATOM 5131 C C . ARG B 1 250 ? 72.053 7.070 52.729 1.00 19.76 250 ARG B C 1
ATOM 5132 O O . ARG B 1 250 ? 72.377 7.997 53.479 1.00 19.49 250 ARG B O 1
ATOM 5140 N N . LYS B 1 251 ? 70.837 6.984 52.200 1.00 18.82 251 LYS B N 1
ATOM 5141 C CA . LYS B 1 251 ? 69.803 7.952 52.567 1.00 18.48 251 LYS B CA 1
ATOM 5142 C C . LYS B 1 251 ? 69.470 7.792 54.055 1.00 18.66 251 LYS B C 1
ATOM 5143 O O . LYS B 1 251 ? 69.196 8.772 54.742 1.00 19.50 251 LYS B O 1
ATOM 5149 N N . ASN B 1 252 ? 69.504 6.554 54.541 1.00 18.60 252 ASN B N 1
ATOM 5150 C CA . ASN B 1 252 ? 69.200 6.248 55.942 1.00 19.52 252 ASN B CA 1
ATOM 5151 C C . ASN B 1 252 ? 70.345 6.543 56.914 1.00 20.26 252 ASN B C 1
ATOM 5152 O O . ASN B 1 252 ? 70.193 6.344 58.127 1.00 20.90 252 ASN B O 1
ATOM 5157 N N . ASP B 1 253 ? 71.486 6.992 56.390 1.00 20.53 253 ASP B N 1
ATOM 5158 C CA . ASP B 1 253 ? 72.684 7.222 57.200 1.00 20.80 253 ASP B CA 1
ATOM 5159 C C . ASP B 1 253 ? 72.940 8.702 57.475 1.00 20.77 253 ASP B C 1
ATOM 5160 O O . ASP B 1 253 ? 73.415 9.430 56.605 1.00 19.99 253 ASP B O 1
ATOM 5165 N N . ILE B 1 254 ? 72.681 9.125 58.711 1.00 20.89 254 ILE B N 1
ATOM 5166 C CA . ILE B 1 254 ? 72.956 10.499 59.134 1.00 21.82 254 ILE B CA 1
ATOM 5167 C C . ILE B 1 254 ? 73.956 10.540 60.298 1.00 22.58 254 ILE B C 1
ATOM 5168 O O . ILE B 1 254 ? 74.080 11.554 60.993 1.00 22.66 254 ILE B O 1
ATOM 5173 N N . LYS B 1 255 ? 74.674 9.437 60.489 1.00 23.22 255 LYS B N 1
ATOM 5174 C CA . LYS B 1 255 ? 75.766 9.405 61.465 1.00 24.66 255 LYS B CA 1
ATOM 5175 C C . LYS B 1 255 ? 76.827 10.435 61.084 1.00 24.95 255 LYS B C 1
ATOM 5176 O O . LYS B 1 255 ? 77.118 10.620 59.913 1.00 24.05 255 LYS B O 1
ATOM 5187 N N . GLY B 1 256 ? 77.417 11.103 62.072 1.00 26.22 256 GLY B N 1
ATOM 5188 C CA . GLY B 1 256 ? 78.505 12.043 61.803 1.00 27.64 256 GLY B CA 1
ATOM 5189 C C . GLY B 1 256 ? 78.093 13.409 61.275 1.00 28.32 256 GLY B C 1
ATOM 5190 O O . GLY B 1 256 ? 78.957 14.196 60.831 1.00 29.59 256 GLY B O 1
ATOM 5191 N N . PHE B 1 257 ? 76.788 13.691 61.297 1.00 24.98 257 PHE B N 1
ATOM 5192 C CA . PHE B 1 257 ? 76.259 15.009 60.962 1.00 24.78 257 PHE B CA 1
ATOM 5193 C C . PHE B 1 257 ? 75.886 15.749 62.238 1.00 25.80 257 PHE B C 1
ATOM 5194 O O . PHE B 1 257 ? 75.530 15.126 63.235 1.00 27.15 257 PHE B O 1
ATOM 5202 N N . SER B 1 258 ? 75.919 17.076 62.193 1.00 25.80 258 SER B N 1
ATOM 5203 C CA . SER B 1 258 ? 75.434 17.901 63.296 1.00 26.12 258 SER B CA 1
ATOM 5204 C C . SER B 1 258 ? 73.911 17.933 63.327 1.00 25.11 258 SER B C 1
ATOM 5205 O O . SER B 1 258 ? 73.255 17.526 62.370 1.00 23.77 258 SER B O 1
ATOM 5208 N N . VAL B 1 259 ? 73.340 18.446 64.411 1.00 25.62 259 VAL B N 1
ATOM 5209 C CA . VAL B 1 259 ? 71.891 18.616 64.489 1.00 25.37 259 VAL B CA 1
ATOM 5210 C C . VAL B 1 259 ? 71.431 19.552 63.378 1.00 24.68 259 VAL B C 1
ATOM 5211 O O . VAL B 1 259 ? 70.469 19.264 62.683 1.00 24.26 259 VAL B O 1
ATOM 5215 N N . SER B 1 260 ? 72.144 20.658 63.197 1.00 25.92 260 SER B N 1
ATOM 5216 C CA . SER B 1 260 ? 71.814 21.626 62.150 1.00 25.81 260 SER B CA 1
ATOM 5217 C C . SER B 1 260 ? 71.813 20.954 60.783 1.00 24.78 260 SER B C 1
ATOM 5218 O O . SER B 1 260 ? 70.904 21.173 59.984 1.00 24.27 260 SER B O 1
ATOM 5221 N N . ASP B 1 261 ? 72.831 20.136 60.528 1.00 24.64 261 ASP B N 1
ATOM 5222 C CA . ASP B 1 261 ? 72.928 19.360 59.292 1.00 23.96 261 ASP B CA 1
ATOM 5223 C C . ASP B 1 261 ? 71.689 18.497 59.081 1.00 22.67 261 ASP B C 1
ATOM 5224 O O . ASP B 1 261 ? 71.123 18.467 57.984 1.00 22.10 261 ASP B O 1
ATOM 5229 N N . ILE B 1 262 ? 71.276 17.788 60.128 1.00 21.95 262 ILE B N 1
ATOM 5230 C CA . ILE B 1 262 ? 70.124 16.885 60.045 1.00 21.72 262 ILE B CA 1
ATOM 5231 C C . ILE B 1 262 ? 68.826 17.662 59.760 1.00 20.87 262 ILE B C 1
ATOM 5232 O O . ILE B 1 262 ? 67.986 17.235 58.948 1.00 20.54 262 ILE B O 1
ATOM 5237 N N . LEU B 1 263 ? 68.669 18.803 60.425 1.00 20.87 263 LEU B N 1
ATOM 5238 C CA . LEU B 1 263 ? 67.470 19.627 60.272 1.00 20.84 263 LEU B CA 1
ATOM 5239 C C . LEU B 1 263 ? 67.389 20.303 58.901 1.00 20.50 263 LEU B C 1
ATOM 5240 O O . LEU B 1 263 ? 66.293 20.569 58.409 1.00 20.67 263 LEU B O 1
ATOM 5245 N N . LYS B 1 264 ? 68.532 20.598 58.290 1.00 20.87 264 LYS B N 1
ATOM 5246 C CA . LYS B 1 264 ? 68.511 21.311 57.011 1.00 21.31 264 LYS B CA 1
ATOM 5247 C C . LYS B 1 264 ? 68.586 20.427 55.772 1.00 20.75 264 LYS B C 1
ATOM 5248 O O . LYS B 1 264 ? 68.351 20.925 54.664 1.00 20.65 264 LYS B O 1
ATOM 5254 N N . LYS B 1 265 ? 68.911 19.141 55.919 1.00 19.70 265 LYS B N 1
ATOM 5255 C CA . LYS B 1 265 ? 69.213 18.312 54.731 1.00 19.65 265 LYS B CA 1
ATOM 5256 C C . LYS B 1 265 ? 68.015 17.807 53.928 1.00 18.60 265 LYS B C 1
ATOM 5257 O O . LYS B 1 265 ? 68.202 17.302 52.821 1.00 19.26 265 LYS B O 1
ATOM 5263 N N . ASP B 1 266 ? 66.818 17.888 54.498 1.00 18.15 266 ASP B N 1
ATOM 5264 C CA . ASP B 1 266 ? 65.585 17.597 53.764 1.00 18.09 266 ASP B CA 1
ATOM 5265 C C . ASP B 1 266 ? 64.493 18.455 54.373 1.00 17.77 266 ASP B C 1
ATOM 5266 O O . ASP B 1 266 ? 63.645 17.985 55.134 1.00 17.67 266 ASP B O 1
ATOM 5271 N N . TYR B 1 267 ? 64.545 19.734 54.021 1.00 18.26 267 TYR B N 1
ATOM 5272 C CA . TYR B 1 267 ? 63.833 20.778 54.729 1.00 18.20 267 TYR B CA 1
ATOM 5273 C C . TYR B 1 267 ? 63.012 21.611 53.767 1.00 18.09 267 TYR B C 1
ATOM 5274 O O . TYR B 1 267 ? 63.481 21.952 52.675 1.00 18.17 267 TYR B O 1
ATOM 5283 N N . LYS B 1 268 ? 61.807 21.966 54.192 1.00 18.16 268 LYS B N 1
ATOM 5284 C CA . LYS B 1 268 ? 60.968 22.867 53.413 1.00 19.05 268 LYS B CA 1
ATOM 5285 C C . LYS B 1 268 ? 60.358 23.905 54.336 1.00 19.38 268 LYS B C 1
ATOM 5286 O O . LYS B 1 268 ? 60.033 23.602 55.473 1.00 19.63 268 LYS B O 1
ATOM 5292 N N . GLN B 1 269 ? 60.229 25.126 53.828 1.00 20.35 269 GLN B N 1
ATOM 5293 C CA . GLN B 1 269 ? 59.727 26.255 54.598 1.00 21.49 269 GLN B CA 1
ATOM 5294 C C . GLN B 1 269 ? 58.520 26.882 53.896 1.00 22.41 269 GLN B C 1
ATOM 5295 O O . GLN B 1 269 ? 58.436 26.919 52.660 1.00 22.07 269 GLN B O 1
ATOM 5301 N N . PHE B 1 270 ? 57.576 27.358 54.702 1.00 23.40 270 PHE B N 1
ATOM 5302 C CA . PHE B 1 270 ? 56.317 27.911 54.214 1.00 25.01 270 PHE B CA 1
ATOM 5303 C C . PHE B 1 270 ? 55.958 29.148 55.028 1.00 26.36 270 PHE B C 1
ATOM 5304 O O . PHE B 1 270 ? 56.431 29.329 56.156 1.00 26.51 270 PHE B O 1
ATOM 5312 N N . ASN B 1 271 ? 55.144 30.014 54.447 1.00 28.17 271 ASN B N 1
ATOM 5313 C CA . ASN B 1 271 ? 54.524 31.092 55.206 1.00 29.58 271 ASN B CA 1
ATOM 5314 C C . ASN B 1 271 ? 53.017 30.957 55.077 1.00 30.44 271 ASN B C 1
ATOM 5315 O O . ASN B 1 271 ? 52.483 31.050 53.978 1.00 30.99 271 ASN B O 1
ATOM 5320 N N . PHE B 1 272 ? 52.338 30.699 56.192 1.00 31.00 272 PHE B N 1
ATOM 5321 C CA . PHE B 1 272 ? 50.880 30.588 56.193 1.00 31.72 272 PHE B CA 1
ATOM 5322 C C . PHE B 1 272 ? 50.264 31.971 56.384 1.00 33.72 272 PHE B C 1
ATOM 5323 O O . PHE B 1 272 ? 50.585 32.661 57.345 1.00 34.15 272 PHE B O 1
ATOM 5331 N N . GLN B 1 273 ? 49.381 32.369 55.473 1.00 35.29 273 GLN B N 1
ATOM 5332 C CA . GLN B 1 273 ? 48.740 33.685 55.551 1.00 37.26 273 GLN B CA 1
ATOM 5333 C C . GLN B 1 273 ? 47.527 33.770 54.630 1.00 38.82 273 GLN B C 1
ATOM 5334 O O . GLN B 1 273 ? 47.666 34.038 53.433 1.00 40.55 273 GLN B O 1
ATOM 5336 N N . GLY B 1 279 ? 50.782 36.375 59.454 1.00 39.31 279 GLY B N 1
ATOM 5337 C CA . GLY B 1 279 ? 51.525 35.295 58.798 1.00 37.41 279 GLY B CA 1
ATOM 5338 C C . GLY B 1 279 ? 52.272 34.392 59.768 1.00 36.32 279 GLY B C 1
ATOM 5339 O O . GLY B 1 279 ? 52.720 34.841 60.824 1.00 37.79 279 GLY B O 1
ATOM 5340 N N . LEU B 1 280 ? 52.398 33.115 59.421 1.00 34.40 280 LEU B N 1
ATOM 5341 C CA . LEU B 1 280 ? 53.187 32.176 60.217 1.00 32.79 280 LEU B CA 1
ATOM 5342 C C . LEU B 1 280 ? 54.308 31.616 59.363 1.00 31.51 280 LEU B C 1
ATOM 5343 O O . LEU B 1 280 ? 54.059 31.016 58.324 1.00 30.72 280 LEU B O 1
ATOM 5348 N N . GLU B 1 281 ? 55.539 31.820 59.813 1.00 30.96 281 GLU B N 1
ATOM 5349 C CA . GLU B 1 281 ? 56.708 31.304 59.125 1.00 29.54 281 GLU B CA 1
ATOM 5350 C C . GLU B 1 281 ? 57.014 29.955 59.761 1.00 27.78 281 GLU B C 1
ATOM 5351 O O . GLU B 1 281 ? 57.310 29.874 60.950 1.00 27.19 281 GLU B O 1
ATOM 5357 N N . ILE B 1 282 ? 56.913 28.887 58.975 1.00 25.95 282 ILE B N 1
ATOM 5358 C CA . ILE B 1 282 ? 57.034 27.541 59.518 1.00 24.85 282 ILE B CA 1
ATOM 5359 C C . ILE B 1 282 ? 57.970 26.702 58.669 1.00 23.58 282 ILE B C 1
ATOM 5360 O O . ILE B 1 282 ? 57.894 26.724 57.441 1.00 23.31 282 ILE B O 1
ATOM 5365 N N . GLY B 1 283 ? 58.850 25.965 59.345 1.00 22.54 283 GLY B N 1
ATOM 5366 C CA . GLY B 1 283 ? 59.814 25.097 58.680 1.00 21.93 283 GLY B CA 1
ATOM 5367 C C . GLY B 1 283 ? 59.591 23.675 59.135 1.00 21.19 283 GLY B C 1
ATOM 5368 O O . GLY B 1 283 ? 59.245 23.439 60.293 1.00 20.74 283 GLY B O 1
ATOM 5369 N N . LEU B 1 284 ? 59.798 22.726 58.226 1.00 20.46 284 LEU B N 1
ATOM 5370 C CA . LEU B 1 284 ? 59.582 21.315 58.516 1.00 20.10 284 LEU B CA 1
ATOM 5371 C C . LEU B 1 284 ? 60.748 20.490 57.992 1.00 19.55 284 LEU B C 1
ATOM 5372 O O . LEU B 1 284 ? 61.045 20.515 56.791 1.00 19.96 284 LEU B O 1
ATOM 5377 N N . SER B 1 285 ? 61.410 19.784 58.912 1.00 20.00 285 SER B N 1
ATOM 5378 C CA . SER B 1 285 ? 62.557 18.936 58.607 1.00 19.90 285 SER B CA 1
ATOM 5379 C C . SER B 1 285 ? 62.117 17.477 58.602 1.00 20.28 285 SER B C 1
ATOM 5380 O O . SER B 1 285 ? 61.548 17.005 59.593 1.00 20.71 285 SER B O 1
ATOM 5383 N N . SER B 1 286 ? 62.364 16.770 57.501 1.00 19.98 286 SER B N 1
ATOM 5384 C CA . SER B 1 286 ? 62.091 15.332 57.412 1.00 20.21 286 SER B CA 1
ATOM 5385 C C . SER B 1 286 ? 63.372 14.563 57.775 1.00 20.51 286 SER B C 1
ATOM 5386 O O . SER B 1 286 ? 64.447 14.847 57.247 1.00 21.38 286 SER B O 1
ATOM 5389 N N . ILE B 1 287 ? 63.251 13.616 58.698 1.00 20.20 287 ILE B N 1
ATOM 5390 C CA . ILE B 1 287 ? 64.408 12.917 59.264 1.00 20.43 287 ILE B CA 1
ATOM 5391 C C . ILE B 1 287 ? 64.161 11.400 59.223 1.00 20.32 287 ILE B C 1
ATOM 5392 O O . ILE B 1 287 ? 63.034 10.944 59.401 1.00 20.44 287 ILE B O 1
ATOM 5397 N N . VAL B 1 288 ? 65.220 10.638 58.963 1.00 20.26 288 VAL B N 1
ATOM 5398 C CA . VAL B 1 288 ? 65.139 9.178 58.782 1.00 20.95 288 VAL B CA 1
ATOM 5399 C C . VAL B 1 288 ? 65.438 8.326 60.032 1.00 21.29 288 VAL B C 1
ATOM 5400 O O . VAL B 1 288 ? 65.470 7.088 59.943 1.00 21.43 288 VAL B O 1
ATOM 5404 N N . LYS B 1 289 ? 65.695 8.972 61.164 1.00 21.81 289 LYS B N 1
ATOM 5405 C CA . LYS B 1 289 ? 65.898 8.268 62.437 1.00 22.23 289 LYS B CA 1
ATOM 5406 C C . LYS B 1 289 ? 64.951 8.814 63.505 1.00 22.06 289 LYS B C 1
ATOM 5407 O O . LYS B 1 289 ? 64.538 9.980 63.450 1.00 21.07 289 LYS B O 1
ATOM 5413 N N . ARG B 1 290 ? 64.627 7.961 64.475 1.00 22.93 290 ARG B N 1
ATOM 5414 C CA . ARG B 1 290 ? 63.680 8.308 65.526 1.00 23.37 290 ARG B CA 1
ATOM 5415 C C . ARG B 1 290 ? 64.311 9.220 66.559 1.00 23.63 290 ARG B C 1
ATOM 5416 O O . ARG B 1 290 ? 65.541 9.294 66.682 1.00 23.48 290 ARG B O 1
ATOM 5424 N N . MET B 1 291 ? 63.457 9.891 67.322 1.00 24.06 291 MET B N 1
ATOM 5425 C CA . MET B 1 291 ? 63.906 10.909 68.275 1.00 24.62 291 MET B CA 1
ATOM 5426 C C . MET B 1 291 ? 64.886 10.364 69.310 1.00 25.61 291 MET B C 1
ATOM 5427 O O . MET B 1 291 ? 65.868 11.030 69.639 1.00 25.87 291 MET B O 1
ATOM 5432 N N . SER B 1 292 ? 64.648 9.149 69.795 1.00 26.76 292 SER B N 1
ATOM 5433 C CA . SER B 1 292 ? 65.509 8.555 70.822 1.00 27.87 292 SER B CA 1
ATOM 5434 C C . SER B 1 292 ? 66.926 8.321 70.292 1.00 27.90 292 SER B C 1
ATOM 5435 O O . SER B 1 292 ? 67.895 8.435 71.044 1.00 28.88 292 SER B O 1
ATOM 5438 N N . TRP B 1 293 ? 67.039 8.013 68.997 1.00 27.02 293 TRP B N 1
ATOM 5439 C CA . TRP B 1 293 ? 68.342 7.878 68.339 1.00 26.86 293 TRP B CA 1
ATOM 5440 C C . TRP B 1 293 ? 69.047 9.230 68.271 1.00 26.41 293 TRP B C 1
ATOM 5441 O O . TRP B 1 293 ? 70.230 9.342 68.584 1.00 26.87 293 TRP B O 1
ATOM 5452 N N . LEU B 1 294 ? 68.307 10.249 67.842 1.00 25.47 294 LEU B N 1
ATOM 5453 C CA . LEU B 1 294 ? 68.828 11.605 67.730 1.00 25.48 294 LEU B CA 1
ATOM 5454 C C . LEU B 1 294 ? 69.324 12.142 69.074 1.00 26.90 294 LEU B C 1
ATOM 5455 O O . LEU B 1 294 ? 70.400 12.734 69.159 1.00 26.92 294 LEU B O 1
ATOM 5460 N N . PHE B 1 295 ? 68.542 11.920 70.120 1.00 28.19 295 PHE B N 1
ATOM 5461 C CA . PHE B 1 295 ? 68.940 12.364 71.464 1.00 30.07 295 PHE B CA 1
ATOM 5462 C C . PHE B 1 295 ? 70.249 11.705 71.903 1.00 31.86 295 PHE B C 1
ATOM 5463 O O . PHE B 1 295 ? 71.134 12.371 72.433 1.00 32.51 295 PHE B O 1
ATOM 5471 N N . ASN B 1 296 ? 70.371 10.402 71.662 1.00 32.59 296 ASN B N 1
ATOM 5472 C CA . ASN B 1 296 ? 71.549 9.634 72.070 1.00 33.91 296 ASN B CA 1
ATOM 5473 C C . ASN B 1 296 ? 72.809 10.027 71.304 1.00 33.90 296 ASN B C 1
ATOM 5474 O O . ASN B 1 296 ? 73.908 9.985 71.856 1.00 35.74 296 ASN B O 1
ATOM 5479 N N . GLU B 1 297 ? 72.647 10.416 70.040 1.00 32.81 297 GLU B N 1
ATOM 5480 C CA . GLU B 1 297 ? 73.781 10.821 69.208 1.00 32.88 297 GLU B CA 1
ATOM 5481 C C . GLU B 1 297 ? 74.219 12.259 69.441 1.00 32.93 297 GLU B C 1
ATOM 5482 O O . GLU B 1 297 ? 75.299 12.648 68.996 1.00 33.21 297 GLU B O 1
ATOM 5488 N N . HIS B 1 298 ? 73.393 13.052 70.119 1.00 32.87 298 HIS B N 1
ATOM 5489 C CA . HIS B 1 298 ? 73.616 14.499 70.192 1.00 33.37 298 HIS B CA 1
ATOM 5490 C C . HIS B 1 298 ? 73.458 15.073 71.602 1.00 34.57 298 HIS B C 1
ATOM 5491 O O . HIS B 1 298 ? 72.828 16.115 71.806 1.00 34.81 298 HIS B O 1
ATOM 5498 N N . GLY B 1 299 ? 74.051 14.384 72.569 1.00 35.89 299 GLY B N 1
ATOM 5499 C CA . GLY B 1 299 ? 74.197 14.923 73.921 1.00 37.28 299 GLY B CA 1
ATOM 5500 C C . GLY B 1 299 ? 72.950 14.899 74.784 1.00 37.61 299 GLY B C 1
ATOM 5501 O O . GLY B 1 299 ? 72.907 15.559 75.827 1.00 39.15 299 GLY B O 1
ATOM 5502 N N . GLY B 1 300 ? 71.939 14.143 74.363 1.00 36.39 300 GLY B N 1
ATOM 5503 C CA . GLY B 1 300 ? 70.710 13.998 75.129 1.00 36.45 300 GLY B CA 1
ATOM 5504 C C . GLY B 1 300 ? 69.630 14.964 74.698 1.00 35.15 300 GLY B C 1
ATOM 5505 O O . GLY B 1 300 ? 69.876 15.892 73.932 1.00 34.34 300 GLY B O 1
ATOM 5506 N N . GLU B 1 301 ? 68.431 14.739 75.220 1.00 35.26 301 GLU B N 1
ATOM 5507 C CA . GLU B 1 301 ? 67.232 15.461 74.817 1.00 34.36 301 GLU B CA 1
ATOM 5508 C C . GLU B 1 301 ? 67.285 16.985 74.995 1.00 34.56 301 GLU B C 1
ATOM 5509 O O . GLU B 1 301 ? 66.897 17.733 74.094 1.00 33.37 301 GLU B O 1
ATOM 5515 N N . ALA B 1 302 ? 67.727 17.450 76.159 1.00 35.78 302 ALA B N 1
ATOM 5516 C CA . ALA B 1 302 ? 67.782 18.887 76.420 1.00 36.43 302 ALA B CA 1
ATOM 5517 C C . ALA B 1 302 ? 68.694 19.589 75.412 1.00 35.81 302 ALA B C 1
ATOM 5518 O O . ALA B 1 302 ? 68.307 20.592 74.804 1.00 34.91 302 ALA B O 1
ATOM 5520 N N . ASP B 1 303 ? 69.897 19.043 75.251 1.00 36.20 303 ASP B N 1
ATOM 5521 C CA . ASP B 1 303 ? 70.902 19.565 74.322 1.00 35.69 303 ASP B CA 1
ATOM 5522 C C . ASP B 1 303 ? 70.345 19.581 72.898 1.00 33.97 303 ASP B C 1
ATOM 5523 O O . ASP B 1 303 ? 70.398 20.607 72.218 1.00 33.99 303 ASP B O 1
ATOM 5528 N N . PHE B 1 304 ? 69.797 18.450 72.462 1.00 32.51 304 PHE B N 1
ATOM 5529 C CA . PHE B 1 304 ? 69.199 18.350 71.129 1.00 31.14 304 PHE B CA 1
ATOM 5530 C C . PHE B 1 304 ? 68.134 19.417 70.894 1.00 30.71 304 PHE B C 1
ATOM 5531 O O . PHE B 1 304 ? 68.165 20.114 69.886 1.00 29.72 304 PHE B O 1
ATOM 5539 N N . VAL B 1 305 ? 67.197 19.539 71.830 1.00 31.00 305 VAL B N 1
ATOM 5540 C CA . VAL B 1 305 ? 66.119 20.516 71.712 1.00 31.02 305 VAL B CA 1
ATOM 5541 C C . VAL B 1 305 ? 66.652 21.953 71.646 1.00 31.53 305 VAL B C 1
ATOM 5542 O O . VAL B 1 305 ? 66.141 22.767 70.874 1.00 30.71 305 VAL B O 1
ATOM 5546 N N . ASN B 1 306 ? 67.678 22.272 72.431 1.00 32.64 306 ASN B N 1
ATOM 5547 C CA . ASN B 1 306 ? 68.264 23.612 72.361 1.00 33.97 306 ASN B CA 1
ATOM 5548 C C . ASN B 1 306 ? 68.904 23.881 71.000 1.00 33.17 306 ASN B C 1
ATOM 5549 O O . ASN B 1 306 ? 68.798 24.987 70.470 1.00 33.11 306 ASN B O 1
ATOM 5554 N N . GLN B 1 307 ? 69.520 22.857 70.417 1.00 32.53 307 GLN B N 1
ATOM 5555 C CA . GLN B 1 307 ? 70.072 22.970 69.068 1.00 32.02 307 GLN B CA 1
ATOM 5556 C C . GLN B 1 307 ? 68.966 23.181 68.029 1.00 30.54 307 GLN B C 1
ATOM 5557 O O . GLN B 1 307 ? 69.144 23.946 67.084 1.00 30.55 307 GLN B O 1
ATOM 5563 N N . CYS B 1 308 ? 67.823 22.519 68.221 1.00 29.75 308 CYS B N 1
ATOM 5564 C CA . CYS B 1 308 ? 66.629 22.779 67.406 1.00 29.02 308 CYS B CA 1
ATOM 5565 C C . CYS B 1 308 ? 66.140 24.207 67.574 1.00 29.68 308 CYS B C 1
ATOM 5566 O O . CYS B 1 308 ? 65.789 24.868 66.601 1.00 28.76 308 CYS B O 1
ATOM 5569 N N . ARG B 1 309 ? 66.110 24.684 68.817 1.00 31.30 309 ARG B N 1
ATOM 5570 C CA . ARG B 1 309 ? 65.708 26.060 69.073 1.00 32.88 309 ARG B CA 1
ATOM 5571 C C . ARG B 1 309 ? 66.640 27.045 68.359 1.00 33.13 309 ARG B C 1
ATOM 5572 O O . ARG B 1 309 ? 66.177 28.040 67.809 1.00 33.35 309 ARG B O 1
ATOM 5580 N N . ARG B 1 310 ? 67.942 26.759 68.349 1.00 33.70 310 ARG B N 1
ATOM 5581 C CA . ARG B 1 310 ? 68.908 27.587 67.616 1.00 34.57 310 ARG B CA 1
ATOM 5582 C C . ARG B 1 310 ? 68.645 27.596 66.111 1.00 33.27 310 ARG B C 1
ATOM 5583 O O . ARG B 1 310 ? 68.693 28.646 65.472 1.00 33.42 310 ARG B O 1
ATOM 5591 N N . PHE B 1 311 ? 68.378 26.419 65.552 1.00 31.91 311 PHE B N 1
ATOM 5592 C CA . PHE B 1 311 ? 68.065 26.296 64.133 1.00 31.21 311 PHE B CA 1
ATOM 5593 C C . PHE B 1 311 ? 66.843 27.136 63.765 1.00 31.37 311 PHE B C 1
ATOM 5594 O O . PHE B 1 311 ? 66.833 27.825 62.744 1.00 30.98 311 PHE B O 1
ATOM 5602 N N . GLN B 1 312 ? 65.816 27.057 64.607 1.00 32.03 312 GLN B N 1
ATOM 5603 C CA . GLN B 1 312 ? 64.580 27.822 64.440 1.00 32.76 312 GLN B CA 1
ATOM 5604 C C . GLN B 1 312 ? 64.824 29.333 64.440 1.00 34.14 312 GLN B C 1
ATOM 5605 O O . GLN B 1 312 ? 64.316 30.049 63.580 1.00 34.34 312 GLN B O 1
ATOM 5611 N N . ALA B 1 313 ? 65.600 29.801 65.415 1.00 35.83 313 ALA B N 1
ATOM 5612 C CA . ALA B 1 313 ? 65.944 31.215 65.551 1.00 37.90 313 ALA B CA 1
ATOM 5613 C C . ALA B 1 313 ? 66.641 31.770 64.308 1.00 38.54 313 ALA B C 1
ATOM 5614 O O . ALA B 1 313 ? 66.270 32.830 63.801 1.00 39.33 313 ALA B O 1
ATOM 5616 N N . GLU B 1 314 ? 67.638 31.037 63.819 1.00 38.58 314 GLU B N 1
ATOM 5617 C CA . GLU B 1 314 ? 68.444 31.454 62.663 1.00 39.42 314 GLU B CA 1
ATOM 5618 C C . GLU B 1 314 ? 67.622 31.720 61.403 1.00 39.01 314 GLU B C 1
ATOM 5619 O O . GLU B 1 314 ? 68.016 32.537 60.569 1.00 40.04 314 GLU B O 1
ATOM 5625 N N . ARG B 1 315 ? 66.491 31.029 61.264 1.00 37.67 315 ARG B N 1
ATOM 5626 C CA . ARG B 1 315 ? 65.657 31.146 60.067 1.00 37.27 315 ARG B CA 1
ATOM 5627 C C . ARG B 1 315 ? 64.387 31.951 60.302 1.00 37.24 315 ARG B C 1
ATOM 5628 O O . ARG B 1 315 ? 63.505 31.987 59.444 1.00 37.44 315 ARG B O 1
ATOM 5636 N N . GLY B 1 316 ? 64.309 32.612 61.454 1.00 37.45 316 GLY B N 1
ATOM 5637 C CA . GLY B 1 316 ? 63.172 33.460 61.791 1.00 37.48 316 GLY B CA 1
ATOM 5638 C C . GLY B 1 316 ? 61.853 32.711 61.817 1.00 35.91 316 GLY B C 1
ATOM 5639 O O . GLY B 1 316 ? 60.804 33.276 61.494 1.00 36.63 316 GLY B O 1
ATOM 5640 N N . LEU B 1 317 ? 61.898 31.444 62.216 1.00 33.82 317 LEU B N 1
ATOM 5641 C CA . LEU B 1 317 ? 60.705 30.607 62.206 1.00 32.28 317 LEU B CA 1
ATOM 5642 C C . LEU B 1 317 ? 59.855 30.817 63.447 1.00 32.23 317 LEU B C 1
ATOM 5643 O O . LEU B 1 317 ? 60.352 30.772 64.570 1.00 32.54 317 LEU B O 1
ATOM 5648 N N . ASP B 1 318 ? 58.565 31.029 63.227 1.00 31.68 318 ASP B N 1
ATOM 5649 C CA . ASP B 1 318 ? 57.584 31.000 64.303 1.00 31.64 318 ASP B CA 1
ATOM 5650 C C . ASP B 1 318 ? 57.415 29.574 64.824 1.00 29.89 318 ASP B C 1
ATOM 5651 O O . ASP B 1 318 ? 57.185 29.360 66.018 1.00 30.68 318 ASP B O 1
ATOM 5656 N N . VAL B 1 319 ? 57.547 28.602 63.925 1.00 27.84 319 VAL B N 1
ATOM 5657 C CA . VAL B 1 319 ? 57.345 27.208 64.276 1.00 26.54 319 VAL B CA 1
ATOM 5658 C C . VAL B 1 319 ? 58.325 26.315 63.515 1.00 24.84 319 VAL B C 1
ATOM 5659 O O . VAL B 1 319 ? 58.513 26.489 62.315 1.00 24.35 319 VAL B O 1
ATOM 5663 N N . LEU B 1 320 ? 58.942 25.378 64.233 1.00 24.15 320 LEU B N 1
ATOM 5664 C CA . LEU B 1 320 ? 59.764 24.329 63.629 1.00 23.41 320 LEU B CA 1
ATOM 5665 C C . LEU B 1 320 ? 59.115 22.975 63.901 1.00 22.52 320 LEU B C 1
ATOM 5666 O O . LEU B 1 320 ? 58.750 22.665 65.045 1.00 22.02 320 LEU B O 1
ATOM 5671 N N . VAL B 1 321 ? 58.965 22.173 62.852 1.00 21.53 321 VAL B N 1
ATOM 5672 C CA . VAL B 1 321 ? 58.417 20.828 62.961 1.00 21.61 321 VAL B CA 1
ATOM 5673 C C . VAL B 1 321 ? 59.441 19.796 62.502 1.00 20.95 321 VAL B C 1
ATOM 5674 O O . VAL B 1 321 ? 60.048 19.950 61.434 1.00 20.48 321 VAL B O 1
ATOM 5678 N N . LEU B 1 322 ? 59.645 18.758 63.312 1.00 21.18 322 LEU B N 1
ATOM 5679 C CA . LEU B 1 322 ? 60.467 17.620 62.921 1.00 21.41 322 LEU B CA 1
ATOM 5680 C C . LEU B 1 322 ? 59.539 16.465 62.634 1.00 21.50 322 LEU B C 1
ATOM 5681 O O . LEU B 1 322 ? 58.663 16.149 63.441 1.00 21.95 322 LEU B O 1
ATOM 5686 N N . LEU B 1 323 ? 59.727 15.842 61.477 1.00 20.84 323 LEU B N 1
ATOM 5687 C CA . LEU B 1 323 ? 58.922 14.708 61.071 1.00 21.17 323 LEU B CA 1
ATOM 5688 C C . LEU B 1 323 ? 59.879 13.563 60.859 1.00 21.02 323 LEU B C 1
ATOM 5689 O O . LEU B 1 323 ? 60.702 13.616 59.955 1.00 21.24 323 LEU B O 1
ATOM 5694 N N . THR B 1 324 ? 59.819 12.551 61.719 1.00 21.50 324 THR B N 1
ATOM 5695 C CA . THR B 1 324 ? 60.684 11.388 61.574 1.00 21.74 324 THR B CA 1
ATOM 5696 C C . THR B 1 324 ? 59.890 10.243 60.976 1.00 22.09 324 THR B C 1
ATOM 5697 O O . THR B 1 324 ? 58.675 10.136 61.174 1.00 21.90 324 THR B O 1
ATOM 5701 N N . SER B 1 325 ? 60.575 9.398 60.214 1.00 22.69 325 SER B N 1
ATOM 5702 C CA . SER B 1 325 ? 59.972 8.186 59.710 1.00 23.97 325 SER B CA 1
ATOM 5703 C C . SER B 1 325 ? 61.038 7.112 59.584 1.00 24.84 325 SER B C 1
ATOM 5704 O O . SER B 1 325 ? 62.216 7.410 59.361 1.00 24.51 325 SER B O 1
ATOM 5707 N N . TRP B 1 326 ? 60.609 5.865 59.755 1.00 25.71 326 TRP B N 1
ATOM 5708 C CA . TRP B 1 326 ? 61.475 4.717 59.593 1.00 27.16 326 TRP B CA 1
ATOM 5709 C C . TRP B 1 326 ? 60.619 3.468 59.466 1.00 28.85 326 TRP B C 1
ATOM 5710 O O . TRP B 1 326 ? 59.405 3.521 59.646 1.00 28.59 326 TRP B O 1
ATOM 5721 N N . ARG B 1 327 ? 61.258 2.352 59.145 1.00 30.96 327 ARG B N 1
ATOM 5722 C CA . ARG B 1 327 ? 60.558 1.084 58.996 1.00 33.82 327 ARG B CA 1
ATOM 5723 C C . ARG B 1 327 ? 61.266 0.000 59.776 1.00 35.57 327 ARG B C 1
ATOM 5724 O O . ARG B 1 327 ? 62.494 -0.035 59.816 1.00 36.12 327 ARG B O 1
ATOM 5732 N N . LYS B 1 328 ? 60.483 -0.868 60.410 1.00 37.63 328 LYS B N 1
ATOM 5733 C CA . LYS B 1 328 ? 61.000 -2.072 61.050 1.00 39.50 328 LYS B CA 1
ATOM 5734 C C . LYS B 1 328 ? 60.000 -3.195 60.820 1.00 41.29 328 LYS B C 1
ATOM 5735 O O . LYS B 1 328 ? 58.791 -2.999 60.984 1.00 41.57 328 LYS B O 1
ATOM 5746 N N . ALA B 1 329 ? 60.503 -4.357 60.412 1.00 42.86 329 ALA B N 1
ATOM 5747 C CA . ALA B 1 329 ? 59.656 -5.506 60.095 1.00 44.71 329 ALA B CA 1
ATOM 5748 C C . ALA B 1 329 ? 58.553 -5.138 59.098 1.00 44.57 329 ALA B C 1
ATOM 5749 O O . ALA B 1 329 ? 57.401 -5.547 59.250 1.00 45.94 329 ALA B O 1
ATOM 5751 N N . GLY B 1 330 ? 58.913 -4.345 58.090 1.00 43.75 330 GLY B N 1
ATOM 5752 C CA . GLY B 1 330 ? 57.977 -3.944 57.037 1.00 43.36 330 GLY B CA 1
ATOM 5753 C C . GLY B 1 330 ? 56.954 -2.890 57.430 1.00 42.65 330 GLY B C 1
ATOM 5754 O O . GLY B 1 330 ? 56.220 -2.394 56.568 1.00 43.14 330 GLY B O 1
ATOM 5755 N N . ASP B 1 331 ? 56.899 -2.543 58.716 1.00 41.98 331 ASP B N 1
ATOM 5756 C CA . ASP B 1 331 ? 55.909 -1.596 59.228 1.00 40.69 331 ASP B CA 1
ATOM 5757 C C . ASP B 1 331 ? 56.518 -0.211 59.405 1.00 38.34 331 ASP B C 1
ATOM 5758 O O . ASP B 1 331 ? 57.609 -0.064 59.959 1.00 37.70 331 ASP B O 1
ATOM 5763 N N . SER B 1 332 ? 55.793 0.795 58.924 1.00 36.62 332 SER B N 1
ATOM 5764 C CA . SER B 1 332 ? 56.199 2.187 59.037 1.00 34.26 332 SER B CA 1
ATOM 5765 C C . SER B 1 332 ? 55.917 2.729 60.437 1.00 32.95 332 SER B C 1
ATOM 5766 O O . SER B 1 332 ? 54.934 2.348 61.085 1.00 32.96 332 SER B O 1
ATOM 5769 N N . HIS B 1 333 ? 56.795 3.617 60.889 1.00 30.89 333 HIS B N 1
ATOM 5770 C CA . HIS B 1 333 ? 56.611 4.372 62.121 1.00 30.25 333 HIS B CA 1
ATOM 5771 C C . HIS B 1 333 ? 56.922 5.835 61.837 1.00 28.04 333 HIS B C 1
ATOM 5772 O O . HIS B 1 333 ? 57.792 6.126 61.030 1.00 26.51 333 HIS B O 1
ATOM 5779 N N . ARG B 1 334 ? 56.212 6.748 62.497 1.00 27.35 334 ARG B N 1
ATOM 5780 C CA . ARG B 1 334 ? 56.500 8.176 62.380 1.00 26.28 334 ARG B CA 1
ATOM 5781 C C . ARG B 1 334 ? 56.340 8.882 63.712 1.00 25.82 334 ARG B C 1
ATOM 5782 O O . ARG B 1 334 ? 55.559 8.447 64.566 1.00 25.53 334 ARG B O 1
ATOM 5790 N N . GLU B 1 335 ? 57.087 9.969 63.875 1.00 24.34 335 GLU B N 1
ATOM 5791 C CA . GLU B 1 335 ? 56.901 10.890 64.992 1.00 24.37 335 GLU B CA 1
ATOM 5792 C C . GLU B 1 335 ? 56.793 12.324 64.460 1.00 23.55 335 GLU B C 1
ATOM 5793 O O . GLU B 1 335 ? 57.271 12.645 63.358 1.00 22.35 335 GLU B O 1
ATOM 5799 N N . LEU B 1 336 ? 56.161 13.179 65.256 1.00 23.58 336 LEU B N 1
ATOM 5800 C CA . LEU B 1 336 ? 56.092 14.608 64.988 1.00 23.21 336 LEU B CA 1
ATOM 5801 C C . LEU B 1 336 ? 56.541 15.366 66.226 1.00 23.98 336 LEU B C 1
ATOM 5802 O O . LEU B 1 336 ? 56.041 15.124 67.329 1.00 24.21 336 LEU B O 1
ATOM 5807 N N . VAL B 1 337 ? 57.484 16.281 66.039 1.00 23.58 337 VAL B N 1
ATOM 5808 C CA . VAL B 1 337 ? 57.967 17.130 67.118 1.00 24.61 337 VAL B CA 1
ATOM 5809 C C . VAL B 1 337 ? 57.774 18.577 66.697 1.00 24.22 337 VAL B C 1
ATOM 5810 O O . VAL B 1 337 ? 58.071 18.935 65.570 1.00 23.54 337 VAL B O 1
ATOM 5814 N N . ILE B 1 338 ? 57.261 19.408 67.596 1.00 24.82 338 ILE B N 1
ATOM 5815 C CA . ILE B 1 338 ? 56.958 20.789 67.259 1.00 25.63 338 ILE B CA 1
ATOM 5816 C C . ILE B 1 338 ? 57.535 21.753 68.295 1.00 26.58 338 ILE B C 1
ATOM 5817 O O . ILE B 1 338 ? 57.460 21.493 69.491 1.00 27.62 338 ILE B O 1
ATOM 5822 N N . LEU B 1 339 ? 58.150 22.831 67.810 1.00 27.19 339 LEU B N 1
ATOM 5823 C CA . LEU B 1 339 ? 58.749 23.872 68.651 1.00 28.68 339 LEU B CA 1
ATOM 5824 C C . LEU B 1 339 ? 58.169 25.222 68.236 1.00 29.17 339 LEU B C 1
ATOM 5825 O O . LEU B 1 339 ? 58.057 25.514 67.052 1.00 28.46 339 LEU B O 1
ATOM 5830 N N . GLY B 1 340 ? 57.837 26.062 69.204 1.00 30.21 340 GLY B N 1
ATOM 5831 C CA . GLY B 1 340 ? 57.344 27.398 68.899 1.00 31.32 340 GLY B CA 1
ATOM 5832 C C . GLY B 1 340 ? 56.792 28.065 70.138 1.00 32.73 340 GLY B C 1
ATOM 5833 O O . GLY B 1 340 ? 57.029 27.592 71.254 1.00 33.29 340 GLY B O 1
ATOM 5834 N N . ASP B 1 341 ? 56.065 29.163 69.933 1.00 33.97 341 ASP B N 1
ATOM 5835 C CA . ASP B 1 341 ? 55.356 29.851 71.011 1.00 35.72 341 ASP B CA 1
ATOM 5836 C C . ASP B 1 341 ? 54.420 28.859 71.697 1.00 35.80 341 ASP B C 1
ATOM 5837 O O . ASP B 1 341 ? 53.735 28.069 71.037 1.00 34.77 341 ASP B O 1
ATOM 5842 N N . SER B 1 342 ? 54.413 28.912 73.023 1.00 37.61 342 SER B N 1
ATOM 5843 C CA . SER B 1 342 ? 53.644 27.992 73.847 1.00 38.09 342 SER B CA 1
ATOM 5844 C C . SER B 1 342 ? 52.181 27.877 73.397 1.00 37.86 342 SER B C 1
ATOM 5845 O O . SER B 1 342 ? 51.661 26.769 73.246 1.00 36.92 342 SER B O 1
ATOM 5848 N N . ASN B 1 343 ? 51.542 29.020 73.159 1.00 38.42 343 ASN B N 1
ATOM 5849 C CA . ASN B 1 343 ? 50.128 29.059 72.789 1.00 38.49 343 ASN B CA 1
ATOM 5850 C C . ASN B 1 343 ? 49.870 28.593 71.361 1.00 36.66 343 ASN B C 1
ATOM 5851 O O . ASN B 1 343 ? 48.993 27.768 71.126 1.00 35.93 343 ASN B O 1
ATOM 5856 N N . VAL B 1 344 ? 50.644 29.122 70.416 1.00 36.13 344 VAL B N 1
ATOM 5857 C CA . VAL B 1 344 ? 50.523 28.773 69.001 1.00 34.84 344 VAL B CA 1
ATOM 5858 C C . VAL B 1 344 ? 50.682 27.264 68.788 1.00 33.45 344 VAL B C 1
ATOM 5859 O O . VAL B 1 344 ? 49.887 26.639 68.093 1.00 32.71 344 VAL B O 1
ATOM 5863 N N . VAL B 1 345 ? 51.713 26.690 69.399 1.00 32.78 345 VAL B N 1
ATOM 5864 C CA . VAL B 1 345 ? 51.990 25.264 69.279 1.00 32.05 345 VAL B CA 1
ATOM 5865 C C . VAL B 1 345 ? 50.834 24.393 69.790 1.00 32.11 345 VAL B C 1
ATOM 5866 O O . VAL B 1 345 ? 50.446 23.423 69.127 1.00 31.29 345 VAL B O 1
ATOM 5870 N N . ARG B 1 346 ? 50.277 24.740 70.949 1.00 32.71 346 ARG B N 1
ATOM 5871 C CA . ARG B 1 346 ? 49.183 23.959 71.516 1.00 33.26 346 ARG B CA 1
ATOM 5872 C C . ARG B 1 346 ? 47.977 23.988 70.587 1.00 32.56 346 ARG B C 1
ATOM 5873 O O . ARG B 1 346 ? 47.320 22.970 70.360 1.00 31.97 346 ARG B O 1
ATOM 5881 N N . GLU B 1 347 ? 47.709 25.171 70.051 1.00 32.31 347 GLU B N 1
ATOM 5882 C CA . GLU B 1 347 ? 46.536 25.394 69.221 1.00 32.38 347 GLU B CA 1
ATOM 5883 C C . GLU B 1 347 ? 46.619 24.629 67.915 1.00 30.65 347 GLU B C 1
ATOM 5884 O O . GLU B 1 347 ? 45.630 24.048 67.485 1.00 30.40 347 GLU B O 1
ATOM 5890 N N . LEU B 1 348 ? 47.796 24.613 67.293 1.00 29.20 348 LEU B N 1
ATOM 5891 C CA . LEU B 1 348 ? 47.993 23.817 66.084 1.00 28.06 348 LEU B CA 1
ATOM 5892 C C . LEU B 1 348 ? 47.814 22.329 66.383 1.00 27.28 348 LEU B C 1
ATOM 5893 O O . LEU B 1 348 ? 47.138 21.623 65.647 1.00 26.45 348 LEU B O 1
ATOM 5898 N N . ILE B 1 349 ? 48.402 21.851 67.473 1.00 27.34 349 ILE B N 1
ATOM 5899 C CA . ILE B 1 349 ? 48.319 20.430 67.806 1.00 27.44 349 ILE B CA 1
ATOM 5900 C C . ILE B 1 349 ? 46.872 20.017 68.115 1.00 28.14 349 ILE B C 1
ATOM 5901 O O . ILE B 1 349 ? 46.414 18.960 67.681 1.00 28.11 349 ILE B O 1
ATOM 5906 N N . GLU B 1 350 ? 46.150 20.871 68.837 1.00 29.20 350 GLU B N 1
ATOM 5907 C CA . GLU B 1 350 ? 44.729 20.646 69.122 1.00 30.34 350 GLU B CA 1
ATOM 5908 C C . GLU B 1 350 ? 43.910 20.418 67.852 1.00 30.13 350 GLU B C 1
ATOM 5909 O O . GLU B 1 350 ? 42.912 19.700 67.873 1.00 30.95 350 GLU B O 1
ATOM 5915 N N . ARG B 1 351 ? 44.328 21.043 66.756 1.00 29.40 351 ARG B N 1
ATOM 5916 C CA . ARG B 1 351 ? 43.574 20.990 65.510 1.00 29.46 351 ARG B CA 1
ATOM 5917 C C . ARG B 1 351 ? 43.987 19.843 64.586 1.00 29.05 351 ARG B C 1
ATOM 5918 O O . ARG B 1 351 ? 43.182 19.401 63.779 1.00 29.59 351 ARG B O 1
ATOM 5926 N N . VAL B 1 352 ? 45.216 19.340 64.714 1.00 28.55 352 VAL B N 1
ATOM 5927 C CA . VAL B 1 352 ? 45.687 18.264 63.835 1.00 27.99 352 VAL B CA 1
ATOM 5928 C C . VAL B 1 352 ? 45.871 16.905 64.527 1.00 28.37 352 VAL B C 1
ATOM 5929 O O . VAL B 1 352 ? 46.136 15.910 63.859 1.00 28.01 352 VAL B O 1
ATOM 5933 N N . SER B 1 353 ? 45.725 16.850 65.850 1.00 29.29 353 SER B N 1
ATOM 5934 C CA . SER B 1 353 ? 45.997 15.616 66.597 1.00 29.93 353 SER B CA 1
ATOM 5935 C C . SER B 1 353 ? 45.154 14.413 66.203 1.00 30.57 353 SER B C 1
ATOM 5936 O O . SER B 1 353 ? 45.672 13.299 66.145 1.00 30.79 353 SER B O 1
ATOM 5939 N N . ASP B 1 354 ? 43.861 14.627 65.953 1.00 31.19 354 ASP B N 1
ATOM 5940 C CA . ASP B 1 354 ? 42.968 13.535 65.548 1.00 32.01 354 ASP B CA 1
ATOM 5941 C C . ASP B 1 354 ? 43.345 12.971 64.183 1.00 31.41 354 ASP B C 1
ATOM 5942 O O . ASP B 1 354 ? 43.425 11.755 64.015 1.00 31.39 354 ASP B O 1
ATOM 5947 N N . LYS B 1 355 ? 43.555 13.856 63.212 1.00 30.90 355 LYS B N 1
ATOM 5948 C CA . LYS B 1 355 ? 43.814 13.423 61.836 1.00 30.74 355 LYS B CA 1
ATOM 5949 C C . LYS B 1 355 ? 45.138 12.690 61.716 1.00 29.91 355 LYS B C 1
ATOM 5950 O O . LYS B 1 355 ? 45.247 11.712 60.976 1.00 29.85 355 LYS B O 1
ATOM 5956 N N . LEU B 1 356 ? 46.140 13.172 62.445 1.00 29.32 356 LEU B N 1
ATOM 5957 C CA . LEU B 1 356 ? 47.465 12.561 62.434 1.00 28.43 356 LEU B CA 1
ATOM 5958 C C . LEU B 1 356 ? 47.612 11.464 63.484 1.00 29.12 356 LEU B C 1
ATOM 5959 O O . LEU B 1 356 ? 48.636 10.784 63.523 1.00 28.41 356 LEU B O 1
ATOM 5964 N N . GLN B 1 357 ? 46.598 11.300 64.335 1.00 30.09 357 GLN B N 1
ATOM 5965 C CA . GLN B 1 357 ? 46.617 10.300 65.398 1.00 31.62 357 GLN B CA 1
ATOM 5966 C C . GLN B 1 357 ? 47.848 10.442 66.299 1.00 30.99 357 GLN B C 1
ATOM 5967 O O . GLN B 1 357 ? 48.598 9.487 66.519 1.00 30.55 357 GLN B O 1
ATOM 5973 N N . LEU B 1 358 ? 48.026 11.651 66.826 1.00 30.75 358 LEU B N 1
ATOM 5974 C CA . LEU B 1 358 ? 49.194 11.983 67.634 1.00 30.75 358 LEU B CA 1
ATOM 5975 C C . LEU B 1 358 ? 49.044 11.492 69.068 1.00 32.02 358 LEU B C 1
ATOM 5976 O O . LEU B 1 358 ? 47.975 11.629 69.674 1.00 33.12 358 LEU B O 1
ATOM 5981 N N . GLN B 1 359 ? 50.121 10.924 69.603 1.00 32.50 359 GLN B N 1
ATOM 5982 C CA . GLN B 1 359 ? 50.188 10.529 71.007 1.00 34.14 359 GLN B CA 1
ATOM 5983 C C . GLN B 1 359 ? 51.446 11.105 71.642 1.00 33.74 359 GLN B C 1
ATOM 5984 O O . GLN B 1 359 ? 52.551 10.742 71.256 1.00 32.25 359 GLN B O 1
ATOM 5990 N N . LEU B 1 360 ? 51.273 11.992 72.618 1.00 34.41 360 LEU B N 1
ATOM 5991 C CA . LEU B 1 360 ? 52.394 12.642 73.290 1.00 34.84 360 LEU B CA 1
ATOM 5992 C C . LEU B 1 360 ? 53.291 11.613 73.978 1.00 35.91 360 LEU B C 1
ATOM 5993 O O . LEU B 1 360 ? 52.795 10.734 74.686 1.00 37.03 360 LEU B O 1
ATOM 5998 N N . PHE B 1 361 ? 54.601 11.718 73.757 1.00 35.74 361 PHE B N 1
ATOM 5999 C CA . PHE B 1 361 ? 55.577 10.922 74.510 1.00 37.22 361 PHE B CA 1
ATOM 6000 C C . PHE B 1 361 ? 56.696 11.763 75.144 1.00 37.92 361 PHE B C 1
ATOM 6001 O O . P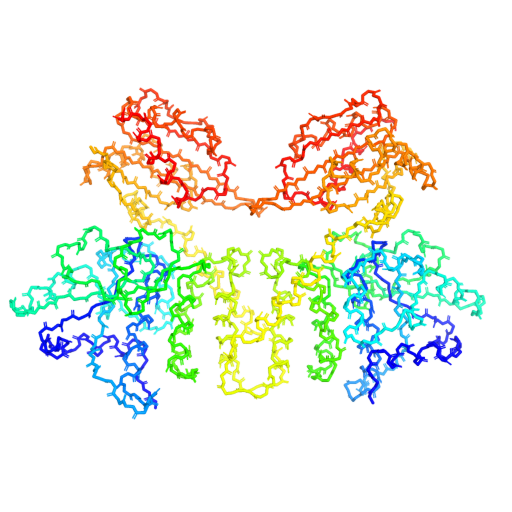HE B 1 361 ? 57.496 11.240 75.927 1.00 39.16 361 PHE B O 1
ATOM 6009 N N . GLY B 1 362 ? 56.744 13.054 74.823 1.00 37.77 362 GLY B N 1
ATOM 6010 C CA . GLY B 1 362 ? 57.820 13.921 75.292 1.00 38.59 362 GLY B CA 1
ATOM 6011 C C . GLY B 1 362 ? 57.447 15.386 75.301 1.00 38.94 362 GLY B C 1
ATOM 6012 O O . GLY B 1 362 ? 56.510 15.814 74.615 1.00 38.27 362 GLY B O 1
ATOM 6013 N N . GLY B 1 363 ? 58.193 16.159 76.083 1.00 40.48 363 GLY B N 1
ATOM 6014 C CA . GLY B 1 363 ? 57.939 17.580 76.228 1.00 41.29 363 GLY B CA 1
ATOM 6015 C C . GLY B 1 363 ? 56.612 17.830 76.917 1.00 42.79 363 GLY B C 1
ATOM 6016 O O . GLY B 1 363 ? 56.233 17.109 77.846 1.00 43.93 363 GLY B O 1
ATOM 6017 N N . ASN B 1 364 ? 55.900 18.847 76.446 1.00 43.14 364 ASN B N 1
ATOM 6018 C CA . ASN B 1 364 ? 54.632 19.244 77.040 1.00 44.45 364 ASN B CA 1
ATOM 6019 C C . ASN B 1 364 ? 53.876 20.171 76.096 1.00 44.35 364 ASN B C 1
ATOM 6020 O O . ASN B 1 364 ? 54.464 21.088 75.521 1.00 44.00 364 ASN B O 1
ATOM 6025 N N . LEU B 1 365 ? 52.573 19.932 75.943 1.00 44.98 365 LEU B N 1
ATOM 6026 C CA . LEU B 1 365 ? 51.710 20.778 75.101 1.00 44.80 365 LEU B CA 1
ATOM 6027 C C . LEU B 1 365 ? 51.823 22.263 75.445 1.00 45.73 365 LEU B C 1
ATOM 6028 O O . LEU B 1 365 ? 51.679 23.124 74.566 1.00 45.50 365 LEU B O 1
ATOM 6033 N N . ASP B 1 366 ? 52.089 22.535 76.723 1.00 46.81 366 ASP B N 1
ATOM 6034 C CA . ASP B 1 366 ? 52.036 23.875 77.295 1.00 47.69 366 ASP B CA 1
ATOM 6035 C C . ASP B 1 366 ? 53.375 24.611 77.364 1.00 47.46 366 ASP B C 1
ATOM 6036 O O . ASP B 1 366 ? 53.415 25.763 77.801 1.00 48.84 366 ASP B O 1
ATOM 6041 N N . GLY B 1 367 ? 54.464 23.960 76.963 1.00 45.84 367 GLY B N 1
ATOM 6042 C CA . GLY B 1 367 ? 55.803 24.538 77.118 1.00 45.46 367 GLY B CA 1
ATOM 6043 C C . GLY B 1 367 ? 56.498 24.916 75.818 1.00 43.73 367 GLY B C 1
ATOM 6044 O O . GLY B 1 367 ? 57.695 25.210 75.819 1.00 44.28 367 GLY B O 1
ATOM 6045 N N . GLY B 1 368 ? 55.764 24.892 74.706 1.00 41.54 368 GLY B N 1
ATOM 6046 C CA . GLY B 1 368 ? 56.315 25.287 73.407 1.00 39.63 368 GLY B CA 1
ATOM 6047 C C . GLY B 1 368 ? 57.160 24.234 72.702 1.00 37.75 368 GLY B C 1
ATOM 6048 O O . GLY B 1 368 ? 57.684 24.497 71.620 1.00 36.68 368 GLY B O 1
ATOM 6049 N N . VAL B 1 369 ? 57.311 23.061 73.318 1.00 36.82 369 VAL B N 1
ATOM 6050 C CA . VAL B 1 369 ? 58.006 21.920 72.707 1.00 35.48 369 VAL B CA 1
ATOM 6051 C C . VAL B 1 369 ? 57.273 20.638 73.073 1.00 34.87 369 VAL B C 1
ATOM 6052 O O . VAL B 1 369 ? 57.180 20.281 74.249 1.00 35.52 369 VAL B O 1
ATOM 6056 N N . ALA B 1 370 ? 56.749 19.948 72.068 1.00 33.12 370 ALA B N 1
ATOM 6057 C CA . ALA B 1 370 ? 55.982 18.733 72.296 1.00 32.96 370 ALA B CA 1
ATOM 6058 C C . ALA B 1 370 ? 56.375 17.662 71.285 1.00 31.74 370 ALA B C 1
ATOM 6059 O O . ALA B 1 370 ? 56.656 17.976 70.130 1.00 29.92 370 ALA B O 1
ATOM 6061 N N . MET B 1 371 ? 56.384 16.408 71.736 1.00 31.70 371 MET B N 1
ATOM 6062 C CA . MET B 1 371 ? 56.849 15.280 70.929 1.00 31.41 371 MET B CA 1
ATOM 6063 C C . MET B 1 371 ? 55.792 14.182 70.889 1.00 30.63 371 MET B C 1
ATOM 6064 O O . MET B 1 371 ? 55.330 13.718 71.934 1.00 31.38 371 MET B O 1
ATOM 6069 N N . PHE B 1 372 ? 55.425 13.762 69.678 1.00 29.01 372 PHE B N 1
ATOM 6070 C CA . PHE B 1 372 ? 54.315 12.836 69.478 1.00 29.07 372 PHE B CA 1
ATOM 6071 C C . PHE B 1 372 ? 54.694 11.640 68.625 1.00 28.21 372 PHE B C 1
ATOM 6072 O O . PHE B 1 372 ? 55.451 11.767 67.661 1.00 27.35 372 PHE B O 1
ATOM 6080 N N . LYS B 1 373 ? 54.142 10.482 68.979 1.00 28.77 373 LYS B N 1
ATOM 6081 C CA . LYS B 1 373 ? 54.058 9.365 68.056 1.00 28.57 373 LYS B CA 1
ATOM 6082 C C . LYS B 1 373 ? 52.977 9.741 67.063 1.00 27.80 373 LYS B C 1
ATOM 6083 O O . LYS B 1 373 ? 51.928 10.228 67.456 1.00 27.95 373 LYS B O 1
ATOM 6089 N N . GLN B 1 374 ? 53.232 9.541 65.777 1.00 26.63 374 GLN B N 1
ATOM 6090 C CA . GLN B 1 374 ? 52.235 9.844 64.755 1.00 26.60 374 GLN B CA 1
ATOM 6091 C C . GLN B 1 374 ? 51.713 8.536 64.203 1.00 27.25 374 GLN B C 1
ATOM 6092 O O . GLN B 1 374 ? 52.388 7.894 63.407 1.00 26.57 374 GLN B O 1
ATOM 6098 N N . LEU B 1 375 ? 50.516 8.137 64.615 1.00 28.50 375 LEU B N 1
ATOM 6099 C CA . LEU B 1 375 ? 50.003 6.813 64.245 1.00 29.82 375 LEU B CA 1
ATOM 6100 C C . LEU B 1 375 ? 49.377 6.747 62.858 1.00 29.77 375 LEU B C 1
ATOM 6101 O O . LEU B 1 375 ? 49.209 5.654 62.312 1.00 30.28 375 LEU B O 1
ATOM 6106 N N . ASN B 1 376 ? 49.043 7.904 62.287 1.00 29.15 376 ASN B N 1
ATOM 6107 C CA . ASN B 1 376 ? 48.701 7.984 60.869 1.00 29.35 376 ASN B CA 1
ATOM 6108 C C . ASN B 1 376 ? 50.013 7.974 60.093 1.00 28.70 376 ASN B C 1
ATOM 6109 O O . ASN B 1 376 ? 50.602 9.017 59.826 1.00 27.81 376 ASN B O 1
ATOM 6114 N N . VAL B 1 377 ? 50.473 6.777 59.755 1.00 29.45 377 VAL B N 1
ATOM 6115 C CA . VAL B 1 377 ? 51.756 6.628 59.083 1.00 29.22 377 VAL B CA 1
ATOM 6116 C C . VAL B 1 377 ? 51.668 6.868 57.573 1.00 29.47 377 VAL B C 1
ATOM 6117 O O . VAL B 1 377 ? 52.697 6.925 56.898 1.00 29.39 377 VAL B O 1
ATOM 6121 N N . GLU B 1 378 ? 50.454 7.008 57.044 1.00 30.49 378 GLU B N 1
ATOM 6122 C CA . GLU B 1 378 ? 50.269 7.366 55.633 1.00 30.39 378 GLU B CA 1
ATOM 6123 C C . GLU B 1 378 ? 50.529 8.854 55.377 1.00 29.35 378 GLU B C 1
ATOM 6124 O O . GLU B 1 378 ? 50.789 9.254 54.243 1.00 29.76 378 GLU B O 1
ATOM 6130 N N . ALA B 1 379 ? 50.481 9.665 56.429 1.00 28.04 379 ALA B N 1
ATOM 6131 C CA . ALA B 1 379 ? 50.648 11.109 56.297 1.00 26.85 379 ALA B CA 1
ATOM 6132 C C . ALA B 1 379 ? 52.122 11.493 56.274 1.00 25.61 379 ALA B C 1
ATOM 6133 O O . ALA B 1 379 ? 52.803 11.438 57.293 1.00 25.91 379 ALA B O 1
ATOM 6135 N N . THR B 1 380 ? 52.598 11.880 55.096 1.00 24.91 380 THR B N 1
ATOM 6136 C CA . THR B 1 380 ? 53.954 12.389 54.916 1.00 23.78 380 THR B CA 1
ATOM 6137 C C . THR B 1 380 ? 53.932 13.900 55.087 1.00 22.70 380 THR B C 1
ATOM 6138 O O . THR B 1 380 ? 52.885 14.488 55.352 1.00 22.60 380 THR B O 1
ATOM 6142 N N . ARG B 1 381 ? 55.079 14.547 54.914 1.00 21.40 381 ARG B N 1
ATOM 6143 C CA . ARG B 1 381 ? 55.103 16.001 54.983 1.00 21.62 381 ARG B CA 1
ATOM 6144 C C . ARG B 1 381 ? 54.129 16.623 53.976 1.00 21.99 381 ARG B C 1
ATOM 6145 O O . ARG B 1 381 ? 53.571 17.685 54.248 1.00 21.93 381 ARG B O 1
ATOM 6153 N N . LYS B 1 382 ? 53.926 15.973 52.821 1.00 23.27 382 LYS B N 1
ATOM 6154 C CA . LYS B 1 382 ? 52.973 16.462 51.825 1.00 25.10 382 LYS B CA 1
ATOM 6155 C C . LYS B 1 382 ? 51.559 16.623 52.358 1.00 25.22 382 LYS B C 1
ATOM 6156 O O . LYS B 1 382 ? 50.792 17.437 51.846 1.00 26.31 382 LYS B O 1
ATOM 6162 N N . GLN B 1 383 ? 51.205 15.811 53.349 1.00 25.42 383 GLN B N 1
ATOM 6163 C CA . GLN B 1 383 ? 49.884 15.867 53.985 1.00 25.86 383 GLN B CA 1
ATOM 6164 C C . GLN B 1 383 ? 49.902 16.719 55.254 1.00 25.34 383 GLN B C 1
ATOM 6165 O O . GLN B 1 383 ? 48.971 17.485 55.534 1.00 25.88 383 GLN B O 1
ATOM 6171 N N . VAL B 1 384 ? 50.974 16.597 56.026 1.00 24.27 384 VAL B N 1
ATOM 6172 C CA . VAL B 1 384 ? 51.105 17.347 57.260 1.00 24.04 384 VAL B CA 1
ATOM 6173 C C . VAL B 1 384 ? 51.011 18.852 57.022 1.00 23.99 384 VAL B C 1
ATOM 6174 O O . VAL B 1 384 ? 50.381 19.564 57.804 1.00 24.34 384 VAL B O 1
ATOM 6178 N N . VAL B 1 385 ? 51.634 19.343 55.956 1.00 23.52 385 VAL B N 1
ATOM 6179 C CA . VAL B 1 385 ? 51.668 20.784 55.725 1.00 23.72 385 VAL B CA 1
ATOM 6180 C C . VAL B 1 385 ? 50.248 21.358 55.498 1.00 24.38 385 VAL B C 1
ATOM 6181 O O . VAL B 1 385 ? 49.876 22.315 56.169 1.00 24.43 385 VAL B O 1
ATOM 6185 N N . PRO B 1 386 ? 49.469 20.789 54.553 1.00 24.75 386 PRO B N 1
ATOM 6186 C CA . PRO B 1 386 ? 48.081 21.228 54.392 1.00 25.77 386 PRO B CA 1
ATOM 6187 C C . PRO B 1 386 ? 47.223 21.111 55.649 1.00 25.99 386 PRO B C 1
ATOM 6188 O O . PRO B 1 386 ? 46.375 21.970 55.872 1.00 26.52 386 PRO B O 1
ATOM 6192 N N . TYR B 1 387 ? 47.421 20.067 56.452 1.00 25.68 387 TYR B N 1
ATOM 6193 C CA . TYR B 1 387 ? 46.710 19.969 57.741 1.00 26.51 387 TYR B CA 1
ATOM 6194 C C . TYR B 1 387 ? 47.056 21.150 58.649 1.00 26.30 387 TYR B C 1
ATOM 6195 O O . TYR B 1 387 ? 46.176 21.713 59.310 1.00 26.74 387 TYR B O 1
ATOM 6204 N N . LEU B 1 388 ? 48.332 21.525 58.690 1.00 25.23 388 LEU B N 1
ATOM 6205 C CA . LEU B 1 388 ? 48.762 22.630 59.543 1.00 25.85 388 LEU B CA 1
ATOM 6206 C C . LEU B 1 388 ? 48.288 23.966 58.984 1.00 26.48 388 LEU B C 1
ATOM 6207 O O . LEU B 1 388 ? 47.922 24.857 59.741 1.00 26.80 388 LEU B O 1
ATOM 6212 N N . GLU B 1 389 ? 48.306 24.109 57.661 1.00 27.11 389 GLU B N 1
ATOM 6213 C CA . GLU B 1 389 ? 47.793 25.326 57.032 1.00 28.47 389 GLU B CA 1
ATOM 6214 C C . GLU B 1 389 ? 46.295 25.507 57.332 1.00 29.26 389 GLU B C 1
ATOM 6215 O O . GLU B 1 389 ? 45.844 26.603 57.679 1.00 29.49 389 GLU B O 1
ATOM 6221 N N . GLU B 1 390 ? 45.546 24.416 57.207 1.00 28.87 390 GLU B N 1
ATOM 6222 C CA . GLU B 1 390 ? 44.123 24.382 57.529 1.00 30.31 390 GLU B CA 1
ATOM 6223 C C . GLU B 1 390 ? 43.890 24.668 59.007 1.00 29.44 390 GLU B C 1
ATOM 6224 O O . GLU B 1 390 ? 42.933 25.349 59.363 1.00 30.95 390 GLU B O 1
ATOM 6230 N N . ALA B 1 391 ? 44.758 24.141 59.863 1.00 27.99 391 ALA B N 1
ATOM 6231 C CA . ALA B 1 391 ? 44.686 24.432 61.294 1.00 28.15 391 ALA B CA 1
ATOM 6232 C C . ALA B 1 391 ? 44.925 25.914 61.566 1.00 28.36 391 ALA B C 1
ATOM 6233 O O . ALA B 1 391 ? 44.216 26.525 62.368 1.00 28.37 391 ALA B O 1
ATOM 6235 N N . TYR B 1 392 ? 45.924 26.497 60.905 1.00 28.01 392 TYR B N 1
ATOM 6236 C CA . TYR B 1 392 ? 46.241 27.905 61.131 1.00 28.41 392 TYR B CA 1
ATOM 6237 C C . TYR B 1 392 ? 45.112 28.823 60.639 1.00 29.53 392 TYR B C 1
ATOM 6238 O O . TYR B 1 392 ? 44.801 29.818 61.291 1.00 30.02 392 TYR B O 1
ATOM 6247 N N . SER B 1 393 ? 44.492 28.479 59.507 1.00 29.42 393 SER B N 1
ATOM 6248 C CA . SER B 1 393 ? 43.332 29.231 59.009 1.00 30.59 393 SER B CA 1
ATOM 6249 C C . SER B 1 393 ? 42.136 29.157 59.966 1.00 31.06 393 SER B C 1
ATOM 6250 O O . SER B 1 393 ? 41.470 30.166 60.233 1.00 32.13 393 SER B O 1
ATOM 6253 N N . ASN B 1 394 ? 41.857 27.958 60.468 1.00 30.31 394 ASN B N 1
ATOM 6254 C CA . ASN B 1 394 ? 40.855 27.755 61.528 1.00 30.72 394 ASN B CA 1
ATOM 6255 C C . ASN B 1 394 ? 41.126 28.679 62.730 1.00 30.98 394 ASN B C 1
ATOM 6256 O O . ASN B 1 394 ? 40.215 29.317 63.257 1.00 31.85 394 ASN B O 1
ATOM 6261 N N . LEU B 1 395 ? 42.390 28.764 63.137 1.00 29.87 395 LEU B N 1
ATOM 6262 C CA . LEU B 1 395 ? 42.795 29.550 64.305 1.00 30.26 395 LEU B CA 1
ATOM 6263 C C . LEU B 1 395 ? 42.703 31.056 64.078 1.00 31.24 395 LEU B C 1
ATOM 6264 O O . LEU B 1 395 ? 42.160 31.784 64.912 1.00 31.89 395 LEU B O 1
ATOM 6269 N N . GLU B 1 396 ? 43.214 31.510 62.936 1.00 30.88 396 GLU B N 1
ATOM 6270 C CA . GLU B 1 396 ? 43.518 32.921 62.730 1.00 32.44 396 GLU B CA 1
ATOM 6271 C C . GLU B 1 396 ? 42.410 33.709 62.028 1.00 33.46 396 GLU B C 1
ATOM 6272 O O . GLU B 1 396 ? 42.336 34.936 62.175 1.00 34.80 396 GLU B O 1
ATOM 6278 N N . GLU B 1 397 ? 41.548 33.028 61.273 1.00 32.96 397 GLU B N 1
ATOM 6279 C CA . GLU B 1 397 ? 40.514 33.728 60.508 1.00 34.41 397 GLU B CA 1
ATOM 6280 C C . GLU B 1 397 ? 39.268 34.056 61.333 1.00 35.22 397 GLU B C 1
ATOM 6281 O O . GLU B 1 397 ? 39.186 33.782 62.534 1.00 34.69 397 GLU B O 1
#

Radius of gyration: 30.16 Å; Cα contacts (8 Å, |Δi|>4): 1421; chains: 2; bounding box: 67×94×67 Å

InterPro domains:
  IPR001667 DDH domain [PF01368] (32-199)
  IPR004097 DHHA2 domain [PF02833] (245-391)
  IPR004097 DHHA2 domain [SM01131] (244-392)
  IPR038222 DHHA2 domain superfamily [G3DSA:3.10.310.20] (253-397)
  IPR038763 DHH phosphoesterase superfamily [SSF64182] (30-391)